Protein 3SDO (pdb70)

Structure (mmCIF, N/CA/C/O backbone):
data_3SDO
#
_entry.id   3SDO
#
_cell.length_a   57.187
_cell.length_b   92.783
_cell.length_c   162.700
_cell.angle_alpha   90.000
_cell.angle_beta   90.000
_cell.angle_gamma   90.000
#
_symmetry.space_group_name_H-M   'P 21 21 21'
#
loop_
_entity.id
_entity.type
_entity.pdbx_description
1 polymer 'Nitrilotriacetate monooxygenase'
2 non-polymer 1,2-ETHANEDIOL
3 water water
#
loop_
_atom_site.group_PDB
_atom_site.id
_atom_site.type_symbol
_atom_site.label_atom_id
_atom_site.label_alt_id
_atom_site.label_comp_id
_atom_site.label_asym_id
_atom_site.label_entity_id
_atom_site.label_seq_id
_atom_site.pdbx_PDB_ins_code
_atom_site.Cartn_x
_atom_site.Cartn_y
_atom_site.Cartn_z
_atom_site.occupancy
_atom_site.B_iso_or_equiv
_atom_site.auth_seq_id
_atom_site.auth_comp_id
_atom_site.auth_asym_id
_atom_site.auth_atom_id
_atom_site.pdbx_PDB_model_num
ATOM 1 N N . GLY A 1 3 ? 32.930 97.621 -3.673 1.00 38.27 -1 GLY A N 1
ATOM 2 C CA . GLY A 1 3 ? 31.674 97.080 -4.242 1.00 37.16 -1 GLY A CA 1
ATOM 3 C C . GLY A 1 3 ? 31.913 95.731 -4.875 1.00 36.78 -1 GLY A C 1
ATOM 4 O O . GLY A 1 3 ? 31.172 95.322 -5.790 1.00 36.98 -1 GLY A O 1
ATOM 5 N N . SER A 1 4 ? 32.945 95.023 -4.400 1.00 35.62 0 SER A N 1
ATOM 6 C CA . SER A 1 4 ? 33.247 93.677 -4.907 1.00 34.21 0 SER A CA 1
ATOM 7 C C . SER A 1 4 ? 32.077 92.750 -4.665 1.00 32.92 0 SER A C 1
ATOM 8 O O . SER A 1 4 ? 31.410 92.865 -3.634 1.00 33.92 0 SER A O 1
ATOM 11 N N . MET A 1 5 ? 31.822 91.840 -5.600 1.00 45.18 1 MET A N 1
ATOM 12 C CA . MET A 1 5 ? 30.732 90.866 -5.448 1.00 43.51 1 MET A CA 1
ATOM 13 C C . MET A 1 5 ? 31.019 89.825 -4.343 1.00 41.21 1 MET A C 1
ATOM 14 O O . MET A 1 5 ? 30.115 89.104 -3.913 1.00 40.70 1 MET A O 1
ATOM 16 N N . THR A 1 6 ? 32.267 89.751 -3.884 1.00 38.08 2 THR A N 1
ATOM 17 C CA . THR A 1 6 ? 32.653 88.791 -2.846 1.00 36.26 2 THR A CA 1
ATOM 18 C C . THR A 1 6 ? 33.052 89.474 -1.498 1.00 33.47 2 THR A C 1
ATOM 19 O O . THR A 1 6 ? 33.717 88.866 -0.670 1.00 32.04 2 THR A O 1
ATOM 23 N N . ARG A 1 7 ? 32.633 90.726 -1.288 1.00 31.21 3 ARG A N 1
ATOM 24 C CA . ARG A 1 7 ? 32.944 91.473 -0.068 1.00 29.06 3 ARG A CA 1
ATOM 25 C C . ARG A 1 7 ? 32.485 90.710 1.159 1.00 27.18 3 ARG A C 1
ATOM 26 O O . ARG A 1 7 ? 31.352 90.232 1.206 1.00 26.05 3 ARG A O 1
ATOM 34 N N . LYS A 1 8 ? 33.365 90.611 2.151 1.00 24.92 4 LYS A N 1
ATOM 35 C CA . LYS A 1 8 ? 32.976 90.142 3.454 1.00 23.92 4 LYS A CA 1
ATOM 36 C C . LYS A 1 8 ? 33.968 90.560 4.534 1.00 22.61 4 LYS A C 1
ATOM 37 O O . LYS A 1 8 ? 35.151 90.768 4.262 1.00 22.19 4 LYS A O 1
ATOM 43 N N . HIS A 1 9 ? 33.471 90.634 5.761 1.00 20.67 5 HIS A N 1
ATOM 44 C CA . HIS A 1 9 ? 34.310 90.883 6.917 1.00 20.26 5 HIS A CA 1
ATOM 45 C C . HIS A 1 9 ? 35.499 89.903 7.029 1.00 19.37 5 HIS A C 1
ATOM 46 O O . HIS A 1 9 ? 35.330 88.676 7.022 1.00 19.78 5 HIS A O 1
ATOM 53 N N . ILE A 1 10 ? 36.691 90.469 7.136 1.00 18.86 6 ILE A N 1
ATOM 54 C CA . ILE A 1 10 ? 37.907 89.706 7.370 1.00 18.08 6 ILE A CA 1
ATOM 55 C C . ILE A 1 10 ? 38.211 89.726 8.863 1.00 17.98 6 ILE A C 1
ATOM 56 O O . ILE A 1 10 ? 38.360 90.800 9.457 1.00 18.04 6 ILE A O 1
ATOM 61 N N . HIS A 1 11 ? 38.235 88.545 9.494 1.00 17.12 7 HIS A N 1
ATOM 62 C CA . HIS A 1 11 ? 38.555 88.461 10.921 1.00 16.60 7 HIS A CA 1
ATOM 63 C C . HIS A 1 11 ? 40.054 88.704 11.147 1.00 17.25 7 HIS A C 1
ATOM 64 O O . HIS A 1 11 ? 40.881 88.278 10.347 1.00 17.36 7 HIS A O 1
ATOM 71 N N . PHE A 1 12 ? 40.406 89.338 12.261 1.00 18.17 8 PHE A N 1
ATOM 72 C CA . PHE A 1 12 ? 41.809 89.488 12.651 1.00 17.70 8 PHE A CA 1
ATOM 73 C C . PHE A 1 12 ? 42.052 89.090 14.076 1.00 17.76 8 PHE A C 1
ATOM 74 O O . PHE A 1 12 ? 41.240 89.364 14.976 1.00 17.96 8 PHE A O 1
ATOM 82 N N . GLY A 1 13 ? 43.212 88.487 14.282 1.00 18.14 9 GLY A N 1
ATOM 83 C CA . GLY A 1 13 ? 43.785 88.309 15.611 1.00 17.70 9 GLY A CA 1
ATOM 84 C C . GLY A 1 13 ? 45.128 89.009 15.640 1.00 17.76 9 GLY A C 1
ATOM 85 O O . GLY A 1 13 ? 45.729 89.230 14.594 1.00 18.04 9 GLY A O 1
ATOM 86 N N . VAL A 1 14 ? 45.627 89.329 16.828 1.00 17.58 10 VAL A N 1
ATOM 87 C CA . VAL A 1 14 ? 46.977 89.891 16.949 1.00 17.93 10 VAL A CA 1
ATOM 88 C C . VAL A 1 14 ? 47.822 89.070 17.915 1.00 18.37 10 VAL A C 1
ATOM 89 O O . VAL A 1 14 ? 47.444 88.840 19.082 1.00 17.73 10 VAL A O 1
ATOM 93 N N . LEU A 1 15 ? 48.933 88.576 17.377 1.00 20.17 11 LEU A N 1
ATOM 94 C CA . LEU A 1 15 ? 49.982 87.945 18.156 1.00 21.32 11 LEU A CA 1
ATOM 95 C C . LEU A 1 15 ? 50.714 89.042 18.897 1.00 21.82 11 LEU A C 1
ATOM 96 O O . LEU A 1 15 ? 51.368 89.887 18.273 1.00 23.16 11 LEU A O 1
ATOM 101 N N . ILE A 1 16 ? 50.636 89.056 20.222 1.00 21.82 12 ILE A N 1
ATOM 102 C CA . ILE A 1 16 ? 51.409 90.044 20.966 1.00 21.83 12 ILE A CA 1
ATOM 103 C C . ILE A 1 16 ? 52.643 89.356 21.523 1.00 22.27 12 ILE A C 1
ATOM 104 O O . ILE A 1 16 ? 52.624 88.806 22.623 1.00 23.33 12 ILE A O 1
ATOM 109 N N . GLN A 1 17 ? 53.708 89.354 20.722 1.00 22.12 13 GLN A N 1
ATOM 110 C CA . GLN A 1 17 ? 54.957 88.717 21.069 1.00 21.51 13 GLN A CA 1
ATOM 111 C C . GLN A 1 17 ? 55.883 89.758 21.706 1.00 21.44 13 GLN A C 1
ATOM 112 O O . GLN A 1 17 ? 56.958 90.035 21.199 1.00 21.25 13 GLN A O 1
ATOM 118 N N . GLY A 1 18 ? 55.448 90.311 22.836 1.00 19.92 14 GLY A N 1
ATOM 119 C CA . GLY A 1 18 ? 56.195 91.343 23.522 1.00 19.62 14 GLY A CA 1
ATOM 120 C C . GLY A 1 18 ? 56.560 92.446 22.562 1.00 18.62 14 GLY A C 1
ATOM 121 O O . GLY A 1 18 ? 55.701 92.963 21.841 1.00 18.22 14 GLY A O 1
ATOM 122 N N . ALA A 1 19 ? 57.847 92.731 22.489 1.00 18.49 15 ALA A N 1
ATOM 123 C CA . ALA A 1 19 ? 58.383 93.778 21.616 1.00 18.73 15 ALA A CA 1
ATOM 124 C C . ALA A 1 19 ? 58.036 93.620 20.154 1.00 18.81 15 ALA A C 1
ATOM 125 O O . ALA A 1 19 ? 57.910 94.621 19.443 1.00 19.79 15 ALA A O 1
ATOM 127 N N . GLY A 1 20 ? 57.922 92.384 19.677 1.00 19.34 16 GLY A N 1
ATOM 128 C CA . GLY A 1 20 ? 57.590 92.152 18.283 1.00 19.33 16 GLY A CA 1
ATOM 129 C C . GLY A 1 20 ? 57.926 90.759 17.804 1.00 19.88 16 GLY A C 1
ATOM 130 O O . GLY A 1 20 ? 58.641 90.017 18.471 1.00 19.50 16 GLY A O 1
ATOM 131 N N . ALA A 1 21 ? 57.406 90.419 16.637 1.00 19.92 17 ALA A N 1
ATOM 132 C CA . ALA A 1 21 ? 57.691 89.133 16.002 1.00 20.91 17 ALA A CA 1
ATOM 133 C C . ALA A 1 21 ? 59.148 89.060 15.562 1.00 21.72 17 ALA A C 1
ATOM 134 O O . ALA A 1 21 ? 59.723 87.963 15.485 1.00 21.67 17 ALA A O 1
ATOM 136 N N . ASN A 1 22 ? 59.753 90.216 15.271 1.00 21.83 18 ASN A N 1
ATOM 137 C CA . ASN A 1 22 ? 61.186 90.250 14.973 1.00 22.86 18 ASN A CA 1
ATOM 138 C C . ASN A 1 22 ? 61.971 90.028 16.276 1.00 23.64 18 ASN A C 1
ATOM 139 O O . ASN A 1 22 ? 61.721 90.695 17.292 1.00 23.02 18 ASN A O 1
ATOM 144 N N . MET A 1 23 ? 62.920 89.102 16.238 1.00 24.57 19 MET A N 1
ATOM 145 C CA . MET A 1 23 ? 63.639 88.703 17.440 1.00 25.97 19 MET A CA 1
ATOM 146 C C . MET A 1 23 ? 64.341 89.885 18.123 1.00 25.10 19 MET A C 1
ATOM 147 O O . MET A 1 23 ? 64.525 89.868 19.339 1.00 24.76 19 MET A O 1
ATOM 152 N N . ASN A 1 24 ? 64.729 90.888 17.329 1.00 24.31 20 ASN A N 1
ATOM 153 C CA . ASN A 1 24 ? 65.443 92.064 17.829 1.00 24.33 20 ASN A CA 1
ATOM 154 C C . ASN A 1 24 ? 64.577 93.325 17.980 1.00 22.60 20 ASN A C 1
ATOM 155 O O . ASN A 1 24 ? 65.091 94.435 18.075 1.00 21.26 20 ASN A O 1
ATOM 160 N N . ALA A 1 25 ? 63.267 93.126 18.079 1.00 21.02 21 ALA A N 1
ATOM 161 C CA . ALA A 1 25 ? 62.323 94.235 18.175 1.00 20.56 21 ALA A CA 1
ATOM 162 C C . ALA A 1 25 ? 62.528 95.077 19.445 1.00 20.01 21 ALA A C 1
ATOM 163 O O . ALA A 1 25 ? 62.144 96.258 19.476 1.00 20.43 21 ALA A O 1
ATOM 165 N N . TRP A 1 26 ? 63.130 94.489 20.481 1.00 20.49 22 TRP A N 1
ATOM 166 C CA . TRP A 1 26 ? 63.409 95.228 21.735 1.00 20.76 22 TRP A CA 1
ATOM 167 C C . TRP A 1 26 ? 64.294 96.460 21.505 1.00 21.41 22 TRP A C 1
ATOM 168 O O . TRP A 1 26 ? 64.363 97.348 22.372 1.00 21.25 22 TRP A O 1
ATOM 179 N N . LYS A 1 27 ? 65.023 96.467 20.388 1.00 21.27 23 LYS A N 1
ATOM 180 C CA . LYS A 1 27 ? 65.889 97.591 20.025 1.00 22.46 23 LYS A CA 1
ATOM 181 C C . LYS A 1 27 ? 65.120 98.762 19.401 1.00 22.35 23 LYS A C 1
ATOM 182 O O . LYS A 1 27 ? 65.663 99.865 19.302 1.00 22.90 23 LYS A O 1
ATOM 188 N N . HIS A 1 28 ? 63.901 98.526 18.915 1.00 22.16 24 HIS A N 1
ATOM 189 C CA . HIS A 1 28 ? 63.174 99.585 18.198 1.00 22.28 24 HIS A CA 1
ATOM 190 C C . HIS A 1 28 ? 62.607 100.629 19.158 1.00 22.71 24 HIS A C 1
ATOM 191 O O . HIS A 1 28 ? 61.979 100.253 20.154 1.00 21.54 24 HIS A O 1
ATOM 198 N N . PRO A 1 29 ? 62.806 101.939 18.854 1.00 23.90 25 PRO A N 1
ATOM 199 C CA . PRO A 1 29 ? 62.345 103.000 19.763 1.00 24.18 25 PRO A CA 1
ATOM 200 C C . PRO A 1 29 ? 60.839 103.117 19.964 1.00 23.73 25 PRO A C 1
ATOM 201 O O . PRO A 1 29 ? 60.427 103.776 20.890 1.00 23.03 25 PRO A O 1
ATOM 205 N N . SER A 1 30 ? 60.021 102.499 19.116 1.00 23.02 26 SER A N 1
ATOM 206 C CA . SER A 1 30 ? 58.569 102.566 19.296 1.00 21.79 26 SER A CA 1
ATOM 207 C C . SER A 1 30 ? 58.029 101.638 20.408 1.00 21.22 26 SER A C 1
ATOM 208 O O . SER A 1 30 ? 56.822 101.647 20.684 1.00 20.63 26 SER A O 1
ATOM 211 N N . VAL A 1 31 ? 58.894 100.818 21.006 1.00 20.53 27 VAL A N 1
ATOM 212 C CA . VAL A 1 31 ? 58.514 99.980 22.144 1.00 20.43 27 VAL A CA 1
ATOM 213 C C . VAL A 1 31 ? 59.471 100.195 23.310 1.00 20.97 27 VAL A C 1
ATOM 214 O O . VAL A 1 31 ? 60.604 100.609 23.100 1.00 21.17 27 VAL A O 1
ATOM 218 N N . PRO A 1 32 ? 59.016 99.934 24.555 1.00 21.89 28 PRO A N 1
ATOM 219 C CA . PRO A 1 32 ? 59.989 99.927 25.660 1.00 22.18 28 PRO A CA 1
ATOM 220 C C . PRO A 1 32 ? 60.953 98.740 25.527 1.00 22.15 28 PRO A C 1
ATOM 221 O O . PRO A 1 32 ? 60.549 97.666 25.064 1.00 21.94 28 PRO A O 1
ATOM 225 N N . PRO A 1 33 ? 62.203 98.915 25.945 1.00 22.64 29 PRO A N 1
ATOM 226 C CA . PRO A 1 33 ? 63.194 97.848 25.816 1.00 23.02 29 PRO A CA 1
ATOM 227 C C . PRO A 1 33 ? 62.780 96.549 26.521 1.00 23.07 29 PRO A C 1
ATOM 228 O O . PRO A 1 33 ? 63.071 95.457 26.023 1.00 22.54 29 PRO A O 1
ATOM 232 N N . ASP A 1 34 ? 62.100 96.670 27.663 1.00 22.87 30 ASP A N 1
ATOM 233 C CA . ASP A 1 34 ? 61.622 95.477 28.415 1.00 22.52 30 ASP A CA 1
ATOM 234 C C . ASP A 1 34 ? 60.191 95.069 28.032 1.00 21.66 30 ASP A C 1
ATOM 235 O O . ASP A 1 34 ? 59.493 94.399 28.801 1.00 20.11 30 ASP A O 1
ATOM 240 N N . ALA A 1 35 ? 59.747 95.496 26.848 1.00 21.75 31 ALA A N 1
ATOM 241 C CA . ALA A 1 35 ? 58.393 95.222 26.386 1.00 21.12 31 ALA A CA 1
ATOM 242 C C . ALA A 1 35 ? 57.931 93.783 26.672 1.00 20.78 31 ALA A C 1
ATOM 243 O O . ALA A 1 35 ? 56.813 93.580 27.137 1.00 20.47 31 ALA A O 1
ATOM 245 N N . SER A 1 36 ? 58.786 92.787 26.425 1.00 20.39 32 SER A N 1
ATOM 246 C CA . SER A 1 36 ? 58.357 91.386 26.595 1.00 19.77 32 SER A CA 1
ATOM 247 C C . SER A 1 36 ? 57.871 90.996 27.989 1.00 18.73 32 SER A C 1
ATOM 248 O O . SER A 1 36 ? 57.060 90.102 28.114 1.00 19.56 32 SER A O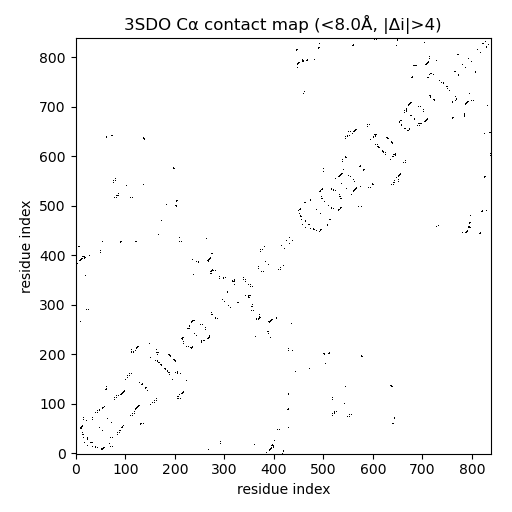 1
ATOM 251 N N . VAL A 1 37 ? 58.362 91.669 29.023 1.00 18.40 33 VAL A N 1
ATOM 252 C CA . VAL A 1 37 ? 57.903 91.465 30.388 1.00 18.40 33 VAL A CA 1
ATOM 253 C C . VAL A 1 37 ? 57.519 92.812 31.033 1.00 18.78 33 VAL A C 1
ATOM 254 O O . VAL A 1 37 ? 57.826 93.093 32.198 1.00 18.59 33 VAL A O 1
ATOM 258 N N . ASN A 1 38 ? 56.834 93.637 30.244 1.00 18.24 34 ASN A N 1
ATOM 259 C CA . ASN A 1 38 ? 56.303 94.920 30.699 1.00 18.25 34 ASN A CA 1
ATOM 260 C C . ASN A 1 38 ? 54.778 94.822 30.596 1.00 18.00 34 ASN A C 1
ATOM 261 O O . ASN A 1 38 ? 54.220 94.942 29.481 1.00 16.98 34 ASN A O 1
ATOM 266 N N . PHE A 1 39 ? 54.102 94.619 31.741 1.00 17.53 35 PHE A N 1
ATOM 267 C CA . PHE A 1 39 ? 52.655 94.370 31.724 1.00 17.41 35 PHE A CA 1
ATOM 268 C C . PHE A 1 39 ? 51.847 95.505 31.103 1.00 17.03 35 PHE A C 1
ATOM 269 O O . PHE A 1 39 ? 50.980 95.269 30.276 1.00 15.98 35 PHE A O 1
ATOM 277 N N . ASP A 1 40 ? 52.137 96.733 31.492 1.00 17.86 36 ASP A N 1
ATOM 278 C CA . ASP A 1 40 ? 51.409 97.866 30.946 1.00 19.04 36 ASP A CA 1
ATOM 279 C C . ASP A 1 40 ? 51.525 97.980 29.416 1.00 19.03 36 ASP A C 1
ATOM 280 O O . ASP A 1 40 ? 50.598 98.434 28.759 1.00 18.81 36 ASP A O 1
ATOM 285 N N . PHE A 1 41 ? 52.664 97.595 28.862 1.00 19.26 37 PHE A N 1
ATOM 286 C CA . PHE A 1 41 ? 52.798 97.514 27.399 1.00 18.58 37 PHE A CA 1
ATOM 287 C C . PHE A 1 41 ? 51.801 96.557 26.771 1.00 17.89 37 PHE A C 1
ATOM 288 O O . PHE A 1 41 ? 51.139 96.925 25.773 1.00 18.15 37 PHE A O 1
ATOM 296 N N . TYR A 1 42 ? 51.664 95.342 27.322 1.00 17.55 38 TYR A N 1
ATOM 297 C CA . TYR A 1 42 ? 50.642 94.418 26.831 1.00 16.91 38 TYR A CA 1
ATOM 298 C C . TYR A 1 42 ? 49.208 94.997 26.934 1.00 16.85 38 TYR A C 1
ATOM 299 O O . TYR A 1 42 ? 48.416 94.807 26.019 1.00 16.64 38 TYR A O 1
ATOM 308 N N . VAL A 1 43 ? 48.905 95.723 28.014 1.00 16.34 39 VAL A N 1
ATOM 309 C CA . VAL A 1 43 ? 47.600 96.356 28.170 1.00 15.97 39 VAL A CA 1
ATOM 310 C C . VAL A 1 43 ? 47.357 97.408 27.072 1.00 16.04 39 VAL A C 1
ATOM 311 O O . VAL A 1 43 ? 46.300 97.454 26.458 1.00 15.33 39 VAL A O 1
ATOM 315 N N . ASP A 1 44 ? 48.346 98.245 26.840 1.00 15.75 40 ASP A N 1
ATOM 316 C CA . ASP A 1 44 ? 48.259 99.261 25.799 1.00 17.04 40 ASP A CA 1
ATOM 317 C C . ASP A 1 44 ? 48.014 98.656 24.409 1.00 17.17 40 ASP A C 1
ATOM 318 O O . ASP A 1 44 ? 47.090 99.078 23.695 1.00 16.92 40 ASP A O 1
ATOM 323 N N . ARG A 1 45 ? 48.789 97.628 24.064 1.00 17.00 41 ARG A N 1
ATOM 324 C CA . ARG A 1 45 ? 48.631 96.944 22.790 1.00 17.16 41 ARG A CA 1
ATOM 325 C C . ARG A 1 45 ? 47.305 96.181 22.685 1.00 17.48 41 ARG A C 1
ATOM 326 O O . ARG A 1 45 ? 46.650 96.235 21.650 1.00 17.66 41 ARG A O 1
ATOM 334 N N . ALA A 1 46 ? 46.892 95.486 23.743 1.00 17.90 42 ALA A N 1
ATOM 335 C CA . ALA A 1 46 ? 45.597 94.798 23.722 1.00 18.01 42 ALA A CA 1
ATOM 336 C C . ALA A 1 46 ? 44.454 95.793 23.526 1.00 18.08 42 ALA A C 1
ATOM 337 O O . ALA A 1 46 ? 43.538 95.532 22.742 1.00 17.84 42 ALA A O 1
ATOM 339 N N . ARG A 1 47 ? 44.529 96.941 24.206 1.00 18.41 43 ARG A N 1
ATOM 340 C CA . ARG A 1 47 ? 43.487 97.981 24.083 1.00 18.56 43 ARG A CA 1
ATOM 341 C C . ARG A 1 47 ? 43.472 98.639 22.714 1.00 18.66 43 ARG A C 1
ATOM 342 O O . ARG A 1 47 ? 42.421 98.886 22.153 1.00 18.50 43 ARG A O 1
ATOM 350 N N . ARG A 1 48 ? 44.656 98.873 22.172 1.00 19.04 44 ARG A N 1
ATOM 351 C CA . ARG A 1 48 ? 44.813 99.408 20.821 1.00 18.80 44 ARG A CA 1
ATOM 352 C C . ARG A 1 48 ? 44.130 98.493 19.813 1.00 18.18 44 ARG A C 1
ATOM 353 O O . ARG A 1 48 ? 43.369 98.953 18.954 1.00 18.73 44 ARG A O 1
ATOM 361 N N . ALA A 1 49 ? 44.398 97.195 19.914 1.00 17.35 45 ALA A N 1
ATOM 362 C CA . ALA A 1 49 ? 43.767 96.221 19.031 1.00 16.86 45 ALA A CA 1
ATOM 363 C C . ALA A 1 49 ? 42.244 96.154 19.242 1.00 16.04 45 ALA A C 1
ATOM 364 O O . ALA A 1 49 ? 41.478 96.168 18.278 1.00 14.79 45 ALA A O 1
ATOM 366 N N . GLU A 1 50 ? 41.825 96.106 20.501 1.00 16.11 46 GLU A N 1
ATOM 367 C CA . GLU A 1 50 ? 40.416 96.004 20.844 1.00 16.85 46 GLU A CA 1
ATOM 368 C C . GLU A 1 50 ? 39.638 97.209 20.307 1.00 17.92 46 GLU A C 1
ATOM 369 O O . GLU A 1 50 ? 38.537 97.071 19.769 1.00 16.39 46 GLU A O 1
ATOM 375 N N . ASN A 1 51 ? 40.200 98.396 20.471 1.00 17.78 47 ASN A N 1
ATOM 376 C CA . ASN A 1 51 ? 39.496 99.593 20.031 1.00 19.45 47 ASN A CA 1
ATOM 377 C C . ASN A 1 51 ? 39.329 99.661 18.493 1.00 19.56 47 ASN A C 1
ATOM 378 O O . ASN A 1 51 ? 38.448 100.359 18.000 1.00 20.58 47 ASN A O 1
ATOM 383 N N . ALA A 1 52 ? 40.170 98.927 17.760 1.00 19.29 48 ALA A N 1
ATOM 384 C CA . ALA A 1 52 ? 40.130 98.863 16.291 1.00 18.96 48 ALA A CA 1
ATOM 385 C C . ALA A 1 52 ? 39.202 97.753 15.767 1.00 18.92 48 ALA A C 1
ATOM 386 O O . ALA A 1 52 ? 38.994 97.609 14.552 1.00 19.29 48 ALA A O 1
ATOM 388 N N . GLY A 1 53 ? 38.666 96.948 16.672 1.00 18.67 49 GLY A N 1
ATOM 389 C CA . GLY A 1 53 ? 37.810 95.836 16.281 1.00 19.00 49 GLY A CA 1
ATOM 390 C C . GLY A 1 53 ? 38.516 94.531 15.947 1.00 18.41 49 GLY A C 1
ATOM 391 O O . GLY A 1 53 ? 37.914 93.628 15.363 1.00 18.70 49 GLY A O 1
ATOM 392 N N . ILE A 1 54 ? 39.775 94.405 16.341 1.00 17.68 50 ILE A N 1
ATOM 393 C CA . ILE A 1 54 ? 40.482 93.138 16.216 1.00 17.31 50 ILE A CA 1
ATOM 394 C C . ILE A 1 54 ? 39.837 92.120 17.173 1.00 16.71 50 ILE A C 1
ATOM 395 O O . ILE A 1 54 ? 39.537 92.417 18.315 1.00 15.67 50 ILE A O 1
ATOM 400 N N . ALA A 1 55 ? 39.593 90.923 16.674 1.00 17.25 51 ALA A N 1
ATOM 401 C CA . ALA A 1 55 ? 38.739 89.938 17.390 1.00 16.81 51 ALA A CA 1
ATOM 402 C C . ALA A 1 55 ? 39.408 89.296 18.609 1.00 16.61 51 ALA A C 1
ATOM 403 O O . ALA A 1 55 ? 38.734 88.959 19.585 1.00 16.46 51 ALA A O 1
ATOM 405 N N . PHE A 1 56 ? 40.711 89.040 18.534 1.00 16.30 52 PHE A N 1
ATOM 406 C CA . PHE A 1 56 ? 41.394 88.378 19.662 1.00 16.31 52 PHE A CA 1
ATOM 407 C C . PHE A 1 56 ? 42.864 88.778 19.750 1.00 16.48 52 PHE A C 1
ATOM 408 O O . PHE A 1 56 ? 43.469 89.159 18.748 1.00 16.60 52 PHE A O 1
ATOM 416 N N . ALA A 1 57 ? 43.388 88.746 20.974 1.00 15.84 53 ALA A N 1
ATOM 417 C CA . ALA A 1 57 ? 44.819 88.810 21.248 1.00 16.04 53 ALA A CA 1
ATOM 418 C C . ALA A 1 57 ? 45.291 87.376 21.481 1.00 16.72 53 ALA A C 1
ATOM 419 O O . ALA A 1 57 ? 44.604 86.608 22.166 1.00 16.91 53 ALA A O 1
ATOM 421 N N . PHE A 1 58 ? 46.443 87.030 20.900 1.00 17.41 54 PHE A N 1
ATOM 422 C CA . PHE A 1 58 ? 47.036 85.705 20.983 1.00 17.84 54 PHE A CA 1
ATOM 423 C C . PHE A 1 58 ? 48.416 85.802 21.662 1.00 18.01 54 PHE A C 1
ATOM 424 O O . PHE A 1 58 ? 49.276 86.596 21.260 1.00 18.49 54 PHE A O 1
ATOM 432 N N . ILE A 1 59 ? 48.568 85.026 22.728 1.00 17.33 55 ILE A N 1
ATOM 433 C CA . ILE A 1 59 ? 49.789 84.914 23.508 1.00 17.61 55 ILE A CA 1
ATOM 434 C C . ILE A 1 59 ? 50.354 83.537 23.233 1.00 17.78 55 ILE A C 1
ATOM 435 O O . ILE A 1 59 ? 49.819 82.528 23.712 1.00 18.13 55 ILE A O 1
ATOM 440 N N . ALA A 1 60 ? 51.389 83.515 22.394 1.00 17.80 56 ALA A N 1
ATOM 441 C CA . ALA A 1 60 ? 52.169 82.329 22.097 1.00 18.64 56 ALA A CA 1
ATOM 442 C C . ALA A 1 60 ? 53.025 82.002 23.317 1.00 18.48 56 ALA A C 1
ATOM 443 O O . ALA A 1 60 ? 53.128 82.800 24.237 1.00 17.92 56 ALA A O 1
ATOM 445 N N . ASP A 1 61 ? 53.635 80.831 23.327 1.00 19.25 57 ASP A N 1
ATOM 446 C CA . ASP A 1 61 ? 54.377 80.431 24.510 1.00 20.58 57 ASP A CA 1
ATOM 447 C C . ASP A 1 61 ? 55.553 79.506 24.234 1.00 21.58 57 ASP A C 1
ATOM 448 O O . ASP A 1 61 ? 55.623 78.873 23.167 1.00 23.83 57 ASP A O 1
ATOM 453 N N . SER A 1 62 ? 56.465 79.462 25.200 1.00 21.41 58 SER A N 1
ATOM 454 C CA . SER A 1 62 ? 57.566 78.511 25.235 1.00 22.76 58 SER A CA 1
ATOM 455 C C . SER A 1 62 ? 57.874 78.150 26.679 1.00 22.62 58 SER A C 1
ATOM 456 O O . SER A 1 62 ? 57.500 78.875 27.603 1.00 20.91 58 SER A O 1
ATOM 459 N N . ALA A 1 63 ? 58.560 77.024 26.873 1.00 22.83 59 ALA A N 1
ATOM 460 C CA . ALA A 1 63 ? 58.936 76.589 28.216 1.00 23.14 59 ALA A CA 1
ATOM 461 C C . ALA A 1 63 ? 60.337 75.983 28.231 1.00 23.79 59 ALA A C 1
ATOM 462 O O . ALA A 1 63 ? 60.578 75.001 28.918 1.00 24.40 59 ALA A O 1
ATOM 464 N N . TYR A 1 64 ? 61.248 76.602 27.490 1.00 24.78 60 TYR A N 1
ATOM 465 C CA . TYR A 1 64 ? 62.626 76.118 27.349 1.00 26.14 60 TYR A CA 1
ATOM 466 C C . TYR A 1 64 ? 63.517 77.273 26.953 1.00 26.26 60 TYR A C 1
ATOM 467 O O . TYR A 1 64 ? 63.165 78.062 26.069 1.00 26.60 60 TYR A O 1
ATOM 476 N N . VAL A 1 65 ? 64.664 77.358 27.618 1.00 26.84 61 VAL A N 1
ATOM 477 C CA . VAL A 1 65 ? 65.620 78.445 27.442 1.00 27.64 61 VAL A CA 1
ATOM 478 C C . VAL A 1 65 ? 67.006 77.885 27.347 1.00 28.60 61 VAL A C 1
ATOM 479 O O . VAL A 1 65 ? 67.327 76.923 28.056 1.00 28.58 61 VAL A O 1
ATOM 483 N N . THR A 1 66 ? 67.811 78.474 26.458 1.00 29.14 62 THR A N 1
ATOM 484 C CA . THR A 1 66 ? 69.271 78.299 26.462 1.00 30.16 62 THR A CA 1
ATOM 485 C C . THR A 1 66 ? 69.914 79.677 26.317 1.00 29.73 62 THR A C 1
ATOM 486 O O . THR A 1 66 ? 69.247 80.636 25.942 1.00 29.13 62 THR A O 1
ATOM 490 N N . PRO A 1 67 ? 71.225 79.787 26.591 1.00 30.58 63 PRO A N 1
ATOM 491 C CA . PRO A 1 67 ? 71.860 81.108 26.409 1.00 30.40 63 PRO A CA 1
ATOM 492 C C . PRO A 1 67 ? 71.831 81.628 24.949 1.00 29.82 63 PRO A C 1
ATOM 493 O O . PRO A 1 67 ? 72.155 82.775 24.727 1.00 30.15 63 PRO A O 1
ATOM 497 N N . LYS A 1 68 ? 71.437 80.797 23.987 1.00 29.23 64 LYS A N 1
ATOM 498 C CA . LYS A 1 68 ? 71.248 81.226 22.593 1.00 29.21 64 LYS A CA 1
ATOM 499 C C . LYS A 1 68 ? 69.807 81.602 22.232 1.00 28.00 64 LYS A C 1
ATOM 500 O O . LYS A 1 68 ? 69.545 81.945 21.091 1.00 28.14 64 LYS A O 1
ATOM 502 N N . SER A 1 69 ? 68.869 81.514 23.176 1.00 26.58 65 SER A N 1
ATOM 503 C CA . SER A 1 69 ? 67.464 81.809 22.874 1.00 25.53 65 SER A CA 1
ATOM 504 C C . SER A 1 69 ? 67.296 83.280 22.505 1.00 25.18 65 SER A C 1
ATOM 505 O O . SER A 1 69 ? 68.036 84.142 23.007 1.00 25.24 65 SER A O 1
ATOM 508 N N . ALA A 1 70 ? 66.309 83.570 21.654 1.00 24.19 66 ALA A N 1
ATOM 509 C CA . ALA A 1 70 ? 66.015 84.939 21.253 1.00 23.64 66 ALA A CA 1
ATOM 510 C C . ALA A 1 70 ? 65.455 85.716 22.465 1.00 22.90 66 ALA A C 1
ATOM 511 O O . ALA A 1 70 ? 64.909 85.111 23.405 1.00 21.72 66 ALA A O 1
ATOM 513 N N . PRO A 1 71 ? 65.619 87.056 22.476 1.00 22.13 67 PRO A N 1
ATOM 514 C CA . PRO A 1 71 ? 65.166 87.864 23.601 1.00 21.58 67 PRO A CA 1
ATOM 515 C C . PRO A 1 71 ? 63.790 87.506 24.161 1.00 20.77 67 PRO A C 1
ATOM 516 O O . PRO A 1 71 ? 63.649 87.358 25.374 1.00 21.14 67 PRO A O 1
ATOM 520 N N . HIS A 1 72 ? 62.786 87.348 23.312 1.00 19.97 68 HIS A N 1
ATOM 521 C CA . HIS A 1 72 ? 61.424 87.097 23.825 1.00 20.14 68 HIS A CA 1
ATOM 522 C C . HIS A 1 72 ? 61.302 85.722 24.523 1.00 20.27 68 HIS A C 1
ATOM 523 O O . HIS A 1 72 ? 60.548 85.559 25.507 1.00 20.04 68 HIS A O 1
ATOM 530 N N . PHE A 1 73 ? 62.067 84.757 24.035 1.00 20.54 69 PHE A N 1
ATOM 531 C CA . PHE A 1 73 ? 62.114 83.430 24.633 1.00 21.40 69 PHE A CA 1
ATOM 532 C C . PHE A 1 73 ? 62.917 83.397 25.948 1.00 21.70 69 PHE A C 1
ATOM 533 O O . PHE A 1 73 ? 62.711 82.504 26.776 1.00 22.64 69 PHE A O 1
ATOM 541 N N . LEU A 1 74 ? 63.823 84.358 26.146 1.00 21.43 70 LEU A N 1
ATOM 542 C CA . LEU A 1 74 ? 64.609 84.437 27.388 1.00 21.49 70 LEU A CA 1
ATOM 543 C C . LEU A 1 74 ? 63.757 84.902 28.580 1.00 20.31 70 LEU A C 1
ATOM 544 O O . LEU A 1 74 ? 64.005 84.515 29.714 1.00 20.90 70 LEU A O 1
ATOM 549 N N . ASN A 1 75 ? 62.741 85.713 28.317 1.00 19.68 71 ASN A N 1
ATOM 550 C CA . ASN A 1 75 ? 61.917 86.288 29.384 1.00 18.66 71 ASN A CA 1
ATOM 551 C C . ASN A 1 75 ? 60.595 86.757 28.812 1.00 18.43 71 ASN A C 1
ATOM 552 O O . ASN A 1 75 ? 60.545 87.652 27.959 1.00 18.30 71 ASN A O 1
ATOM 557 N N . ARG A 1 76 ? 59.529 86.128 29.284 1.00 18.59 72 ARG A N 1
ATOM 558 C CA . ARG A 1 76 ? 58.180 86.393 28.831 1.00 18.45 72 ARG A CA 1
ATOM 559 C C . ARG A 1 76 ? 57.230 86.083 29.966 1.00 18.35 72 ARG A C 1
ATOM 560 O O . ARG A 1 76 ? 57.610 85.384 30.919 1.00 18.34 72 ARG A O 1
ATOM 568 N N . PHE A 1 77 ? 55.991 86.580 29.843 1.00 17.79 73 PHE A N 1
ATOM 569 C CA . PHE A 1 77 ? 54.940 86.264 30.792 1.00 17.87 73 PHE A CA 1
ATOM 570 C C . PHE A 1 77 ? 54.443 84.851 30.535 1.00 17.76 73 PHE A C 1
ATOM 571 O O . PHE A 1 77 ? 54.666 84.274 29.457 1.00 18.68 73 PHE A O 1
ATOM 579 N N . GLU A 1 78 ? 53.789 84.279 31.537 1.00 17.69 74 GLU A N 1
ATOM 580 C CA . GLU A 1 78 ? 53.103 83.005 31.374 1.00 17.29 74 GLU A CA 1
ATOM 581 C C . GLU A 1 78 ? 51.639 83.303 30.946 1.00 17.37 74 GLU A C 1
ATOM 582 O O . GLU A 1 78 ? 51.045 84.283 31.424 1.00 17.14 74 GLU A O 1
ATOM 588 N N . PRO A 1 79 ? 51.059 82.494 30.015 1.00 17.27 75 PRO A N 1
ATOM 589 C CA . PRO A 1 79 ? 49.787 82.926 29.395 1.00 16.73 75 PRO A CA 1
ATOM 590 C C . PRO A 1 79 ? 48.528 82.994 30.263 1.00 16.68 75 PRO A C 1
ATOM 591 O O . PRO A 1 79 ? 47.759 83.925 30.090 1.00 16.09 75 PRO A O 1
ATOM 595 N N . ILE A 1 80 ? 48.286 82.040 31.164 1.00 17.24 76 ILE A N 1
ATOM 596 C CA . ILE A 1 80 ? 47.049 82.085 31.967 1.00 16.77 76 ILE A CA 1
ATOM 597 C C . ILE A 1 80 ? 47.051 83.338 32.843 1.00 17.07 76 ILE A C 1
ATOM 598 O O . ILE A 1 80 ? 46.045 84.058 32.890 1.00 16.17 76 ILE A O 1
ATOM 603 N N . SER A 1 81 ? 48.162 83.577 33.549 1.00 17.08 77 SER A N 1
ATOM 604 C CA . SER A 1 81 ? 48.305 84.777 34.357 1.00 17.25 77 SER A CA 1
ATOM 605 C C . SER A 1 81 ? 48.162 86.051 33.508 1.00 16.51 77 SER A C 1
ATOM 606 O O . SER A 1 81 ? 47.406 86.955 33.861 1.00 15.54 77 SER A O 1
ATOM 609 N N . LEU A 1 82 ? 48.889 86.130 32.398 1.00 15.88 78 LEU A N 1
ATOM 610 C CA . LEU A 1 82 ? 48.845 87.345 31.572 1.00 16.10 78 LEU A CA 1
ATOM 611 C C . LEU A 1 82 ? 47.432 87.600 31.034 1.00 15.82 78 LEU A C 1
ATOM 612 O O . LEU A 1 82 ? 46.917 88.722 31.109 1.00 16.61 78 LEU A O 1
ATOM 617 N N . LEU A 1 83 ? 46.797 86.559 30.508 1.00 16.07 79 LEU A N 1
ATOM 618 C CA . LEU A 1 83 ? 45.495 86.719 29.879 1.00 16.30 79 LEU A CA 1
ATOM 619 C C . LEU A 1 83 ? 44.401 87.065 30.900 1.00 16.17 79 LEU A C 1
ATOM 620 O O . LEU A 1 83 ? 43.476 87.833 30.599 1.00 15.39 79 LEU A O 1
ATOM 625 N N . SER A 1 84 ? 44.549 86.549 32.117 1.00 15.63 80 SER A N 1
ATOM 626 C CA . SER A 1 84 ? 43.573 86.774 33.172 1.00 15.53 80 SER A CA 1
ATOM 627 C C . SER A 1 84 ? 43.639 88.239 33.641 1.00 15.69 80 SER A C 1
ATOM 628 O O . SER A 1 84 ? 42.619 88.885 33.842 1.00 15.27 80 SER A O 1
ATOM 631 N N . ALA A 1 85 ? 44.861 88.758 33.786 1.00 15.69 81 ALA A N 1
ATOM 632 C CA . ALA A 1 85 ? 45.082 90.175 34.088 1.00 15.63 81 ALA A CA 1
ATOM 633 C C . ALA A 1 85 ? 44.555 91.087 32.937 1.00 15.52 81 ALA A C 1
ATOM 634 O O . ALA A 1 85 ? 43.900 92.082 33.193 1.00 15.47 81 ALA A O 1
ATOM 636 N N . LEU A 1 86 ? 44.828 90.725 31.683 1.00 15.62 82 LEU A N 1
ATOM 637 C CA . LEU A 1 86 ? 44.361 91.494 30.530 1.00 15.78 82 LEU A CA 1
ATOM 638 C C . LEU A 1 86 ? 42.820 91.509 30.419 1.00 16.09 82 LEU A C 1
ATOM 639 O O . LEU A 1 86 ? 42.233 92.535 30.036 1.00 16.92 82 LEU A O 1
ATOM 644 N N . ALA A 1 87 ? 42.186 90.393 30.779 1.00 15.75 83 ALA A N 1
ATOM 645 C CA . ALA A 1 87 ? 40.723 90.228 30.680 1.00 16.83 83 ALA A CA 1
ATOM 646 C C . ALA A 1 87 ? 39.993 91.363 31.383 1.00 18.08 83 ALA A C 1
ATOM 647 O O . ALA A 1 87 ? 39.015 91.919 30.892 1.00 18.69 83 ALA A O 1
ATOM 649 N N . VAL A 1 88 ? 40.530 91.720 32.542 1.00 18.55 84 VAL A N 1
ATOM 650 C CA . VAL A 1 88 ? 39.888 92.612 33.469 1.00 20.14 84 VAL A CA 1
ATOM 651 C C . VAL A 1 88 ? 40.134 94.105 33.089 1.00 19.26 84 VAL A C 1
ATOM 652 O O . VAL A 1 88 ? 39.445 95.025 33.561 1.00 19.23 84 VAL A O 1
ATOM 656 N N . LEU A 1 89 ? 41.090 94.336 32.199 1.00 17.84 85 LEU A N 1
ATOM 657 C CA . LEU A 1 89 ? 41.385 95.666 31.709 1.00 18.05 85 LEU A CA 1
ATOM 658 C C . LEU A 1 89 ? 40.890 95.848 30.278 1.00 17.79 85 LEU A C 1
ATOM 659 O O . LEU A 1 89 ? 41.187 96.846 29.653 1.00 17.55 85 LEU A O 1
ATOM 664 N N . THR A 1 90 ? 40.134 94.879 29.772 1.00 17.45 86 THR A N 1
ATOM 665 C CA . THR A 1 90 ? 39.546 94.959 28.455 1.00 18.13 86 THR A CA 1
ATOM 666 C C . THR A 1 90 ? 38.085 94.561 28.620 1.00 19.70 86 THR A C 1
ATOM 667 O O . THR A 1 90 ? 37.633 94.308 29.732 1.00 20.17 86 THR A O 1
ATOM 671 N N . SER A 1 91 ? 37.343 94.492 27.527 1.00 20.97 87 SER A N 1
ATOM 672 C CA . SER A 1 91 ? 35.939 94.094 27.608 1.00 22.27 87 SER A CA 1
ATOM 673 C C . SER A 1 91 ? 35.437 93.166 26.485 1.00 22.15 87 SER A C 1
ATOM 674 O O . SER A 1 91 ? 34.527 92.371 26.724 1.00 22.51 87 SER A O 1
ATOM 677 N N . LYS A 1 92 ? 35.995 93.260 25.280 1.00 21.55 88 LYS A N 1
ATOM 678 C CA . LYS A 1 92 ? 35.458 92.511 24.124 1.00 21.32 88 LYS A CA 1
ATOM 679 C C . LYS A 1 92 ? 36.469 91.573 23.511 1.00 19.82 88 LYS A C 1
ATOM 680 O O . LYS A 1 92 ? 36.101 90.513 22.989 1.00 19.36 88 LYS A O 1
ATOM 686 N N . ILE A 1 93 ? 37.731 91.992 23.481 1.00 18.24 89 ILE A N 1
ATOM 687 C CA . ILE A 1 93 ? 38.735 91.266 22.723 1.00 17.08 89 ILE A CA 1
ATOM 688 C C . ILE A 1 93 ? 38.941 89.842 23.270 1.00 16.49 89 ILE A C 1
ATOM 689 O O . ILE A 1 93 ? 38.972 89.613 24.484 1.00 17.39 89 ILE A O 1
ATOM 694 N N . GLY A 1 94 ? 39.060 88.880 22.371 1.00 15.21 90 GLY A N 1
ATOM 695 C CA . GLY A 1 94 ? 39.339 87.503 22.773 1.00 14.98 90 GLY A CA 1
ATOM 696 C C . GLY A 1 94 ? 40.727 87.342 23.362 1.00 14.92 90 GLY A C 1
ATOM 697 O O . GLY A 1 94 ? 41.618 88.168 23.157 1.00 14.31 90 GLY A O 1
ATOM 698 N N . LEU A 1 95 ? 40.897 86.276 24.129 1.00 15.27 91 LEU A N 1
ATOM 699 C CA . LEU A 1 95 ? 42.096 86.074 24.947 1.00 15.14 91 LEU A CA 1
ATOM 700 C C . LEU A 1 95 ? 42.561 84.657 24.724 1.00 15.37 91 LEU A C 1
ATOM 701 O O . LEU A 1 95 ? 42.072 83.729 25.383 1.00 15.19 91 LEU A O 1
ATOM 706 N N . VAL A 1 96 ? 43.501 84.496 23.796 1.00 15.46 92 VAL A N 1
ATOM 707 C CA . VAL A 1 96 ? 43.909 83.190 23.336 1.00 16.00 92 VAL A CA 1
ATOM 708 C C . VAL A 1 96 ? 45.327 82.903 23.817 1.00 17.24 92 VAL A C 1
ATOM 709 O O . VAL A 1 96 ? 46.254 83.691 23.576 1.00 16.92 92 VAL A O 1
ATOM 713 N N . GLY A 1 97 ? 45.480 81.760 24.474 1.00 17.43 93 GLY A N 1
ATOM 714 C CA . GLY A 1 97 ? 46.738 81.369 25.060 1.00 18.47 93 GLY A CA 1
ATOM 715 C C . GLY A 1 97 ? 47.249 80.005 24.686 1.00 18.44 93 GLY A C 1
ATOM 716 O O . GLY A 1 97 ? 46.510 79.020 24.642 1.00 18.00 93 GLY A O 1
ATOM 717 N N . THR A 1 98 ? 48.543 79.934 24.421 1.00 19.47 94 THR A N 1
ATOM 718 C CA . THR A 1 98 ? 49.184 78.646 24.172 1.00 19.50 94 THR A CA 1
ATOM 719 C C . THR A 1 98 ? 49.371 77.822 25.453 1.00 19.49 94 THR A C 1
ATOM 720 O O . THR A 1 98 ? 49.777 78.337 26.484 1.00 18.38 94 THR A O 1
ATOM 724 N N . MET A 1 99 ? 49.090 76.525 25.373 1.00 20.22 95 MET A N 1
ATOM 725 C CA . MET A 1 99 ? 49.484 75.599 26.418 1.00 20.82 95 MET A CA 1
ATOM 726 C C . MET A 1 99 ? 49.683 74.211 25.817 1.00 22.13 95 MET A C 1
ATOM 727 O O . MET A 1 99 ? 48.915 73.777 24.971 1.00 21.38 95 MET A O 1
ATOM 732 N N . SER A 1 100 ? 50.747 73.550 26.256 1.00 23.20 96 SER A N 1
ATOM 733 C CA . SER A 1 100 ? 51.173 72.276 25.704 1.00 25.68 96 SER A CA 1
ATOM 734 C C . SER A 1 100 ? 50.358 71.102 26.252 1.00 25.36 96 SER A C 1
ATOM 735 O O . SER A 1 100 ? 50.068 71.029 27.441 1.00 26.12 96 SER A O 1
ATOM 738 N N . SER A 1 101 ? 50.023 70.171 25.370 1.00 25.84 97 SER A N 1
ATOM 739 C CA . SER A 1 101 ? 49.347 68.945 25.752 1.00 26.46 97 SER A CA 1
ATOM 740 C C . SER A 1 101 ? 50.274 67.992 26.485 1.00 26.91 97 SER A C 1
ATOM 741 O O . SER A 1 101 ? 49.805 67.212 27.278 1.00 27.04 97 SER A O 1
ATOM 744 N N . SER A 1 102 ? 51.573 68.026 26.189 1.00 27.27 98 SER A N 1
ATOM 745 C CA . SER A 1 102 ? 52.504 67.022 26.759 1.00 28.52 98 SER A CA 1
ATOM 746 C C . SER A 1 102 ? 52.950 67.368 28.167 1.00 27.63 98 SER A C 1
ATOM 747 O O . SER A 1 102 ? 53.297 66.478 28.940 1.00 28.25 98 SER A O 1
ATOM 750 N N . TYR A 1 103 ? 52.899 68.649 28.522 1.00 26.63 99 TYR A N 1
ATOM 751 C CA . TYR A 1 103 ? 53.493 69.101 29.776 1.00 26.46 99 TYR A CA 1
ATOM 752 C C . TYR A 1 103 ? 52.500 69.817 30.690 1.00 26.38 99 TYR A C 1
ATOM 753 O O . TYR A 1 103 ? 52.874 70.689 31.450 1.00 24.98 99 TYR A O 1
ATOM 762 N N . SER A 1 104 ? 51.240 69.398 30.612 1.00 27.19 100 SER A N 1
ATOM 763 C CA . SER A 1 104 ? 50.161 69.946 31.429 1.00 27.66 100 SER A CA 1
ATOM 764 C C . SER A 1 104 ? 49.211 68.820 31.771 1.00 27.65 100 SER A C 1
ATOM 765 O O . SER A 1 104 ? 48.985 67.904 30.959 1.00 28.45 100 SER A O 1
ATOM 768 N N . GLU A 1 105 ? 48.664 68.861 32.972 1.00 26.40 101 GLU A N 1
ATOM 769 C CA . GLU A 1 105 ? 47.626 67.895 33.348 1.00 26.04 101 GLU A CA 1
ATOM 770 C C . GLU A 1 105 ? 46.289 68.379 32.787 1.00 23.99 101 GLU A C 1
ATOM 771 O O . GLU A 1 105 ? 45.913 69.529 33.017 1.00 22.00 101 GLU A O 1
ATOM 777 N N . PRO A 1 106 ? 45.552 67.504 32.077 1.00 22.82 102 PRO A N 1
ATOM 778 C CA . PRO A 1 106 ? 44.279 67.964 31.507 1.00 22.15 102 PRO A CA 1
ATOM 779 C C . PRO A 1 106 ? 43.312 68.583 32.533 1.00 20.89 102 PRO A C 1
ATOM 780 O O . PRO A 1 106 ? 42.623 69.541 32.206 1.00 19.12 102 PRO A O 1
ATOM 784 N N . TYR A 1 107 ? 43.274 68.059 33.755 1.00 19.44 103 TYR A N 1
ATOM 785 C CA . TYR A 1 107 ? 42.389 68.651 34.768 1.00 19.23 103 TYR A CA 1
ATOM 786 C C . TYR A 1 107 ? 42.783 70.098 35.072 1.00 18.38 103 TYR A C 1
ATOM 787 O O . TYR A 1 107 ? 41.911 70.970 35.208 1.00 17.81 103 TYR A O 1
ATOM 796 N N . ASN A 1 108 ? 44.083 70.366 35.150 1.00 17.78 104 ASN A N 1
ATOM 797 C CA . ASN A 1 108 ? 44.568 71.725 35.400 1.00 17.66 104 ASN A CA 1
ATOM 798 C C . ASN A 1 108 ? 44.315 72.653 34.206 1.00 17.55 104 ASN A C 1
ATOM 799 O O . ASN A 1 108 ? 43.956 73.809 34.386 1.00 17.53 104 ASN A O 1
ATOM 804 N N . VAL A 1 109 ? 44.560 72.159 32.994 1.00 17.17 105 VAL A N 1
ATOM 805 C CA . VAL A 1 109 ? 44.277 72.929 31.789 1.00 16.69 105 VAL A CA 1
ATOM 806 C C . VAL A 1 109 ? 42.810 73.308 31.730 1.00 16.87 105 VAL A C 1
ATOM 807 O O . VAL A 1 109 ? 42.455 74.472 31.506 1.00 16.81 105 VAL A O 1
ATOM 811 N N . ALA A 1 110 ? 41.952 72.330 31.946 1.00 17.07 106 ALA A N 1
ATOM 812 C CA . ALA A 1 110 ? 40.524 72.575 31.923 1.00 17.40 106 ALA A CA 1
ATOM 813 C C . ALA A 1 110 ? 40.113 73.672 32.926 1.00 17.58 106 ALA A C 1
ATOM 814 O O . ALA A 1 110 ? 39.363 74.604 32.563 1.00 18.14 106 ALA A O 1
ATOM 816 N N . ARG A 1 111 ? 40.620 73.588 34.154 1.00 17.50 107 ARG A N 1
ATOM 817 C CA . ARG A 1 111 ? 40.279 74.559 35.200 1.00 17.61 107 ARG A CA 1
ATOM 818 C C . ARG A 1 111 ? 40.812 75.939 34.895 1.00 16.88 107 ARG A C 1
ATOM 819 O O . ARG A 1 111 ? 40.100 76.921 35.066 1.00 16.48 107 ARG A O 1
ATOM 827 N N . GLN A 1 112 ? 42.058 76.024 34.443 1.00 17.26 108 GLN A N 1
ATOM 828 C CA . GLN A 1 112 ? 42.683 77.320 34.266 1.00 17.22 108 GLN A CA 1
ATOM 829 C C . GLN A 1 112 ? 42.062 78.046 33.100 1.00 17.02 108 GLN A C 1
ATOM 830 O O . GLN A 1 112 ? 41.702 79.214 33.241 1.00 17.33 108 GLN A O 1
ATOM 836 N N . PHE A 1 113 ? 41.868 77.360 31.973 1.00 17.44 109 PHE A N 1
ATOM 837 C CA . PHE A 1 113 ? 41.134 77.956 30.848 1.00 16.80 109 PHE A CA 1
ATOM 838 C C . PHE A 1 113 ? 39.637 78.231 31.129 1.00 16.68 109 PHE A C 1
ATOM 839 O O . PHE A 1 113 ? 39.124 79.266 30.690 1.00 17.06 109 PHE A O 1
ATOM 847 N N . ALA A 1 114 ? 38.951 77.341 31.854 1.00 16.33 110 ALA A N 1
ATOM 848 C CA . ALA A 1 114 ? 37.529 77.587 32.238 1.00 16.51 110 ALA A CA 1
ATOM 849 C C . ALA A 1 114 ? 37.374 78.818 33.149 1.00 15.80 110 ALA A C 1
ATOM 850 O O . ALA A 1 114 ? 36.399 79.564 33.039 1.00 15.51 110 ALA A O 1
ATOM 852 N N . SER A 1 115 ? 38.366 79.040 34.003 1.00 15.62 111 SER A N 1
ATOM 853 C CA . SER A 1 115 ? 38.348 80.150 34.946 1.00 16.09 111 SER A CA 1
ATOM 854 C C . SER A 1 115 ? 38.612 81.456 34.197 1.00 15.59 111 SER A C 1
ATOM 855 O O . SER A 1 115 ? 37.912 82.449 34.406 1.00 15.48 111 SER A O 1
ATOM 858 N N . LEU A 1 116 ? 39.608 81.460 33.314 1.00 15.84 112 LEU A N 1
ATOM 859 C CA . LEU A 1 116 ? 39.811 82.607 32.420 1.00 15.41 112 LEU A CA 1
ATOM 860 C C . LEU A 1 116 ? 38.534 82.912 31.625 1.00 15.28 112 LEU A C 1
ATOM 861 O O . LEU A 1 116 ? 38.113 84.077 31.523 1.00 15.71 112 LEU A O 1
ATOM 866 N N . ASP A 1 117 ? 37.895 81.873 31.106 1.00 14.93 113 ASP A N 1
ATOM 867 C CA . ASP A 1 117 ? 36.675 82.025 30.307 1.00 15.59 113 ASP A CA 1
ATOM 868 C C . ASP A 1 117 ? 35.548 82.621 31.124 1.00 15.91 113 ASP A C 1
ATOM 869 O O . ASP A 1 117 ? 34.816 83.481 30.613 1.00 15.85 113 ASP A O 1
ATOM 874 N N . LEU A 1 118 ? 35.387 82.178 32.384 1.00 15.48 114 LEU A N 1
ATOM 875 C CA . LEU A 1 118 ? 34.304 82.686 33.223 1.00 16.07 114 LEU A CA 1
ATOM 876 C C . LEU A 1 118 ? 34.577 84.144 33.664 1.00 15.79 114 LEU A C 1
ATOM 877 O O . LEU A 1 118 ? 33.699 84.997 33.622 1.00 15.89 114 LEU A O 1
ATOM 882 N N . ILE A 1 119 ? 35.815 84.424 34.063 1.00 15.49 115 ILE A N 1
ATOM 883 C CA . ILE A 1 119 ? 36.191 85.768 34.497 1.00 15.75 115 ILE A CA 1
ATOM 884 C C . ILE A 1 119 ? 36.000 86.777 33.366 1.00 15.64 115 ILE A C 1
ATOM 885 O O . ILE A 1 119 ? 35.544 87.909 33.602 1.00 15.48 115 ILE A O 1
ATOM 890 N N . SER A 1 120 ? 36.334 86.344 32.146 1.00 15.42 116 SER A N 1
ATOM 891 C CA . SER A 1 120 ? 36.315 87.185 30.969 1.00 15.91 116 SER A CA 1
ATOM 892 C C . SER A 1 120 ? 34.945 87.265 30.289 1.00 16.49 116 SER A C 1
ATOM 893 O O . SER A 1 120 ? 34.799 87.970 29.316 1.00 16.53 116 SER A O 1
ATOM 896 N N . GLY A 1 121 ? 33.953 86.525 30.765 1.00 16.32 117 GLY A N 1
ATOM 897 C CA . GLY A 1 121 ? 32.627 86.571 30.138 1.00 16.10 117 GLY A CA 1
ATOM 898 C C . GLY A 1 121 ? 32.567 85.856 28.789 1.00 16.44 117 GLY A C 1
ATOM 899 O O . GLY A 1 121 ? 31.784 86.234 27.904 1.00 17.10 117 GLY A O 1
ATOM 900 N N . GLY A 1 122 ? 33.370 84.817 28.631 1.00 15.66 118 GLY A N 1
ATOM 901 C CA . GLY A 1 122 ? 33.323 83.978 27.441 1.00 15.28 118 GLY A CA 1
ATOM 902 C C . GLY A 1 122 ? 34.240 84.407 26.323 1.00 15.93 118 GLY A C 1
ATOM 903 O O . GLY A 1 122 ? 33.852 84.368 25.148 1.00 15.39 118 GLY A O 1
ATOM 904 N N . ARG A 1 123 ? 35.476 84.789 26.659 1.00 15.62 119 ARG A N 1
ATOM 905 C CA . ARG A 1 123 ? 36.416 85.262 25.668 1.00 15.77 119 ARG A CA 1
ATOM 906 C C . ARG A 1 123 ? 37.707 84.440 25.578 1.00 16.19 119 ARG A C 1
ATOM 907 O O . ARG A 1 123 ? 38.638 84.838 24.881 1.00 16.20 119 ARG A O 1
ATOM 915 N N . ALA A 1 124 ? 37.771 83.304 26.271 1.00 16.37 120 ALA A N 1
ATOM 916 C CA . ALA A 1 124 ? 38.993 82.492 26.269 1.00 16.32 120 ALA A CA 1
ATOM 917 C C . ALA A 1 124 ? 39.171 81.663 24.995 1.00 16.29 120 ALA A C 1
ATOM 918 O O . ALA A 1 124 ? 38.190 81.202 24.377 1.00 16.84 120 ALA A O 1
ATOM 920 N N . GLY A 1 125 ? 40.429 81.436 24.639 1.00 16.16 121 GLY A N 1
ATOM 921 C CA . GLY A 1 125 ? 40.805 80.488 23.582 1.00 16.33 121 GLY A CA 1
ATOM 922 C C . GLY A 1 125 ? 42.044 79.725 24.012 1.00 16.88 121 GLY A C 1
ATOM 923 O O . GLY A 1 125 ? 42.886 80.262 24.734 1.00 16.39 121 GLY A O 1
ATOM 924 N N . TRP A 1 126 ? 42.144 78.453 23.624 1.00 16.77 122 TRP A N 1
ATOM 925 C CA . TRP A 1 126 ? 43.326 77.655 23.940 1.00 16.81 122 TRP A CA 1
ATOM 926 C C . TRP A 1 126 ? 43.966 77.234 22.641 1.00 17.40 122 TRP A C 1
ATOM 927 O O . TRP A 1 126 ? 43.310 76.576 21.820 1.00 17.23 122 TRP A O 1
ATOM 938 N N . ASN A 1 127 ? 45.229 77.639 22.451 1.00 17.74 123 ASN A N 1
ATOM 939 C CA . ASN A 1 127 ? 46.045 77.177 21.344 1.00 18.83 123 ASN A CA 1
ATOM 940 C C . ASN A 1 127 ? 46.729 75.904 21.782 1.00 19.49 123 ASN A C 1
ATOM 941 O O . ASN A 1 127 ? 47.652 75.943 22.606 1.00 18.66 123 ASN A O 1
ATOM 946 N N . VAL A 1 128 ? 46.242 74.787 21.254 1.00 20.57 124 VAL A N 1
ATOM 947 C CA . VAL A 1 128 ? 46.733 73.451 21.592 1.00 22.60 124 VAL A CA 1
ATOM 948 C C . VAL A 1 128 ? 48.033 73.197 20.834 1.00 25.14 124 VAL A C 1
ATOM 949 O O . VAL A 1 128 ? 48.049 73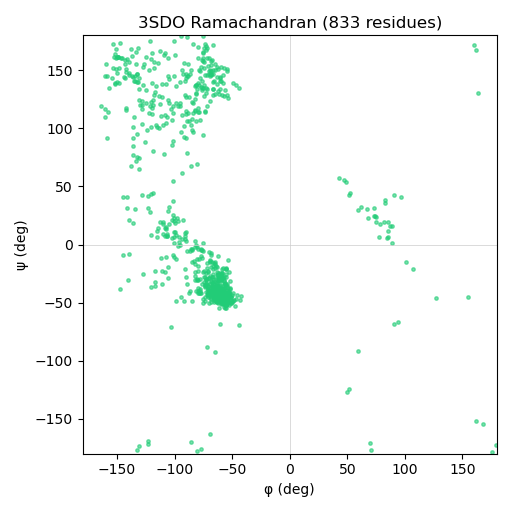.155 19.607 1.00 24.22 124 VAL A O 1
ATOM 953 N N . VAL A 1 129 ? 49.125 73.079 21.584 1.00 28.07 125 VAL A N 1
ATOM 954 C CA . VAL A 1 129 ? 50.427 72.840 21.005 1.00 31.38 125 VAL A CA 1
ATOM 955 C C . VAL A 1 129 ? 50.802 71.363 21.144 1.00 34.11 125 VAL A C 1
ATOM 956 O O . VAL A 1 129 ? 50.872 70.834 22.246 1.00 34.18 125 VAL A O 1
ATOM 960 N N . THR A 1 130 ? 50.995 70.720 19.989 1.00 37.15 126 THR A N 1
ATOM 961 C CA . THR A 1 130 ? 51.313 69.285 19.881 1.00 39.80 126 THR A CA 1
ATOM 962 C C . THR A 1 130 ? 52.820 69.025 19.972 1.00 41.06 126 THR A C 1
ATOM 963 O O . THR A 1 130 ? 53.249 68.077 20.618 1.00 41.97 126 THR A O 1
ATOM 967 N N . SER A 1 131 ? 53.608 69.870 19.309 1.00 42.19 127 SER A N 1
ATOM 968 C CA . SER A 1 131 ? 55.068 69.846 19.391 1.00 43.16 127 SER A CA 1
ATOM 969 C C . SER A 1 131 ? 55.549 71.041 20.201 1.00 43.06 127 SER A C 1
ATOM 970 O O . SER A 1 131 ? 55.027 72.141 20.041 1.00 43.42 127 SER A O 1
ATOM 972 N N . SER A 1 132 ? 56.526 70.822 21.077 1.00 43.05 128 SER A N 1
ATOM 973 C CA . SER A 1 132 ? 57.204 71.902 21.778 1.00 42.42 128 SER A CA 1
ATOM 974 C C . SER A 1 132 ? 58.647 72.043 21.244 1.00 42.37 128 SER A C 1
ATOM 975 O O . SER A 1 132 ? 59.158 71.124 20.607 1.00 42.68 128 SER A O 1
ATOM 978 N N . ILE A 1 133 ? 59.293 73.184 21.509 1.00 41.23 129 ILE A N 1
ATOM 979 C CA . ILE A 1 133 ? 60.716 73.380 21.191 1.00 41.22 129 ILE A CA 1
ATOM 980 C C . ILE A 1 133 ? 61.504 72.166 21.649 1.00 40.86 129 ILE A C 1
ATOM 981 O O . ILE A 1 133 ? 61.278 71.665 22.761 1.00 40.44 129 ILE A O 1
ATOM 986 N N . GLU A 1 134 ? 62.443 71.714 20.822 1.00 40.15 130 GLU A N 1
ATOM 987 C CA . GLU A 1 134 ? 63.301 70.600 21.195 1.00 40.08 130 GLU A CA 1
ATOM 988 C C . GLU A 1 134 ? 64.051 70.955 22.478 1.00 38.18 130 GLU A C 1
ATOM 989 O O . GLU A 1 134 ? 64.660 72.027 22.557 1.00 38.02 130 GLU A O 1
ATOM 995 N N . GLY A 1 135 ? 63.987 70.063 23.470 1.00 35.78 131 GLY A N 1
ATOM 996 C CA . GLY A 1 135 ? 64.594 70.294 24.785 1.00 33.99 131 GLY A CA 1
ATOM 997 C C . GLY A 1 135 ? 63.605 70.593 25.913 1.00 31.87 131 GLY A C 1
ATOM 998 O O . GLY A 1 135 ? 63.937 70.437 27.087 1.00 31.13 131 GLY A O 1
ATOM 999 N N . THR A 1 136 ? 62.394 71.040 25.572 1.00 29.57 132 THR A N 1
ATOM 1000 C CA . THR A 1 136 ? 61.374 71.372 26.565 1.00 26.93 132 THR A CA 1
ATOM 1001 C C . THR A 1 136 ? 61.165 70.280 27.599 1.00 26.69 132 THR A C 1
ATOM 1002 O O . THR A 1 136 ? 61.025 70.567 28.776 1.00 25.55 132 THR A O 1
ATOM 1006 N N . GLY A 1 137 ? 61.149 69.030 27.144 1.00 26.60 133 GLY A N 1
ATOM 1007 C CA . GLY A 1 137 ? 60.969 67.868 28.007 1.00 26.98 133 GLY A CA 1
ATOM 1008 C C . GLY A 1 137 ? 61.959 67.777 29.154 1.00 26.96 133 GLY A C 1
ATOM 1009 O O . GLY A 1 137 ? 61.655 67.201 30.188 1.00 26.32 133 GLY A O 1
ATOM 1010 N N . LYS A 1 138 ? 63.129 68.386 28.975 1.00 27.17 134 LYS A N 1
ATOM 1011 C CA . LYS A 1 138 ? 64.141 68.476 30.020 1.00 28.11 134 LYS A CA 1
ATOM 1012 C C . LYS A 1 138 ? 63.687 69.282 31.251 1.00 26.59 134 LYS A C 1
ATOM 1013 O O . LYS A 1 138 ? 64.287 69.149 32.323 1.00 25.79 134 LYS A O 1
ATOM 1019 N N . ASN A 1 139 ? 62.657 70.118 31.091 1.00 25.43 135 ASN A N 1
ATOM 1020 C CA . ASN A 1 139 ? 62.080 70.851 32.221 1.00 24.87 135 ASN A CA 1
ATOM 1021 C C . ASN A 1 139 ? 60.931 70.131 32.917 1.00 25.38 135 ASN A C 1
ATOM 1022 O O . ASN A 1 139 ? 60.341 70.679 33.850 1.00 24.74 135 ASN A O 1
ATOM 1027 N N . TYR A 1 140 ? 60.652 68.895 32.484 1.00 26.25 136 TYR A N 1
ATOM 1028 C CA . TYR A 1 140 ? 59.503 68.133 32.952 1.00 26.92 136 TYR A CA 1
ATOM 1029 C C . TYR A 1 140 ? 59.820 66.643 33.175 1.00 29.52 136 TYR A C 1
ATOM 1030 O O . TYR A 1 140 ? 58.913 65.811 33.202 1.00 29.74 136 TYR A O 1
ATOM 1039 N N . GLY A 1 141 ? 61.100 66.312 33.355 1.00 31.85 137 GLY A N 1
ATOM 1040 C CA . GLY A 1 141 ? 61.515 64.948 33.609 1.00 34.35 137 GLY A CA 1
ATOM 1041 C C . GLY A 1 141 ? 61.340 63.987 32.452 1.00 36.44 137 GLY A C 1
ATOM 1042 O O . GLY A 1 141 ? 61.271 62.771 32.662 1.00 37.22 137 GLY A O 1
ATOM 1043 N N . ARG A 1 142 ? 61.296 64.523 31.232 1.00 37.82 138 ARG A N 1
ATOM 1044 C CA . ARG A 1 142 ? 61.121 63.717 30.027 1.00 39.75 138 ARG A CA 1
ATOM 1045 C C . ARG A 1 142 ? 62.067 64.239 28.949 1.00 40.37 138 ARG A C 1
ATOM 1046 O O . ARG A 1 142 ? 61.624 64.773 27.942 1.00 40.18 138 ARG A O 1
ATOM 1054 N N . PRO A 1 143 ? 63.389 64.067 29.158 1.00 41.98 139 PRO A N 1
ATOM 1055 C CA . PRO A 1 143 ? 64.393 64.648 28.265 1.00 42.96 139 PRO A CA 1
ATOM 1056 C C . PRO A 1 143 ? 64.388 64.102 26.815 1.00 44.15 139 PRO A C 1
ATOM 1057 O O . PRO A 1 143 ? 64.979 64.732 25.937 1.00 44.30 139 PRO A O 1
ATOM 1061 N N . HIS A 1 144 ? 63.741 62.952 26.578 1.00 44.89 140 HIS A N 1
ATOM 1062 C CA . HIS A 1 144 ? 63.626 62.377 25.230 1.00 45.82 140 HIS A CA 1
ATOM 1063 C C . HIS A 1 144 ? 62.177 61.944 24.900 1.00 45.92 140 HIS A C 1
ATOM 1064 O O . HIS A 1 144 ? 61.863 60.745 24.899 1.00 46.37 140 HIS A O 1
ATOM 1071 N N . PRO A 1 145 ? 61.293 62.915 24.606 1.00 45.10 141 PRO A N 1
ATOM 1072 C CA . PRO A 1 145 ? 59.900 62.597 24.244 1.00 45.09 141 PRO A CA 1
ATOM 1073 C C . PRO A 1 145 ? 59.769 61.681 23.017 1.00 45.80 141 PRO A C 1
ATOM 1074 O O . PRO A 1 145 ? 60.577 61.768 22.088 1.00 45.35 141 PRO A O 1
ATOM 1078 N N . ASP A 1 146 ? 58.754 60.816 23.024 1.00 46.54 142 ASP A N 1
ATOM 1079 C CA . ASP A 1 146 ? 58.452 59.974 21.860 1.00 47.77 142 ASP A CA 1
ATOM 1080 C C . ASP A 1 146 ? 57.603 60.795 20.913 1.00 47.19 142 ASP A C 1
ATOM 1081 O O . ASP A 1 146 ? 56.387 60.885 21.076 1.00 46.61 142 ASP A O 1
ATOM 1086 N N . HIS A 1 147 ? 58.259 61.397 19.927 1.00 47.67 143 HIS A N 1
ATOM 1087 C CA . HIS A 1 147 ? 57.586 62.274 18.969 1.00 47.52 143 HIS A CA 1
ATOM 1088 C C . HIS A 1 147 ? 56.441 61.572 18.248 1.00 46.97 143 HIS A C 1
ATOM 1089 O O . HIS A 1 147 ? 55.441 62.208 17.924 1.00 47.30 143 HIS A O 1
ATOM 1096 N N . ALA A 1 148 ? 56.571 60.265 18.037 1.00 46.65 144 ALA A N 1
ATOM 1097 C CA . ALA A 1 148 ? 55.576 59.501 17.283 1.00 45.97 144 ALA A CA 1
ATOM 1098 C C . ALA A 1 148 ? 54.202 59.509 17.949 1.00 44.44 144 ALA A C 1
ATOM 1099 O O . ALA A 1 148 ? 53.192 59.307 17.272 1.00 44.35 144 ALA A O 1
ATOM 1101 N N . GLN A 1 149 ? 54.167 59.727 19.266 1.00 42.57 145 GLN A N 1
ATOM 1102 C CA . GLN A 1 149 ? 52.915 59.709 20.016 1.00 41.22 145 GLN A CA 1
ATOM 1103 C C . GLN A 1 149 ? 52.369 61.093 20.308 1.00 38.94 145 GLN A C 1
ATOM 1104 O O . GLN A 1 149 ? 51.324 61.202 20.943 1.00 37.39 145 GLN A O 1
ATOM 1110 N N . ARG A 1 150 ? 53.048 62.144 19.850 1.00 37.47 146 ARG A N 1
ATOM 1111 C CA . ARG A 1 150 ? 52.666 63.502 20.257 1.00 36.51 146 ARG A CA 1
ATOM 1112 C C . ARG A 1 150 ? 51.250 63.884 19.800 1.00 34.96 146 ARG A C 1
ATOM 1113 O O . ARG A 1 150 ? 50.562 64.609 20.515 1.00 33.73 146 ARG A O 1
ATOM 1121 N N . TYR A 1 151 ? 50.796 63.362 18.659 1.00 34.13 147 TYR A N 1
ATOM 1122 C CA . TYR A 1 151 ? 49.431 63.635 18.194 1.00 33.99 147 TYR A CA 1
ATOM 1123 C C . TYR A 1 151 ? 48.365 62.826 18.928 1.00 33.19 147 TYR A C 1
ATOM 1124 O O . TYR A 1 151 ? 47.308 63.354 19.266 1.00 32.21 147 TYR A O 1
ATOM 1133 N N . ALA A 1 152 ? 48.643 61.553 19.171 1.00 29.95 148 ALA A N 1
ATOM 1134 C CA . ALA A 1 152 ? 47.735 60.699 19.944 1.00 29.91 148 ALA A CA 1
ATOM 1135 C C . ALA A 1 152 ? 47.550 61.287 21.356 1.00 28.60 148 ALA A C 1
ATOM 1136 O O . ALA A 1 152 ? 46.420 61.381 21.851 1.00 28.36 148 ALA A O 1
ATOM 1138 N N . ILE A 1 153 ? 48.652 61.699 21.977 1.00 26.99 149 ILE A N 1
ATOM 1139 C CA . ILE A 1 153 ? 48.617 62.328 23.302 1.00 26.30 149 ILE A CA 1
ATOM 1140 C C . ILE A 1 153 ? 47.747 63.582 23.288 1.00 25.25 149 ILE A C 1
ATOM 1141 O O . ILE A 1 153 ? 46.898 63.759 24.154 1.00 25.07 149 ILE A O 1
ATOM 1146 N N . ALA A 1 154 ? 47.974 64.439 22.297 1.00 23.98 150 ALA A N 1
ATOM 1147 C CA . ALA A 1 154 ? 47.257 65.698 22.158 1.00 23.27 150 ALA A CA 1
ATOM 1148 C C . ALA A 1 154 ? 45.755 65.488 21.908 1.00 22.49 150 ALA A C 1
ATOM 1149 O O . ALA A 1 154 ? 44.917 66.211 22.441 1.00 21.36 150 ALA A O 1
ATOM 1151 N N . ALA A 1 155 ? 45.415 64.494 21.106 1.00 23.26 151 ALA A N 1
ATOM 1152 C CA . ALA A 1 155 ? 44.009 64.216 20.816 1.00 22.94 151 ALA A CA 1
ATOM 1153 C C . ALA A 1 155 ? 43.282 63.761 22.074 1.00 22.91 151 ALA A C 1
ATOM 1154 O O . ALA A 1 155 ? 42.185 64.241 22.351 1.00 21.78 151 ALA A O 1
ATOM 1156 N N . GLU A 1 156 ? 43.871 62.812 22.813 1.00 23.36 152 GLU A N 1
ATOM 1157 C CA . GLU A 1 156 ? 43.251 62.313 24.042 1.00 24.10 152 GLU A CA 1
ATOM 1158 C C . GLU A 1 156 ? 43.160 63.410 25.120 1.00 23.50 152 GLU A C 1
ATOM 1159 O O . GLU A 1 156 ? 42.150 63.535 25.803 1.00 24.13 152 GLU A O 1
ATOM 1165 N N . HIS A 1 157 ? 44.230 64.170 25.265 1.00 22.29 153 HIS A N 1
ATOM 1166 C CA . HIS A 1 157 ? 44.307 65.289 26.214 1.00 22.30 153 HIS A CA 1
ATOM 1167 C C . HIS A 1 157 ? 43.169 66.293 25.961 1.00 21.62 153 HIS A C 1
ATOM 1168 O O . HIS A 1 157 ? 42.470 66.722 26.891 1.00 21.14 153 HIS A O 1
ATOM 1175 N N . LEU A 1 158 ? 43.003 66.672 24.697 1.00 21.10 154 LEU A N 1
ATOM 1176 C CA . LEU A 1 158 ? 41.943 67.585 24.308 1.00 21.28 154 LEU A CA 1
ATOM 1177 C C . LEU A 1 158 ? 40.563 67.008 24.608 1.00 21.41 154 LEU A C 1
ATOM 1178 O O . LEU A 1 158 ? 39.683 67.718 25.105 1.00 20.08 154 LEU A O 1
ATOM 1183 N N . ASP A 1 159 ? 40.389 65.718 24.313 1.00 22.48 155 ASP A N 1
ATOM 1184 C CA . ASP A 1 159 ? 39.114 65.028 24.551 1.00 23.66 155 ASP A CA 1
ATOM 1185 C C . ASP A 1 159 ? 38.778 65.065 26.040 1.00 22.78 155 ASP A C 1
ATOM 1186 O O . ASP A 1 159 ? 37.620 65.255 26.404 1.00 22.21 155 ASP A O 1
ATOM 1191 N N . VAL A 1 160 ? 39.794 64.892 26.886 1.00 21.32 156 VAL A N 1
ATOM 1192 C CA . VAL A 1 160 ? 39.602 64.975 28.334 1.00 20.24 156 VAL A CA 1
ATOM 1193 C C . VAL A 1 160 ? 39.210 66.400 28.761 1.00 19.57 156 VAL A C 1
ATOM 1194 O O . VAL A 1 160 ? 38.234 66.588 29.490 1.00 19.19 156 VAL A O 1
ATOM 1198 N N . VAL A 1 161 ? 39.954 67.397 28.292 1.00 18.93 157 VAL A N 1
ATOM 1199 C CA . VAL A 1 161 ? 39.640 68.782 28.639 1.00 18.26 157 VAL A CA 1
ATOM 1200 C C . VAL A 1 161 ? 38.196 69.132 28.261 1.00 19.09 157 VAL A C 1
ATOM 1201 O O . VAL A 1 161 ? 37.426 69.594 29.112 1.00 19.09 157 VAL A O 1
ATOM 1205 N N . GLN A 1 162 ? 37.820 68.863 27.014 1.00 18.81 158 GLN A N 1
ATOM 1206 C CA . GLN A 1 162 ? 36.487 69.169 26.547 1.00 19.54 158 GLN A CA 1
ATOM 1207 C C . GLN A 1 162 ? 35.396 68.383 27.294 1.00 20.12 158 GLN A C 1
ATOM 1208 O O . GLN A 1 162 ? 34.344 68.932 27.592 1.00 20.49 158 GLN A O 1
ATOM 1214 N N . GLY A 1 163 ? 35.642 67.103 27.588 1.00 21.03 159 GLY A N 1
ATOM 1215 C CA . GLY A 1 163 ? 34.770 66.338 28.459 1.00 20.84 159 GLY A CA 1
ATOM 1216 C C . GLY A 1 163 ? 34.579 66.979 29.826 1.00 20.80 159 GLY A C 1
ATOM 1217 O O . GLY A 1 163 ? 33.452 67.092 30.332 1.00 20.60 159 GLY A O 1
ATOM 1218 N N . LEU A 1 164 ? 35.675 67.411 30.436 1.00 20.82 160 LEU A N 1
ATOM 1219 C CA . LEU A 1 164 ? 35.595 68.103 31.746 1.00 20.63 160 LEU A CA 1
ATOM 1220 C C . LEU A 1 164 ? 34.803 69.394 31.669 1.00 20.54 160 LEU A C 1
ATOM 1221 O O . LEU A 1 164 ? 34.059 69.743 32.604 1.00 20.97 160 LEU A O 1
ATOM 1226 N N . TRP A 1 165 ? 34.945 70.098 30.554 1.00 20.59 161 TRP A N 1
ATOM 1227 C CA . TRP A 1 165 ? 34.206 71.348 30.347 1.00 20.45 161 TRP A CA 1
ATOM 1228 C C . TRP A 1 165 ? 32.698 71.134 30.235 1.00 21.06 161 TRP A C 1
ATOM 1229 O O . TRP A 1 165 ? 31.949 72.090 30.328 1.00 21.91 161 TRP A O 1
ATOM 1240 N N . ASP A 1 166 ? 32.247 69.904 30.010 1.00 20.99 162 ASP A N 1
ATOM 1241 C CA . ASP A 1 166 ? 30.811 69.636 30.006 1.00 20.78 162 ASP A CA 1
ATOM 1242 C C . ASP A 1 166 ? 30.311 69.035 31.327 1.00 21.37 162 ASP A C 1
ATOM 1243 O O . ASP A 1 166 ? 29.207 68.500 31.377 1.00 22.30 162 ASP A O 1
ATOM 1248 N N . SER A 1 167 ? 31.094 69.184 32.402 1.00 20.53 163 SER A N 1
ATOM 1249 C CA . SER A 1 167 ? 30.725 68.642 33.718 1.00 20.75 163 SER A CA 1
ATOM 1250 C C . SER A 1 167 ? 29.397 69.199 34.206 1.00 21.03 163 SER A C 1
ATOM 1251 O O . SER A 1 167 ? 28.542 68.445 34.699 1.00 20.43 163 SER A O 1
ATOM 1254 N N . TRP A 1 168 ? 29.243 70.508 34.041 1.00 20.46 164 TRP A N 1
ATOM 1255 C CA . TRP A 1 168 ? 28.121 71.271 34.609 1.00 21.18 164 TRP A CA 1
ATOM 1256 C C . TRP A 1 168 ? 27.170 71.782 33.539 1.00 21.62 164 TRP A C 1
ATOM 1257 O O . TRP A 1 168 ? 27.527 72.682 32.789 1.00 21.54 164 TRP A O 1
ATOM 1268 N N . ASP A 1 169 ? 25.953 71.242 33.461 1.00 22.19 165 ASP A N 1
ATOM 1269 C CA . ASP A 1 169 ? 24.991 71.799 32.515 1.00 22.60 165 ASP A CA 1
ATOM 1270 C C . ASP A 1 169 ? 24.848 73.299 32.773 1.00 22.40 165 ASP A C 1
ATOM 1271 O O . ASP A 1 169 ? 24.962 73.759 33.907 1.00 21.99 165 ASP A O 1
ATOM 1276 N N . ASP A 1 170 ? 24.557 74.044 31.717 1.00 23.14 166 ASP A N 1
ATOM 1277 C CA . ASP A 1 170 ? 24.438 75.508 31.806 1.00 23.72 166 ASP A CA 1
ATOM 1278 C C . ASP A 1 170 ? 23.421 75.951 32.882 1.00 24.35 166 ASP A C 1
ATOM 1279 O O . ASP A 1 170 ? 23.568 77.012 33.483 1.00 24.96 166 ASP A O 1
ATOM 1284 N N . ASP A 1 171 ? 22.431 75.105 33.152 1.00 25.44 167 ASP A N 1
ATOM 1285 C CA . ASP A 1 171 ? 21.347 75.430 34.098 1.00 26.16 167 ASP A CA 1
ATOM 1286 C C . ASP A 1 171 ? 21.405 74.613 35.413 1.00 25.85 167 ASP A C 1
ATOM 1287 O O . ASP A 1 171 ? 20.433 74.583 36.168 1.00 25.82 167 ASP A O 1
ATOM 1292 N N . ALA A 1 172 ? 22.561 74.010 35.713 1.00 24.22 168 ALA A N 1
ATOM 1293 C CA . ALA A 1 172 ? 22.680 73.072 36.825 1.00 23.91 168 ALA A CA 1
ATOM 1294 C C . ALA A 1 172 ? 22.644 73.766 38.171 1.00 23.82 168 ALA A C 1
ATOM 1295 O O . ALA A 1 172 ? 22.182 73.181 39.155 1.00 24.00 168 ALA A O 1
ATOM 1297 N N . LEU A 1 173 ? 23.136 75.003 38.227 1.00 23.85 169 LEU A N 1
ATOM 1298 C CA . LEU A 1 173 ? 23.321 75.695 39.508 1.00 23.97 169 LEU A CA 1
ATOM 1299 C C . LEU A 1 173 ? 22.061 76.484 39.865 1.00 25.14 169 LEU A C 1
ATOM 1300 O O . LEU A 1 173 ? 21.907 77.661 39.501 1.00 26.36 169 LEU A O 1
ATOM 1305 N N . VAL A 1 174 ? 21.170 75.826 40.601 1.00 24.62 170 VAL A N 1
ATOM 1306 C CA . VAL A 1 174 ? 19.825 76.350 40.834 1.00 24.49 170 VAL A CA 1
ATOM 1307 C C . VAL A 1 174 ? 19.828 77.428 41.932 1.00 23.35 170 VAL A C 1
ATOM 1308 O O . VAL A 1 174 ? 19.139 78.444 41.811 1.00 22.11 170 VAL A O 1
ATOM 1312 N N . ARG A 1 175 ? 20.616 77.200 42.984 1.00 22.27 171 ARG A N 1
ATOM 1313 C CA . ARG A 1 175 ? 20.728 78.153 44.102 1.00 22.77 171 ARG A CA 1
ATOM 1314 C C . ARG A 1 175 ? 19.371 78.654 44.613 1.00 22.63 171 ARG A C 1
ATOM 1315 O O . ARG A 1 175 ? 19.107 79.860 44.662 1.00 22.34 171 ARG A O 1
ATOM 1323 N N . ASP A 1 176 ? 18.520 77.701 44.987 1.00 23.49 172 ASP A N 1
ATOM 1324 C CA . ASP A 1 176 ? 17.186 77.964 45.509 1.00 24.93 172 ASP A CA 1
ATOM 1325 C C . ASP A 1 176 ? 17.248 78.217 47.028 1.00 26.28 172 ASP A C 1
ATOM 1326 O O . ASP A 1 176 ? 17.355 77.284 47.825 1.00 26.23 172 ASP A O 1
ATOM 1331 N N . ARG A 1 177 ? 17.152 79.489 47.405 1.00 27.21 173 ARG A N 1
ATOM 1332 C CA . ARG A 1 177 ? 17.177 79.900 48.807 1.00 28.80 173 ARG A CA 1
ATOM 1333 C C . ARG A 1 177 ? 15.926 79.553 49.597 1.00 30.01 173 ARG A C 1
ATOM 1334 O O . ARG A 1 177 ? 15.971 79.576 50.831 1.00 31.62 173 ARG A O 1
ATOM 1342 N N . ALA A 1 178 ? 14.818 79.224 48.926 1.00 30.57 174 ALA A N 1
ATOM 1343 C CA . ALA A 1 178 ? 13.595 78.788 49.640 1.00 31.33 174 ALA A CA 1
ATOM 1344 C C . ALA A 1 178 ? 13.745 77.359 50.157 1.00 31.53 174 ALA A C 1
ATOM 1345 O O . ALA A 1 178 ? 13.442 77.088 51.326 1.00 32.53 174 ALA A O 1
ATOM 1347 N N . THR A 1 179 ? 14.162 76.454 49.267 1.00 30.86 175 THR A N 1
ATOM 1348 C CA . THR A 1 179 ? 14.321 75.024 49.585 1.00 30.84 175 THR A CA 1
ATOM 1349 C C . THR A 1 179 ? 15.717 74.635 50.074 1.00 30.22 175 THR A C 1
ATOM 1350 O O . THR A 1 179 ? 15.883 73.589 50.693 1.00 29.79 175 THR A O 1
ATOM 1354 N N . GLY A 1 180 ? 16.720 75.451 49.759 1.00 29.64 176 GLY A N 1
ATOM 1355 C CA . GLY A 1 180 ? 18.109 75.136 50.078 1.00 29.32 176 GLY A CA 1
ATOM 1356 C C . GLY A 1 180 ? 18.809 74.256 49.064 1.00 29.93 176 GLY A C 1
ATOM 1357 O O . GLY A 1 180 ? 19.944 73.852 49.287 1.00 30.64 176 GLY A O 1
ATOM 1358 N N . ARG A 1 181 ? 18.157 73.957 47.940 1.00 30.31 177 ARG A N 1
ATOM 1359 C CA . ARG A 1 181 ? 18.764 73.131 46.895 1.00 30.15 177 ARG A CA 1
ATOM 1360 C C . ARG A 1 181 ? 19.731 73.999 46.061 1.00 28.70 177 ARG A C 1
ATOM 1361 O O . ARG A 1 181 ? 19.321 74.934 45.373 1.00 27.27 177 ARG A O 1
ATOM 1369 N N . PHE A 1 182 ? 21.019 73.680 46.147 1.00 27.40 178 PHE A N 1
ATOM 1370 C CA . PHE A 1 182 ? 22.051 74.482 45.514 1.00 25.96 178 PHE A CA 1
ATOM 1371 C C . PHE A 1 182 ? 22.199 74.148 44.028 1.00 25.44 178 PHE A C 1
ATOM 1372 O O . PHE A 1 182 ? 22.407 75.043 43.201 1.00 24.74 178 PHE A O 1
ATOM 1380 N N . PHE A 1 183 ? 22.109 72.867 43.682 1.00 25.35 179 PHE A N 1
ATOM 1381 C CA . PHE A 1 183 ? 22.215 72.432 42.287 1.00 25.08 179 PHE A CA 1
ATOM 1382 C C . PHE A 1 183 ? 21.383 71.177 42.024 1.00 26.51 179 PHE A C 1
ATOM 1383 O O . PHE A 1 183 ? 21.018 70.472 42.970 1.00 27.40 179 PHE A O 1
ATOM 1391 N N . ASP A 1 184 ? 21.098 70.914 40.749 1.00 26.92 180 ASP A N 1
ATOM 1392 C CA . ASP A 1 184 ? 20.378 69.708 40.321 1.00 28.26 180 ASP A CA 1
ATOM 1393 C C . ASP A 1 184 ? 21.431 68.626 40.051 1.00 28.49 180 ASP A C 1
ATOM 1394 O O . ASP A 1 184 ? 22.261 68.786 39.157 1.00 27.94 180 ASP A O 1
ATOM 1399 N N . PRO A 1 185 ? 21.420 67.541 40.847 1.00 29.01 181 PRO A N 1
ATOM 1400 C CA . PRO A 1 185 ? 22.469 66.508 40.743 1.00 29.06 181 PRO A CA 1
ATOM 1401 C C . PRO A 1 185 ? 22.512 65.805 39.393 1.00 28.69 181 PRO A C 1
ATOM 1402 O O . PRO A 1 185 ? 23.571 65.326 38.975 1.00 27.15 181 PRO A O 1
ATOM 1406 N N . ASP A 1 186 ? 21.362 65.727 38.735 1.00 28.90 182 ASP A N 1
ATOM 1407 C CA . ASP A 1 186 ? 21.280 65.113 37.423 1.00 29.67 182 ASP A CA 1
ATOM 1408 C C . ASP A 1 186 ? 21.810 66.002 36.321 1.00 28.81 182 ASP A C 1
ATOM 1409 O O . ASP A 1 186 ? 21.881 65.555 35.171 1.00 29.07 182 ASP A O 1
ATOM 1414 N N . LYS A 1 187 ? 22.205 67.235 36.658 1.00 27.47 183 LYS A N 1
ATOM 1415 C CA . LYS A 1 187 ? 22.825 68.147 35.681 1.00 26.81 183 LYS A CA 1
ATOM 1416 C C . LYS A 1 187 ? 24.342 68.350 35.901 1.00 26.07 183 LYS A C 1
ATOM 1417 O O . LYS A 1 187 ? 24.935 69.288 35.340 1.00 24.71 183 LYS A O 1
ATOM 1423 N N . LEU A 1 188 ? 24.925 67.487 36.744 1.00 26.06 184 LEU A N 1
ATOM 1424 C CA . LEU A 1 188 ? 26.377 67.387 36.984 1.00 25.14 184 LEU A CA 1
ATOM 1425 C C . LEU A 1 188 ? 26.813 66.021 36.531 1.00 26.19 184 LEU A C 1
ATOM 1426 O O . LEU A 1 188 ? 26.184 65.024 36.906 1.00 26.65 184 LEU A O 1
ATOM 1431 N N . HIS A 1 189 ? 27.881 65.960 35.743 1.00 26.00 185 HIS A N 1
ATOM 1432 C CA . HIS A 1 189 ? 28.270 64.722 35.065 1.00 27.21 185 HIS A CA 1
ATOM 1433 C C . HIS A 1 189 ? 29.699 64.359 35.410 1.00 27.07 185 HIS A C 1
ATOM 1434 O O . HIS A 1 189 ? 30.589 65.205 35.349 1.00 25.55 185 HIS A O 1
ATOM 1441 N N . ARG A 1 190 ? 29.910 63.093 35.761 1.00 27.87 186 ARG A N 1
ATOM 1442 C CA . ARG A 1 190 ? 31.252 62.531 35.860 1.00 28.75 186 ARG A CA 1
ATOM 1443 C C . ARG A 1 190 ? 31.787 62.239 34.453 1.00 28.51 186 ARG A C 1
ATOM 1444 O O . ARG A 1 190 ? 31.012 62.027 33.532 1.00 29.11 186 ARG A O 1
ATOM 1452 N N . LEU A 1 191 ? 33.105 62.252 34.280 1.00 27.13 187 LEU A N 1
ATOM 1453 C CA . LEU A 1 191 ? 33.694 61.928 32.992 1.00 26.85 187 LEU A CA 1
ATOM 1454 C C . LEU A 1 191 ? 34.080 60.441 32.906 1.00 27.13 187 LEU A C 1
ATOM 1455 O O . LEU A 1 191 ? 33.827 59.786 31.909 1.00 27.39 187 LEU A O 1
ATOM 1460 N N . ASP A 1 192 ? 34.709 59.920 33.941 1.00 27.85 188 ASP A N 1
ATOM 1461 C CA . ASP A 1 192 ? 35.174 58.520 33.943 1.00 29.04 188 ASP A CA 1
ATOM 1462 C C . ASP A 1 192 ? 36.009 58.202 32.701 1.00 29.26 188 ASP A C 1
ATOM 1463 O O . ASP A 1 192 ? 35.845 57.153 32.078 1.00 30.05 188 ASP A O 1
ATOM 1468 N N . HIS A 1 193 ? 36.900 59.113 32.327 1.00 28.82 189 HIS A N 1
ATOM 1469 C CA . HIS A 1 193 ? 37.795 58.854 31.214 1.00 28.97 189 HIS A CA 1
ATOM 1470 C C . HIS A 1 193 ? 38.890 57.871 31.631 1.00 29.88 189 HIS A C 1
ATOM 1471 O O . HIS A 1 193 ? 39.581 58.095 32.632 1.00 29.60 189 HIS A O 1
ATOM 1478 N N . ARG A 1 194 ? 39.043 56.803 30.845 1.00 30.46 190 ARG A N 1
ATOM 1479 C CA . ARG A 1 194 ? 40.125 55.838 31.005 1.00 31.24 190 ARG A CA 1
ATOM 1480 C C . ARG A 1 194 ? 40.685 55.526 29.612 1.00 31.65 190 ARG A C 1
ATOM 1481 O O . ARG A 1 194 ? 40.107 54.758 28.843 1.00 31.74 190 ARG A O 1
ATOM 1483 N N . GLY A 1 195 ? 41.809 56.146 29.288 1.00 31.35 191 GLY A N 1
ATOM 1484 C CA . GLY A 1 195 ? 42.387 56.043 27.956 1.00 31.56 191 GLY A CA 1
ATOM 1485 C C . GLY A 1 195 ? 43.804 55.515 28.014 1.00 31.56 191 GLY A C 1
ATOM 1486 O O . GLY A 1 195 ? 44.279 55.123 29.066 1.00 30.56 191 GLY A O 1
ATOM 1487 N N . ARG A 1 196 ? 44.493 55.534 26.879 1.00 31.92 192 ARG A N 1
ATOM 1488 C CA . ARG A 1 196 ? 45.865 55.005 26.825 1.00 32.24 192 ARG A CA 1
ATOM 1489 C C . ARG A 1 196 ? 46.834 55.894 27.608 1.00 31.64 192 ARG A C 1
ATOM 1490 O O . ARG A 1 196 ? 47.732 55.392 28.257 1.00 31.67 192 ARG A O 1
ATOM 1492 N N . PHE A 1 197 ? 46.642 57.213 27.551 1.00 31.25 193 PHE A N 1
ATOM 1493 C CA . PHE A 1 197 ? 47.561 58.158 28.193 1.00 30.50 193 PHE A CA 1
ATOM 1494 C C . PHE A 1 197 ? 47.004 58.845 29.430 1.00 29.60 193 PHE A C 1
ATOM 1495 O O . PHE A 1 197 ? 47.788 59.305 30.251 1.00 29.56 193 PHE A O 1
ATOM 1503 N N . PHE A 1 198 ? 45.683 58.944 29.580 1.00 28.49 194 PHE A N 1
ATOM 1504 C CA . PHE A 1 198 ? 45.132 59.630 30.759 1.00 27.86 194 PHE A CA 1
ATOM 1505 C C . PHE A 1 198 ? 44.017 58.840 31.428 1.00 27.65 194 PHE A C 1
ATOM 1506 O O . PHE A 1 198 ? 43.268 58.139 30.762 1.00 27.87 194 PHE A O 1
ATOM 1514 N N . SER A 1 199 ? 43.948 58.977 32.753 1.00 27.29 195 SER A N 1
ATOM 1515 C CA A SER A 1 199 ? 42.822 58.493 33.555 0.50 27.19 195 SER A CA 1
ATOM 1516 C CA B SER A 1 199 ? 42.823 58.497 33.548 0.50 27.41 195 SER A CA 1
ATOM 1517 C C . SER A 1 199 ? 42.330 59.630 34.446 1.00 26.64 195 SER A C 1
ATOM 1518 O O . SER A 1 199 ? 43.039 60.055 35.361 1.00 25.58 195 SER A O 1
ATOM 1523 N N . VAL A 1 200 ? 41.116 60.124 34.158 1.00 25.72 196 VAL A N 1
ATOM 1524 C CA . VAL A 1 200 ? 40.551 61.309 34.822 1.00 24.84 196 VAL A CA 1
ATOM 1525 C C . VAL A 1 200 ? 39.040 61.121 35.065 1.00 25.03 196 VAL A C 1
ATOM 1526 O O . VAL A 1 200 ? 38.251 61.022 34.123 1.00 24.61 196 VAL A O 1
ATOM 1530 N N . GLU A 1 201 ? 38.650 61.076 36.328 1.00 24.72 197 GLU A N 1
ATOM 1531 C CA . GLU A 1 201 ? 37.275 60.785 36.689 1.00 25.82 197 GLU A CA 1
ATOM 1532 C C . GLU A 1 201 ? 36.354 61.988 36.509 1.00 25.11 197 GLU A C 1
ATOM 1533 O O . GLU A 1 201 ? 35.222 61.836 36.027 1.00 25.02 197 GLU A O 1
ATOM 1539 N N . GLY A 1 202 ? 36.832 63.172 36.898 1.00 23.90 198 GLY A N 1
ATOM 1540 C CA . GLY A 1 202 ? 35.965 64.354 36.965 1.00 23.97 198 GLY A CA 1
ATOM 1541 C C . GLY A 1 202 ? 34.986 64.180 38.114 1.00 24.06 198 GLY A C 1
ATOM 1542 O O . GLY A 1 202 ? 35.150 63.280 38.931 1.00 23.90 198 GLY A O 1
ATOM 1543 N N . PRO A 1 203 ? 33.984 65.068 38.224 1.00 24.07 199 PRO A N 1
ATOM 1544 C CA . PRO A 1 203 ? 33.723 66.202 37.380 1.00 23.35 199 PRO A CA 1
ATOM 1545 C C . PRO A 1 203 ? 34.691 67.350 37.638 1.00 22.40 199 PRO A C 1
ATOM 1546 O O . PRO A 1 203 ? 35.442 67.341 38.620 1.00 22.36 199 PRO A O 1
ATOM 1550 N N . LEU A 1 204 ? 34.653 68.329 36.746 1.00 21.30 200 LEU A N 1
ATOM 1551 C CA . LEU A 1 204 ? 35.328 69.600 36.961 1.00 20.07 200 LEU A CA 1
ATOM 1552 C C . LEU A 1 204 ? 34.613 70.406 38.044 1.00 20.21 200 LEU A C 1
ATOM 1553 O O . LEU A 1 204 ? 33.388 70.250 38.230 1.00 21.09 200 LEU A O 1
ATOM 1558 N N . ASN A 1 205 ? 35.367 71.283 38.726 1.00 19.51 201 ASN A N 1
ATOM 1559 C CA . ASN A 1 205 ? 34.829 72.120 39.804 1.00 19.66 201 ASN A CA 1
ATOM 1560 C C . ASN A 1 205 ? 34.634 73.586 39.397 1.00 19.01 201 ASN A C 1
ATOM 1561 O O . ASN A 1 205 ? 34.728 74.499 40.216 1.00 19.22 201 ASN A O 1
ATOM 1566 N N . ILE A 1 206 ? 34.317 73.795 38.124 1.00 18.55 202 ILE A N 1
ATOM 1567 C CA . ILE A 1 206 ? 33.920 75.115 37.640 1.00 17.97 202 ILE A CA 1
ATOM 1568 C C . ILE A 1 206 ? 32.961 74.937 36.464 1.00 18.33 202 ILE A C 1
ATOM 1569 O O . ILE A 1 206 ? 33.046 73.955 35.698 1.00 19.07 202 ILE A O 1
ATOM 1574 N N . ARG A 1 207 ? 32.036 75.881 36.352 1.00 18.29 203 ARG A N 1
ATOM 1575 C CA . ARG A 1 207 ? 30.953 75.817 35.366 1.00 18.43 203 ARG A CA 1
ATOM 1576 C C . ARG A 1 207 ? 31.408 76.261 33.970 1.00 17.43 203 ARG A C 1
ATOM 1577 O O . ARG A 1 207 ? 32.573 76.658 33.770 1.00 17.18 203 ARG A O 1
ATOM 1585 N N . ARG A 1 208 ? 30.451 76.263 33.041 1.00 17.72 204 ARG A N 1
ATOM 1586 C CA . ARG A 1 208 ? 30.673 76.654 31.646 1.00 17.73 204 ARG A CA 1
ATOM 1587 C C . ARG A 1 208 ? 30.477 78.170 31.500 1.00 17.36 204 ARG A C 1
ATOM 1588 O O . ARG A 1 208 ? 29.786 78.762 32.294 1.00 18.56 204 ARG A O 1
ATOM 1596 N N . SER A 1 209 ? 31.102 78.774 30.489 1.00 16.54 205 SER A N 1
ATOM 1597 C CA . SER A 1 209 ? 31.085 80.223 30.255 1.00 16.73 205 SER A CA 1
ATOM 1598 C C . SER A 1 209 ? 29.925 80.672 29.375 1.00 17.00 205 SER A C 1
ATOM 1599 O O . SER A 1 209 ? 29.144 79.850 28.893 1.00 17.27 205 SER A O 1
ATOM 1602 N N . PRO A 1 210 ? 29.817 81.984 29.135 1.00 17.60 206 PRO A N 1
ATOM 1603 C CA . PRO A 1 210 ? 28.793 82.410 28.205 1.00 18.16 206 PRO A CA 1
ATOM 1604 C C . PRO A 1 210 ? 29.041 82.008 26.742 1.00 18.36 206 PRO A C 1
ATOM 1605 O O . PRO A 1 210 ? 28.147 82.185 25.929 1.00 18.97 206 PRO A O 1
ATOM 1609 N N . GLN A 1 211 ? 30.207 81.445 26.399 1.00 17.50 207 GLN A N 1
ATOM 1610 C CA . GLN A 1 211 ? 30.380 80.880 25.040 1.00 17.34 207 GLN A CA 1
ATOM 1611 C C . GLN A 1 211 ? 30.413 79.345 25.043 1.00 17.69 207 GLN A C 1
ATOM 1612 O O . GLN A 1 211 ? 30.669 78.710 24.012 1.00 18.56 207 GLN A O 1
ATOM 1618 N N . GLY A 1 212 ? 30.130 78.757 26.199 1.00 17.92 208 GLY A N 1
ATOM 1619 C CA . GLY A 1 212 ? 30.012 77.293 26.351 1.00 18.19 208 GLY A CA 1
ATOM 1620 C C . GLY A 1 212 ? 31.319 76.670 26.789 1.00 18.14 208 GLY A C 1
ATOM 1621 O O . GLY A 1 212 ? 31.435 76.138 27.904 1.00 18.97 208 GLY A O 1
ATOM 1622 N N . GLN A 1 213 ? 32.294 76.739 25.891 1.00 17.65 209 GLN A N 1
ATOM 1623 C CA . GLN A 1 213 ? 33.652 76.322 26.142 1.00 17.26 209 GLN A CA 1
ATOM 1624 C C . GLN A 1 213 ? 34.606 77.270 25.425 1.00 17.19 209 GLN A C 1
ATOM 1625 O O . GLN A 1 213 ? 34.231 77.919 24.427 1.00 16.76 209 GLN A O 1
ATOM 1631 N N . PRO A 1 214 ? 35.866 77.307 25.881 1.00 16.23 210 PRO A N 1
ATOM 1632 C CA . PRO A 1 214 ? 36.844 78.103 25.179 1.00 16.38 210 PRO A CA 1
ATOM 1633 C C . PRO A 1 214 ? 37.064 77.610 23.745 1.00 16.48 210 PRO A C 1
ATOM 1634 O O . PRO A 1 214 ? 36.870 76.423 23.459 1.00 16.41 210 PRO A O 1
ATOM 1638 N N . VAL A 1 215 ? 37.425 78.534 22.863 1.00 16.03 211 VAL A N 1
ATOM 1639 C CA . VAL A 1 215 ? 37.676 78.236 21.448 1.00 16.26 211 VAL A CA 1
ATOM 1640 C C . VAL A 1 215 ? 39.040 77.519 21.264 1.00 17.27 211 VAL A C 1
ATOM 1641 O O . VAL A 1 215 ? 40.071 77.901 21.884 1.00 17.07 211 VAL A O 1
ATOM 1645 N N . ILE A 1 216 ? 39.046 76.467 20.450 1.00 16.78 212 ILE A N 1
ATOM 1646 C CA . ILE A 1 216 ? 40.273 75.713 20.218 1.00 17.00 212 ILE A CA 1
ATOM 1647 C C . ILE A 1 216 ? 40.974 76.215 18.960 1.00 17.49 212 ILE A C 1
ATOM 1648 O O . ILE A 1 216 ? 40.399 76.199 17.852 1.00 17.56 212 ILE A O 1
ATOM 1653 N N . PHE A 1 217 ? 42.215 76.657 19.160 1.00 17.44 213 PHE A N 1
ATOM 1654 C CA . PHE A 1 217 ? 43.135 77.039 18.105 1.00 17.24 213 PHE A CA 1
ATOM 1655 C C . PHE A 1 217 ? 44.182 75.943 17.959 1.00 18.77 213 PHE A C 1
ATOM 1656 O O . PHE A 1 217 ? 44.580 75.306 18.947 1.00 17.72 213 PHE A O 1
ATOM 1664 N N . GLN A 1 218 ? 44.619 75.710 16.729 1.00 18.66 214 GLN A N 1
ATOM 1665 C CA . GLN A 1 218 ? 45.730 74.788 16.489 1.00 20.46 214 GLN A CA 1
ATOM 1666 C C . GLN A 1 218 ? 46.556 75.267 15.310 1.00 20.57 214 GLN A C 1
ATOM 1667 O O . GLN A 1 218 ? 46.092 76.061 14.518 1.00 21.06 214 GLN A O 1
ATOM 1673 N N . ALA A 1 219 ? 47.788 74.802 15.205 1.00 22.62 215 ALA A N 1
ATOM 1674 C CA . ALA A 1 219 ? 48.645 75.180 14.068 1.00 24.72 215 ALA A CA 1
ATOM 1675 C C . ALA A 1 219 ? 49.386 74.013 13.441 1.00 26.60 215 ALA A C 1
ATOM 1676 O O . ALA A 1 219 ? 50.456 74.193 12.877 1.00 28.06 215 ALA A O 1
ATOM 1678 N N . GLY A 1 220 ? 48.804 72.820 13.479 1.00 28.26 216 GLY A N 1
ATOM 1679 C CA . GLY A 1 220 ? 49.451 71.662 12.857 1.00 29.43 216 GLY A CA 1
ATOM 1680 C C . GLY A 1 220 ? 49.672 71.899 11.361 1.00 30.26 216 GLY A C 1
ATOM 1681 O O . GLY A 1 220 ? 48.826 72.476 10.687 1.00 30.29 216 GLY A O 1
ATOM 1682 N N . SER A 1 221 ? 50.821 71.454 10.867 1.00 30.56 217 SER A N 1
ATOM 1683 C CA . SER A 1 221 ? 51.236 71.672 9.494 1.00 31.09 217 SER A CA 1
ATOM 1684 C C . SER A 1 221 ? 51.628 70.371 8.797 1.00 31.08 217 SER A C 1
ATOM 1685 O O . SER A 1 221 ? 51.586 70.274 7.572 1.00 32.42 217 SER A O 1
ATOM 1688 N N . SER A 1 222 ? 52.046 69.388 9.585 1.00 30.46 218 SER A N 1
ATOM 1689 C CA . SER A 1 222 ? 52.244 68.023 9.104 1.00 29.40 218 SER A CA 1
ATOM 1690 C C . SER A 1 222 ? 50.918 67.388 8.714 1.00 29.05 218 SER A C 1
ATOM 1691 O O . SER A 1 222 ? 49.836 67.941 8.976 1.00 27.21 218 SER A O 1
ATOM 1694 N N . ASP A 1 223 ? 51.014 66.208 8.111 1.00 28.68 219 ASP A N 1
ATOM 1695 C CA . ASP A 1 223 ? 49.840 65.454 7.722 1.00 29.11 219 ASP A CA 1
ATOM 1696 C C . ASP A 1 223 ? 48.989 65.194 8.966 1.00 28.74 219 ASP A C 1
ATOM 1697 O O . ASP A 1 223 ? 47.790 65.476 8.953 1.00 28.99 219 ASP A O 1
ATOM 1702 N N . ASP A 1 224 ? 49.602 64.683 10.037 1.00 28.02 220 ASP A N 1
ATOM 1703 C CA . ASP A 1 224 ? 48.864 64.408 11.275 1.00 28.28 220 ASP A CA 1
ATOM 1704 C C . ASP A 1 224 ? 48.324 65.709 11.899 1.00 26.65 220 ASP A C 1
ATOM 1705 O O . ASP A 1 224 ? 47.221 65.731 12.449 1.00 26.03 220 ASP A O 1
ATOM 1710 N N . GLY A 1 225 ? 49.131 66.769 11.847 1.00 25.43 221 GLY A N 1
ATOM 1711 C CA . GLY A 1 225 ? 48.718 68.080 12.362 1.00 24.91 221 GLY A CA 1
ATOM 1712 C C . GLY A 1 225 ? 47.438 68.585 11.707 1.00 24.23 221 GLY A C 1
ATOM 1713 O O . GLY A 1 225 ? 46.511 69.027 12.382 1.00 24.12 221 GLY A O 1
ATOM 1714 N N . ILE A 1 226 ? 47.379 68.503 10.388 1.00 23.91 222 ILE A N 1
ATOM 1715 C CA . ILE A 1 226 ? 46.210 68.963 9.631 1.00 23.87 222 ILE A CA 1
ATOM 1716 C C . ILE A 1 226 ? 44.983 68.128 9.978 1.00 24.13 222 ILE A C 1
ATOM 1717 O O . ILE A 1 226 ? 43.885 68.645 10.157 1.00 21.88 222 ILE A O 1
ATOM 1722 N N . ASP A 1 227 ? 45.183 66.824 10.097 1.00 25.51 223 ASP A N 1
ATOM 1723 C CA . ASP A 1 227 ? 44.100 65.941 10.445 1.00 26.48 223 ASP A CA 1
ATOM 1724 C C . ASP A 1 227 ? 43.552 66.213 11.857 1.00 26.08 223 ASP A C 1
ATOM 1725 O O . ASP A 1 227 ? 42.337 66.217 12.081 1.00 24.87 223 ASP A O 1
ATOM 1730 N N . LEU A 1 228 ? 44.441 66.418 12.818 1.00 25.34 224 LEU A N 1
ATOM 1731 C CA . LEU A 1 228 ? 43.982 66.780 14.150 1.00 25.14 224 LEU A CA 1
ATOM 1732 C C . LEU A 1 228 ? 43.191 68.081 14.077 1.00 23.89 224 LEU A C 1
ATOM 1733 O O . LEU A 1 228 ? 42.145 68.184 14.698 1.00 23.29 224 LEU A O 1
ATOM 1738 N N . ALA A 1 229 ? 43.672 69.058 13.311 1.00 24.02 225 ALA A N 1
ATOM 1739 C CA . ALA A 1 229 ? 42.968 70.357 13.201 1.00 23.92 225 ALA A CA 1
ATOM 1740 C C . ALA A 1 229 ? 41.556 70.179 12.648 1.00 24.42 225 ALA A C 1
ATOM 1741 O O . ALA A 1 229 ? 40.593 70.744 13.170 1.00 23.61 225 ALA A O 1
ATOM 1743 N N . GLY A 1 230 ? 41.443 69.394 11.578 1.00 25.34 226 GLY A N 1
ATOM 1744 C CA . GLY A 1 230 ? 40.144 69.073 10.965 1.00 26.18 226 GLY A CA 1
ATOM 1745 C C . GLY A 1 230 ? 39.172 68.378 11.907 1.00 26.30 226 GLY A C 1
ATOM 1746 O O . GLY A 1 230 ? 37.968 68.667 11.884 1.00 26.13 226 GLY A O 1
ATOM 1747 N N . ARG A 1 231 ? 39.691 67.491 12.757 1.00 26.50 227 ARG A N 1
ATOM 1748 C CA . ARG A 1 231 ? 38.860 66.758 13.707 1.00 27.22 227 ARG A CA 1
ATOM 1749 C C . ARG A 1 231 ? 38.496 67.553 14.951 1.00 26.11 227 ARG A C 1
ATOM 1750 O O . ARG A 1 231 ? 37.510 67.217 15.612 1.00 25.05 227 ARG A O 1
ATOM 1758 N N . SER A 1 232 ? 39.292 68.575 15.298 1.00 23.82 228 SER A N 1
ATOM 1759 C CA . SER A 1 232 ? 39.143 69.193 16.641 1.00 23.22 228 SER A CA 1
ATOM 1760 C C . SER A 1 232 ? 39.375 70.707 16.772 1.00 22.01 228 SER A C 1
ATOM 1761 O O . SER A 1 232 ? 39.076 71.265 17.819 1.00 22.16 228 SER A O 1
ATOM 1764 N N . ALA A 1 233 ? 39.863 71.389 15.743 1.00 20.74 229 ALA A N 1
ATOM 1765 C CA . ALA A 1 233 ? 40.095 72.841 15.877 1.00 20.30 229 ALA A CA 1
ATOM 1766 C C . ALA A 1 233 ? 38.879 73.674 15.466 1.00 19.56 229 ALA A C 1
ATOM 1767 O O . ALA A 1 233 ? 38.154 73.301 14.542 1.00 20.16 229 ALA A O 1
ATOM 1769 N N . ASP A 1 234 ? 38.686 74.807 16.138 1.00 19.10 230 ASP A N 1
ATOM 1770 C CA . ASP A 1 234 ? 37.734 75.852 15.716 1.00 19.77 230 ASP A CA 1
ATOM 1771 C C . ASP A 1 234 ? 38.409 76.862 14.805 1.00 19.65 230 ASP A C 1
ATOM 1772 O O . ASP A 1 234 ? 37.751 77.500 13.980 1.00 20.63 230 ASP A O 1
ATOM 1777 N N . ALA A 1 235 ? 39.719 77.030 14.982 1.00 18.86 231 ALA A N 1
ATOM 1778 C CA . ALA A 1 235 ? 40.492 78.006 14.230 1.00 18.37 231 ALA A CA 1
ATOM 1779 C C . ALA A 1 235 ? 41.911 77.470 14.094 1.00 19.09 231 ALA A C 1
ATOM 1780 O O . ALA A 1 235 ? 42.437 76.867 15.020 1.00 18.45 231 ALA A O 1
ATOM 1782 N N . VAL A 1 236 ? 42.499 77.658 12.921 1.00 20.01 232 VAL A N 1
ATOM 1783 C CA . VAL A 1 236 ? 43.773 77.101 12.596 1.00 21.20 232 VAL A CA 1
ATOM 1784 C C . VAL A 1 236 ? 44.623 78.198 12.029 1.00 22.48 232 VAL A C 1
ATOM 1785 O O . VAL A 1 236 ? 44.175 78.964 11.194 1.00 23.13 232 VAL A O 1
ATOM 1789 N N . PHE A 1 237 ? 45.854 78.293 12.492 1.00 24.54 233 PHE A N 1
ATOM 1790 C CA . PHE A 1 237 ? 46.753 79.249 11.922 1.00 26.22 233 PHE A CA 1
ATOM 1791 C C . PHE A 1 237 ? 48.018 78.630 11.342 1.00 27.41 233 PHE A C 1
ATOM 1792 O O . PHE A 1 237 ? 48.225 77.414 11.390 1.00 25.58 233 PHE A O 1
ATOM 1800 N N . SER A 1 238 ? 48.818 79.490 10.720 1.00 29.41 234 SER A N 1
ATOM 1801 C CA . SER A 1 238 ? 50.118 79.121 10.181 1.00 31.37 234 SER A CA 1
ATOM 1802 C C . SER A 1 238 ? 51.082 80.294 10.275 1.00 32.97 234 SER A C 1
ATOM 1803 O O . SER A 1 238 ? 50.685 81.425 10.614 1.00 33.78 234 SER A O 1
ATOM 1806 N N . ASN A 1 239 ? 52.344 80.039 9.931 1.00 34.28 235 ASN A N 1
ATOM 1807 C CA . ASN A 1 239 ? 53.309 81.123 9.708 1.00 34.92 235 ASN A CA 1
ATOM 1808 C C . ASN A 1 239 ? 54.267 80.782 8.553 1.00 36.29 235 ASN A C 1
ATOM 1809 O O . ASN A 1 239 ? 54.622 79.616 8.346 1.00 36.66 235 ASN A O 1
ATOM 1811 N N . GLY A 1 240 ? 54.626 81.794 7.761 1.00 36.79 236 GLY A N 1
ATOM 1812 C CA . GLY A 1 240 ? 55.650 81.647 6.725 1.00 36.98 236 GLY A CA 1
ATOM 1813 C C . GLY A 1 240 ? 55.178 81.192 5.355 1.00 37.07 236 GLY A C 1
ATOM 1814 O O . GLY A 1 240 ? 55.996 81.046 4.422 1.00 37.24 236 GLY A O 1
ATOM 1815 N N . SER A 1 241 ? 53.872 80.993 5.189 1.00 35.45 237 SER A N 1
ATOM 1816 C CA . SER A 1 241 ? 53.394 80.440 3.924 1.00 35.17 237 SER A CA 1
ATOM 1817 C C . SER A 1 241 ? 53.358 81.507 2.838 1.00 33.64 237 SER A C 1
ATOM 1818 O O . SER A 1 241 ? 53.062 82.678 3.112 1.00 33.70 237 SER A O 1
ATOM 1821 N N . THR A 1 242 ? 53.695 81.096 1.620 1.00 31.88 238 THR A N 1
ATOM 1822 C CA . THR A 1 242 ? 53.380 81.870 0.423 1.00 30.02 238 THR A CA 1
ATOM 1823 C C . THR A 1 242 ? 51.874 81.742 0.199 1.00 27.90 238 THR A C 1
ATOM 1824 O O . THR A 1 242 ? 51.216 80.934 0.853 1.00 26.63 238 THR A O 1
ATOM 1828 N N . PHE A 1 243 ? 51.336 82.525 -0.726 1.00 25.78 239 PHE A N 1
ATOM 1829 C CA . PHE A 1 243 ? 49.923 82.424 -1.105 1.00 24.79 239 PHE A CA 1
ATOM 1830 C C . PHE A 1 243 ? 49.548 80.994 -1.556 1.00 24.69 239 PHE A C 1
ATOM 1831 O O . PHE A 1 243 ? 48.581 80.420 -1.078 1.00 22.84 239 PHE A O 1
ATOM 1839 N N . ASP A 1 244 ? 50.330 80.420 -2.463 1.00 25.02 240 ASP A N 1
ATOM 1840 C CA . ASP A 1 244 ? 50.025 79.085 -3.005 1.00 26.14 240 ASP A CA 1
ATOM 1841 C C . ASP A 1 244 ? 50.012 78.022 -1.903 1.00 25.85 240 ASP A C 1
ATOM 1842 O O . ASP A 1 244 ? 49.143 77.148 -1.865 1.00 25.97 240 ASP A O 1
ATOM 1847 N N . GLU A 1 245 ? 50.987 78.110 -1.010 1.00 25.97 241 GLU A N 1
ATOM 1848 C CA . GLU A 1 245 ? 51.048 77.239 0.163 1.00 26.87 241 GLU A CA 1
ATOM 1849 C C . GLU A 1 245 ? 49.838 77.390 1.074 1.00 25.91 241 GLU A C 1
ATOM 1850 O O . GLU A 1 245 ? 49.246 76.397 1.506 1.00 26.02 241 GLU A O 1
ATOM 1856 N N . ALA A 1 246 ? 49.460 78.637 1.331 1.00 24.92 242 ALA A N 1
ATOM 1857 C CA . ALA A 1 246 ? 48.312 78.938 2.201 1.00 23.94 242 ALA A CA 1
ATOM 1858 C C . ALA A 1 246 ? 47.022 78.411 1.602 1.00 24.07 242 ALA A C 1
ATOM 1859 O O . ALA A 1 246 ? 46.156 77.902 2.304 1.00 24.21 242 ALA A O 1
ATOM 1861 N N . ARG A 1 247 ? 46.901 78.515 0.289 1.00 24.22 243 ARG A N 1
ATOM 1862 C CA . ARG A 1 247 ? 45.720 78.038 -0.383 1.00 24.59 243 ARG A CA 1
ATOM 1863 C C . ARG A 1 247 ? 45.609 76.511 -0.285 1.00 24.18 243 ARG A C 1
ATOM 1864 O O . ARG A 1 247 ? 44.526 75.968 -0.083 1.00 22.43 243 ARG A O 1
ATOM 1872 N N . VAL A 1 248 ? 46.731 75.815 -0.426 1.00 23.92 244 VAL A N 1
ATOM 1873 C CA . VAL A 1 248 ? 46.728 74.351 -0.262 1.00 24.15 244 VAL A CA 1
ATOM 1874 C C . VAL A 1 248 ? 46.376 74.000 1.176 1.00 23.30 244 VAL A C 1
ATOM 1875 O O . VAL A 1 248 ? 45.540 73.145 1.408 1.00 22.98 244 VAL A O 1
ATOM 1879 N N . PHE A 1 249 ? 46.981 74.700 2.133 1.00 23.13 245 PHE A N 1
ATOM 1880 C CA . PHE A 1 249 ? 46.709 74.471 3.533 1.00 22.68 245 PHE A CA 1
ATOM 1881 C C . PHE A 1 249 ? 45.234 74.681 3.840 1.00 22.46 245 PHE A C 1
ATOM 1882 O O . PHE A 1 249 ? 44.609 73.835 4.481 1.00 21.28 245 PHE A O 1
ATOM 1890 N N . TYR A 1 250 ? 44.680 75.791 3.343 1.00 22.01 246 TYR A N 1
ATOM 1891 C CA . TYR A 1 250 ? 43.271 76.110 3.551 1.00 21.59 246 TYR A CA 1
ATOM 1892 C C . TYR A 1 250 ? 42.390 74.952 3.073 1.00 22.05 246 TYR A C 1
ATOM 1893 O O . TYR A 1 250 ? 41.513 74.508 3.804 1.00 21.46 246 TYR A O 1
ATOM 1902 N N . ARG A 1 251 ? 42.643 74.463 1.856 1.00 22.93 247 ARG A N 1
ATOM 1903 C CA . ARG A 1 251 ? 41.859 73.378 1.245 1.00 23.66 247 ARG A CA 1
ATOM 1904 C C . ARG A 1 251 ? 41.962 72.073 2.016 1.00 22.99 247 ARG A C 1
ATOM 1905 O O . ARG A 1 251 ? 40.964 71.385 2.192 1.00 22.48 247 ARG A O 1
ATOM 1913 N N . ARG A 1 252 ? 43.160 71.749 2.496 1.00 22.55 248 ARG A N 1
ATOM 1914 C CA . ARG A 1 252 ? 43.370 70.516 3.266 1.00 22.98 248 ARG A CA 1
ATOM 1915 C C . ARG A 1 252 ? 42.671 70.543 4.623 1.00 22.36 248 ARG A C 1
ATOM 1916 O O . ARG A 1 252 ? 42.072 69.539 5.033 1.00 22.68 248 ARG A O 1
ATOM 1924 N N . VAL A 1 253 ? 42.735 71.688 5.313 1.00 21.47 249 VAL A N 1
ATOM 1925 C CA . VAL A 1 253 ? 42.111 71.823 6.635 1.00 20.42 249 VAL A CA 1
ATOM 1926 C C . VAL A 1 253 ? 40.584 71.710 6.498 1.00 21.13 249 VAL A C 1
ATOM 1927 O O . VAL A 1 253 ? 39.913 70.992 7.259 1.00 21.30 249 VAL A O 1
ATOM 1931 N N . LYS A 1 254 ? 40.032 72.391 5.507 1.00 21.14 250 LYS A N 1
ATOM 1932 C CA . LYS A 1 254 ? 38.593 72.324 5.276 1.00 21.53 250 LYS A CA 1
ATOM 1933 C C . LYS A 1 254 ? 38.144 70.913 4.905 1.00 22.29 250 LYS A C 1
ATOM 1934 O O . LYS A 1 254 ? 37.131 70.432 5.432 1.00 22.70 250 LYS A O 1
ATOM 1940 N N . ALA A 1 255 ? 38.875 70.230 4.022 1.00 22.23 251 ALA A N 1
ATOM 1941 C CA . ALA A 1 255 ? 38.515 68.834 3.667 1.00 23.11 251 ALA A CA 1
ATOM 1942 C C . ALA A 1 255 ? 38.667 67.912 4.881 1.00 22.82 251 ALA A C 1
ATOM 1943 O O . ALA A 1 255 ? 37.860 67.007 5.100 1.00 23.35 251 ALA A O 1
ATOM 1945 N N . ALA A 1 256 ? 39.705 68.125 5.673 1.00 22.98 252 ALA A N 1
ATOM 1946 C CA . ALA A 1 256 ? 39.895 67.317 6.882 1.00 23.22 252 ALA A CA 1
ATOM 1947 C C . ALA A 1 256 ? 38.695 67.504 7.819 1.00 22.95 252 ALA A C 1
ATOM 1948 O O . ALA A 1 256 ? 38.238 66.539 8.415 1.00 24.38 252 ALA A O 1
ATOM 1950 N N . ALA A 1 257 ? 38.180 68.728 7.931 1.00 22.53 253 ALA A N 1
ATOM 1951 C CA . ALA A 1 257 ? 36.966 69.003 8.723 1.00 22.36 253 ALA A CA 1
ATOM 1952 C C . ALA A 1 257 ? 35.734 68.253 8.177 1.00 22.58 253 ALA A C 1
ATOM 1953 O O . ALA A 1 257 ? 34.967 67.620 8.925 1.00 21.80 253 ALA A O 1
ATOM 1955 N N . ALA A 1 258 ? 35.557 68.333 6.865 1.00 23.54 254 ALA A N 1
ATOM 1956 C CA . ALA A 1 258 ? 34.460 67.664 6.180 1.00 24.88 254 ALA A CA 1
ATOM 1957 C C . ALA A 1 258 ? 34.561 66.131 6.352 1.00 25.85 254 ALA A C 1
ATOM 1958 O O . ALA A 1 258 ? 33.560 65.473 6.651 1.00 26.87 254 ALA A O 1
ATOM 1960 N N . ALA A 1 259 ? 35.763 65.570 6.205 1.00 26.94 255 ALA A N 1
ATOM 1961 C CA . ALA A 1 259 ? 36.001 64.110 6.441 1.00 28.37 255 ALA A CA 1
ATOM 1962 C C . ALA A 1 259 ? 35.708 63.652 7.887 1.00 28.79 255 ALA A C 1
ATOM 1963 O O . ALA A 1 259 ? 35.362 62.485 8.114 1.00 29.57 255 ALA A O 1
ATOM 1965 N N . ALA A 1 260 ? 35.892 64.545 8.858 1.00 28.55 256 ALA A N 1
ATOM 1966 C CA . ALA A 1 260 ? 35.555 64.235 10.254 1.00 28.75 256 ALA A CA 1
ATOM 1967 C C . ALA A 1 260 ? 34.067 64.426 10.577 1.00 29.20 256 ALA A C 1
ATOM 1968 O O . ALA A 1 260 ? 33.672 64.264 11.737 1.00 29.28 256 ALA A O 1
ATOM 1970 N N . GLY A 1 261 ? 33.251 64.776 9.577 1.00 29.65 257 GLY A N 1
ATOM 1971 C CA . GLY A 1 261 ? 31.820 64.999 9.783 1.00 30.04 257 GLY A CA 1
ATOM 1972 C C . GLY A 1 261 ? 31.509 66.355 10.401 1.00 30.08 257 GLY A C 1
ATOM 1973 O O . GLY A 1 261 ? 30.410 66.571 10.913 1.00 30.32 257 GLY A O 1
ATOM 1974 N N . ARG A 1 262 ? 32.459 67.284 10.334 1.00 29.11 258 ARG A N 1
ATOM 1975 C CA . ARG A 1 262 ? 32.238 68.622 10.864 1.00 29.03 258 ARG A CA 1
ATOM 1976 C C . ARG A 1 262 ? 31.894 69.589 9.739 1.00 28.82 258 ARG A C 1
ATOM 1977 O O . ARG A 1 262 ? 32.131 69.318 8.573 1.00 30.34 258 ARG A O 1
ATOM 1985 N N . ASN A 1 263 ? 31.337 70.731 10.101 1.00 28.26 259 ASN A N 1
ATOM 1986 C CA . ASN A 1 263 ? 30.994 71.758 9.124 1.00 27.36 259 ASN A CA 1
ATOM 1987 C C . ASN A 1 263 ? 32.224 72.655 8.945 1.00 25.76 259 ASN A C 1
ATOM 1988 O O . ASN A 1 263 ? 32.624 73.330 9.897 1.00 23.58 259 ASN A O 1
ATOM 1993 N N . PRO A 1 264 ? 32.852 72.633 7.742 1.00 25.26 260 PRO A N 1
ATOM 1994 C CA . PRO A 1 264 ? 34.105 73.375 7.537 1.00 24.42 260 PRO A CA 1
ATOM 1995 C C . PRO A 1 264 ? 33.939 74.889 7.604 1.00 23.70 260 PRO A C 1
ATOM 1996 O O . PRO A 1 264 ? 34.923 75.610 7.794 1.00 22.10 260 PRO A O 1
ATOM 2000 N N . ASP A 1 265 ? 32.700 75.358 7.446 1.00 24.15 261 ASP A N 1
ATOM 2001 C CA . ASP A 1 265 ? 32.340 76.770 7.596 1.00 24.85 261 ASP A CA 1
ATOM 2002 C C . ASP A 1 265 ? 32.731 77.281 8.999 1.00 23.60 261 ASP A C 1
ATOM 2003 O O . ASP A 1 265 ? 32.998 78.458 9.182 1.00 22.92 261 ASP A O 1
ATOM 2008 N N . HIS A 1 266 ? 32.768 76.389 9.987 1.00 22.76 262 HIS A N 1
ATOM 2009 C CA . HIS A 1 266 ? 33.068 76.781 11.368 1.00 22.35 262 HIS A CA 1
ATOM 2010 C C . HIS A 1 266 ? 34.478 76.381 11.789 1.00 22.07 262 HIS A C 1
ATOM 2011 O O . HIS A 1 266 ? 34.784 76.332 12.979 1.00 21.78 262 HIS A O 1
ATOM 2018 N N . VAL A 1 267 ? 35.333 76.092 10.819 1.00 21.79 263 VAL A N 1
ATOM 2019 C CA . VAL A 1 267 ? 36.756 75.908 11.105 1.00 21.50 263 VAL A CA 1
ATOM 2020 C C . VAL A 1 267 ? 37.470 77.013 10.394 1.00 21.38 263 VAL A C 1
ATOM 2021 O O . VAL A 1 267 ? 37.665 76.950 9.175 1.00 21.12 263 VAL A O 1
ATOM 2025 N N . LYS A 1 268 ? 37.841 78.038 11.152 1.00 20.88 264 LYS A N 1
ATOM 2026 C CA . LYS A 1 268 ? 38.408 79.246 10.580 1.00 21.60 264 LYS A CA 1
ATOM 2027 C C . LYS A 1 268 ? 39.905 79.072 10.286 1.00 21.88 264 LYS A C 1
ATOM 2028 O O . LYS A 1 268 ? 40.658 78.543 11.118 1.00 24.06 264 LYS A O 1
ATOM 2034 N N . VAL A 1 269 ? 40.353 79.540 9.134 1.00 21.41 265 VAL A N 1
ATOM 2035 C CA . VAL A 1 269 ? 41.775 79.463 8.778 1.00 20.91 265 VAL A CA 1
ATOM 2036 C C . VAL A 1 269 ? 42.374 80.865 8.728 1.00 21.17 265 VAL A C 1
ATOM 2037 O O . VAL A 1 269 ? 41.922 81.710 7.947 1.00 21.67 265 VAL A O 1
ATOM 2041 N N . PHE A 1 270 ? 43.399 81.086 9.555 1.00 20.96 266 PHE A N 1
ATOM 2042 C CA . PHE A 1 270 ? 44.020 82.396 9.773 1.00 20.99 266 PHE A CA 1
ATOM 2043 C C . PHE A 1 270 ? 45.539 82.352 9.533 1.00 20.89 266 PHE A C 1
ATOM 2044 O O . PHE A 1 270 ? 46.319 82.107 10.456 1.00 22.06 266 PHE A O 1
ATOM 2052 N N . PRO A 1 271 ? 45.980 82.567 8.292 1.00 20.27 267 PRO A N 1
ATOM 2053 C CA . PRO A 1 271 ? 47.427 82.574 8.115 1.00 20.58 267 PRO A CA 1
ATOM 2054 C C . PRO A 1 271 ? 48.047 83.785 8.775 1.00 19.81 267 PRO A C 1
ATOM 2055 O O . PRO A 1 271 ? 47.396 84.817 8.890 1.00 19.52 267 PRO A O 1
ATOM 2059 N N . GLY A 1 272 ? 49.283 83.619 9.222 1.00 19.71 268 GLY A N 1
ATOM 2060 C CA . GLY A 1 272 ? 50.078 84.669 9.815 1.00 19.72 268 GLY A CA 1
ATOM 2061 C C . GLY A 1 272 ? 50.719 85.553 8.783 1.00 20.70 268 GLY A C 1
ATOM 2062 O O . GLY A 1 272 ? 51.245 85.058 7.782 1.00 20.99 268 GLY A O 1
ATOM 2063 N N . ILE A 1 273 ? 50.632 86.863 9.001 1.00 20.01 269 ILE A N 1
ATOM 2064 C CA . ILE A 1 273 ? 51.221 87.834 8.112 1.00 21.25 269 ILE A CA 1
ATOM 2065 C C . ILE A 1 273 ? 51.757 88.956 8.964 1.00 21.85 269 ILE A C 1
ATOM 2066 O O . ILE A 1 273 ? 51.291 89.152 10.108 1.00 21.47 269 ILE A O 1
ATOM 2071 N N . GLY A 1 274 ? 52.744 89.656 8.408 1.00 22.22 270 GLY A N 1
ATOM 2072 C CA . GLY A 1 274 ? 53.426 90.767 9.063 1.00 22.92 270 GLY A CA 1
ATOM 2073 C C . GLY A 1 274 ? 53.575 91.966 8.147 1.00 22.84 270 GLY A C 1
ATOM 2074 O O . GLY A 1 274 ? 54.675 92.278 7.703 1.00 22.67 270 GLY A O 1
ATOM 2075 N N . PRO A 1 275 ? 52.470 92.654 7.863 1.00 22.88 271 PRO A N 1
ATOM 2076 C CA . PRO A 1 275 ? 52.499 93.762 6.908 1.00 23.19 271 PRO A CA 1
ATOM 2077 C C . PRO A 1 275 ? 53.249 95.003 7.393 1.00 23.33 271 PRO A C 1
ATOM 2078 O O . PRO A 1 275 ? 53.206 95.330 8.569 1.00 22.26 271 PRO A O 1
ATOM 2082 N N . ILE A 1 276 ? 53.880 95.705 6.459 1.00 23.21 272 ILE A N 1
ATOM 2083 C CA . ILE A 1 276 ? 54.561 96.955 6.728 1.00 23.75 272 ILE A CA 1
ATOM 2084 C C . ILE A 1 276 ? 54.057 97.991 5.737 1.00 24.83 272 ILE A C 1
ATOM 2085 O O . ILE A 1 276 ? 54.195 97.812 4.517 1.00 24.82 272 ILE A O 1
ATOM 2090 N N . VAL A 1 277 ? 53.474 99.071 6.244 1.00 25.84 273 VAL A N 1
ATOM 2091 C CA . VAL A 1 277 ? 52.779 100.024 5.383 1.00 26.98 273 VAL A CA 1
ATOM 2092 C C . VAL A 1 277 ? 53.375 101.417 5.530 1.00 28.11 273 VAL A C 1
ATOM 2093 O O . VAL A 1 277 ? 53.916 101.764 6.587 1.00 28.87 273 VAL A O 1
ATOM 2097 N N . GLY A 1 278 ? 53.294 102.174 4.445 1.00 28.36 274 GLY A N 1
ATOM 2098 C CA . GLY A 1 278 ? 53.678 103.566 4.395 1.00 29.25 274 GLY A CA 1
ATOM 2099 C C . GLY A 1 278 ? 52.814 104.236 3.338 1.00 29.87 274 GLY A C 1
ATOM 2100 O O . GLY A 1 278 ? 52.143 103.555 2.569 1.00 29.35 274 GLY A O 1
ATOM 2101 N N . ALA A 1 279 ? 52.827 105.562 3.291 1.00 30.54 275 ALA A N 1
ATOM 2102 C CA . ALA A 1 279 ? 51.937 106.312 2.395 1.00 31.40 275 ALA A CA 1
ATOM 2103 C C . ALA A 1 279 ? 52.357 106.136 0.950 1.00 32.27 275 ALA A C 1
ATOM 2104 O O . ALA A 1 279 ? 51.547 106.242 0.038 1.00 32.78 275 ALA A O 1
ATOM 2106 N N . THR A 1 280 ? 53.649 105.909 0.760 1.00 32.52 276 THR A N 1
ATOM 2107 C CA . THR A 1 280 ? 54.221 105.620 -0.530 1.00 33.12 276 THR A CA 1
ATOM 2108 C C . THR A 1 280 ? 54.969 104.309 -0.376 1.00 32.39 276 THR A C 1
ATOM 2109 O O . THR A 1 280 ? 55.280 103.901 0.745 1.00 31.89 276 THR A O 1
ATOM 2113 N N . GLN A 1 281 ? 55.259 103.651 -1.487 1.00 32.61 277 GLN A N 1
ATOM 2114 C CA . GLN A 1 281 ? 56.149 102.509 -1.475 1.00 33.18 277 GLN A CA 1
ATOM 2115 C C . GLN A 1 281 ? 57.510 102.873 -0.830 1.00 34.28 277 GLN A C 1
ATOM 2116 O O . GLN A 1 281 ? 58.078 102.070 -0.078 1.00 33.49 277 GLN A O 1
ATOM 2122 N N . GLN A 1 282 ? 58.016 104.080 -1.105 1.00 35.50 278 GLN A N 1
ATOM 2123 C CA . GLN A 1 282 ? 59.324 104.508 -0.585 1.00 36.11 278 GLN A CA 1
ATOM 2124 C C . GLN A 1 282 ? 59.345 104.480 0.949 1.00 35.67 278 GLN A C 1
ATOM 2125 O O . GLN A 1 282 ? 60.318 104.011 1.555 1.00 35.99 278 GLN A O 1
ATOM 2127 N N . GLU A 1 283 ? 58.251 104.960 1.546 1.00 34.69 279 GLU A N 1
ATOM 2128 C CA . GLU A 1 283 ? 58.079 105.066 2.991 1.00 34.20 279 GLU A CA 1
ATOM 2129 C C . GLU A 1 283 ? 57.940 103.676 3.638 1.00 32.47 279 GLU A C 1
ATOM 2130 O O . GLU A 1 283 ? 58.552 103.404 4.685 1.00 31.44 279 GLU A O 1
ATOM 2136 N N . ALA A 1 284 ? 57.126 102.815 3.013 1.00 30.28 280 ALA A N 1
ATOM 2137 C CA . ALA A 1 284 ? 57.040 101.407 3.386 1.00 28.65 280 ALA A CA 1
ATOM 2138 C C . ALA A 1 284 ? 58.409 100.728 3.360 1.00 28.16 280 ALA A C 1
ATOM 2139 O O . ALA A 1 284 ? 58.777 99.997 4.302 1.00 25.86 280 ALA A O 1
ATOM 2141 N N . ASP A 1 285 ? 59.134 100.953 2.269 1.00 28.33 281 ASP A N 1
ATOM 2142 C CA . ASP A 1 285 ? 60.455 100.362 2.067 1.00 29.28 281 ASP A CA 1
ATOM 2143 C C . ASP A 1 285 ? 61.465 100.863 3.128 1.00 29.30 281 ASP A C 1
ATOM 2144 O O . ASP A 1 285 ? 62.333 100.124 3.562 1.00 27.99 281 ASP A O 1
ATOM 2149 N N . ASP A 1 286 ? 61.340 102.126 3.528 1.00 30.77 282 ASP A N 1
ATOM 2150 C CA . ASP A 1 286 ? 62.217 102.713 4.542 1.00 31.43 282 ASP A CA 1
ATOM 2151 C C . ASP A 1 286 ? 61.953 102.024 5.877 1.00 30.15 282 ASP A C 1
ATOM 2152 O O . ASP A 1 286 ? 62.893 101.720 6.617 1.00 29.53 282 ASP A O 1
ATOM 2157 N N . LYS A 1 287 ? 60.677 101.764 6.173 1.00 29.40 283 LYS A N 1
ATOM 2158 C CA . LYS A 1 287 ? 60.308 101.099 7.420 1.00 28.34 283 LYS A CA 1
ATOM 2159 C C . LYS A 1 287 ? 60.818 99.669 7.414 1.00 27.25 283 LYS A C 1
ATOM 2160 O O . LYS A 1 287 ? 61.276 99.153 8.426 1.00 25.82 283 LYS A O 1
ATOM 2166 N N . TYR A 1 288 ? 60.716 99.027 6.264 1.00 26.86 284 TYR A N 1
ATOM 2167 C CA . TYR A 1 288 ? 61.217 97.681 6.113 1.00 27.41 284 TYR A CA 1
ATOM 2168 C C . TYR A 1 288 ? 62.743 97.638 6.331 1.00 27.57 284 TYR A C 1
ATOM 2169 O O . TYR A 1 288 ? 63.267 96.748 6.993 1.00 27.11 284 TYR A O 1
ATOM 2178 N N . ARG A 1 289 ? 63.454 98.617 5.804 1.00 28.32 285 ARG A N 1
ATOM 2179 C CA . ARG A 1 289 ? 64.897 98.704 6.051 1.00 29.93 285 ARG A CA 1
ATOM 2180 C C . ARG A 1 289 ? 65.207 98.875 7.555 1.00 29.58 285 ARG A C 1
ATOM 2181 O O . ARG A 1 289 ? 66.181 98.298 8.066 1.00 28.69 285 ARG A O 1
ATOM 2189 N N . GLN A 1 290 ? 64.375 99.643 8.258 1.00 29.83 286 GLN A N 1
ATOM 2190 C CA . GLN A 1 290 ? 64.531 99.814 9.712 1.00 30.24 286 GLN A CA 1
ATOM 2191 C C . GLN A 1 290 ? 64.419 98.454 10.381 1.00 29.13 286 GLN A C 1
ATOM 2192 O O . GLN A 1 290 ? 65.265 98.065 11.188 1.00 30.07 286 GLN A O 1
ATOM 2198 N N . VAL A 1 291 ? 63.359 97.737 10.046 1.00 27.33 287 VAL A N 1
ATOM 2199 C CA . VAL A 1 291 ? 63.142 96.412 10.595 1.00 26.57 287 VAL A CA 1
ATOM 2200 C C . VAL A 1 291 ? 64.344 95.511 10.312 1.00 26.44 287 VAL A C 1
ATOM 2201 O O . VAL A 1 291 ? 64.867 94.896 11.225 1.00 25.48 287 VAL A O 1
ATOM 2205 N N . ARG A 1 292 ? 64.795 95.489 9.055 1.00 26.01 288 ARG A N 1
ATOM 2206 C CA . ARG A 1 292 ? 65.992 94.764 8.653 1.00 27.12 288 ARG A CA 1
ATOM 2207 C C . ARG A 1 292 ? 67.172 95.096 9.572 1.00 26.90 288 ARG A C 1
ATOM 2208 O O . ARG A 1 292 ? 67.834 94.191 10.082 1.00 27.03 288 ARG A O 1
ATOM 2216 N N . ASP A 1 293 ? 67.410 96.387 9.809 1.00 26.47 289 ASP A N 1
ATOM 2217 C CA . ASP A 1 293 ? 68.606 96.816 10.541 1.00 27.11 289 ASP A CA 1
ATOM 2218 C C . ASP A 1 293 ? 68.551 96.582 12.058 1.00 26.43 289 ASP A C 1
ATOM 2219 O O . ASP A 1 293 ? 69.492 96.929 12.765 1.00 26.64 289 ASP A O 1
ATOM 2224 N N . LEU A 1 294 ? 67.465 96.002 12.541 1.00 25.64 290 LEU A N 1
ATOM 2225 C CA . LEU A 1 294 ? 67.382 95.512 13.917 1.00 25.69 290 LEU A CA 1
ATOM 2226 C C . LEU A 1 294 ? 68.387 94.377 14.161 1.00 25.79 290 LEU A C 1
ATOM 2227 O O . LEU A 1 294 ? 68.869 94.197 15.278 1.00 24.77 290 LEU A O 1
ATOM 2232 N N . LEU A 1 295 ? 68.691 93.623 13.109 1.00 25.67 291 LEU A N 1
ATOM 2233 C CA . LEU A 1 295 ? 69.838 92.710 13.116 1.00 26.31 291 LEU A CA 1
ATOM 2234 C C . LEU A 1 295 ? 71.086 93.512 12.741 1.00 26.42 291 LEU A C 1
ATOM 2235 O O . LEU A 1 295 ? 71.133 94.103 11.652 1.00 24.99 291 LEU A O 1
ATOM 2240 N N . SER A 1 296 ? 72.100 93.526 13.607 1.00 25.98 292 SER A N 1
ATOM 2241 C CA . SER A 1 296 ? 73.377 94.177 13.269 1.00 27.37 292 SER A CA 1
ATOM 2242 C C . SER A 1 296 ? 74.114 93.356 12.184 1.00 28.25 292 SER A C 1
ATOM 2243 O O . SER A 1 296 ? 73.817 92.182 11.991 1.00 27.50 292 SER A O 1
ATOM 2246 N N . PRO A 1 297 ? 75.071 93.972 11.482 1.00 29.90 293 PRO A N 1
ATOM 2247 C CA . PRO A 1 297 ? 75.873 93.209 10.516 1.00 31.08 293 PRO A CA 1
ATOM 2248 C C . PRO A 1 297 ? 76.528 91.955 11.114 1.00 31.84 293 PRO A C 1
ATOM 2249 O O . PRO A 1 297 ? 76.445 90.876 10.524 1.00 31.09 293 PRO A O 1
ATOM 2253 N N . ARG A 1 298 ? 77.112 92.086 12.293 1.00 32.68 294 ARG A N 1
ATOM 2254 C CA . ARG A 1 298 ? 77.711 90.940 12.957 1.00 34.47 294 ARG A CA 1
ATOM 2255 C C . ARG A 1 298 ? 76.728 89.779 13.158 1.00 34.02 294 ARG A C 1
ATOM 2256 O O . ARG A 1 298 ? 77.105 88.610 13.010 1.00 33.14 294 ARG A O 1
ATOM 2264 N N . GLU A 1 299 ? 75.493 90.103 13.552 1.00 33.28 295 GLU A N 1
ATOM 2265 C CA . GLU A 1 299 ? 74.497 89.070 13.820 1.00 33.38 295 GLU A CA 1
ATOM 2266 C C . GLU A 1 299 ? 74.070 88.401 12.526 1.00 33.31 295 GLU A C 1
ATOM 2267 O O . GLU A 1 299 ? 73.913 87.173 12.478 1.00 34.14 295 GLU A O 1
ATOM 2273 N N . ALA A 1 300 ? 73.883 89.200 11.485 1.00 33.34 296 ALA A N 1
ATOM 2274 C CA . ALA A 1 300 ? 73.665 88.663 10.148 1.00 33.93 296 ALA A CA 1
ATOM 2275 C C . ALA A 1 300 ? 74.776 87.689 9.742 1.00 34.82 296 ALA A C 1
ATOM 2276 O O . ALA A 1 300 ? 74.491 86.589 9.293 1.00 34.43 296 ALA A O 1
ATOM 2278 N N . LEU A 1 301 ? 76.035 88.081 9.922 1.00 36.21 297 LEU A N 1
ATOM 2279 C CA . LEU A 1 301 ? 77.181 87.202 9.583 1.00 37.42 297 LEU A CA 1
ATOM 2280 C C . LEU A 1 301 ? 77.320 85.929 10.467 1.00 38.74 297 LEU A C 1
ATOM 2281 O O . LEU A 1 301 ? 77.687 84.860 9.972 1.00 39.08 297 LEU A O 1
ATOM 2286 N N . ALA A 1 302 ? 77.064 86.051 11.769 1.00 39.79 298 ALA A N 1
ATOM 2287 C CA . ALA A 1 302 ? 77.196 84.914 12.690 1.00 40.83 298 ALA A CA 1
ATOM 2288 C C . ALA A 1 302 ? 76.240 83.804 12.277 1.00 41.45 298 ALA A C 1
ATOM 2289 O O . ALA A 1 302 ? 76.557 82.616 12.382 1.00 41.54 298 ALA A O 1
ATOM 2291 N N . TYR A 1 303 ? 75.075 84.204 11.788 1.00 38.33 299 TYR A N 1
ATOM 2292 C CA . TYR A 1 303 ? 74.088 83.262 11.323 1.00 39.75 299 TYR A CA 1
ATOM 2293 C C . TYR A 1 303 ? 74.430 82.668 9.946 1.00 38.47 299 TYR A C 1
ATOM 2294 O O . TYR A 1 303 ? 74.140 81.498 9.682 1.00 39.19 299 TYR A O 1
ATOM 2303 N N . LEU A 1 304 ? 75.057 83.442 9.060 1.00 36.59 300 LEU A N 1
ATOM 2304 C CA . LEU A 1 304 ? 75.637 82.873 7.838 1.00 34.46 300 LEU A CA 1
ATOM 2305 C C . LEU A 1 304 ? 76.732 81.838 8.155 1.00 32.84 300 LEU A C 1
ATOM 2306 O O . LEU A 1 304 ? 76.858 80.806 7.483 1.00 32.39 300 LEU A O 1
ATOM 2311 N N . SER A 1 305 ? 77.563 82.168 9.140 1.00 31.27 301 SER A N 1
ATOM 2312 C CA . SER A 1 305 ? 78.662 81.302 9.602 1.00 30.43 301 SER A CA 1
ATOM 2313 C C . SER A 1 305 ? 78.143 79.893 9.956 1.00 30.44 301 SER A C 1
ATOM 2314 O O . SER A 1 305 ? 78.803 78.894 9.685 1.00 30.09 301 SER A O 1
ATOM 2317 N N . HIS A 1 306 ? 76.951 79.837 10.537 1.00 29.93 302 HIS A N 1
ATOM 2318 C CA . HIS A 1 306 ? 76.262 78.591 10.898 1.00 31.71 302 HIS A CA 1
ATOM 2319 C C . HIS A 1 306 ? 76.162 77.580 9.733 1.00 30.47 302 HIS A C 1
ATOM 2320 O O . HIS A 1 306 ? 76.286 76.361 9.922 1.00 31.20 302 HIS A O 1
ATOM 2327 N N . PHE A 1 307 ? 75.931 78.087 8.532 1.00 28.36 303 PHE A N 1
ATOM 2328 C CA . PHE A 1 307 ? 75.719 77.227 7.386 1.00 28.69 303 PHE A CA 1
ATOM 2329 C C . PHE A 1 307 ? 77.014 76.782 6.728 1.00 27.63 303 PHE A C 1
ATOM 2330 O O . PHE A 1 307 ? 77.001 75.853 5.928 1.00 28.83 303 PHE A O 1
ATOM 2338 N N . PHE A 1 308 ? 78.122 77.440 7.057 1.00 25.95 304 PHE A N 1
ATOM 2339 C CA . PHE A 1 308 ? 79.408 77.159 6.428 1.00 25.69 304 PHE A CA 1
ATOM 2340 C C . PHE A 1 308 ? 80.465 76.686 7.435 1.00 26.08 304 PHE A C 1
ATOM 2341 O O . PHE A 1 308 ? 81.618 77.119 7.389 1.00 25.82 304 PHE A O 1
ATOM 2349 N N . GLN A 1 309 ? 80.075 75.789 8.334 1.00 27.32 305 GLN A N 1
ATOM 2350 C CA . GLN A 1 309 ? 80.991 75.195 9.308 1.00 28.32 305 GLN A CA 1
ATOM 2351 C C . GLN A 1 309 ? 81.782 76.253 10.105 1.00 27.69 305 GLN A C 1
ATOM 2352 O O . GLN A 1 309 ? 82.992 76.114 10.320 1.00 26.96 305 GLN A O 1
ATOM 2358 N N . GLN A 1 310 ? 81.070 77.290 10.548 1.00 26.80 306 GLN A N 1
ATOM 2359 C CA . GLN A 1 310 ? 81.624 78.390 11.352 1.00 27.46 306 GLN A CA 1
ATOM 2360 C C . GLN A 1 310 ? 82.720 79.207 10.678 1.00 25.82 306 GLN A C 1
ATOM 2361 O O . GLN A 1 310 ? 83.591 79.767 11.342 1.00 25.73 306 GLN A O 1
ATOM 2367 N N . HIS A 1 311 ? 82.619 79.336 9.369 1.00 24.46 307 HIS A N 1
ATOM 2368 C CA . HIS A 1 311 ? 83.500 80.221 8.632 1.00 24.12 307 HIS A CA 1
ATOM 2369 C C . HIS A 1 311 ? 83.378 81.650 9.168 1.00 23.11 307 HIS A C 1
ATOM 2370 O O . HIS A 1 311 ? 82.282 82.110 9.475 1.00 21.84 307 HIS A O 1
ATOM 2377 N N . ASP A 1 312 ? 84.517 82.331 9.276 1.00 23.00 308 ASP A N 1
ATOM 2378 C CA . ASP A 1 312 ? 84.571 83.679 9.824 1.00 23.19 308 ASP A CA 1
ATOM 2379 C C . ASP A 1 312 ? 84.430 84.694 8.695 1.00 22.11 308 ASP A C 1
ATOM 2380 O O . ASP A 1 312 ? 85.411 85.094 8.053 1.00 22.26 308 ASP A O 1
ATOM 2385 N N . PHE A 1 313 ? 83.185 85.098 8.461 1.00 21.34 309 PHE A N 1
ATOM 2386 C CA . PHE A 1 313 ? 82.862 86.017 7.391 1.00 21.32 309 PHE A CA 1
ATOM 2387 C C . PHE A 1 313 ? 83.216 87.465 7.751 1.00 20.98 309 PHE A C 1
ATOM 2388 O O . PHE A 1 313 ? 83.153 88.350 6.889 1.00 21.05 309 PHE A O 1
ATOM 2396 N N . SER A 1 314 ? 83.570 87.709 9.016 1.00 20.90 310 SER A N 1
ATOM 2397 C CA . SER A 1 314 ? 83.936 89.061 9.480 1.00 20.61 310 SER A CA 1
ATOM 2398 C C . SER A 1 314 ? 85.210 89.585 8.805 1.00 20.98 310 SER A C 1
ATOM 2399 O O . SER A 1 314 ? 85.447 90.798 8.787 1.00 22.36 310 SER A O 1
ATOM 2402 N N . VAL A 1 315 ? 86.035 88.697 8.252 1.00 20.51 311 VAL A N 1
ATOM 2403 C CA . VAL A 1 315 ? 87.242 89.142 7.521 1.00 20.74 311 VAL A CA 1
ATOM 2404 C C . VAL A 1 315 ? 86.978 89.875 6.192 1.00 21.21 311 VAL A C 1
ATOM 2405 O O . VAL A 1 315 ? 87.844 90.584 5.717 1.00 21.37 311 VAL A O 1
ATOM 2409 N N . TYR A 1 316 ? 85.791 89.719 5.608 1.00 21.73 312 TYR A N 1
ATOM 2410 C CA . TYR A 1 316 ? 85.517 90.253 4.274 1.00 22.16 312 TYR A CA 1
ATOM 2411 C C . TYR A 1 316 ? 84.898 91.630 4.328 1.00 23.07 312 TYR A C 1
ATOM 2412 O O . TYR A 1 316 ? 84.178 91.956 5.269 1.00 21.76 312 TYR A O 1
ATOM 2421 N N . PRO A 1 317 ? 85.153 92.457 3.297 1.00 25.07 313 PRO A N 1
ATOM 2422 C CA . PRO A 1 317 ? 84.425 93.736 3.252 1.00 26.15 313 PRO A CA 1
ATOM 2423 C C . PRO A 1 317 ? 82.918 93.514 3.069 1.00 26.29 313 PRO A C 1
ATOM 2424 O O . PRO A 1 317 ? 82.513 92.776 2.182 1.00 25.34 313 PRO A O 1
ATOM 2428 N N . LEU A 1 318 ? 82.111 94.153 3.913 1.00 27.05 314 LEU A N 1
ATOM 2429 C CA . LEU A 1 318 ? 80.654 93.974 3.887 1.00 28.63 314 LEU A CA 1
ATOM 2430 C C . LEU A 1 318 ? 80.043 94.335 2.550 1.00 29.97 314 LEU A C 1
ATOM 2431 O O . LEU A 1 318 ? 79.158 93.643 2.056 1.00 30.86 314 LEU A O 1
ATOM 2436 N N . ASP A 1 319 ? 80.544 95.410 1.951 1.00 31.65 315 ASP A N 1
ATOM 2437 C CA . ASP A 1 319 ? 79.962 95.943 0.732 1.00 33.40 315 ASP A CA 1
ATOM 2438 C C . ASP A 1 319 ? 80.767 95.522 -0.491 1.00 33.99 315 ASP A C 1
ATOM 2439 O O . ASP A 1 319 ? 80.526 96.013 -1.585 1.00 35.89 315 ASP A O 1
ATOM 2444 N N . GLY A 1 320 ? 81.702 94.587 -0.313 1.00 33.04 316 GLY A N 1
ATOM 2445 C CA . GLY A 1 320 ? 82.330 93.927 -1.446 1.00 33.80 316 GLY A CA 1
ATOM 2446 C C . GLY A 1 320 ? 81.467 92.766 -1.920 1.00 33.96 316 GLY A C 1
ATOM 2447 O O . GLY A 1 320 ? 80.490 92.422 -1.268 1.00 32.52 316 GLY A O 1
ATOM 2448 N N . PRO A 1 321 ? 81.833 92.147 -3.059 1.00 35.49 317 PRO A N 1
ATOM 2449 C CA . PRO A 1 321 ? 81.099 90.982 -3.553 1.00 35.80 317 PRO A CA 1
ATOM 2450 C C . PRO A 1 321 ? 81.054 89.863 -2.523 1.00 34.17 317 PRO A C 1
ATOM 2451 O O . PRO A 1 321 ? 81.942 89.765 -1.687 1.00 33.19 317 PRO A O 1
ATOM 2455 N N . PHE A 1 322 ? 80.011 89.042 -2.562 1.00 34.13 318 PHE A N 1
ATOM 2456 C CA . PHE A 1 322 ? 79.967 87.861 -1.707 1.00 33.00 318 PHE A CA 1
ATOM 2457 C C . PHE A 1 322 ? 81.141 87.010 -2.130 1.00 33.73 318 PHE A C 1
ATOM 2458 O O . PHE A 1 322 ? 81.328 86.797 -3.339 1.00 35.00 318 PHE A O 1
ATOM 2466 N N . PRO A 1 323 ? 81.943 86.518 -1.165 1.00 33.86 319 PRO A N 1
ATOM 2467 C CA . PRO A 1 323 ? 83.189 85.834 -1.567 1.00 34.83 319 PRO A CA 1
ATOM 2468 C C . PRO A 1 323 ? 83.001 84.430 -2.161 1.00 36.67 319 PRO A C 1
ATOM 2469 O O . PRO A 1 323 ? 82.002 83.760 -1.894 1.00 35.81 319 PRO A O 1
ATOM 2473 N N . ASP A 1 324 ? 83.984 83.993 -2.945 1.00 39.09 320 ASP A N 1
ATOM 2474 C CA . ASP A 1 324 ? 83.981 82.649 -3.517 1.00 41.55 320 ASP A CA 1
ATOM 2475 C C . ASP A 1 324 ? 84.355 81.693 -2.388 1.00 41.80 320 ASP A C 1
ATOM 2476 O O . ASP A 1 324 ? 85.536 81.492 -2.086 1.00 42.74 320 ASP A O 1
ATOM 2481 N N . ILE A 1 325 ? 83.333 81.149 -1.738 1.00 41.48 321 ILE A N 1
ATOM 2482 C CA . ILE A 1 325 ? 83.520 80.230 -0.625 1.00 41.99 321 ILE A CA 1
ATOM 2483 C C . ILE A 1 325 ? 83.104 78.821 -1.043 1.00 42.98 321 ILE A C 1
ATOM 2484 O O . ILE A 1 325 ? 82.849 77.971 -0.188 1.00 43.34 321 ILE A O 1
ATOM 2486 N N . GLY A 1 326 ? 83.046 78.584 -2.354 1.00 44.49 322 GLY A N 1
ATOM 2487 C CA . GLY A 1 326 ? 82.623 77.295 -2.932 1.00 45.68 322 GLY A CA 1
ATOM 2488 C C . GLY A 1 326 ? 83.330 76.053 -2.407 1.00 46.75 322 GLY A C 1
ATOM 2489 O O . GLY A 1 326 ? 82.731 74.971 -2.363 1.00 47.33 322 GLY A O 1
ATOM 2490 N N . THR A 1 327 ? 84.598 76.202 -2.017 1.00 46.89 323 THR A N 1
ATOM 2491 C CA . THR A 1 327 ? 85.376 75.099 -1.421 1.00 48.17 323 THR A CA 1
ATOM 2492 C C . THR A 1 327 ? 84.877 74.706 -0.020 1.00 46.84 323 THR A C 1
ATOM 2493 O O . THR A 1 327 ? 85.033 73.556 0.405 1.00 48.12 323 THR A O 1
ATOM 2497 N N . LEU A 1 328 ? 84.278 75.650 0.700 1.00 44.77 324 LEU A N 1
ATOM 2498 C CA . LEU A 1 328 ? 83.831 75.377 2.071 1.00 43.75 324 LEU A CA 1
ATOM 2499 C C . LEU A 1 328 ? 82.701 74.345 2.111 1.00 43.92 324 LEU A C 1
ATOM 2500 O O . LEU A 1 328 ? 81.807 74.362 1.272 1.00 43.76 324 LEU A O 1
ATOM 2505 N N . GLY A 1 329 ? 82.748 73.466 3.103 1.00 44.45 325 GLY A N 1
ATOM 2506 C CA . GLY A 1 329 ? 81.671 72.512 3.349 1.00 45.28 325 GLY A CA 1
ATOM 2507 C C . GLY A 1 329 ? 80.560 73.092 4.222 1.00 43.80 325 GLY A C 1
ATOM 2508 O O . GLY A 1 329 ? 80.533 74.291 4.496 1.00 42.16 325 GLY A O 1
ATOM 2509 N N . SER A 1 330 ? 79.650 72.216 4.657 1.00 44.34 326 SER A N 1
ATOM 2510 C CA . SER A 1 330 ? 78.525 72.573 5.518 1.00 43.48 326 SER A CA 1
ATOM 2511 C C . SER A 1 330 ? 78.185 71.378 6.437 1.00 45.10 326 SER A C 1
ATOM 2512 O O . SER A 1 330 ? 78.442 70.211 6.090 1.00 46.20 326 SER A O 1
ATOM 2515 N N . ASP A 1 331 ? 77.632 71.673 7.610 1.00 44.64 327 ASP A N 1
ATOM 2516 C CA . ASP A 1 331 ? 77.220 70.639 8.558 1.00 46.31 327 ASP A CA 1
ATOM 2517 C C . ASP A 1 331 ? 75.797 70.154 8.235 1.00 46.64 327 ASP A C 1
ATOM 2518 O O . ASP A 1 331 ? 74.862 70.387 9.005 1.00 47.37 327 ASP A O 1
ATOM 2523 N N . GLY A 1 332 ? 75.636 69.485 7.093 1.00 45.93 328 GLY A N 1
ATOM 2524 C CA . GLY A 1 332 ? 74.329 68.970 6.670 1.00 45.95 328 GLY A CA 1
ATOM 2525 C C . GLY A 1 332 ? 73.372 70.003 6.087 1.00 43.92 328 GLY A C 1
ATOM 2526 O O . GLY A 1 332 ? 72.214 69.688 5.811 1.00 44.61 328 GLY A O 1
ATOM 2527 N N . PHE A 1 333 ? 73.838 71.239 5.897 1.00 41.08 329 PHE A N 1
ATOM 2528 C CA . PHE A 1 333 ? 73.006 72.274 5.296 1.00 39.64 329 PHE A CA 1
ATOM 2529 C C . PHE A 1 333 ? 73.434 72.568 3.858 1.00 37.69 329 PHE A C 1
ATOM 2530 O O . PHE A 1 333 ? 73.238 73.675 3.377 1.00 35.93 329 PHE A O 1
ATOM 2538 N N . GLN A 1 334 ? 74.001 71.583 3.168 1.00 37.73 330 GLN A N 1
ATOM 2539 C CA . GLN A 1 334 ? 74.535 71.817 1.820 1.00 37.26 330 GLN A CA 1
ATOM 2540 C C . GLN A 1 334 ? 73.505 72.377 0.844 1.00 37.41 330 GLN A C 1
ATOM 2541 O O . GLN A 1 334 ? 73.866 73.168 -0.025 1.00 37.02 330 GLN A O 1
ATOM 2547 N N . SER A 1 335 ? 72.238 71.983 0.986 1.00 38.03 331 SER A N 1
ATOM 2548 C CA . SER A 1 335 ? 71.187 72.508 0.115 1.00 38.60 331 SER A CA 1
ATOM 2549 C C . SER A 1 335 ? 70.948 74.000 0.373 1.00 37.19 331 SER A C 1
ATOM 2550 O O . SER A 1 335 ? 70.640 74.770 -0.552 1.00 36.43 331 SER A O 1
ATOM 2553 N N . THR A 1 336 ? 71.068 74.407 1.636 1.00 36.30 332 THR A N 1
ATOM 2554 C CA . THR A 1 336 ? 70.932 75.819 1.986 1.00 35.10 332 THR A CA 1
ATOM 2555 C C . THR A 1 336 ? 72.142 76.604 1.485 1.00 33.50 332 THR A C 1
ATOM 2556 O O . THR A 1 336 ? 71.991 77.716 0.968 1.00 33.62 332 THR A O 1
ATOM 2560 N N . THR A 1 337 ? 73.341 76.042 1.616 1.00 32.46 333 THR A N 1
ATOM 2561 C CA . THR A 1 337 ? 74.514 76.746 1.127 1.00 31.26 333 THR A CA 1
ATOM 2562 C C . THR A 1 337 ? 74.441 76.877 -0.395 1.00 31.63 333 THR A C 1
ATOM 2563 O O . THR A 1 337 ? 74.825 77.911 -0.947 1.00 30.94 333 THR A O 1
ATOM 2567 N N . ASP A 1 338 ? 73.912 75.854 -1.065 1.00 32.31 334 ASP A N 1
ATOM 2568 C CA . ASP A 1 338 ? 73.652 75.942 -2.509 1.00 33.02 334 ASP A CA 1
ATOM 2569 C C . ASP A 1 338 ? 72.666 77.082 -2.824 1.00 33.24 334 ASP A C 1
ATOM 2570 O O . ASP A 1 338 ? 72.880 77.844 -3.767 1.00 32.81 334 ASP A O 1
ATOM 2575 N N . ASN A 1 339 ? 71.599 77.202 -2.045 1.00 33.91 335 ASN A N 1
ATOM 2576 C CA . ASN A 1 339 ? 70.629 78.284 -2.276 1.00 35.51 335 ASN A CA 1
ATOM 2577 C C . ASN A 1 339 ? 71.305 79.644 -2.137 1.00 34.69 335 ASN A C 1
ATOM 2578 O O . ASN A 1 339 ? 71.073 80.556 -2.932 1.00 35.07 335 ASN A O 1
ATOM 2583 N N . ILE A 1 340 ? 72.147 79.766 -1.115 1.00 33.65 336 ILE A N 1
ATOM 2584 C CA . ILE A 1 340 ? 72.843 81.011 -0.835 1.00 33.21 336 ILE A CA 1
ATOM 2585 C C . ILE A 1 340 ? 73.785 81.380 -2.000 1.00 34.01 336 ILE A C 1
ATOM 2586 O O . ILE A 1 340 ? 73.749 82.505 -2.526 1.00 34.33 336 ILE A O 1
ATOM 2591 N N . LYS A 1 341 ? 74.601 80.426 -2.424 1.00 34.35 337 LYS A N 1
ATOM 2592 C CA . LYS A 1 341 ? 75.541 80.668 -3.525 1.00 35.44 337 LYS A CA 1
ATOM 2593 C C . LYS A 1 341 ? 74.831 80.961 -4.860 1.00 37.72 337 LYS A C 1
ATOM 2594 O O . LYS A 1 341 ? 75.284 81.805 -5.638 1.00 38.55 337 LYS A O 1
ATOM 2600 N N . ARG A 1 342 ? 73.719 80.285 -5.121 1.00 39.67 338 ARG A N 1
ATOM 2601 C CA . ARG A 1 342 ? 72.954 80.526 -6.346 1.00 42.00 338 ARG A CA 1
ATOM 2602 C C . ARG A 1 342 ? 72.442 81.968 -6.356 1.00 42.40 338 ARG A C 1
ATOM 2603 O O . ARG A 1 342 ? 72.570 82.679 -7.351 1.00 43.28 338 ARG A O 1
ATOM 2611 N N . LEU A 1 343 ? 71.861 82.386 -5.238 1.00 42.35 339 LEU A N 1
ATOM 2612 C CA . LEU A 1 343 ? 71.364 83.752 -5.071 1.00 43.31 339 LEU A CA 1
ATOM 2613 C C . LEU A 1 343 ? 72.466 84.776 -5.337 1.00 42.93 339 LEU A C 1
ATOM 2614 O O . LEU A 1 343 ? 72.293 85.700 -6.138 1.00 43.64 339 LEU A O 1
ATOM 2619 N N . ALA A 1 344 ? 73.599 84.593 -4.662 1.00 42.05 340 ALA A N 1
ATOM 2620 C CA . ALA A 1 344 ? 74.761 85.480 -4.799 1.00 42.24 340 ALA A CA 1
ATOM 2621 C C . ALA A 1 344 ? 75.263 85.579 -6.245 1.00 44.35 340 ALA A C 1
ATOM 2622 O O . ALA A 1 344 ? 75.686 86.649 -6.678 1.00 44.65 340 ALA A O 1
ATOM 2624 N N . ARG A 1 345 ? 75.212 84.465 -6.971 1.00 45.90 341 ARG A N 1
ATOM 2625 C CA . ARG A 1 345 ? 75.706 84.395 -8.350 1.00 48.19 341 ARG A CA 1
ATOM 2626 C C . ARG A 1 345 ? 74.698 84.971 -9.353 1.00 50.50 341 ARG A C 1
ATOM 2627 O O . ARG A 1 345 ? 75.087 85.608 -10.329 1.00 52.14 341 ARG A O 1
ATOM 2629 N N . GLU A 1 346 ? 73.410 84.747 -9.113 1.00 51.26 342 GLU A N 1
ATOM 2630 C CA . GLU A 1 346 ? 72.373 85.163 -10.069 1.00 53.80 342 GLU A CA 1
ATOM 2631 C C . GLU A 1 346 ? 72.019 86.630 -9.906 1.00 54.13 342 GLU A C 1
ATOM 2632 O O . GLU A 1 346 ? 71.646 87.298 -10.868 1.00 55.89 342 GLU A O 1
ATOM 2638 N N . ARG A 1 347 ? 72.136 87.117 -8.677 1.00 51.95 343 ARG A N 1
ATOM 2639 C CA . ARG A 1 347 ? 71.993 88.528 -8.380 1.00 52.41 343 ARG A CA 1
ATOM 2640 C C . ARG A 1 347 ? 73.386 88.989 -7.980 1.00 50.10 343 ARG A C 1
ATOM 2641 O O . ARG A 1 347 ? 74.089 88.268 -7.295 1.00 48.71 343 ARG A O 1
ATOM 2649 N N . LYS A 1 348 ? 73.828 90.156 -8.424 1.00 50.10 344 LYS A N 1
ATOM 2650 C CA . LYS A 1 348 ? 75.213 90.535 -8.144 1.00 48.09 344 LYS A CA 1
ATOM 2651 C C . LYS A 1 348 ? 75.306 91.089 -6.714 1.00 45.04 344 LYS A C 1
ATOM 2652 O O . LYS A 1 348 ? 75.516 92.279 -6.525 1.00 45.92 344 LYS A O 1
ATOM 2654 N N . LEU A 1 349 ? 75.135 90.214 -5.719 1.00 41.60 345 LEU A N 1
ATOM 2655 C CA . LEU A 1 349 ? 74.961 90.647 -4.329 1.00 39.24 345 LEU A CA 1
ATOM 2656 C C . LEU A 1 349 ? 76.277 90.819 -3.578 1.00 36.55 345 LEU A C 1
ATOM 2657 O O . LEU A 1 349 ? 77.233 90.071 -3.776 1.00 35.42 345 LEU A O 1
ATOM 2662 N N . THR A 1 350 ? 76.298 91.815 -2.699 1.00 35.04 346 THR A N 1
ATOM 2663 C CA . THR A 1 350 ? 77.409 92.018 -1.788 1.00 32.43 346 THR A CA 1
ATOM 2664 C C . THR A 1 350 ? 77.251 91.044 -0.617 1.00 30.40 346 THR A C 1
ATOM 2665 O O . THR A 1 350 ? 76.199 90.416 -0.462 1.00 30.20 346 THR A O 1
ATOM 2669 N N . LEU A 1 351 ? 78.287 90.936 0.215 1.00 28.37 347 LEU A N 1
ATOM 2670 C CA . LEU A 1 351 ? 78.237 90.101 1.405 1.00 26.52 347 LEU A CA 1
ATOM 2671 C C . LEU A 1 351 ? 77.134 90.578 2.348 1.00 26.61 347 LEU A C 1
ATOM 2672 O O . LEU A 1 351 ? 76.436 89.759 2.933 1.00 26.30 347 LEU A O 1
ATOM 2677 N N . ARG A 1 352 ? 77.003 91.894 2.502 1.00 27.43 348 ARG A N 1
ATOM 2678 C CA . ARG A 1 352 ? 75.964 92.473 3.360 1.00 28.78 348 ARG A CA 1
ATOM 2679 C C . ARG A 1 352 ? 74.587 92.066 2.845 1.00 29.72 348 ARG A C 1
ATOM 2680 O O . ARG A 1 352 ? 73.761 91.612 3.612 1.00 29.92 348 ARG A O 1
ATOM 2688 N N . GLU A 1 353 ? 74.365 92.190 1.538 1.00 31.11 349 GLU A N 1
ATOM 2689 C CA . GLU A 1 353 ? 73.051 91.873 0.941 1.00 32.96 349 GLU A CA 1
ATOM 2690 C C . GLU A 1 353 ? 72.754 90.383 1.087 1.00 31.98 349 GLU A C 1
ATOM 2691 O O . GLU A 1 353 ? 71.641 90.010 1.404 1.00 32.03 349 GLU A O 1
ATOM 2697 N N . VAL A 1 354 ? 73.763 89.533 0.886 1.00 30.80 350 VAL A N 1
ATOM 2698 C CA . VAL A 1 354 ? 73.560 88.097 1.108 1.00 30.38 350 VAL A CA 1
ATOM 2699 C C . VAL A 1 354 ? 73.224 87.811 2.562 1.00 29.80 350 VAL A C 1
ATOM 2700 O O . VAL A 1 354 ? 72.271 87.080 2.827 1.00 30.66 350 VAL A O 1
ATOM 2704 N N . ALA A 1 355 ? 73.977 88.391 3.497 1.00 28.88 351 ALA A N 1
ATOM 2705 C CA . ALA A 1 355 ? 73.807 88.084 4.929 1.00 28.92 351 ALA A CA 1
ATOM 2706 C C . ALA A 1 355 ? 72.403 88.449 5.395 1.00 31.17 351 ALA A C 1
ATOM 2707 O O . ALA A 1 355 ? 71.797 87.716 6.192 1.00 31.34 351 ALA A O 1
ATOM 2709 N N . TYR A 1 356 ? 71.922 89.600 4.927 1.00 32.35 352 TYR A N 1
ATOM 2710 C CA . TYR A 1 356 ? 70.613 90.113 5.340 1.00 35.23 352 TYR A CA 1
ATOM 2711 C C . TYR A 1 356 ? 69.477 89.391 4.609 1.00 37.64 352 TYR A C 1
ATOM 2712 O O . TYR A 1 356 ? 68.457 89.108 5.218 1.00 39.35 352 TYR A O 1
ATOM 2721 N N . GLU A 1 357 ? 69.667 89.073 3.325 1.00 38.74 353 GLU A N 1
ATOM 2722 C CA . GLU A 1 357 ? 68.731 88.200 2.582 1.00 41.11 353 GLU A CA 1
ATOM 2723 C C . GLU A 1 357 ? 68.395 86.945 3.363 1.00 41.42 353 GLU A C 1
ATOM 2724 O O . GLU A 1 357 ? 67.218 86.583 3.531 1.00 43.49 353 GLU A O 1
ATOM 2730 N N . VAL A 1 358 ? 69.450 86.258 3.780 1.00 39.94 354 VAL A N 1
ATOM 2731 C CA . VAL A 1 358 ? 69.338 85.069 4.606 1.00 40.40 354 VAL A CA 1
ATOM 2732 C C . VAL A 1 358 ? 68.649 85.489 5.910 1.00 42.01 354 VAL A C 1
ATOM 2733 O O . VAL A 1 358 ? 67.467 85.164 6.121 1.00 43.42 354 VAL A O 1
ATOM 2737 N N . SER A 1 359 ? 69.348 86.286 6.720 1.00 40.96 355 SER A N 1
ATOM 2738 C CA . SER A 1 359 ? 68.818 86.810 7.992 1.00 42.99 355 SER A CA 1
ATOM 2739 C C . SER A 1 359 ? 67.364 87.344 7.925 1.00 45.89 355 SER A C 1
ATOM 2740 O O . SER A 1 359 ? 66.460 86.715 8.485 1.00 47.90 355 SER A O 1
ATOM 2742 N N . THR A 1 360 ? 67.157 88.479 7.234 1.00 46.41 356 THR A N 1
ATOM 2743 C CA . THR A 1 360 ? 65.849 89.178 7.171 1.00 48.91 356 THR A CA 1
ATOM 2744 C C . THR A 1 360 ? 64.668 88.312 6.759 1.00 50.87 356 THR A C 1
ATOM 2745 O O . THR A 1 360 ? 63.576 88.461 7.310 1.00 52.64 356 THR A O 1
ATOM 2749 N N . ARG A 1 361 ? 64.881 87.452 5.769 1.00 50.47 357 ARG A N 1
ATOM 2750 C CA . ARG A 1 361 ? 63.884 86.471 5.384 1.00 52.71 357 ARG A CA 1
ATOM 2751 C C . ARG A 1 361 ? 63.519 85.615 6.594 1.00 54.19 357 ARG A C 1
ATOM 2752 O O . ARG A 1 361 ? 62.344 85.497 6.965 1.00 56.75 357 ARG A O 1
ATOM 2754 N N . ARG A 1 362 ? 64.541 85.030 7.211 1.00 53.22 358 ARG A N 1
ATOM 2755 C CA . ARG A 1 362 ? 64.339 84.056 8.280 1.00 54.88 358 ARG A CA 1
ATOM 2756 C C . ARG A 1 362 ? 63.884 84.692 9.587 1.00 56.72 358 ARG A C 1
ATOM 2757 O O . ARG A 1 362 ? 63.189 84.047 10.376 1.00 58.71 358 ARG A O 1
ATOM 2765 N N . SER A 1 363 ? 64.262 85.954 9.796 1.00 46.44 359 SER A N 1
ATOM 2766 C CA . SER A 1 363 ? 63.894 86.702 11.006 1.00 46.29 359 SER A CA 1
ATOM 2767 C C . SER A 1 363 ? 62.466 87.314 10.938 1.00 45.56 359 SER A C 1
ATOM 2768 O O . SER A 1 363 ? 61.889 87.697 11.972 1.00 45.21 359 SER A O 1
ATOM 2770 N N . ASN A 1 364 ? 61.898 87.399 9.732 1.00 45.31 360 ASN A N 1
ATOM 2771 C CA . ASN A 1 364 ? 60.518 87.869 9.543 1.00 44.51 360 ASN A CA 1
ATOM 2772 C C . ASN A 1 364 ? 59.787 86.957 8.524 1.00 45.04 360 ASN A C 1
ATOM 2773 O O . ASN A 1 364 ? 59.605 87.347 7.358 1.00 44.92 360 ASN A O 1
ATOM 2778 N N . ILE A 1 365 ? 59.364 85.759 8.949 1.00 45.48 361 ILE A N 1
ATOM 2779 C CA . ILE A 1 365 ? 58.880 84.746 7.981 1.00 45.86 361 ILE A CA 1
ATOM 2780 C C . ILE A 1 365 ? 57.507 85.066 7.386 1.00 44.84 361 ILE A C 1
ATOM 2781 O O . ILE A 1 365 ? 57.211 84.599 6.290 1.00 45.75 361 ILE A O 1
ATOM 2786 N N . GLY A 1 366 ? 56.685 85.846 8.091 1.00 43.67 362 GLY A N 1
ATOM 2787 C CA . GLY A 1 366 ? 55.366 86.258 7.570 1.00 42.36 362 GLY A CA 1
ATOM 2788 C C . GLY A 1 366 ? 55.376 87.576 6.791 1.00 41.88 362 GLY A C 1
ATOM 2789 O O . GLY A 1 366 ? 54.304 88.108 6.412 1.00 40.77 362 GLY A O 1
ATOM 2790 N N . THR A 1 367 ? 56.578 88.112 6.553 1.00 41.40 363 THR A N 1
ATOM 2791 C CA . THR A 1 367 ? 56.740 89.371 5.800 1.00 41.06 363 THR A CA 1
ATOM 2792 C C . THR A 1 367 ? 57.284 89.024 4.411 1.00 40.64 363 THR A C 1
ATOM 2793 O O . THR A 1 367 ? 58.405 88.538 4.285 1.00 41.24 363 THR A O 1
ATOM 2797 N N . SER A 1 368 ? 56.433 89.194 3.399 1.00 38.92 364 SER A N 1
ATOM 2798 C CA . SER A 1 368 ? 56.806 89.072 1.985 1.00 38.21 364 SER A CA 1
ATOM 2799 C C . SER A 1 368 ? 56.507 90.423 1.356 1.00 35.93 364 SER A C 1
ATOM 2800 O O . SER A 1 368 ? 55.789 91.227 1.940 1.00 34.87 364 SER A O 1
ATOM 2803 N N . GLU A 1 369 ? 57.035 90.664 0.166 1.00 34.69 365 GLU A N 1
ATOM 2804 C CA . GLU A 1 369 ? 56.999 92.006 -0.401 1.00 33.68 365 GLU A CA 1
ATOM 2805 C C . GLU A 1 369 ? 55.594 92.420 -0.822 1.00 31.36 365 GLU A C 1
ATOM 2806 O O . GLU A 1 369 ? 55.297 93.613 -0.844 1.00 30.54 365 GLU A O 1
ATOM 2812 N N . ALA A 1 370 ? 54.727 91.438 -1.087 1.00 29.29 366 ALA A N 1
ATOM 2813 C CA . ALA A 1 370 ? 53.304 91.715 -1.387 1.00 28.00 366 ALA A CA 1
ATOM 2814 C C . ALA A 1 370 ? 52.581 92.374 -0.201 1.00 26.17 366 ALA A C 1
ATOM 2815 O O . ALA A 1 370 ? 51.614 93.105 -0.422 1.00 26.16 366 ALA A O 1
ATOM 2817 N N . PHE A 1 371 ? 53.061 92.142 1.031 1.00 24.46 367 PHE A N 1
ATOM 2818 C CA . PHE A 1 371 ? 52.490 92.800 2.217 1.00 23.17 367 PHE A CA 1
ATOM 2819 C C . PHE A 1 371 ? 53.330 94.009 2.710 1.00 23.00 367 PHE A C 1
ATOM 2820 O O . PHE A 1 371 ? 53.185 94.441 3.857 1.00 21.66 367 PHE A O 1
ATOM 2828 N N . ILE A 1 372 ? 54.175 94.552 1.828 1.00 22.59 368 ILE A N 1
ATOM 2829 C CA . ILE A 1 372 ? 54.956 95.760 2.103 1.00 23.21 368 ILE A CA 1
ATOM 2830 C C . ILE A 1 372 ? 54.636 96.819 1.044 1.00 23.67 368 ILE A C 1
ATOM 2831 O O . ILE A 1 372 ? 54.940 96.645 -0.146 1.00 23.32 368 ILE A O 1
ATOM 2836 N N . GLY A 1 373 ? 54.003 97.910 1.464 1.00 23.35 369 GLY A N 1
ATOM 2837 C CA . GLY A 1 373 ? 53.617 98.973 0.515 1.00 23.42 369 GLY A CA 1
ATOM 2838 C C . GLY A 1 373 ? 52.557 99.891 1.088 1.00 22.98 369 GLY A C 1
ATOM 2839 O O . GLY A 1 373 ? 52.469 100.055 2.299 1.00 22.09 369 GLY A O 1
ATOM 2840 N N . THR A 1 374 ? 51.744 100.479 0.219 1.00 22.49 370 THR A N 1
ATOM 2841 C CA . THR A 1 374 ? 50.724 101.421 0.651 1.00 22.45 370 THR A CA 1
ATOM 2842 C C . THR A 1 374 ? 49.538 100.714 1.287 1.00 22.41 370 THR A C 1
ATOM 2843 O O . THR A 1 374 ? 49.289 99.519 1.010 1.00 22.87 370 THR A O 1
ATOM 2847 N N . PRO A 1 375 ? 48.777 101.441 2.118 1.00 22.11 371 PRO A N 1
ATOM 2848 C CA . PRO A 1 375 ? 47.568 100.835 2.681 1.00 21.93 371 PRO A CA 1
ATOM 2849 C C . PRO A 1 375 ? 46.646 100.179 1.645 1.00 21.15 371 PRO A C 1
ATOM 2850 O O . PRO A 1 375 ? 46.178 99.070 1.870 1.00 20.99 371 PRO A O 1
ATOM 2854 N N . GLU A 1 376 ? 46.408 100.829 0.514 1.00 21.46 372 GLU A N 1
ATOM 2855 C CA . GLU A 1 376 ? 45.524 100.254 -0.506 1.00 20.95 372 GLU A CA 1
ATOM 2856 C C . GLU A 1 376 ? 46.125 98.976 -1.072 1.00 19.84 372 GLU A C 1
ATOM 2857 O O . GLU A 1 376 ? 45.421 97.975 -1.209 1.00 19.36 372 GLU A O 1
ATOM 2863 N N . ALA A 1 377 ? 47.421 98.997 -1.402 1.00 19.51 373 ALA A N 1
ATOM 2864 C CA . ALA A 1 377 ? 48.057 97.807 -1.998 1.00 19.63 373 ALA A CA 1
ATOM 2865 C C . ALA A 1 377 ? 48.057 96.642 -1.031 1.00 19.74 373 ALA A C 1
ATOM 2866 O O . ALA A 1 377 ? 47.771 95.513 -1.420 1.00 20.29 373 ALA A O 1
ATOM 2868 N N . VAL A 1 378 ? 48.375 96.913 0.236 1.00 19.46 374 VAL A N 1
ATOM 2869 C CA . VAL A 1 378 ? 48.414 95.867 1.251 1.00 19.45 374 VAL A CA 1
ATOM 2870 C C . VAL A 1 378 ? 47.007 95.306 1.518 1.00 18.55 374 VAL A C 1
ATOM 2871 O O . VAL A 1 378 ? 46.826 94.094 1.679 1.00 18.13 374 VAL A O 1
ATOM 2875 N N . ALA A 1 379 ? 46.008 96.189 1.562 1.00 18.55 375 ALA A N 1
ATOM 2876 C CA . ALA A 1 379 ? 44.606 95.755 1.691 1.00 18.07 375 ALA A CA 1
ATOM 2877 C C . ALA A 1 379 ? 44.173 94.883 0.503 1.00 17.84 375 ALA A C 1
ATOM 2878 O O . ALA A 1 379 ? 43.501 93.864 0.698 1.00 17.70 375 ALA A O 1
ATOM 2880 N N . SER A 1 380 ? 44.568 95.285 -0.709 1.00 17.91 376 SER A N 1
ATOM 2881 C CA . SER A 1 380 ? 44.259 94.536 -1.912 1.00 17.76 376 SER A CA 1
ATOM 2882 C C . SER A 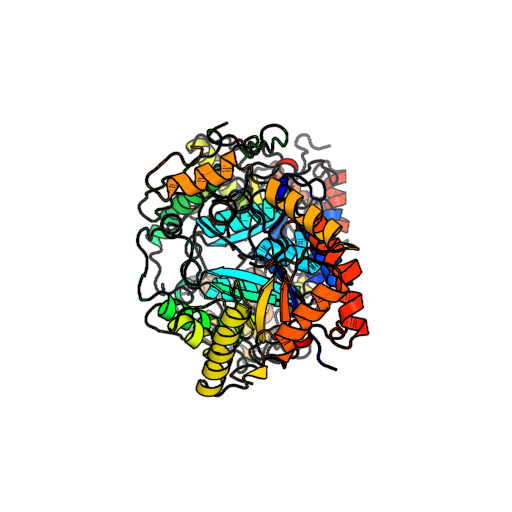1 380 ? 44.801 93.092 -1.843 1.00 17.58 376 SER A C 1
ATOM 2883 O O . SER A 1 380 ? 44.130 92.171 -2.281 1.00 16.57 376 SER A O 1
ATOM 2886 N N . GLU A 1 381 ? 46.000 92.917 -1.289 1.00 17.78 377 GLU A N 1
ATOM 2887 C CA . GLU A 1 381 ? 46.610 91.583 -1.170 1.00 18.29 377 GLU A CA 1
ATOM 2888 C C . GLU A 1 381 ? 45.871 90.740 -0.124 1.00 18.34 377 GLU A C 1
ATOM 2889 O O . GLU A 1 381 ? 45.618 89.556 -0.344 1.00 18.94 377 GLU A O 1
ATOM 2895 N N . MET A 1 382 ? 45.504 91.344 0.996 1.00 18.84 378 MET A N 1
ATOM 2896 C CA . MET A 1 382 ? 44.677 90.648 1.995 1.00 18.99 378 MET A CA 1
ATOM 2897 C C . MET A 1 382 ? 43.355 90.219 1.395 1.00 18.70 378 MET A C 1
ATOM 2898 O O . MET A 1 382 ? 42.898 89.093 1.633 1.00 18.62 378 MET A O 1
ATOM 2903 N N . ILE A 1 383 ? 42.730 91.123 0.640 1.00 18.62 379 ILE A N 1
ATOM 2904 C CA . ILE A 1 383 ? 41.468 90.820 -0.039 1.00 18.03 379 ILE A CA 1
ATOM 2905 C C . ILE A 1 383 ? 41.670 89.676 -1.011 1.00 18.82 379 ILE A C 1
ATOM 2906 O O . ILE A 1 383 ? 40.848 88.774 -1.094 1.00 18.55 379 ILE A O 1
ATOM 2911 N N . ARG A 1 384 ? 42.788 89.691 -1.724 1.00 19.42 380 ARG A N 1
ATOM 2912 C CA . ARG A 1 384 ? 43.099 88.616 -2.660 1.00 19.41 380 ARG A CA 1
ATOM 2913 C C . ARG A 1 384 ? 43.171 87.258 -1.949 1.00 19.48 380 ARG A C 1
ATOM 2914 O O . ARG A 1 384 ? 42.581 86.269 -2.425 1.00 19.18 380 ARG A O 1
ATOM 2922 N N . TRP A 1 385 ? 43.881 87.207 -0.817 1.00 19.18 381 TRP A N 1
ATOM 2923 C CA . TRP A 1 385 ? 44.012 85.947 -0.063 1.00 19.65 381 TRP A CA 1
ATOM 2924 C C . TRP A 1 385 ? 42.647 85.411 0.374 1.00 19.90 381 TRP A C 1
ATOM 2925 O O . TRP A 1 385 ? 42.401 84.211 0.325 1.00 20.31 381 TRP A O 1
ATOM 2936 N N . VAL A 1 386 ? 41.763 86.306 0.772 1.00 20.12 382 VAL A N 1
ATOM 2937 C CA . VAL A 1 386 ? 40.410 85.923 1.225 1.00 20.83 382 VAL A CA 1
ATOM 2938 C C . VAL A 1 386 ? 39.507 85.552 0.032 1.00 21.33 382 VAL A C 1
ATOM 2939 O O . VAL A 1 386 ? 38.876 84.495 0.046 1.00 21.43 382 VAL A O 1
ATOM 2943 N N . ASP A 1 387 ? 39.501 86.373 -1.015 1.00 21.81 383 ASP A N 1
ATOM 2944 C CA . ASP A 1 387 ? 38.722 86.071 -2.229 1.00 22.84 383 ASP A CA 1
ATOM 2945 C C . ASP A 1 387 ? 39.075 84.713 -2.819 1.00 23.02 383 ASP A C 1
ATOM 2946 O O . ASP A 1 387 ? 38.197 84.000 -3.301 1.00 22.11 383 ASP A O 1
ATOM 2951 N N . GLU A 1 388 ? 40.367 84.372 -2.797 1.00 22.42 384 GLU A N 1
ATOM 2952 C CA . GLU A 1 388 ? 40.850 83.226 -3.551 1.00 23.46 384 GLU A CA 1
ATOM 2953 C C . GLU A 1 388 ? 41.013 81.984 -2.701 1.00 23.28 384 GLU A C 1
ATOM 2954 O O . GLU A 1 388 ? 41.546 80.980 -3.171 1.00 24.27 384 GLU A O 1
ATOM 2960 N N . GLY A 1 389 ? 40.561 82.031 -1.455 1.00 22.82 385 GLY A N 1
ATOM 2961 C CA . GLY A 1 389 ? 40.523 80.825 -0.612 1.00 22.37 385 GLY A CA 1
ATOM 2962 C C . GLY A 1 389 ? 41.815 80.456 0.092 1.00 21.72 385 GLY A C 1
ATOM 2963 O O . GLY A 1 389 ? 42.119 79.276 0.243 1.00 21.55 385 GLY A O 1
ATOM 2964 N N . ALA A 1 390 ? 42.588 81.445 0.527 1.00 20.81 386 ALA A N 1
ATOM 2965 C CA . ALA A 1 390 ? 43.778 81.173 1.340 1.00 20.73 386 ALA A CA 1
ATOM 2966 C C . ALA A 1 390 ? 43.574 81.572 2.796 1.00 19.66 386 ALA A C 1
ATOM 2967 O O . ALA A 1 390 ? 44.402 81.233 3.646 1.00 19.37 386 ALA A O 1
ATOM 2969 N N . ALA A 1 391 ? 42.487 82.280 3.089 1.00 18.88 387 ALA A N 1
ATOM 2970 C CA . ALA A 1 391 ? 42.290 82.836 4.436 1.00 18.45 387 ALA A CA 1
ATOM 2971 C C . ALA A 1 391 ? 40.818 83.169 4.692 1.00 18.25 387 ALA A C 1
ATOM 2972 O O . ALA A 1 391 ? 40.108 83.536 3.777 1.00 17.83 387 ALA A O 1
ATOM 2974 N N . ASP A 1 392 ? 40.371 82.978 5.930 1.00 18.48 388 ASP A N 1
ATOM 2975 C CA . ASP A 1 392 ? 39.090 83.493 6.435 1.00 18.70 388 ASP A CA 1
ATOM 2976 C C . ASP A 1 392 ? 39.330 84.749 7.279 1.00 18.12 388 ASP A C 1
ATOM 2977 O O . ASP A 1 392 ? 38.396 85.428 7.721 1.00 18.33 388 ASP A O 1
ATOM 2982 N N . GLY A 1 393 ? 40.600 85.001 7.547 1.00 18.17 389 GLY A N 1
ATOM 2983 C CA . GLY A 1 393 ? 41.051 86.054 8.431 1.00 17.22 389 GLY A CA 1
ATOM 2984 C C . GLY A 1 393 ? 42.551 85.932 8.539 1.00 17.41 389 GLY A C 1
ATOM 2985 O O . GLY A 1 393 ? 43.142 85.070 7.875 1.00 17.46 389 GLY A O 1
ATOM 2986 N N . PHE A 1 394 ? 43.175 86.794 9.343 1.00 17.49 390 PHE A N 1
ATOM 2987 C CA . PHE A 1 394 ? 44.621 86.780 9.484 1.00 18.24 390 PHE A CA 1
ATOM 2988 C C . PHE A 1 394 ? 45.079 86.880 10.932 1.00 18.21 390 PHE A C 1
ATOM 2989 O O . PHE A 1 394 ? 44.468 87.567 11.735 1.00 18.58 390 PHE A O 1
ATOM 2997 N N . MET A 1 395 ? 46.169 86.197 11.236 1.00 18.91 391 MET A N 1
ATOM 2998 C CA . MET A 1 395 ? 46.888 86.373 12.497 1.00 20.40 391 MET A CA 1
ATOM 2999 C C . MET A 1 395 ? 48.002 87.394 12.268 1.00 20.72 391 MET A C 1
ATOM 3000 O O . MET A 1 395 ? 48.973 87.102 11.566 1.00 21.59 391 MET A O 1
ATOM 3005 N N . LEU A 1 396 ? 47.880 88.572 12.865 1.00 21.37 392 LEU A N 1
ATOM 3006 C CA . LEU A 1 396 ? 48.873 89.631 12.690 1.00 21.82 392 LEU A CA 1
ATOM 3007 C C . LEU A 1 396 ? 50.062 89.364 13.589 1.00 22.49 392 LEU A C 1
ATOM 3008 O O . LEU A 1 396 ? 49.920 89.323 14.809 1.00 21.88 392 LEU A O 1
ATOM 3013 N N . GLY A 1 397 ? 51.220 89.153 12.962 1.00 22.20 393 GLY A N 1
ATOM 3014 C CA . GLY A 1 397 ? 52.487 88.965 13.657 1.00 22.24 393 GLY A CA 1
ATOM 3015 C C . GLY A 1 397 ? 53.410 90.079 13.236 1.00 22.46 393 GLY A C 1
ATOM 3016 O O . GLY A 1 397 ? 54.248 89.887 12.356 1.00 22.40 393 GLY A O 1
ATOM 3017 N N . LEU A 1 398 ? 53.250 91.253 13.847 1.00 21.63 394 LEU A N 1
ATOM 3018 C CA . LEU A 1 398 ? 53.937 92.441 13.353 1.00 21.69 394 LEU A CA 1
ATOM 3019 C C . LEU A 1 398 ? 55.396 92.437 13.808 1.00 20.83 394 LEU A C 1
ATOM 3020 O O . LEU A 1 398 ? 55.692 92.107 14.953 1.00 20.72 394 LEU A O 1
ATOM 3025 N N . PRO A 1 399 ? 56.321 92.793 12.897 1.00 19.86 395 PRO A N 1
ATOM 3026 C CA . PRO A 1 399 ? 57.733 92.743 13.242 1.00 19.98 395 PRO A CA 1
ATOM 3027 C C . PRO A 1 399 ? 58.063 93.517 14.544 1.00 19.79 395 PRO A C 1
ATOM 3028 O O . PRO A 1 399 ? 58.835 93.042 15.373 1.00 19.29 395 PRO A O 1
ATOM 3032 N N . VAL A 1 400 ? 57.447 94.687 14.713 1.00 19.29 396 VAL A N 1
ATOM 3033 C CA . VAL A 1 400 ? 57.585 95.499 15.919 1.00 19.62 396 VAL A CA 1
ATOM 3034 C C . VAL A 1 400 ? 56.161 95.861 16.365 1.00 19.63 396 VAL A C 1
ATOM 3035 O O . VAL A 1 400 ? 55.414 96.468 15.603 1.00 19.90 396 VAL A O 1
ATOM 3039 N N . THR A 1 401 ? 55.792 95.460 17.579 1.00 19.84 397 THR A N 1
ATOM 3040 C CA . THR A 1 401 ? 54.419 95.574 18.078 1.00 20.43 397 THR A CA 1
ATOM 3041 C C . THR A 1 401 ? 53.960 97.042 18.261 1.00 20.61 397 THR A C 1
ATOM 3042 O O . THR A 1 401 ? 52.759 97.333 18.231 1.00 20.98 397 THR A O 1
ATOM 3046 N N . GLY A 1 402 ? 54.918 97.941 18.466 1.00 21.00 398 GLY A N 1
ATOM 3047 C CA . GLY A 1 402 ? 54.660 99.386 18.553 1.00 21.09 398 GLY A CA 1
ATOM 3048 C C . GLY A 1 402 ? 54.154 99.969 17.245 1.00 20.98 398 GLY A C 1
ATOM 3049 O O . GLY A 1 402 ? 52.953 99.978 16.982 1.00 20.42 398 GLY A O 1
ATOM 3050 N N . PHE A 1 403 ? 55.054 100.464 16.407 1.00 21.58 399 PHE A N 1
ATOM 3051 C CA . PHE A 1 403 ? 54.620 101.128 15.169 1.00 21.17 399 PHE A CA 1
ATOM 3052 C C . PHE A 1 403 ? 53.893 100.183 14.238 1.00 20.06 399 PHE A C 1
ATOM 3053 O O . PHE A 1 403 ? 53.008 100.609 13.515 1.00 21.08 399 PHE A O 1
ATOM 3061 N N . GLY A 1 404 ? 54.240 98.898 14.264 1.00 20.09 400 GLY A N 1
ATOM 3062 C CA . GLY A 1 404 ? 53.556 97.920 13.418 1.00 19.02 400 GLY A CA 1
ATOM 3063 C C . GLY A 1 404 ? 52.048 97.888 13.608 1.00 18.64 400 GLY A C 1
ATOM 3064 O O . GLY A 1 404 ? 51.276 97.949 12.632 1.00 17.57 400 GLY A O 1
ATOM 3065 N N . LEU A 1 405 ? 51.607 97.752 14.858 1.00 18.12 401 LEU A N 1
ATOM 3066 C CA . LEU A 1 405 ? 50.180 97.719 15.121 1.00 18.49 401 LEU A CA 1
ATOM 3067 C C . LEU A 1 405 ? 49.527 99.083 14.890 1.00 18.81 401 LEU A C 1
ATOM 3068 O O . LEU A 1 405 ? 48.424 99.153 14.345 1.00 19.69 401 LEU A O 1
ATOM 3073 N N . ASP A 1 406 ? 50.179 100.162 15.329 1.00 19.19 402 ASP A N 1
ATOM 3074 C CA . ASP A 1 406 ? 49.647 101.505 15.115 1.00 19.94 402 ASP A CA 1
ATOM 3075 C C . ASP A 1 406 ? 49.364 101.732 13.625 1.00 20.47 402 ASP A C 1
ATOM 3076 O O . ASP A 1 406 ? 48.273 102.172 13.258 1.00 20.59 402 ASP A O 1
ATOM 3081 N N . ASP A 1 407 ? 50.354 101.448 12.776 1.00 20.99 403 ASP A N 1
ATOM 3082 C CA . ASP A 1 407 ? 50.187 101.621 11.321 1.00 21.19 403 ASP A CA 1
ATOM 3083 C C . ASP A 1 407 ? 49.036 100.797 10.799 1.00 21.39 403 ASP A C 1
ATOM 3084 O O . ASP A 1 407 ? 48.235 101.263 9.961 1.00 21.09 403 ASP A O 1
ATOM 3089 N N . PHE A 1 408 ? 48.973 99.539 11.230 1.00 21.63 404 PHE A N 1
ATOM 3090 C CA . PHE A 1 408 ? 47.972 98.643 10.701 1.00 21.92 404 PHE A CA 1
ATOM 3091 C C . PHE A 1 408 ? 46.567 99.123 11.072 1.00 22.26 404 PHE A C 1
ATOM 3092 O O . PHE A 1 408 ? 45.684 99.217 10.211 1.00 21.77 404 PHE A O 1
ATOM 3100 N N . VAL A 1 409 ? 46.353 99.444 12.344 1.00 22.63 405 VAL A N 1
ATOM 3101 C CA . VAL A 1 409 ? 45.009 99.835 12.785 1.00 22.78 405 VAL A CA 1
ATOM 3102 C C . VAL A 1 409 ? 44.607 101.214 12.273 1.00 23.22 405 VAL A C 1
ATOM 3103 O O . VAL A 1 409 ? 43.444 101.434 11.961 1.00 23.96 405 VAL A O 1
ATOM 3107 N N . ASP A 1 410 ? 45.554 102.137 12.173 1.00 23.82 406 ASP A N 1
ATOM 3108 C CA . ASP A 1 410 ? 45.230 103.489 11.737 1.00 24.41 406 ASP A CA 1
ATOM 3109 C C . ASP A 1 410 ? 45.094 103.606 10.214 1.00 24.34 406 ASP A C 1
ATOM 3110 O O . ASP A 1 410 ? 44.318 104.425 9.724 1.00 23.67 406 ASP A O 1
ATOM 3115 N N . HIS A 1 411 ? 45.818 102.777 9.467 1.00 24.31 407 HIS A N 1
ATOM 3116 C CA . HIS A 1 411 ? 45.897 102.949 8.022 1.00 24.76 407 HIS A CA 1
ATOM 3117 C C . HIS A 1 411 ? 45.346 101.806 7.190 1.00 23.19 407 HIS A C 1
ATOM 3118 O O . HIS A 1 411 ? 44.765 102.054 6.161 1.00 24.14 407 HIS A O 1
ATOM 3125 N N . VAL A 1 412 ? 45.497 100.563 7.623 1.00 21.56 408 VAL A N 1
ATOM 3126 C CA . VAL A 1 412 ? 44.985 99.455 6.837 1.00 19.87 408 VAL A CA 1
ATOM 3127 C C . VAL A 1 412 ? 43.508 99.152 7.102 1.00 19.56 408 VAL A C 1
ATOM 3128 O O . VAL A 1 412 ? 42.712 99.040 6.147 1.00 17.95 408 VAL A O 1
ATOM 3132 N N . LEU A 1 413 ? 43.119 99.046 8.375 1.00 18.89 409 LEU A N 1
ATOM 3133 C CA . LEU A 1 413 ? 41.741 98.666 8.678 1.00 18.55 409 LEU A CA 1
ATOM 3134 C C . LEU A 1 413 ? 40.695 99.607 8.069 1.00 18.99 409 LEU A C 1
ATOM 3135 O O . LEU A 1 413 ? 39.690 99.136 7.569 1.00 19.30 409 LEU A O 1
ATOM 3140 N N . PRO A 1 414 ? 40.913 100.942 8.108 1.00 19.94 410 PRO A N 1
ATOM 3141 C CA . PRO A 1 414 ? 39.939 101.855 7.503 1.00 20.12 410 PRO A CA 1
ATOM 3142 C C . PRO A 1 414 ? 39.782 101.695 5.988 1.00 20.33 410 PRO A C 1
ATOM 3143 O O . PRO A 1 414 ? 38.697 101.890 5.474 1.00 20.87 410 PRO A O 1
ATOM 3147 N N . VAL A 1 415 ? 40.855 101.351 5.283 1.00 20.42 411 VAL A N 1
ATOM 3148 C CA . VAL A 1 415 ? 40.781 101.011 3.861 1.00 19.86 411 VAL A CA 1
ATOM 3149 C C . VAL A 1 415 ? 39.971 99.734 3.657 1.00 19.42 411 VAL A C 1
ATOM 3150 O O . VAL A 1 415 ? 39.085 99.683 2.811 1.00 19.42 411 VAL A O 1
ATOM 3154 N N . LEU A 1 416 ? 40.231 98.710 4.456 1.00 19.57 412 LEU A N 1
ATOM 3155 C CA . LEU A 1 416 ? 39.424 97.485 4.350 1.00 19.42 412 LEU A CA 1
ATOM 3156 C C . LEU A 1 416 ? 37.943 97.744 4.620 1.00 19.32 412 LEU A C 1
ATOM 3157 O O . LEU A 1 416 ? 37.074 97.231 3.889 1.00 19.54 412 LEU A O 1
ATOM 3162 N N . SER A 1 417 ? 37.650 98.544 5.649 1.00 20.17 413 SER A N 1
ATOM 3163 C CA . SER A 1 417 ? 36.276 98.910 5.980 1.00 20.60 413 SER A CA 1
ATOM 3164 C C . SER A 1 417 ? 35.603 99.645 4.806 1.00 20.86 413 SER A C 1
ATOM 3165 O O . SER A 1 417 ? 34.475 99.323 4.430 1.00 20.73 413 SER A O 1
ATOM 3168 N N . ALA A 1 418 ? 36.307 100.602 4.221 1.00 21.02 414 ALA A N 1
ATOM 3169 C CA . ALA A 1 418 ? 35.773 101.346 3.081 1.00 22.43 414 ALA A CA 1
ATOM 3170 C C . ALA A 1 418 ? 35.434 100.451 1.882 1.00 22.62 414 ALA A C 1
ATOM 3171 O O . ALA A 1 418 ? 34.506 100.768 1.121 1.00 23.16 414 ALA A O 1
ATOM 3173 N N . ARG A 1 419 ? 36.159 99.337 1.732 1.00 21.68 415 ARG A N 1
ATOM 3174 C CA . ARG A 1 419 ? 35.943 98.397 0.636 1.00 21.39 415 ARG A CA 1
ATOM 3175 C C . ARG A 1 419 ? 35.002 97.236 0.981 1.00 21.21 415 ARG A C 1
ATOM 3176 O O . ARG A 1 419 ? 34.790 96.346 0.140 1.00 20.71 415 ARG A O 1
ATOM 3184 N N . GLY A 1 420 ? 34.416 97.254 2.183 1.00 20.68 416 GLY A N 1
ATOM 3185 C CA . GLY A 1 420 ? 33.433 96.218 2.581 1.00 20.61 416 GLY A CA 1
ATOM 3186 C C . GLY A 1 420 ? 34.023 94.919 3.073 1.00 20.33 416 GLY A C 1
ATOM 3187 O O . GLY A 1 420 ? 33.342 93.870 3.124 1.00 19.29 416 GLY A O 1
ATOM 3188 N N . TYR A 1 421 ? 35.295 94.981 3.469 1.00 20.46 417 TYR A N 1
ATOM 3189 C CA . TYR A 1 421 ? 36.015 93.812 3.929 1.00 19.97 417 TYR A CA 1
ATOM 3190 C C . TYR A 1 421 ? 36.430 93.860 5.422 1.00 20.41 417 TYR A C 1
ATOM 3191 O O . TYR A 1 421 ? 37.254 93.059 5.853 1.00 20.50 417 TYR A O 1
ATOM 3200 N N . PHE A 1 422 ? 35.864 94.785 6.198 1.00 20.53 418 PHE A N 1
ATOM 3201 C CA . PHE A 1 422 ? 36.092 94.834 7.650 1.00 20.15 418 PHE A CA 1
ATOM 3202 C C . PHE A 1 422 ? 35.076 95.704 8.367 1.00 21.05 418 PHE A C 1
ATOM 3203 O O . PHE A 1 422 ? 34.977 96.918 8.119 1.00 20.00 418 PHE A O 1
ATOM 3211 N N . ASP A 1 423 ? 34.345 95.070 9.273 1.00 21.60 419 ASP A N 1
ATOM 3212 C CA . ASP A 1 423 ? 33.383 95.732 10.158 1.00 22.19 419 ASP A CA 1
ATOM 3213 C C . ASP A 1 423 ? 34.031 95.880 11.544 1.00 22.75 419 ASP A C 1
ATOM 3214 O O . ASP A 1 423 ? 34.207 94.898 12.255 1.00 22.55 419 ASP A O 1
ATOM 3219 N N . PRO A 1 424 ? 34.424 97.104 11.926 1.00 24.52 420 PRO A N 1
ATOM 3220 C CA . PRO A 1 424 ? 35.122 97.317 13.198 1.00 25.60 420 PRO A CA 1
ATOM 3221 C C . PRO A 1 424 ? 34.236 97.275 14.460 1.00 26.67 420 PRO A C 1
ATOM 3222 O O . PRO A 1 424 ? 34.766 97.227 15.593 1.00 26.32 420 PRO A O 1
ATOM 3226 N N . VAL A 1 425 ? 32.916 97.288 14.265 1.00 27.68 421 VAL A N 1
ATOM 3227 C CA . VAL A 1 425 ? 31.955 97.284 15.363 1.00 29.36 421 VAL A CA 1
ATOM 3228 C C . VAL A 1 425 ? 31.034 96.080 15.292 1.00 30.49 421 VAL A C 1
ATOM 3229 O O . VAL A 1 425 ? 29.839 96.203 15.476 1.00 32.02 421 VAL A O 1
ATOM 3233 N N . ARG A 1 426 ? 31.589 94.910 15.011 1.00 31.24 422 ARG A N 1
ATOM 3234 C CA . ARG A 1 426 ? 30.837 93.674 15.124 1.00 31.55 422 ARG A CA 1
ATOM 3235 C C . ARG A 1 426 ? 30.402 93.494 16.554 1.00 32.81 422 ARG A C 1
ATOM 3236 O O . ARG A 1 426 ? 31.200 93.605 17.486 1.00 32.84 422 ARG A O 1
ATOM 3244 N N . ARG A 1 427 ? 29.119 93.226 16.717 1.00 34.68 423 ARG A N 1
ATOM 3245 C CA . ARG A 1 427 ? 28.552 93.101 18.027 1.00 36.42 423 ARG A CA 1
ATOM 3246 C C . ARG A 1 427 ? 28.680 91.651 18.417 1.00 37.15 423 ARG A C 1
ATOM 3247 O O . ARG A 1 427 ? 28.584 90.749 17.576 1.00 38.03 423 ARG A O 1
ATOM 3249 N N . GLY A 1 428 ? 28.955 91.425 19.688 1.00 37.15 424 GLY A N 1
ATOM 3250 C CA . GLY A 1 428 ? 29.085 90.067 20.187 1.00 36.68 424 GLY A CA 1
ATOM 3251 C C . GLY A 1 428 ? 29.781 90.098 21.513 1.00 35.22 424 GLY A C 1
ATOM 3252 O O . GLY A 1 428 ? 30.814 90.740 21.654 1.00 36.97 424 GLY A O 1
ATOM 3253 N N . ALA A 1 429 ? 29.198 89.421 22.490 1.00 34.07 425 ALA A N 1
ATOM 3254 C CA . ALA A 1 429 ? 29.758 89.381 23.818 1.00 32.52 425 ALA A CA 1
ATOM 3255 C C . ALA A 1 429 ? 30.989 88.488 23.851 1.00 29.75 425 ALA A C 1
ATOM 3256 O O . ALA A 1 429 ? 31.963 88.822 24.529 1.00 32.11 425 ALA A O 1
ATOM 3258 N N . THR A 1 430 ? 30.999 87.407 23.062 1.00 25.40 426 THR A N 1
ATOM 3259 C CA . THR A 1 430 ? 31.973 86.322 23.251 1.00 21.46 426 THR A CA 1
ATOM 3260 C C . THR A 1 430 ? 32.971 86.227 22.098 1.00 20.39 426 THR A C 1
ATOM 3261 O O . THR A 1 430 ? 32.751 86.794 21.030 1.00 18.78 426 THR A O 1
ATOM 3265 N N . LEU A 1 431 ? 34.041 85.464 22.306 1.00 18.80 427 LEU A N 1
ATOM 3266 C CA . LEU A 1 431 ? 34.957 85.141 21.230 1.00 18.32 427 LEU A CA 1
ATOM 3267 C C . LEU A 1 431 ? 34.260 84.377 20.085 1.00 17.59 427 LEU A C 1
ATOM 3268 O O . LEU A 1 431 ? 34.407 84.745 18.929 1.00 17.17 427 LEU A O 1
ATOM 3273 N N . ARG A 1 432 ? 33.478 83.352 20.407 1.00 18.06 428 ARG A N 1
ATOM 3274 C CA . ARG A 1 432 ? 32.631 82.686 19.389 1.00 18.78 428 ARG A CA 1
ATOM 3275 C C . ARG A 1 432 ? 31.791 83.707 18.581 1.00 19.47 428 ARG A C 1
ATOM 3276 O O . ARG A 1 432 ? 31.800 83.686 17.345 1.00 19.81 428 ARG A O 1
ATOM 3284 N N . ASP A 1 433 ? 31.099 84.609 19.272 1.00 20.37 429 ASP A N 1
ATOM 3285 C CA . ASP A 1 433 ? 30.318 85.664 18.603 1.00 21.08 429 ASP A CA 1
ATOM 3286 C C . ASP A 1 433 ? 31.142 86.479 17.594 1.00 20.30 429 ASP A C 1
ATOM 3287 O O . ASP A 1 433 ? 30.686 86.741 16.460 1.00 19.04 429 ASP A O 1
ATOM 3292 N N . HIS A 1 434 ? 32.334 86.909 18.006 1.00 19.93 430 HIS A N 1
ATOM 3293 C CA . HIS A 1 434 ? 33.206 87.702 17.134 1.00 20.63 430 HIS A CA 1
ATOM 3294 C C . HIS A 1 434 ? 33.556 86.921 15.881 1.00 20.01 430 HIS A C 1
ATOM 3295 O O . HIS A 1 434 ? 33.613 87.485 14.788 1.00 19.03 430 HIS A O 1
ATOM 3302 N N . LEU A 1 435 ? 33.867 85.638 16.062 1.00 19.47 431 LEU A N 1
ATOM 3303 C CA . LEU A 1 435 ? 34.336 84.797 14.966 1.00 19.24 431 LEU A CA 1
ATOM 3304 C C . LEU A 1 435 ? 33.191 84.193 14.163 1.00 19.23 431 LEU A C 1
ATOM 3305 O O . LEU A 1 435 ? 33.439 83.516 13.173 1.00 19.52 431 LEU A O 1
ATOM 3310 N N . GLY A 1 436 ? 31.956 84.431 14.585 1.00 19.17 432 GLY A N 1
ATOM 3311 C CA . GLY A 1 436 ? 30.797 83.918 13.895 1.00 19.92 432 GLY A CA 1
ATOM 3312 C C . GLY A 1 436 ? 30.634 82.430 14.118 1.00 20.45 432 GLY A C 1
ATOM 3313 O O . GLY A 1 436 ? 30.043 81.739 13.285 1.00 19.68 432 GLY A O 1
ATOM 3314 N N . LEU A 1 437 ? 31.189 81.929 15.226 1.00 20.61 433 LEU A N 1
ATOM 3315 C CA . LEU A 1 437 ? 31.008 80.526 15.606 1.00 21.11 433 LEU A CA 1
ATOM 3316 C C . LEU A 1 437 ? 29.757 80.383 16.488 1.00 21.26 433 LEU A C 1
ATOM 3317 O O . LEU A 1 437 ? 29.463 81.263 17.290 1.00 21.50 433 LEU A O 1
ATOM 3322 N N . PRO A 1 438 ? 29.033 79.264 16.358 1.00 22.61 434 PRO A N 1
ATOM 3323 C CA . PRO A 1 438 ? 27.876 79.032 17.215 1.00 23.26 434 PRO A CA 1
ATOM 3324 C C . PRO A 1 438 ? 28.272 78.715 18.657 1.00 22.82 434 PRO A C 1
ATOM 3325 O O . PRO A 1 438 ? 29.308 78.093 18.902 1.00 22.70 434 PRO A O 1
ATOM 3329 N N . TYR A 1 439 ? 27.442 79.168 19.589 1.00 23.50 435 TYR A N 1
ATOM 3330 C CA . TYR A 1 439 ? 27.545 78.811 21.000 1.00 23.31 435 TYR A CA 1
ATOM 3331 C C . TYR A 1 439 ? 27.808 77.310 21.131 1.00 23.42 435 TYR A C 1
ATOM 3332 O O . TYR A 1 439 ? 27.182 76.503 20.459 1.00 23.89 435 TYR A O 1
ATOM 3341 N N . LYS A 1 440 ? 28.756 76.937 21.979 1.00 23.25 436 LYS A N 1
ATOM 3342 C CA . LYS A 1 440 ? 29.120 75.535 22.143 1.00 23.73 436 LYS A CA 1
ATOM 3343 C C . LYS A 1 440 ? 28.198 74.845 23.152 1.00 23.37 436 LYS A C 1
ATOM 3344 O O . LYS A 1 440 ? 28.401 74.969 24.357 1.00 22.25 436 LYS A O 1
ATOM 3350 N N . GLU A 1 441 ? 27.187 74.121 22.662 1.00 23.73 437 GLU A N 1
ATOM 3351 C CA . GLU A 1 441 ? 26.295 73.363 23.545 1.00 24.94 437 GLU A CA 1
ATOM 3352 C C . GLU A 1 441 ? 27.036 72.200 24.205 1.00 24.63 437 GLU A C 1
ATOM 3353 O O . GLU A 1 441 ? 27.920 71.585 23.588 1.00 24.65 437 GLU A O 1
ATOM 3359 N N . SER A 1 442 ? 26.653 71.893 25.443 1.00 24.01 438 SER A N 1
ATOM 3360 C CA . SER A 1 442 ? 27.159 70.728 26.116 1.00 24.35 438 SER A CA 1
ATOM 3361 C C . SER A 1 442 ? 26.782 69.483 25.321 1.00 26.08 438 SER A C 1
ATOM 3362 O O . SER A 1 442 ? 25.686 69.413 24.739 1.00 25.84 438 SER A O 1
ATOM 3365 N N . ARG A 1 443 ? 27.678 68.501 25.318 1.00 27.36 439 ARG A N 1
ATOM 3366 C CA . ARG A 1 443 ? 27.348 67.170 24.800 1.00 29.55 439 ARG A CA 1
ATOM 3367 C C . ARG A 1 443 ? 26.113 66.550 25.485 1.00 31.18 439 ARG A C 1
ATOM 3368 O O . ARG A 1 443 ? 25.494 65.650 24.934 1.00 31.91 439 ARG A O 1
ATOM 3376 N N . TYR A 1 444 ? 25.755 67.023 26.675 1.00 32.67 440 TYR A N 1
ATOM 3377 C CA . TYR A 1 444 ? 24.592 66.486 27.386 1.00 34.94 440 TYR A CA 1
ATOM 3378 C C . TYR A 1 444 ? 23.324 67.358 27.262 1.00 36.14 440 TYR A C 1
ATOM 3379 O O . TYR A 1 444 ? 22.328 67.066 27.912 1.00 37.15 440 TYR A O 1
ATOM 3388 N N . ALA A 1 445 ? 23.350 68.410 26.440 1.00 36.63 441 ALA A N 1
ATOM 3389 C CA . ALA A 1 445 ? 22.210 69.350 26.334 1.00 37.35 441 ALA A CA 1
ATOM 3390 C C . ALA A 1 445 ? 20.894 68.653 25.969 1.00 38.96 441 ALA A C 1
ATOM 3391 O O . ALA A 1 445 ? 20.883 67.742 25.136 1.00 40.30 441 ALA A O 1
ATOM 3393 N N . ARG B 1 7 ? 52.934 99.766 68.496 1.00 41.33 3 ARG B N 1
ATOM 3394 C CA . ARG B 1 7 ? 53.793 99.044 69.510 1.00 42.50 3 ARG B CA 1
ATOM 3395 C C . ARG B 1 7 ? 54.093 97.573 69.132 1.00 41.60 3 ARG B C 1
ATOM 3396 O O . ARG B 1 7 ? 55.201 97.093 69.354 1.00 42.93 3 ARG B O 1
ATOM 3398 N N . LYS B 1 8 ? 53.105 96.874 68.565 1.00 39.63 4 LYS B N 1
ATOM 3399 C CA . LYS B 1 8 ? 53.265 95.477 68.130 1.00 38.16 4 LYS B CA 1
ATOM 3400 C C . LYS B 1 8 ? 52.195 95.152 67.078 1.00 35.63 4 LYS B C 1
ATOM 3401 O O . LYS B 1 8 ? 51.070 94.762 67.407 1.00 34.49 4 LYS B O 1
ATOM 3403 N N . HIS B 1 9 ? 52.562 95.352 65.823 1.00 33.30 5 HIS B N 1
ATOM 3404 C CA . HIS B 1 9 ? 51.645 95.257 64.706 1.00 31.36 5 HIS B CA 1
ATOM 3405 C C . HIS B 1 9 ? 51.214 93.813 64.473 1.00 29.49 5 HIS B C 1
ATOM 3406 O O . HIS B 1 9 ? 52.048 92.937 64.296 1.00 29.73 5 HIS B O 1
ATOM 3413 N N . ILE B 1 10 ? 49.910 93.582 64.493 1.00 27.54 6 ILE B N 1
ATOM 3414 C CA . ILE B 1 10 ? 49.325 92.272 64.184 1.00 26.34 6 ILE B CA 1
ATOM 3415 C C . ILE B 1 10 ? 49.040 92.211 62.695 1.00 25.16 6 ILE B C 1
ATOM 3416 O O . ILE B 1 10 ? 48.388 93.111 62.181 1.00 24.96 6 ILE B O 1
ATOM 3421 N N . HIS B 1 11 ? 49.524 91.174 62.000 1.00 23.81 7 HIS B N 1
ATOM 3422 C CA . HIS B 1 11 ? 49.262 91.018 60.559 1.00 22.57 7 HIS B CA 1
ATOM 3423 C C . HIS B 1 11 ? 47.934 90.300 60.325 1.00 21.64 7 HIS B C 1
ATOM 3424 O O . HIS B 1 11 ? 47.538 89.463 61.131 1.00 21.25 7 HIS B O 1
ATOM 3431 N N . PHE B 1 12 ? 47.276 90.618 59.208 1.00 20.74 8 PHE B N 1
ATOM 3432 C CA . PHE B 1 12 ? 46.056 89.935 58.788 1.00 20.08 8 PHE B CA 1
ATOM 3433 C C . PHE B 1 12 ? 46.103 89.531 57.310 1.00 20.18 8 PHE B C 1
ATOM 3434 O O . PHE B 1 12 ? 46.586 90.274 56.432 1.00 19.15 8 PHE B O 1
ATOM 3442 N N . GLY B 1 13 ? 45.583 88.340 57.065 1.00 20.12 9 GLY B N 1
ATOM 3443 C CA . GLY B 1 13 ? 45.182 87.911 55.749 1.00 19.95 9 GLY B CA 1
ATOM 3444 C C . GLY B 1 13 ? 43.692 87.637 55.776 1.00 19.85 9 GLY B C 1
ATOM 3445 O O . GLY B 1 13 ? 43.117 87.373 56.857 1.00 19.60 9 GLY B O 1
ATOM 3446 N N . VAL B 1 14 ? 43.058 87.694 54.594 1.00 19.34 10 VAL B N 1
ATOM 3447 C CA . VAL B 1 14 ? 41.652 87.323 54.480 1.00 19.01 10 VAL B CA 1
ATOM 3448 C C . VAL B 1 14 ? 41.500 86.169 53.479 1.00 19.69 10 VAL B C 1
ATOM 3449 O O . VAL B 1 14 ? 41.900 86.275 52.323 1.00 18.94 10 VAL B O 1
ATOM 3453 N N . LEU B 1 15 ? 40.988 85.048 53.962 1.00 20.62 11 LEU B N 1
ATOM 3454 C CA . LEU B 1 15 ? 40.576 83.955 53.106 1.00 21.32 11 LEU B CA 1
ATOM 3455 C C . LEU B 1 15 ? 39.321 84.370 52.405 1.00 21.63 11 LEU B C 1
ATOM 3456 O O . LEU B 1 15 ? 38.335 84.649 53.063 1.00 22.24 11 LEU B O 1
ATOM 3461 N N . ILE B 1 16 ? 39.337 84.433 51.075 1.00 21.40 12 ILE B N 1
ATOM 3462 C CA . ILE B 1 16 ? 38.101 84.750 50.340 1.00 21.39 12 ILE B CA 1
ATOM 3463 C C . ILE B 1 16 ? 37.546 83.467 49.760 1.00 22.16 12 ILE B C 1
ATOM 3464 O O . ILE B 1 16 ? 37.851 83.113 48.618 1.00 21.87 12 ILE B O 1
ATOM 3469 N N . GLN B 1 17 ? 36.759 82.771 50.598 1.00 23.03 13 GLN B N 1
ATOM 3470 C CA A GLN B 1 17 ? 36.130 81.494 50.245 0.50 23.54 13 GLN B CA 1
ATOM 3471 C CA B GLN B 1 17 ? 36.139 81.499 50.250 0.50 23.17 13 GLN B CA 1
ATOM 3472 C C . GLN B 1 17 ? 34.753 81.771 49.660 1.00 23.30 13 GLN B C 1
ATOM 3473 O O . GLN B 1 17 ? 33.727 81.350 50.214 1.00 23.24 13 GLN B O 1
ATOM 3484 N N . GLY B 1 18 ? 34.734 82.484 48.542 1.00 22.46 14 GLY B N 1
ATOM 3485 C CA . GLY B 1 18 ? 33.476 82.850 47.900 1.00 22.82 14 GLY B CA 1
ATOM 3486 C C . GLY B 1 18 ? 32.539 83.458 48.926 1.00 21.92 14 GLY B C 1
ATOM 3487 O O . GLY B 1 18 ? 32.926 84.362 49.655 1.00 22.13 14 GLY B O 1
ATOM 3488 N N . ALA B 1 19 ? 31.330 82.914 49.019 1.00 21.37 15 ALA B N 1
ATOM 3489 C CA . ALA B 1 19 ? 30.309 83.380 49.961 1.00 21.24 15 ALA B CA 1
ATOM 3490 C C . ALA B 1 19 ? 30.734 83.413 51.434 1.00 21.28 15 ALA B C 1
ATOM 3491 O O . ALA B 1 19 ? 30.252 84.247 52.202 1.00 20.82 15 ALA B O 1
ATOM 3493 N N . GLY B 1 20 ? 31.569 82.463 51.850 1.00 20.95 16 GLY B N 1
ATOM 3494 C CA . GLY B 1 20 ? 32.049 82.417 53.231 1.00 20.94 16 GLY B CA 1
ATOM 3495 C C . GLY B 1 20 ? 32.578 81.049 53.626 1.00 21.85 16 GLY B C 1
ATOM 3496 O O . GLY B 1 20 ? 32.419 80.050 52.897 1.00 21.39 16 GLY B O 1
ATOM 3497 N N . ALA B 1 21 ? 33.179 81.005 54.804 1.00 22.38 17 ALA B N 1
ATOM 3498 C CA . ALA B 1 21 ? 33.679 79.763 55.389 1.00 23.47 17 ALA B CA 1
ATOM 3499 C C . ALA B 1 21 ? 32.561 78.825 55.781 1.00 24.16 17 ALA B C 1
ATOM 3500 O O . ALA B 1 21 ? 32.742 77.635 55.716 1.00 25.38 17 ALA B O 1
ATOM 3502 N N . ASN B 1 22 ? 31.405 79.350 56.173 1.00 25.15 18 ASN B N 1
ATOM 3503 C CA . ASN B 1 22 ? 30.237 78.513 56.434 1.00 25.69 18 ASN B CA 1
ATOM 3504 C C . ASN B 1 22 ? 29.766 77.893 55.120 1.00 26.21 18 ASN B C 1
ATOM 3505 O O . ASN B 1 22 ? 29.591 78.609 54.123 1.00 24.42 18 ASN B O 1
ATOM 3510 N N . MET B 1 23 ? 29.579 76.571 55.106 1.00 27.11 19 MET B N 1
ATOM 3511 C CA . MET B 1 23 ? 29.277 75.878 53.845 1.00 27.97 19 MET B CA 1
ATOM 3512 C C . MET B 1 23 ? 27.994 76.390 53.179 1.00 26.73 19 MET B C 1
ATOM 3513 O O . MET B 1 23 ? 27.903 76.349 51.945 1.00 26.18 19 MET B O 1
ATOM 3518 N N . ASN B 1 24 ? 27.029 76.870 53.980 1.00 25.72 20 ASN B N 1
ATOM 3519 C CA . ASN B 1 24 ? 25.762 77.436 53.468 1.00 25.64 20 ASN B CA 1
ATOM 3520 C C . ASN B 1 24 ? 25.727 78.985 53.452 1.00 24.25 20 ASN B C 1
ATOM 3521 O O . ASN B 1 24 ? 24.655 79.601 53.460 1.00 24.79 20 ASN B O 1
ATOM 3526 N N . ALA B 1 25 ? 26.901 79.609 53.381 1.00 23.09 21 ALA B N 1
ATOM 3527 C CA . ALA B 1 25 ? 27.014 81.079 53.288 1.00 21.42 21 ALA B CA 1
ATOM 3528 C C . ALA B 1 25 ? 26.262 81.677 52.087 1.00 21.08 21 ALA B C 1
ATOM 3529 O O . ALA B 1 25 ? 25.787 82.817 52.158 1.00 19.86 21 ALA B O 1
ATOM 3531 N N . TRP B 1 26 ? 26.163 80.914 50.992 1.00 20.55 22 TRP B N 1
ATOM 3532 C CA . TRP B 1 26 ? 25.449 81.358 49.802 1.00 21.09 22 TRP B CA 1
ATOM 3533 C C . TRP B 1 26 ? 23.992 81.766 50.063 1.00 22.10 22 TRP B C 1
ATOM 3534 O O . TRP B 1 26 ? 23.408 82.516 49.271 1.00 22.89 22 TRP B O 1
ATOM 3545 N N . LYS B 1 27 ? 23.423 81.284 51.161 1.00 22.51 23 LYS B N 1
ATOM 3546 C CA . LYS B 1 27 ? 22.067 81.612 51.515 1.00 23.43 23 LYS B CA 1
ATOM 3547 C C . LYS B 1 27 ? 21.969 82.982 52.188 1.00 23.45 23 LYS B C 1
ATOM 3548 O O . LYS B 1 27 ? 20.878 83.485 52.358 1.00 23.31 23 LYS B O 1
ATOM 3554 N N . HIS B 1 28 ? 23.086 83.580 52.596 1.00 22.99 24 HIS B N 1
ATOM 3555 C CA . HIS B 1 28 ? 23.004 84.799 53.413 1.00 23.94 24 HIS B CA 1
ATOM 3556 C C . HIS B 1 28 ? 22.795 86.058 52.551 1.00 24.11 24 HIS B C 1
ATOM 3557 O O . HIS B 1 28 ? 23.447 86.210 51.532 1.00 24.20 24 HIS B O 1
ATOM 3564 N N . PRO B 1 29 ? 21.888 86.965 52.964 1.00 25.58 25 PRO B N 1
ATOM 3565 C CA . PRO B 1 29 ? 21.543 88.095 52.070 1.00 26.02 25 PRO B CA 1
ATOM 3566 C C . PRO B 1 29 ? 22.659 89.133 51.858 1.00 25.71 25 PRO B C 1
ATOM 3567 O O . PRO B 1 29 ? 22.579 89.907 50.912 1.00 26.30 25 PRO B O 1
ATOM 3571 N N . SER B 1 30 ? 23.701 89.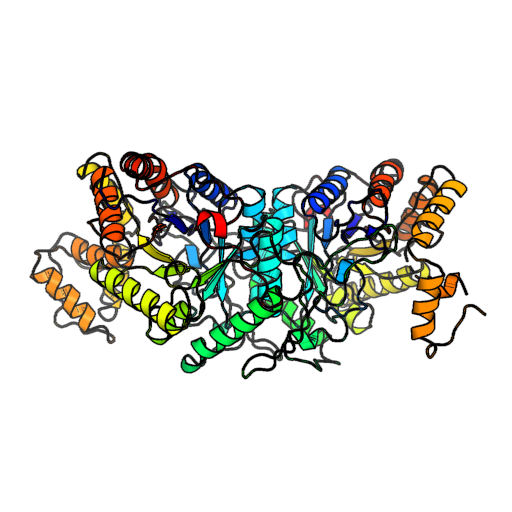134 52.699 1.00 25.18 26 SER B N 1
ATOM 3572 C CA . SER B 1 30 ? 24.819 90.063 52.522 1.00 24.46 26 SER B CA 1
ATOM 3573 C C . SER B 1 30 ? 25.783 89.684 51.394 1.00 23.64 26 SER B C 1
ATOM 3574 O O . SER B 1 30 ? 26.694 90.451 51.128 1.00 23.57 26 SER B O 1
ATOM 3577 N N . VAL B 1 31 ? 25.589 88.522 50.749 1.00 22.57 27 VAL B N 1
ATOM 3578 C CA . VAL B 1 31 ? 26.391 88.093 49.612 1.00 22.06 27 VAL B CA 1
ATOM 3579 C C . VAL B 1 31 ? 25.475 87.708 48.431 1.00 22.16 27 VAL B C 1
ATOM 3580 O O . VAL B 1 31 ? 24.334 87.296 48.637 1.00 22.46 27 VAL B O 1
ATOM 3584 N N . PRO B 1 32 ? 25.970 87.831 47.196 1.00 21.70 28 PRO B N 1
ATOM 3585 C CA . PRO B 1 32 ? 25.184 87.284 46.090 1.00 22.00 28 PRO B CA 1
ATOM 3586 C C . PRO B 1 32 ? 25.141 85.754 46.134 1.00 21.90 28 PRO B C 1
ATOM 3587 O O . PRO B 1 32 ? 26.110 85.110 46.557 1.00 21.43 28 PRO B O 1
ATOM 3591 N N . PRO B 1 33 ? 24.016 85.159 45.707 1.00 22.67 29 PRO B N 1
ATOM 3592 C CA . PRO B 1 33 ? 23.901 83.693 45.736 1.00 22.38 29 PRO B CA 1
ATOM 3593 C C . PRO B 1 33 ? 25.028 82.981 44.999 1.00 21.90 29 PRO B C 1
ATOM 3594 O O . PRO B 1 33 ? 25.455 81.896 45.393 1.00 21.71 29 PRO B O 1
ATOM 3598 N N . ASP B 1 34 ? 25.512 83.597 43.932 1.00 21.08 30 ASP B N 1
ATOM 3599 C CA . ASP B 1 34 ? 26.559 82.994 43.118 1.00 21.01 30 ASP B CA 1
ATOM 3600 C C . ASP B 1 34 ? 27.955 83.513 43.467 1.00 20.40 30 ASP B C 1
ATOM 3601 O O . ASP B 1 34 ? 28.869 83.434 42.642 1.00 19.93 30 ASP B O 1
ATOM 3606 N N . ALA B 1 35 ? 28.124 84.023 44.686 1.00 19.82 31 ALA B N 1
ATOM 3607 C CA . ALA B 1 35 ? 29.379 84.624 45.118 1.00 19.91 31 ALA B CA 1
ATOM 3608 C C . ALA B 1 35 ? 30.650 83.816 44.758 1.00 19.56 31 ALA B C 1
ATOM 3609 O O . ALA B 1 35 ? 31.656 84.368 44.324 1.00 19.06 31 ALA B O 1
ATOM 3611 N N . SER B 1 36 ? 30.598 82.512 44.948 1.00 20.49 32 SER B N 1
ATOM 3612 C CA . SER B 1 36 ? 31.776 81.671 44.768 1.00 20.16 32 SER B CA 1
ATOM 3613 C C . SER B 1 36 ? 32.313 81.722 43.336 1.00 19.86 32 SER B C 1
ATOM 3614 O O . SER B 1 36 ? 33.519 81.554 43.133 1.00 19.76 32 SER B O 1
ATOM 3617 N N . VAL B 1 37 ? 31.428 81.967 42.354 1.00 18.77 33 VAL B N 1
ATOM 3618 C CA . VAL B 1 37 ? 31.857 82.168 40.973 1.00 18.08 33 VAL B CA 1
ATOM 3619 C C . VAL B 1 37 ? 31.386 83.520 40.394 1.00 18.18 33 VAL B C 1
ATOM 3620 O O . VAL B 1 37 ? 30.998 83.628 39.227 1.00 17.52 33 VAL B O 1
ATOM 3624 N N . ASN B 1 38 ? 31.492 84.558 41.219 1.00 17.11 34 ASN B N 1
ATOM 3625 C CA . ASN B 1 38 ? 31.088 85.915 40.835 1.00 17.50 34 ASN B CA 1
ATOM 3626 C C . ASN B 1 38 ? 32.329 86.778 40.961 1.00 16.12 34 ASN B C 1
ATOM 3627 O O . ASN B 1 38 ? 32.701 87.162 42.069 1.00 14.88 34 ASN B O 1
ATOM 3632 N N . PHE B 1 39 ? 32.985 87.067 39.832 1.00 16.17 35 PHE B N 1
ATOM 3633 C CA . PHE B 1 39 ? 34.266 87.743 39.883 1.00 16.17 35 PHE B CA 1
ATOM 3634 C C . PHE B 1 39 ? 34.149 89.118 40.571 1.00 16.46 35 PHE B C 1
ATOM 3635 O O . PHE B 1 39 ? 34.995 89.484 41.398 1.00 15.47 35 PHE B O 1
ATOM 3643 N N . ASP B 1 40 ? 33.109 89.875 40.247 1.00 17.24 36 ASP B N 1
ATOM 3644 C CA . ASP B 1 40 ? 32.993 91.233 40.797 1.00 18.26 36 ASP B CA 1
ATOM 3645 C C . ASP B 1 40 ? 32.898 91.205 42.329 1.00 18.04 36 ASP B C 1
ATOM 3646 O O . ASP B 1 40 ? 33.302 92.147 42.985 1.00 17.10 36 ASP B O 1
ATOM 3651 N N . PHE B 1 41 ? 32.351 90.119 42.859 1.00 17.33 37 PHE B N 1
ATOM 3652 C CA . PHE B 1 41 ? 32.234 89.943 44.293 1.00 17.66 37 PHE B CA 1
ATOM 3653 C C . PHE B 1 41 ? 33.607 89.738 44.927 1.00 17.34 37 PHE B C 1
ATOM 3654 O O . PHE B 1 41 ? 33.901 90.335 45.973 1.00 17.08 37 PHE B O 1
ATOM 3662 N N . TYR B 1 42 ? 34.468 88.930 44.290 1.00 16.73 38 TYR B N 1
ATOM 3663 C CA . TYR B 1 42 ? 35.864 88.801 44.754 1.00 16.26 38 TYR B CA 1
ATOM 3664 C C . TYR B 1 42 ? 36.610 90.146 44.722 1.00 16.28 38 TYR B C 1
ATOM 3665 O O . TYR B 1 42 ? 37.348 90.444 45.664 1.00 16.51 38 TYR B O 1
ATOM 3674 N N . VAL B 1 43 ? 36.431 90.936 43.657 1.00 16.38 39 VAL B N 1
ATOM 3675 C CA . VAL B 1 43 ? 37.044 92.285 43.566 1.00 16.55 39 VAL B CA 1
ATOM 3676 C C . VAL B 1 43 ? 36.568 93.183 44.719 1.00 17.09 39 VAL B C 1
ATOM 3677 O O . VAL B 1 43 ? 37.374 93.813 45.403 1.00 17.10 39 VAL B O 1
ATOM 3681 N N . ASP B 1 44 ? 35.252 93.243 44.917 1.00 16.86 40 ASP B N 1
ATOM 3682 C CA . ASP B 1 44 ? 34.662 94.012 46.008 1.00 17.69 40 ASP B CA 1
ATOM 3683 C C . ASP B 1 44 ? 35.247 93.623 47.361 1.00 17.35 40 ASP B C 1
ATOM 3684 O O . ASP B 1 44 ? 35.623 94.500 48.148 1.00 17.54 40 ASP B O 1
ATOM 3689 N N . ARG B 1 45 ? 35.372 92.328 47.626 1.00 16.70 41 ARG B N 1
ATOM 3690 C CA . ARG B 1 45 ? 35.907 91.877 48.920 1.00 17.53 41 ARG B CA 1
ATOM 3691 C C . ARG B 1 45 ? 37.419 92.154 49.038 1.00 17.15 41 ARG B C 1
ATOM 3692 O O . ARG B 1 45 ? 37.907 92.543 50.092 1.00 17.77 41 ARG B O 1
ATOM 3700 N N . ALA B 1 46 ? 38.148 91.980 47.946 1.00 16.82 42 ALA B N 1
ATOM 3701 C CA . ALA B 1 46 ? 39.582 92.191 47.960 1.00 17.50 42 ALA B CA 1
ATOM 3702 C C . ALA B 1 46 ? 39.874 93.656 48.266 1.00 17.65 42 ALA B C 1
ATOM 3703 O O . ALA B 1 46 ? 40.696 93.953 49.099 1.00 18.14 42 ALA B O 1
ATOM 3705 N N . ARG B 1 47 ? 39.149 94.549 47.608 1.00 18.59 43 ARG B N 1
ATOM 3706 C CA . ARG B 1 47 ? 39.301 95.986 47.810 1.00 19.43 43 ARG B CA 1
ATOM 3707 C C . ARG B 1 47 ? 38.871 96.437 49.219 1.00 19.64 43 ARG B C 1
ATOM 3708 O O . ARG B 1 47 ? 39.534 97.248 49.829 1.00 20.23 43 ARG B O 1
ATOM 3716 N N . ARG B 1 48 ? 37.756 95.907 49.707 1.00 19.75 44 ARG B N 1
ATOM 3717 C CA . ARG B 1 48 ? 37.326 96.128 51.089 1.00 19.92 44 ARG B CA 1
ATOM 3718 C C . ARG B 1 48 ? 38.450 95.817 52.081 1.00 19.33 44 ARG B C 1
ATOM 3719 O O . ARG B 1 48 ? 38.792 96.646 52.912 1.00 20.70 44 ARG B O 1
ATOM 3727 N N . ALA B 1 49 ? 39.070 94.657 51.951 1.00 19.10 45 ALA B N 1
ATOM 3728 C CA . ALA B 1 49 ? 40.223 94.273 52.765 1.00 18.25 45 ALA B CA 1
ATOM 3729 C C . ALA B 1 49 ? 41.416 95.203 52.575 1.00 18.76 45 ALA B C 1
ATOM 3730 O O . ALA B 1 49 ? 42.066 95.594 53.542 1.00 18.47 45 ALA B O 1
ATOM 3732 N N . GLU B 1 50 ? 41.727 95.500 51.319 1.00 18.84 46 GLU B N 1
ATOM 3733 C CA . GLU B 1 50 ? 42.885 96.322 50.987 1.00 19.41 46 GLU B CA 1
ATOM 3734 C C . GLU B 1 50 ? 42.784 97.707 51.572 1.00 19.42 46 GLU B C 1
ATOM 3735 O O . GLU B 1 50 ? 43.767 98.232 52.092 1.00 19.72 46 GLU B O 1
ATOM 3741 N N . ASN B 1 51 ? 41.605 98.310 51.455 1.00 19.58 47 ASN B N 1
ATOM 3742 C CA . ASN B 1 51 ? 41.392 99.663 51.956 1.00 20.75 47 ASN B CA 1
ATOM 3743 C C . ASN B 1 51 ? 41.569 99.718 53.478 1.00 20.98 47 ASN B C 1
ATOM 3744 O O . ASN B 1 51 ? 41.945 100.757 54.028 1.00 20.41 47 ASN B O 1
ATOM 3749 N N . ALA B 1 52 ? 41.341 98.585 54.130 1.00 19.46 48 ALA B N 1
ATOM 3750 C CA . ALA B 1 52 ? 41.499 98.485 55.569 1.00 20.28 48 ALA B CA 1
ATOM 3751 C C . ALA B 1 52 ? 42.936 98.194 56.051 1.00 20.11 48 ALA B C 1
ATOM 3752 O O . ALA B 1 52 ? 43.150 98.151 57.255 1.00 20.35 48 ALA B O 1
ATOM 3754 N N . GLY B 1 53 ? 43.886 97.964 55.142 1.00 19.98 49 GLY B N 1
ATOM 3755 C CA . GLY B 1 53 ? 45.264 97.584 55.515 1.00 19.94 49 GLY B CA 1
ATOM 3756 C C . GLY B 1 53 ? 45.535 96.088 55.767 1.00 19.24 49 GLY B C 1
ATOM 3757 O O . GLY B 1 53 ? 46.559 95.708 56.309 1.00 19.39 49 GLY B O 1
ATOM 3758 N N . ILE B 1 54 ? 44.605 95.233 55.403 1.00 19.02 50 ILE B N 1
ATOM 3759 C CA . ILE B 1 54 ? 44.842 93.803 55.463 1.00 18.23 50 ILE B CA 1
ATOM 3760 C C . ILE B 1 54 ? 45.918 93.466 54.433 1.00 18.38 50 ILE B C 1
ATOM 3761 O O . ILE B 1 54 ? 45.859 93.932 53.294 1.00 19.11 50 ILE B O 1
ATOM 3766 N N . ALA B 1 55 ? 46.896 92.665 54.843 1.00 18.42 51 ALA B N 1
ATOM 3767 C CA . ALA B 1 55 ? 48.112 92.499 54.093 1.00 18.40 51 ALA B CA 1
ATOM 3768 C C . ALA B 1 55 ? 47.975 91.580 52.899 1.00 17.72 51 ALA B C 1
ATOM 3769 O O . ALA B 1 55 ? 48.722 91.738 51.940 1.00 17.90 51 ALA B O 1
ATOM 3771 N N . PHE B 1 56 ? 47.082 90.595 52.951 1.00 17.63 52 PHE B N 1
ATOM 3772 C CA . PHE B 1 56 ? 46.896 89.702 51.797 1.00 17.28 52 PHE B CA 1
ATOM 3773 C C . PHE B 1 56 ? 45.512 89.078 51.724 1.00 17.15 52 PHE B C 1
ATOM 3774 O O . PHE B 1 56 ? 44.836 88.909 52.749 1.00 16.69 52 PHE B O 1
ATOM 3782 N N . ALA B 1 57 ? 45.112 88.777 50.486 1.00 17.07 53 ALA B N 1
ATOM 3783 C CA . ALA B 1 57 ? 43.966 87.933 50.188 1.00 17.26 53 ALA B CA 1
ATOM 3784 C C . ALA B 1 57 ? 44.493 86.533 49.964 1.00 17.81 53 ALA B C 1
ATOM 3785 O O . ALA B 1 57 ? 45.551 86.362 49.346 1.00 18.97 53 ALA B O 1
ATOM 3787 N N . PHE B 1 58 ? 43.772 85.540 50.474 1.00 18.45 54 PHE B N 1
ATOM 3788 C CA . PHE B 1 58 ? 44.149 84.140 50.374 1.00 19.16 54 PHE B CA 1
ATOM 3789 C C . PHE B 1 58 ? 43.043 83.365 49.641 1.00 19.40 54 PHE B C 1
ATOM 3790 O O . PHE B 1 58 ? 41.864 83.390 50.048 1.00 18.61 54 PHE B O 1
ATOM 3798 N N . ILE B 1 59 ? 43.432 82.718 48.546 1.00 19.60 55 ILE B N 1
ATOM 3799 C CA . ILE B 1 59 ? 42.544 81.838 47.786 1.00 19.56 55 ILE B CA 1
ATOM 3800 C C . ILE B 1 59 ? 42.979 80.385 48.026 1.00 19.95 55 ILE B C 1
ATOM 3801 O O . ILE B 1 59 ? 44.002 79.920 47.501 1.00 20.84 55 ILE B O 1
ATOM 3806 N N . ALA B 1 60 ? 42.208 79.677 48.845 1.00 19.91 56 ALA B N 1
ATOM 3807 C CA . ALA B 1 60 ? 42.396 78.248 49.050 1.00 19.91 56 ALA B CA 1
ATOM 3808 C C . ALA B 1 60 ? 41.907 77.496 47.812 1.00 19.59 56 ALA B C 1
ATOM 3809 O O . ALA B 1 60 ? 41.328 78.076 46.905 1.00 17.36 56 ALA B O 1
ATOM 3811 N N . ASP B 1 61 ? 42.146 76.193 47.755 1.00 20.10 57 ASP B N 1
ATOM 3812 C CA . ASP B 1 61 ? 41.805 75.485 46.534 1.00 20.49 57 ASP B CA 1
ATOM 3813 C C . ASP B 1 61 ? 41.493 74.026 46.778 1.00 21.88 57 ASP B C 1
ATOM 3814 O O . ASP B 1 61 ? 41.846 73.472 47.828 1.00 22.96 57 ASP B O 1
ATOM 3819 N N . SER B 1 62 ? 40.821 73.432 45.800 1.00 21.93 58 SER B N 1
ATOM 3820 C CA . SER B 1 62 ? 40.546 71.997 45.752 1.00 22.73 58 SER B CA 1
ATOM 3821 C C . SER B 1 62 ? 40.478 71.588 44.290 1.00 21.76 58 SER B C 1
ATOM 3822 O O . SER B 1 62 ? 40.304 72.433 43.409 1.00 20.28 58 SER B O 1
ATOM 3825 N N . ALA B 1 63 ? 40.619 70.290 44.036 1.00 22.27 59 ALA B N 1
ATOM 3826 C CA . ALA B 1 63 ? 40.555 69.751 42.691 1.00 22.77 59 ALA B CA 1
ATOM 3827 C C . ALA B 1 63 ? 39.902 68.351 42.676 1.00 24.39 59 ALA B C 1
ATOM 3828 O O . ALA B 1 63 ? 40.329 67.453 41.965 1.00 24.04 59 ALA B O 1
ATOM 3830 N N . TYR B 1 64 ? 38.847 68.192 43.470 1.00 26.02 60 TYR B N 1
ATOM 3831 C CA . TYR B 1 64 ? 38.041 66.975 43.472 1.00 27.61 60 TYR B CA 1
ATOM 3832 C C . TYR B 1 64 ? 36.622 67.358 43.892 1.00 28.18 60 TYR B C 1
ATOM 3833 O O . TYR B 1 64 ? 36.442 68.152 44.809 1.00 28.61 60 TYR B O 1
ATOM 3842 N N . VAL B 1 65 ? 35.633 66.774 43.225 1.00 29.37 61 VAL B N 1
ATOM 3843 C CA . VAL B 1 65 ? 34.214 67.048 43.448 1.00 29.39 61 VAL B CA 1
ATOM 3844 C C . VAL B 1 65 ? 33.452 65.742 43.509 1.00 30.25 61 VAL B C 1
ATOM 3845 O O . VAL B 1 65 ? 33.735 64.819 42.733 1.00 29.35 61 VAL B O 1
ATOM 3849 N N . THR B 1 66 ? 32.484 65.671 44.426 1.00 30.71 62 THR B N 1
ATOM 3850 C CA . THR B 1 66 ? 31.437 64.656 44.374 1.00 31.87 62 THR B CA 1
ATOM 3851 C C . THR B 1 66 ? 30.066 65.337 44.565 1.00 32.02 62 THR B C 1
ATOM 3852 O O . THR B 1 66 ? 29.999 66.504 44.916 1.00 30.83 62 THR B O 1
ATOM 3856 N N . PRO B 1 67 ? 28.971 64.598 44.327 1.00 33.31 63 PRO B N 1
ATOM 3857 C CA . PRO B 1 67 ? 27.625 65.135 44.559 1.00 33.26 63 PRO B CA 1
ATOM 3858 C C . PRO B 1 67 ? 27.359 65.662 45.978 1.00 32.63 63 PRO B C 1
ATOM 3859 O O . PRO B 1 67 ? 26.419 66.438 46.167 1.00 33.10 63 PRO B O 1
ATOM 3863 N N . LYS B 1 68 ? 28.162 65.236 46.955 1.00 31.69 64 LYS B N 1
ATOM 3864 C CA . LYS B 1 68 ? 27.997 65.642 48.340 1.00 30.62 64 LYS B CA 1
ATOM 3865 C C . LYS B 1 68 ? 28.910 66.791 48.728 1.00 29.07 64 LYS B C 1
ATOM 3866 O O . LYS B 1 68 ? 28.880 67.213 49.873 1.00 27.91 64 LYS B O 1
ATOM 3868 N N . SER B 1 69 ? 29.750 67.276 47.806 1.00 27.29 65 SER B N 1
ATOM 3869 C CA . SER B 1 69 ? 30.696 68.353 48.148 1.00 26.62 65 SER B CA 1
ATOM 3870 C C . SER B 1 69 ? 29.947 69.634 48.544 1.00 26.00 65 SER B C 1
ATOM 3871 O O . SER B 1 69 ? 28.827 69.863 48.085 1.00 25.88 65 SER B O 1
ATOM 3874 N N . ALA B 1 70 ? 30.577 70.459 49.384 1.00 25.43 66 ALA B N 1
ATOM 3875 C CA . ALA B 1 70 ? 30.004 71.740 49.798 1.00 25.01 66 ALA B CA 1
ATOM 3876 C C . ALA B 1 70 ? 29.870 72.714 48.604 1.00 24.28 66 ALA B C 1
ATOM 3877 O O . ALA B 1 70 ? 30.599 72.590 47.628 1.00 23.48 66 ALA B O 1
ATOM 3879 N N . PRO B 1 71 ? 28.933 73.681 48.685 1.00 23.41 67 PRO B N 1
ATOM 3880 C CA . PRO B 1 71 ? 28.691 74.593 47.574 1.00 23.50 67 PRO B CA 1
ATOM 3881 C C . PRO B 1 71 ? 29.946 75.232 46.970 1.00 22.61 67 PRO B C 1
ATOM 3882 O O . PRO B 1 71 ? 30.111 75.230 45.747 1.00 23.24 67 PRO B O 1
ATOM 3886 N N . HIS B 1 72 ? 30.836 75.755 47.794 1.00 22.45 68 HIS B N 1
ATOM 3887 C CA . HIS B 1 72 ? 32.059 76.375 47.256 1.00 21.75 68 HIS B CA 1
ATOM 3888 C C . HIS B 1 72 ? 32.965 75.351 46.579 1.00 21.39 68 HIS B C 1
ATOM 3889 O O . HIS B 1 72 ? 33.687 75.683 45.647 1.00 20.19 68 HIS B O 1
ATOM 3896 N N . PHE B 1 73 ? 32.962 74.116 47.071 1.00 21.59 69 PHE B N 1
ATOM 3897 C CA . PHE B 1 73 ? 33.829 73.096 46.470 1.00 22.22 69 PHE B CA 1
ATOM 3898 C C . PHE B 1 73 ? 33.270 72.623 45.122 1.00 22.25 69 PHE B C 1
ATOM 3899 O O . PHE B 1 73 ? 34.026 72.216 44.238 1.00 22.85 69 PHE B O 1
ATOM 3907 N N . LEU B 1 74 ? 31.951 72.706 44.962 1.00 21.80 70 LEU B N 1
ATOM 3908 C CA . LEU B 1 74 ? 31.282 72.360 43.698 1.00 21.27 70 LEU B CA 1
ATOM 3909 C C . LEU B 1 74 ? 31.624 73.298 42.543 1.00 20.55 70 LEU B C 1
ATOM 3910 O O . LEU B 1 74 ? 31.640 72.899 41.400 1.00 20.20 70 LEU B O 1
ATOM 3915 N N . ASN B 1 75 ? 31.858 74.565 42.844 1.00 20.74 71 ASN B N 1
ATOM 3916 C CA . ASN B 1 75 ? 32.108 75.542 41.803 1.00 19.96 71 ASN B CA 1
ATOM 3917 C C . ASN B 1 75 ? 32.865 76.733 42.371 1.00 19.56 71 ASN B C 1
ATOM 3918 O O . ASN B 1 75 ? 32.338 77.467 43.170 1.00 19.19 71 ASN B O 1
ATOM 3923 N N . ARG B 1 76 ? 34.102 76.902 41.910 1.00 19.92 72 ARG B N 1
ATOM 3924 C CA . ARG B 1 76 ? 35.020 77.935 42.377 1.00 18.84 72 ARG B CA 1
ATOM 3925 C C . ARG B 1 76 ? 35.940 78.338 41.205 1.00 18.99 72 ARG B C 1
ATOM 3926 O O . ARG B 1 76 ? 36.058 77.609 40.209 1.00 18.08 72 ARG B O 1
ATOM 3934 N N . PHE B 1 77 ? 36.568 79.507 41.322 1.00 18.78 73 PHE B N 1
ATOM 3935 C CA . PHE B 1 77 ? 37.539 79.947 40.343 1.00 18.40 73 PHE B CA 1
ATOM 3936 C C . PHE B 1 77 ? 38.818 79.148 40.588 1.00 18.41 73 PHE B C 1
ATOM 3937 O O . PHE B 1 77 ? 38.997 78.533 41.652 1.00 19.71 73 PHE B O 1
ATOM 3945 N N . GLU B 1 78 ? 39.717 79.173 39.619 1.00 17.47 74 GLU B N 1
ATOM 3946 C CA . GLU B 1 78 ? 41.052 78.603 39.788 1.00 17.07 74 GLU B CA 1
ATOM 3947 C C . GLU B 1 78 ? 41.992 79.725 40.270 1.00 16.80 74 GLU B C 1
ATOM 3948 O O . GLU B 1 78 ? 41.810 80.871 39.872 1.00 17.23 74 GLU B O 1
ATOM 3954 N N . PRO B 1 79 ? 43.008 79.412 41.111 1.00 16.68 75 PRO B N 1
ATOM 3955 C CA . PRO B 1 79 ? 43.711 80.511 41.783 1.00 16.99 75 PRO B CA 1
ATOM 3956 C C . PRO B 1 79 ? 44.649 81.390 40.969 1.00 16.86 75 PRO B C 1
ATOM 3957 O O . PRO B 1 79 ? 44.633 82.600 41.204 1.00 17.05 75 PRO B O 1
ATOM 3961 N N . ILE B 1 80 ? 45.457 80.826 40.062 1.00 17.02 76 ILE B N 1
ATOM 3962 C CA . ILE B 1 80 ? 46.353 81.652 39.232 1.00 17.17 76 ILE B CA 1
ATOM 3963 C C . ILE B 1 80 ? 45.538 82.661 38.433 1.00 16.21 76 ILE B C 1
ATOM 3964 O O . ILE B 1 80 ? 45.834 83.848 38.447 1.00 17.04 76 ILE B O 1
ATOM 3969 N N . SER B 1 81 ? 44.476 82.213 37.773 1.00 16.28 77 SER B N 1
ATOM 3970 C CA . SER B 1 81 ? 43.668 83.118 36.951 1.00 15.79 77 SER B CA 1
ATOM 3971 C C . SER B 1 81 ? 42.961 84.158 37.795 1.00 15.51 77 SER B C 1
ATOM 3972 O O . SER B 1 81 ? 43.009 85.347 37.505 1.00 14.59 77 SER B O 1
ATOM 3975 N N . LEU B 1 82 ? 42.352 83.729 38.898 1.00 16.09 78 LEU B N 1
ATOM 3976 C CA . LEU B 1 82 ? 41.656 84.670 39.768 1.00 15.44 78 LEU B CA 1
ATOM 3977 C C . LEU B 1 82 ? 42.615 85.704 40.351 1.00 15.92 78 LEU B C 1
ATOM 3978 O O . LEU B 1 82 ? 42.325 86.909 40.350 1.00 15.08 78 LEU B O 1
ATOM 3983 N N . LEU B 1 83 ? 43.753 85.241 40.879 1.00 15.84 79 LEU B N 1
ATOM 3984 C CA . LEU B 1 83 ? 44.688 86.158 41.528 1.00 15.85 79 LEU B CA 1
ATOM 3985 C C . LEU B 1 83 ? 45.297 87.154 40.552 1.00 15.52 79 LEU B C 1
ATOM 3986 O O . LEU B 1 83 ? 45.555 88.326 40.887 1.00 15.56 79 LEU B O 1
ATOM 3991 N N . SER B 1 84 ? 45.512 86.708 39.332 1.00 15.91 80 SER B N 1
ATOM 3992 C CA . SER B 1 84 ? 46.114 87.567 38.311 1.00 15.77 80 SER B CA 1
ATOM 3993 C C . SER B 1 84 ? 45.134 88.679 37.887 1.00 15.90 80 SER B C 1
ATOM 3994 O O . SER B 1 84 ? 45.536 89.819 37.685 1.00 15.48 80 SER B O 1
ATOM 3997 N N . ALA B 1 85 ? 43.853 88.328 37.752 1.00 15.25 81 ALA B N 1
ATOM 3998 C CA . ALA B 1 85 ? 42.789 89.334 37.532 1.00 14.80 81 ALA B CA 1
ATOM 3999 C C . ALA B 1 85 ? 42.634 90.322 38.703 1.00 14.39 81 ALA B C 1
ATOM 4000 O O . ALA B 1 85 ? 42.501 91.547 38.511 1.00 14.16 81 ALA B O 1
ATOM 4002 N N . LEU B 1 86 ? 42.686 89.802 39.930 1.00 14.25 82 LEU B N 1
ATOM 4003 C CA . LEU B 1 86 ? 42.590 90.662 41.111 1.00 14.70 82 LEU B CA 1
ATOM 4004 C C . LEU B 1 86 ? 43.803 91.622 41.213 1.00 15.55 82 LEU B C 1
ATOM 4005 O O . LEU B 1 86 ? 43.659 92.772 41.598 1.00 15.93 82 LEU B O 1
ATOM 4010 N N . ALA B 1 87 ? 44.986 91.126 40.861 1.00 15.74 83 ALA B N 1
ATOM 4011 C CA . ALA B 1 87 ? 46.209 91.934 40.877 1.00 16.98 83 ALA B CA 1
ATOM 4012 C C . ALA B 1 87 ? 46.031 93.315 40.224 1.00 17.24 83 ALA B C 1
ATOM 4013 O O . ALA B 1 87 ? 46.432 94.336 40.766 1.00 18.15 83 ALA B O 1
ATOM 4015 N N . VAL B 1 88 ? 45.426 93.339 39.056 1.00 17.33 84 VAL B N 1
ATOM 4016 C CA . VAL B 1 88 ? 45.374 94.555 38.268 1.00 17.98 84 VAL B CA 1
ATOM 4017 C C . VAL B 1 88 ? 44.195 95.453 38.641 1.00 18.07 84 VAL B C 1
ATOM 4018 O O . VAL B 1 88 ? 44.092 96.566 38.140 1.00 18.62 84 VAL B O 1
ATOM 4022 N N . LEU B 1 89 ? 43.328 94.977 39.532 1.00 17.65 85 LEU B N 1
ATOM 4023 C CA . LEU B 1 89 ? 42.271 95.804 40.078 1.00 18.61 85 LEU B CA 1
ATOM 4024 C C . LEU B 1 89 ? 42.533 96.225 41.549 1.00 19.13 85 LEU B C 1
ATOM 4025 O O . LEU B 1 89 ? 41.664 96.804 42.195 1.00 18.45 85 LEU B O 1
ATOM 4030 N N . THR B 1 90 ? 43.737 95.915 42.054 1.00 19.24 86 THR B N 1
ATOM 4031 C CA . THR B 1 90 ? 44.164 96.245 43.414 1.00 18.64 86 THR B CA 1
ATOM 4032 C C . THR B 1 90 ? 45.535 96.884 43.223 1.00 20.09 86 THR B C 1
ATOM 4033 O O . THR B 1 90 ? 45.928 97.129 42.095 1.00 19.88 86 THR B O 1
ATOM 4037 N N . SER B 1 91 ? 46.254 97.171 44.296 1.00 20.88 87 SER B N 1
ATOM 4038 C CA . SER B 1 91 ? 47.562 97.830 44.178 1.00 21.56 87 SER B CA 1
ATOM 4039 C C . SER B 1 91 ? 48.567 97.403 45.259 1.00 21.48 87 SER B C 1
ATOM 4040 O O . SER B 1 91 ? 49.745 97.237 44.966 1.00 21.39 87 SER B O 1
ATOM 4043 N N . LYS B 1 92 ? 48.101 97.213 46.488 1.00 20.72 88 LYS B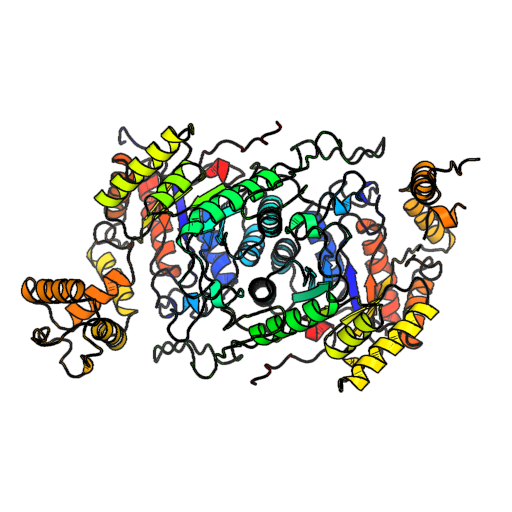 N 1
ATOM 4044 C CA . LYS B 1 92 ? 48.962 96.843 47.621 1.00 21.80 88 LYS B CA 1
ATOM 4045 C C . LYS B 1 92 ? 48.741 95.414 48.131 1.00 20.78 88 LYS B C 1
ATOM 4046 O O . LYS B 1 92 ? 49.665 94.773 48.616 1.00 21.10 88 LYS B O 1
ATOM 4052 N N . ILE B 1 93 ? 47.513 94.927 48.070 1.00 19.68 89 ILE B N 1
ATOM 4053 C CA . ILE B 1 93 ? 47.208 93.690 48.794 1.00 19.20 89 ILE B CA 1
ATOM 4054 C C . ILE B 1 93 ? 47.934 92.474 48.231 1.00 18.72 89 ILE B C 1
ATOM 4055 O O . ILE B 1 93 ? 48.076 92.303 47.008 1.00 18.48 89 ILE B O 1
ATOM 4060 N N . GLY B 1 94 ? 48.406 91.636 49.146 1.00 18.59 90 GLY B N 1
ATOM 4061 C CA . GLY B 1 94 ? 49.063 90.393 48.771 1.00 18.45 90 GLY B CA 1
ATOM 4062 C C . GLY B 1 94 ? 48.099 89.415 48.149 1.00 17.81 90 GLY B C 1
ATOM 4063 O O . GLY B 1 94 ? 46.881 89.505 48.362 1.00 16.48 90 GLY B O 1
ATOM 4064 N N . LEU B 1 95 ? 48.658 88.481 47.381 1.00 17.38 91 LEU B N 1
ATOM 4065 C CA . LEU B 1 95 ? 47.901 87.638 46.476 1.00 17.26 91 LEU B CA 1
ATOM 4066 C C . LEU B 1 95 ? 48.401 86.204 46.607 1.00 17.50 91 LEU B C 1
ATOM 4067 O O . LEU B 1 95 ? 49.352 85.796 45.922 1.00 17.60 91 LEU B O 1
ATOM 4072 N N . VAL B 1 96 ? 47.766 85.449 47.499 1.00 17.11 92 VAL B N 1
ATOM 4073 C CA . VAL B 1 96 ? 48.271 84.163 47.931 1.00 17.19 92 VAL B CA 1
ATOM 4074 C C . VAL B 1 96 ? 47.339 83.080 47.452 1.00 17.94 92 VAL B C 1
ATOM 4075 O O . VAL B 1 96 ? 46.145 83.154 47.698 1.00 17.88 92 VAL B O 1
ATOM 4079 N N . GLY B 1 97 ? 47.889 82.065 46.774 1.00 18.13 93 GLY B N 1
ATOM 4080 C CA . GLY B 1 97 ? 47.083 81.018 46.169 1.00 17.65 93 GLY B CA 1
ATOM 4081 C C . GLY B 1 97 ? 47.594 79.644 46.485 1.00 17.92 93 GLY B C 1
ATOM 4082 O O . GLY B 1 97 ? 48.800 79.401 46.540 1.00 18.17 93 GLY B O 1
ATOM 4083 N N . THR B 1 98 ? 46.669 78.739 46.738 1.00 18.95 94 THR B N 1
ATOM 4084 C CA . THR B 1 98 ? 46.991 77.343 46.965 1.00 19.15 94 THR B CA 1
ATOM 4085 C C . THR B 1 98 ? 47.293 76.655 45.625 1.00 19.88 94 THR B C 1
ATOM 4086 O O . THR B 1 98 ? 46.574 76.835 44.620 1.00 19.52 94 THR B O 1
ATOM 4090 N N . MET B 1 99 ? 48.350 75.861 45.626 1.00 21.27 95 MET B N 1
ATOM 4091 C CA . MET B 1 99 ? 48.607 74.912 44.565 1.00 22.27 95 MET B CA 1
ATOM 4092 C C . MET B 1 99 ? 49.326 73.685 45.139 1.00 23.88 95 MET B C 1
ATOM 4093 O O . MET B 1 99 ? 50.234 73.783 45.997 1.00 23.31 95 MET B O 1
ATOM 4098 N N . SER B 1 100 ? 48.904 72.526 44.652 1.00 24.22 96 SER B N 1
ATOM 4099 C CA . SER B 1 100 ? 49.345 71.258 45.189 1.00 26.19 96 SER B CA 1
ATOM 4100 C C . SER B 1 100 ? 50.734 70.852 44.626 1.00 27.00 96 SER B C 1
ATOM 4101 O O . SER B 1 100 ? 50.991 71.015 43.439 1.00 27.67 96 SER B O 1
ATOM 4104 N N . SER B 1 101 ? 51.610 70.340 45.482 1.00 27.77 97 SER B N 1
ATOM 4105 C CA . SER B 1 101 ? 52.916 69.807 45.077 1.00 28.99 97 SER B CA 1
ATOM 4106 C C . SER B 1 101 ? 52.808 68.508 44.292 1.00 29.39 97 SER B C 1
ATOM 4107 O O . SER B 1 101 ? 53.689 68.200 43.486 1.00 30.11 97 SER B O 1
ATOM 4110 N N . SER B 1 102 ? 51.757 67.737 44.571 1.00 29.52 98 SER B N 1
ATOM 4111 C CA . SER B 1 102 ? 51.586 66.394 44.011 1.00 30.48 98 SER B CA 1
ATOM 4112 C C . SER B 1 102 ? 50.994 66.386 42.601 1.00 29.64 98 SER B C 1
ATOM 4113 O O . SER B 1 102 ? 51.228 65.456 41.828 1.00 29.58 98 SER B O 1
ATOM 4116 N N . TYR B 1 103 ? 50.215 67.417 42.273 1.00 28.33 99 TYR B N 1
ATOM 4117 C CA . TYR B 1 103 ? 49.455 67.437 41.024 1.00 28.20 99 TYR B CA 1
ATOM 4118 C C . TYR B 1 103 ? 49.796 68.632 40.106 1.00 27.95 99 TYR B C 1
ATOM 4119 O O . TYR B 1 103 ? 48.991 69.069 39.295 1.00 26.91 99 TYR B O 1
ATOM 4128 N N . SER B 1 104 ? 51.026 69.112 40.217 1.00 28.25 100 SER B N 1
ATOM 4129 C CA . SER B 1 104 ? 51.492 70.221 39.405 1.00 28.17 100 SER B CA 1
ATOM 4130 C C . SER B 1 104 ? 52.943 69.959 39.026 1.00 28.02 100 SER B C 1
ATOM 4131 O O . SER B 1 104 ? 53.664 69.270 39.754 1.00 30.09 100 SER B O 1
ATOM 4134 N N . GLU B 1 105 ? 53.368 70.481 37.881 1.00 26.44 101 GLU B N 1
ATOM 4135 C CA . GLU B 1 105 ? 54.738 70.332 37.425 1.00 26.01 101 GLU B CA 1
ATOM 4136 C C . GLU B 1 105 ? 55.471 71.550 37.987 1.00 24.46 101 GLU B C 1
ATOM 4137 O O . GLU B 1 105 ? 54.999 72.659 37.820 1.00 23.25 101 GLU B O 1
ATOM 4143 N N . PRO B 1 106 ? 56.603 71.355 38.679 1.00 24.19 102 PRO B N 1
ATOM 4144 C CA . PRO B 1 106 ? 57.329 72.493 39.279 1.00 23.03 102 PRO B CA 1
ATOM 4145 C C . PRO B 1 106 ? 57.733 73.617 38.314 1.00 21.75 102 PRO B C 1
ATOM 4146 O O . PRO B 1 106 ? 57.677 74.785 38.696 1.00 20.17 102 PRO B O 1
ATOM 4150 N N . TYR B 1 107 ? 58.083 73.288 37.071 1.00 21.53 103 TYR B N 1
ATOM 4151 C CA . TYR B 1 107 ? 58.394 74.336 36.078 1.00 20.24 103 TYR B CA 1
ATOM 4152 C C . TYR B 1 107 ? 57.166 75.200 35.794 1.00 19.27 103 TYR B C 1
ATOM 4153 O O . TYR B 1 107 ? 57.279 76.431 35.684 1.00 19.40 103 TYR B O 1
ATOM 4162 N N . ASN B 1 108 ? 55.988 74.588 35.740 1.00 19.52 104 ASN B N 1
ATOM 4163 C CA . ASN B 1 108 ? 54.763 75.337 35.529 1.00 19.22 104 ASN B CA 1
ATOM 4164 C C . ASN B 1 108 ? 54.396 76.178 36.751 1.00 18.76 104 ASN B C 1
ATOM 4165 O O . ASN B 1 108 ? 53.962 77.337 36.624 1.00 19.09 104 ASN B O 1
ATOM 4170 N N . VAL B 1 109 ? 54.547 75.593 37.936 1.00 19.17 105 VAL B N 1
ATOM 4171 C CA . VAL B 1 109 ? 54.276 76.316 39.175 1.00 18.79 105 VAL B CA 1
ATOM 4172 C C . VAL B 1 109 ? 55.178 77.543 39.289 1.00 18.47 105 VAL B C 1
ATOM 4173 O O . VAL B 1 109 ? 54.721 78.636 39.593 1.00 18.04 105 VAL B O 1
ATOM 4177 N N . ALA B 1 110 ? 56.469 77.346 39.031 1.00 19.03 106 ALA B N 1
ATOM 4178 C CA . ALA B 1 110 ? 57.437 78.429 39.060 1.00 18.60 106 ALA B CA 1
ATOM 4179 C C . ALA B 1 110 ? 57.024 79.553 38.093 1.00 18.13 106 ALA B C 1
ATOM 4180 O O . ALA B 1 110 ? 57.021 80.730 38.452 1.00 18.39 106 ALA B O 1
ATOM 4182 N N . ARG B 1 111 ? 56.671 79.192 36.869 1.00 17.93 107 ARG B N 1
ATOM 4183 C CA . ARG B 1 111 ? 56.320 80.208 35.867 1.00 19.07 107 ARG B CA 1
ATOM 4184 C C . ARG B 1 111 ? 55.042 80.954 36.237 1.00 18.36 107 ARG B C 1
ATOM 4185 O O . ARG B 1 111 ? 54.984 82.176 36.186 1.00 18.43 107 ARG B O 1
ATOM 4193 N N . GLN B 1 112 ? 54.016 80.209 36.623 1.00 18.44 108 GLN B N 1
ATOM 4194 C CA . GLN B 1 112 ? 52.724 80.825 36.943 1.00 17.24 108 GLN B CA 1
ATOM 4195 C C . GLN B 1 112 ? 52.783 81.783 38.139 1.00 17.58 108 GLN B C 1
ATOM 4196 O O . GLN B 1 112 ? 52.291 82.925 38.061 1.00 16.95 108 GLN B O 1
ATOM 4202 N N . PHE B 1 113 ? 53.448 81.380 39.214 1.00 16.91 109 PHE B N 1
ATOM 4203 C CA . PHE B 1 113 ? 53.578 82.278 40.346 1.00 17.13 109 PHE B CA 1
ATOM 4204 C C . PHE B 1 113 ? 54.538 83.432 40.095 1.00 17.19 109 PHE B C 1
ATOM 4205 O O . PHE B 1 113 ? 54.297 84.541 40.589 1.00 17.01 109 PHE B O 1
ATOM 4213 N N . ALA B 1 114 ? 55.588 83.196 39.309 1.00 17.63 110 ALA B N 1
ATOM 4214 C CA . ALA B 1 114 ? 56.568 84.260 38.972 1.00 17.98 110 ALA B CA 1
ATOM 4215 C C . ALA B 1 114 ? 55.942 85.312 38.062 1.00 17.93 110 ALA B C 1
ATOM 4216 O O . ALA B 1 114 ? 56.228 86.494 38.184 1.00 17.78 110 ALA B O 1
ATOM 4218 N N . SER B 1 115 ? 55.044 84.867 37.185 1.00 18.12 111 SER B N 1
ATOM 4219 C CA . SER B 1 115 ? 54.281 85.762 36.331 1.00 17.78 111 SER B CA 1
ATOM 4220 C C . SER B 1 115 ? 53.279 86.622 37.111 1.00 17.21 111 SER B C 1
ATOM 4221 O O . SER B 1 115 ? 53.236 87.861 36.956 1.00 16.69 111 SER B O 1
ATOM 4224 N N . LEU B 1 116 ? 52.485 85.986 37.961 1.00 16.78 112 LEU B N 1
ATOM 4225 C CA . LEU B 1 116 ? 51.670 86.706 38.933 1.00 16.89 112 LEU B CA 1
ATOM 4226 C C . LEU B 1 116 ? 52.511 87.707 39.723 1.00 16.73 112 LEU B C 1
ATOM 4227 O O . LEU B 1 116 ? 52.103 88.865 39.901 1.00 15.85 112 LEU B O 1
ATOM 4232 N N . ASP B 1 117 ? 53.680 87.265 40.181 1.00 16.65 113 ASP B N 1
ATOM 4233 C CA . ASP B 1 117 ? 54.551 88.100 41.024 1.00 17.38 113 ASP B CA 1
ATOM 4234 C C . ASP B 1 117 ? 54.984 89.328 40.226 1.00 17.14 113 ASP B C 1
ATOM 4235 O O . ASP B 1 117 ? 54.956 90.444 40.725 1.00 17.21 113 ASP B O 1
ATOM 4240 N N . LEU B 1 118 ? 55.374 89.112 38.972 1.00 16.81 114 LEU B N 1
ATOM 4241 C CA . LEU B 1 118 ? 55.872 90.194 38.145 1.00 16.86 114 LEU B CA 1
ATOM 4242 C C . LEU B 1 118 ? 54.756 91.184 37.779 1.00 16.28 114 LEU B C 1
ATOM 4243 O O . LEU B 1 118 ? 54.948 92.412 37.888 1.00 15.50 114 LEU B O 1
ATOM 4248 N N . ILE B 1 119 ? 53.601 90.648 37.365 1.00 15.15 115 ILE B N 1
ATOM 4249 C CA . ILE B 1 119 ? 52.440 91.479 36.999 1.00 16.22 115 ILE B CA 1
ATOM 4250 C C . ILE B 1 119 ? 51.986 92.314 38.194 1.00 16.93 115 ILE B C 1
ATOM 4251 O O . ILE B 1 119 ? 51.663 93.500 38.034 1.00 17.36 115 ILE B O 1
ATOM 4256 N N . SER B 1 120 ? 51.981 91.703 39.380 1.00 17.46 116 SER B N 1
ATOM 4257 C CA . SER B 1 120 ? 51.531 92.374 40.619 1.00 17.31 116 SER B CA 1
ATOM 4258 C C . SER B 1 120 ? 52.564 93.270 41.327 1.00 17.23 116 SER B C 1
ATOM 4259 O O . SER B 1 120 ? 52.262 93.853 42.362 1.00 17.35 116 SER B O 1
ATOM 4262 N N . GLY B 1 121 ? 53.785 93.353 40.809 1.00 17.77 117 GLY B N 1
ATOM 4263 C CA . GLY B 1 121 ? 54.832 94.193 41.429 1.00 17.72 117 GLY B CA 1
ATOM 4264 C C . GLY B 1 121 ? 55.398 93.607 42.717 1.00 18.09 117 GLY B C 1
ATOM 4265 O O . GLY B 1 121 ? 55.860 94.348 43.593 1.00 18.23 117 GLY B O 1
ATOM 4266 N N . GLY B 1 122 ? 55.302 92.278 42.871 1.00 17.17 118 GLY B N 1
ATOM 4267 C CA . GLY B 1 122 ? 55.895 91.598 44.004 1.00 17.14 118 GLY B CA 1
ATOM 4268 C C . GLY B 1 122 ? 54.924 91.342 45.139 1.00 17.18 118 GLY B C 1
ATOM 4269 O O . GLY B 1 122 ? 55.267 91.508 46.307 1.00 16.63 118 GLY B O 1
ATOM 4270 N N . ARG B 1 123 ? 53.707 90.943 44.809 1.00 16.92 119 ARG B N 1
ATOM 4271 C CA . ARG B 1 123 ? 52.705 90.695 45.816 1.00 17.03 119 ARG B CA 1
ATOM 4272 C C . ARG B 1 123 ? 52.256 89.239 45.895 1.00 17.13 119 ARG B C 1
ATOM 4273 O O . ARG B 1 123 ? 51.302 88.941 46.626 1.00 17.56 119 ARG B O 1
ATOM 4281 N N . ALA B 1 124 ? 52.905 88.335 45.158 1.00 16.30 120 ALA B N 1
ATOM 4282 C CA . ALA B 1 124 ? 52.464 86.936 45.147 1.00 16.73 120 ALA B CA 1
ATOM 4283 C C . ALA B 1 124 ? 52.892 86.104 46.350 1.00 16.50 120 ALA B C 1
ATOM 4284 O O . ALA B 1 124 ? 53.966 86.289 46.915 1.00 17.64 120 ALA B O 1
ATOM 4286 N N . GLY B 1 125 ? 52.052 85.119 46.681 1.00 17.18 121 GLY B N 1
ATOM 4287 C CA . GLY B 1 125 ? 52.363 84.093 47.660 1.00 17.43 121 GLY B CA 1
ATOM 4288 C C . GLY B 1 125 ? 51.854 82.745 47.177 1.00 17.01 121 GLY B C 1
ATOM 4289 O O . GLY B 1 125 ? 50.854 82.667 46.489 1.00 17.12 121 GLY B O 1
ATOM 4290 N N . TRP B 1 126 ? 52.556 81.686 47.522 1.00 17.12 122 TRP B N 1
ATOM 4291 C CA . TRP B 1 126 ? 52.127 80.328 47.166 1.00 17.18 122 TRP B CA 1
ATOM 4292 C C . TRP B 1 126 ? 51.911 79.532 48.434 1.00 17.99 122 TRP B C 1
ATOM 4293 O O . TRP B 1 126 ? 52.857 79.329 49.224 1.00 17.19 122 TRP B O 1
ATOM 4304 N N . ASN B 1 127 ? 50.667 79.095 48.640 1.00 18.66 123 ASN B N 1
ATOM 4305 C CA . ASN B 1 127 ? 50.360 78.152 49.708 1.00 20.18 123 ASN B CA 1
ATOM 4306 C C . ASN B 1 127 ? 50.606 76.732 49.202 1.00 21.20 123 ASN B C 1
ATOM 4307 O O . ASN B 1 127 ? 49.852 76.210 48.370 1.00 20.29 123 ASN B O 1
ATOM 4312 N N . VAL B 1 128 ? 51.673 76.125 49.699 1.00 22.87 124 VAL B N 1
ATOM 4313 C CA . VAL B 1 128 ? 52.076 74.794 49.289 1.00 24.56 124 VAL B CA 1
ATOM 4314 C C . VAL B 1 128 ? 51.273 73.759 50.067 1.00 27.15 124 VAL B C 1
ATOM 4315 O O . VAL B 1 128 ? 51.369 73.678 51.289 1.00 27.33 124 VAL B O 1
ATOM 4319 N N . VAL B 1 129 ? 50.449 73.001 49.359 1.00 29.64 125 VAL B N 1
ATOM 4320 C CA . VAL B 1 129 ? 49.640 71.960 49.998 1.00 31.83 125 VAL B CA 1
ATOM 4321 C C . VAL B 1 129 ? 50.264 70.602 49.678 1.00 34.52 125 VAL B C 1
ATOM 4322 O O . VAL B 1 129 ? 50.431 70.259 48.512 1.00 34.25 125 VAL B O 1
ATOM 4326 N N . THR B 1 130 ? 50.627 69.875 50.736 1.00 37.67 126 THR B N 1
ATOM 4327 C CA . THR B 1 130 ? 51.367 68.608 50.674 1.00 40.94 126 THR B CA 1
ATOM 4328 C C . THR B 1 130 ? 50.449 67.398 50.489 1.00 42.52 126 THR B C 1
ATOM 4329 O O . THR B 1 130 ? 50.792 66.469 49.753 1.00 43.24 126 THR B O 1
ATOM 4333 N N . SER B 1 131 ? 49.302 67.411 51.176 1.00 43.54 127 SER B N 1
ATOM 4334 C CA . SER B 1 131 ? 48.242 66.420 50.980 1.00 44.74 127 SER B CA 1
ATOM 4335 C C . SER B 1 131 ? 46.972 67.088 50.456 1.00 43.82 127 SER B C 1
ATOM 4336 O O . SER B 1 131 ? 46.572 68.147 50.952 1.00 43.80 127 SER B O 1
ATOM 4339 N N . SER B 1 132 ? 46.332 66.467 49.465 1.00 43.15 128 SER B N 1
ATOM 4340 C CA . SER B 1 132 ? 45.079 66.984 48.924 1.00 41.88 128 SER B CA 1
ATOM 4341 C C . SER B 1 132 ? 43.895 66.194 49.504 1.00 41.45 128 SER B C 1
ATOM 4342 O O . SER B 1 132 ? 44.092 65.224 50.209 1.00 42.08 128 SER B O 1
ATOM 4345 N N . ILE B 1 133 ? 42.670 66.609 49.195 1.00 39.74 129 ILE B N 1
ATOM 4346 C CA . ILE B 1 133 ? 41.461 65.871 49.587 1.00 39.32 129 ILE B CA 1
ATOM 4347 C C . ILE B 1 133 ? 41.443 64.440 48.989 1.00 38.72 129 ILE B C 1
ATOM 4348 O O . ILE B 1 133 ? 41.842 64.227 47.840 1.00 37.62 129 ILE B O 1
ATOM 4353 N N . GLU B 1 134 ? 40.979 63.472 49.773 1.00 37.53 130 GLU B N 1
ATOM 4354 C CA . GLU B 1 134 ? 40.976 62.066 49.363 1.00 37.86 130 GLU B CA 1
ATOM 4355 C C . GLU B 1 134 ? 40.189 61.880 48.057 1.00 36.65 130 GLU B C 1
ATOM 4356 O O . GLU B 1 134 ? 39.047 62.336 47.931 1.00 36.53 130 GLU B O 1
ATOM 4358 N N . GLY B 1 135 ? 40.818 61.228 47.080 1.00 35.31 131 GLY B N 1
ATOM 4359 C CA . GLY B 1 135 ? 40.217 61.071 45.761 1.00 33.97 131 GLY B CA 1
ATOM 4360 C C . GLY B 1 135 ? 40.749 62.026 44.699 1.00 31.55 131 GLY B C 1
ATOM 4361 O O . GLY B 1 135 ? 40.531 61.804 43.511 1.00 31.15 131 GLY B O 1
ATOM 4362 N N . THR B 1 136 ? 41.454 63.073 45.107 1.00 29.10 132 THR B N 1
ATOM 4363 C CA . THR B 1 136 ? 42.011 64.029 44.143 1.00 27.91 132 THR B CA 1
ATOM 4364 C C . THR B 1 136 ? 42.816 63.343 43.047 1.00 27.69 132 THR B C 1
ATOM 4365 O O . THR B 1 136 ? 42.714 63.734 41.875 1.00 26.50 132 THR B O 1
ATOM 4369 N N . GLY B 1 137 ? 43.555 62.289 43.419 1.00 28.20 133 GLY B N 1
ATOM 4370 C CA . GLY B 1 137 ? 44.409 61.554 42.495 1.00 28.39 133 GLY B CA 1
ATOM 4371 C C . GLY B 1 137 ? 43.712 60.943 41.288 1.00 28.65 133 GLY B C 1
ATOM 4372 O O . GLY B 1 137 ? 44.350 60.701 40.252 1.00 29.19 133 GLY B O 1
ATOM 4373 N N . LYS B 1 138 ? 42.413 60.691 41.423 1.00 28.20 134 LYS B N 1
ATOM 4374 C CA . LYS B 1 138 ? 41.586 60.161 40.333 1.00 29.04 134 LYS B CA 1
ATOM 4375 C C . LYS B 1 138 ? 41.403 61.153 39.161 1.00 27.53 134 LYS B C 1
ATOM 4376 O O . LYS B 1 138 ? 40.970 60.758 38.065 1.00 26.68 134 LYS B O 1
ATOM 4382 N N . ASN B 1 139 ? 41.734 62.423 39.391 1.00 25.82 135 ASN B N 1
ATOM 4383 C CA . ASN B 1 139 ? 41.683 63.427 38.333 1.00 25.98 135 ASN B CA 1
ATOM 4384 C C . ASN B 1 139 ? 43.046 63.652 37.665 1.00 26.63 135 ASN B C 1
ATOM 4385 O O . ASN B 1 139 ? 43.194 64.521 36.807 1.00 25.95 135 ASN B O 1
ATOM 4390 N N . TYR B 1 140 ? 44.046 62.892 38.097 1.00 28.24 136 TYR B N 1
ATOM 4391 C CA . TYR B 1 140 ? 45.405 63.012 37.574 1.00 29.47 136 TYR B CA 1
ATOM 4392 C C . TYR B 1 140 ? 46.050 61.631 37.298 1.00 33.22 136 TYR B C 1
ATOM 4393 O O . TYR B 1 140 ? 47.256 61.527 37.148 1.00 34.24 136 TYR B O 1
ATOM 4402 N N . GLY B 1 141 ? 45.240 60.588 37.197 1.00 37.56 137 GLY B N 1
ATOM 4403 C CA . GLY B 1 141 ? 45.721 59.256 36.806 1.00 41.60 137 GLY B CA 1
ATOM 4404 C C . GLY B 1 141 ? 46.494 58.502 37.877 1.00 45.31 137 GLY B C 1
ATOM 4405 O O . GLY B 1 141 ? 47.208 57.560 37.573 1.00 46.38 137 GLY B O 1
ATOM 4406 N N . ARG B 1 142 ? 46.332 58.912 39.134 1.00 48.39 138 ARG B N 1
ATOM 4407 C CA . ARG B 1 142 ? 47.036 58.315 40.263 1.00 51.95 138 ARG B CA 1
ATOM 4408 C C . ARG B 1 142 ? 46.003 58.010 41.359 1.00 54.14 138 ARG B C 1
ATOM 4409 O O . ARG B 1 142 ? 46.057 58.592 42.452 1.00 54.13 138 ARG B O 1
ATOM 4417 N N . PRO B 1 143 ? 45.054 57.084 41.069 1.00 57.14 139 PRO B N 1
ATOM 4418 C CA . PRO B 1 143 ? 43.914 56.829 41.967 1.00 58.75 139 PRO B CA 1
ATOM 4419 C C . PRO B 1 143 ? 44.311 56.419 43.391 1.00 60.62 139 PRO B C 1
ATOM 4420 O O . PRO B 1 143 ? 43.490 56.544 44.309 1.00 61.26 139 PRO B O 1
ATOM 4424 N N . HIS B 1 144 ? 45.545 55.931 43.567 1.00 62.12 140 HIS B N 1
ATOM 4425 C CA . HIS B 1 144 ? 46.088 55.633 44.893 1.00 63.32 140 HIS B CA 1
ATOM 4426 C C . HIS B 1 144 ? 47.535 56.153 44.992 1.00 63.17 140 HIS B C 1
ATOM 4427 O O . HIS B 1 144 ? 48.493 55.401 44.792 1.00 63.93 140 HIS B O 1
ATOM 4434 N N . PRO B 1 145 ? 47.689 57.449 45.332 1.00 62.15 141 PRO B N 1
ATOM 4435 C CA . PRO B 1 145 ? 48.932 58.212 45.173 1.00 61.71 141 PRO B CA 1
ATOM 4436 C C . PRO B 1 145 ? 50.082 57.790 46.108 1.00 62.53 141 PRO B C 1
ATOM 4437 O O . PRO B 1 145 ? 50.083 56.685 46.660 1.00 63.49 141 PRO B O 1
ATOM 4441 N N . ASP B 1 146 ? 51.070 58.673 46.236 1.00 61.73 142 ASP B N 1
ATOM 4442 C CA . ASP B 1 146 ? 52.037 58.608 47.320 1.00 62.02 142 ASP B CA 1
ATOM 4443 C C . ASP B 1 146 ? 51.285 58.740 48.645 1.00 61.53 142 ASP B C 1
ATOM 4444 O O . ASP B 1 146 ? 50.404 59.593 48.784 1.00 61.13 142 ASP B O 1
ATOM 4446 N N . HIS B 1 147 ? 51.607 57.888 49.608 1.00 61.62 143 HIS B N 1
ATOM 4447 C CA . HIS B 1 147 ? 51.022 58.001 50.945 1.00 61.04 143 HIS B CA 1
ATOM 4448 C C . HIS B 1 147 ? 52.071 58.621 51.864 1.00 59.95 143 HIS B C 1
ATOM 4449 O O . HIS B 1 147 ? 51.972 59.791 52.257 1.00 58.99 143 HIS B O 1
ATOM 4451 N N . ALA B 1 148 ? 53.096 57.824 52.164 1.00 59.90 144 ALA B N 1
ATOM 4452 C CA . ALA B 1 148 ? 54.208 58.245 53.021 1.00 58.81 144 ALA B CA 1
ATOM 4453 C C . ALA B 1 148 ? 55.018 59.420 52.441 1.00 56.22 144 ALA B C 1
ATOM 4454 O O . ALA B 1 148 ? 55.430 60.319 53.180 1.00 56.16 144 ALA B O 1
ATOM 4456 N N . GLN B 1 149 ? 55.211 59.410 51.119 1.00 53.64 145 GLN B N 1
ATOM 4457 C CA . GLN B 1 149 ? 56.165 60.292 50.438 1.00 51.05 145 GLN B CA 1
ATOM 4458 C C . GLN B 1 149 ? 55.602 61.642 49.971 1.00 47.88 145 GLN B C 1
ATOM 4459 O O . GLN B 1 149 ? 56.247 62.346 49.215 1.00 46.45 145 GLN B O 1
ATOM 4461 N N . ARG B 1 150 ? 54.400 61.993 50.408 1.00 45.66 146 ARG B N 1
ATOM 4462 C CA . ARG B 1 150 ? 53.836 63.301 50.112 1.00 43.43 146 ARG B CA 1
ATOM 4463 C C . ARG B 1 150 ? 54.750 64.441 50.574 1.00 41.25 146 ARG B C 1
ATOM 4464 O O . ARG B 1 150 ? 54.898 65.443 49.871 1.00 39.42 146 ARG B O 1
ATOM 4472 N N . TYR B 1 151 ? 55.346 64.283 51.754 1.00 35.43 147 TYR B N 1
ATOM 4473 C CA . TYR B 1 151 ? 56.216 65.312 52.314 1.00 34.03 147 TYR B CA 1
ATOM 4474 C C . TYR B 1 151 ? 57.578 65.377 51.603 1.00 32.83 147 TYR B C 1
ATOM 4475 O O . TYR B 1 151 ? 58.128 66.475 51.415 1.00 31.12 147 TYR B O 1
ATOM 4484 N N . ALA B 1 152 ? 58.109 64.229 51.175 1.00 31.73 148 ALA B N 1
ATOM 4485 C CA . ALA B 1 152 ? 59.354 64.215 50.412 1.00 31.11 148 ALA B CA 1
ATOM 4486 C C . ALA B 1 152 ? 59.158 64.803 49.008 1.00 29.75 148 ALA B C 1
ATOM 4487 O O . ALA B 1 152 ? 60.037 65.520 48.515 1.00 28.79 148 ALA B O 1
ATOM 4489 N N . ILE B 1 153 ? 58.029 64.479 48.365 1.00 28.50 149 ILE B N 1
ATOM 4490 C CA . ILE B 1 153 ? 57.665 65.081 47.085 1.00 27.62 149 ILE B CA 1
ATOM 4491 C C . ILE B 1 153 ? 57.535 66.603 47.233 1.00 25.99 149 ILE B C 1
ATOM 4492 O O . ILE B 1 153 ? 58.036 67.353 46.402 1.00 25.55 149 ILE B O 1
ATOM 4497 N N . ALA B 1 154 ? 56.855 67.044 48.286 1.00 24.80 150 ALA B N 1
ATOM 4498 C CA . ALA B 1 154 ? 56.625 68.460 48.502 1.00 23.64 150 ALA B CA 1
ATOM 4499 C C . ALA B 1 154 ? 57.947 69.204 48.707 1.00 23.50 150 ALA B C 1
ATOM 4500 O O . ALA B 1 154 ? 58.140 70.270 48.139 1.00 22.21 150 ALA B O 1
ATOM 4502 N N . ALA B 1 155 ? 58.855 68.637 49.496 1.00 23.96 151 ALA B N 1
ATOM 4503 C CA . ALA B 1 155 ? 60.139 69.297 49.773 1.00 24.66 151 ALA B CA 1
ATOM 4504 C C . ALA B 1 155 ? 60.987 69.475 48.502 1.00 24.33 151 ALA B C 1
ATOM 4505 O O . ALA B 1 155 ? 61.530 70.549 48.263 1.00 23.75 151 ALA B O 1
ATOM 4507 N N . GLU B 1 156 ? 61.062 68.437 47.674 1.00 25.17 152 GLU B N 1
ATOM 4508 C CA . GLU B 1 156 ? 61.875 68.478 46.461 1.00 25.33 152 GLU B CA 1
ATOM 4509 C C . GLU B 1 156 ? 61.238 69.416 45.423 1.00 24.30 152 GLU B C 1
ATOM 4510 O O . GLU B 1 156 ? 61.938 70.190 44.768 1.00 24.39 152 GLU B O 1
ATOM 4516 N N . HIS B 1 157 ? 59.922 69.318 45.275 1.00 23.25 153 HIS B N 1
ATOM 4517 C CA . HIS B 1 157 ? 59.141 70.205 44.413 1.00 22.87 153 HIS B CA 1
ATOM 4518 C C . HIS B 1 157 ? 59.421 71.682 44.740 1.00 21.79 153 HIS B C 1
ATOM 4519 O O . HIS B 1 157 ? 59.758 72.463 43.865 1.00 20.88 153 HIS B O 1
ATOM 4526 N N . LEU B 1 158 ? 59.306 72.041 46.017 1.00 21.50 154 LEU B N 1
ATOM 4527 C CA . LEU B 1 158 ? 59.593 73.385 46.461 1.00 21.86 154 LEU B CA 1
ATOM 4528 C C . LEU B 1 158 ? 61.057 73.758 46.183 1.00 22.34 154 LEU B C 1
ATOM 4529 O O . LEU B 1 158 ? 61.337 74.858 45.702 1.00 22.51 154 LEU B O 1
ATOM 4534 N N . ASP B 1 159 ? 61.996 72.867 46.488 1.00 23.71 155 ASP B N 1
ATOM 4535 C CA . ASP B 1 159 ? 63.406 73.160 46.188 1.00 24.51 155 ASP B CA 1
ATOM 4536 C C . ASP B 1 159 ? 63.574 73.467 44.700 1.00 23.38 155 ASP B C 1
ATOM 4537 O O . ASP B 1 159 ? 64.292 74.385 44.345 1.00 23.73 155 ASP B O 1
ATOM 4542 N N . VAL B 1 160 ? 62.904 72.712 43.836 1.00 23.08 156 VAL B N 1
ATOM 4543 C CA . VAL B 1 160 ? 63.014 72.950 42.406 1.00 22.66 156 VAL B CA 1
ATOM 4544 C C . VAL B 1 160 ? 62.454 74.324 42.043 1.00 21.85 156 VAL B C 1
ATOM 4545 O O . VAL B 1 160 ? 63.059 75.057 41.282 1.00 21.40 156 VAL B O 1
ATOM 4549 N N . VAL B 1 161 ? 61.296 74.667 42.589 1.00 21.33 157 VAL B N 1
ATOM 4550 C CA . VAL B 1 161 ? 60.641 75.931 42.231 1.00 20.45 157 VAL B CA 1
ATOM 4551 C C . VAL B 1 161 ? 61.490 77.116 42.660 1.00 20.09 157 VAL B C 1
ATOM 4552 O O . VAL B 1 161 ? 61.678 78.045 41.894 1.00 19.88 157 VAL B O 1
ATOM 4556 N N . GLN B 1 162 ? 62.022 77.080 43.882 1.00 20.91 158 GLN B N 1
ATOM 4557 C CA . GLN B 1 162 ? 62.847 78.165 44.371 1.00 20.57 158 GLN B CA 1
ATOM 4558 C C . GLN B 1 162 ? 64.160 78.258 43.624 1.00 20.94 158 GLN B C 1
ATOM 4559 O O . GLN B 1 162 ? 64.654 79.348 43.415 1.00 22.20 158 GLN B O 1
ATOM 4565 N N . GLY B 1 163 ? 64.746 77.126 43.258 1.00 21.34 159 GLY B N 1
ATOM 4566 C CA . GLY B 1 163 ? 65.949 77.140 42.404 1.00 21.68 159 GLY B CA 1
ATOM 4567 C C . GLY B 1 163 ? 65.656 77.783 41.048 1.00 20.73 159 GLY B C 1
ATOM 4568 O O . GLY B 1 163 ? 66.452 78.575 40.517 1.00 20.00 159 GLY B O 1
ATOM 4569 N N . LEU B 1 164 ? 64.493 77.452 40.491 1.00 20.00 160 LEU B N 1
ATOM 4570 C CA . LEU B 1 164 ? 64.100 77.994 39.213 1.00 19.31 160 LEU B CA 1
ATOM 4571 C C . LEU B 1 164 ? 63.903 79.514 39.306 1.00 19.21 160 LEU B C 1
ATOM 4572 O O . LEU B 1 164 ? 64.309 80.266 38.422 1.00 19.15 160 LEU B O 1
ATOM 4577 N N . TRP B 1 165 ? 63.314 79.978 40.399 1.00 19.69 161 TRP B N 1
ATOM 4578 C CA . TRP B 1 165 ? 63.087 81.415 40.585 1.00 19.16 161 TRP B CA 1
ATOM 4579 C C . TRP B 1 165 ? 64.360 82.243 40.688 1.00 20.00 161 TRP B C 1
ATOM 4580 O O . TRP B 1 165 ? 64.303 83.448 40.496 1.00 20.70 161 TRP B O 1
ATOM 4591 N N . ASP B 1 166 ? 65.503 81.614 40.982 1.00 20.17 162 ASP B N 1
ATOM 4592 C CA . ASP B 1 166 ? 66.783 82.317 40.959 1.00 20.18 162 ASP B CA 1
ATOM 4593 C C . ASP B 1 166 ? 67.545 82.124 39.647 1.00 20.74 162 ASP B C 1
ATOM 4594 O O . ASP B 1 166 ? 68.754 82.370 39.588 1.00 21.45 162 ASP B O 1
ATOM 4599 N N . SER B 1 167 ? 66.837 81.741 38.587 1.00 20.76 163 SER B N 1
ATOM 4600 C CA . SER B 1 167 ? 67.472 81.598 37.268 1.00 21.02 163 SER B CA 1
ATOM 4601 C C . SER B 1 167 ? 68.124 82.895 36.813 1.00 21.64 163 SER B C 1
ATOM 4602 O O . SER B 1 167 ? 69.257 82.879 36.305 1.00 23.04 163 SER B O 1
ATOM 4605 N N . TRP B 1 168 ? 67.420 84.006 37.001 1.00 21.53 164 TRP B N 1
ATOM 4606 C CA . TRP B 1 168 ? 67.837 85.306 36.475 1.00 21.77 164 TRP B CA 1
ATOM 4607 C C . TRP B 1 168 ? 68.320 86.248 37.572 1.00 22.07 164 TRP B C 1
ATOM 4608 O O . TRP B 1 168 ? 67.520 86.721 38.367 1.00 21.60 164 TRP B O 1
ATOM 4619 N N . ASP B 1 169 ? 69.611 86.557 37.605 1.00 22.80 165 ASP B N 1
ATOM 4620 C CA . ASP B 1 169 ? 70.096 87.545 38.558 1.00 23.44 165 ASP B CA 1
ATOM 4621 C C . ASP B 1 169 ? 69.269 88.832 38.356 1.00 23.76 165 ASP B C 1
ATOM 4622 O O . ASP B 1 169 ? 68.801 89.117 37.233 1.00 22.75 165 ASP B O 1
ATOM 4627 N N . ASP B 1 170 ? 69.101 89.613 39.423 1.00 24.01 166 ASP B N 1
ATOM 4628 C CA . ASP B 1 170 ? 68.313 90.853 39.357 1.00 24.22 166 ASP B CA 1
ATOM 4629 C C . ASP B 1 170 ? 68.866 91.856 38.341 1.00 24.95 166 ASP B C 1
ATOM 4630 O O . ASP B 1 170 ? 68.111 92.686 37.829 1.00 24.94 166 ASP B O 1
ATOM 4635 N N . ASP B 1 171 ? 70.160 91.790 38.050 1.00 25.33 167 ASP B N 1
ATOM 4636 C CA . ASP B 1 171 ? 70.802 92.760 37.135 1.00 26.34 167 ASP B CA 1
ATOM 4637 C C . ASP B 1 171 ? 71.187 92.155 35.778 1.00 26.04 167 ASP B C 1
ATOM 4638 O O . ASP B 1 171 ? 71.945 92.766 35.023 1.00 26.82 167 ASP B O 1
ATOM 4643 N N . ALA B 1 172 ? 70.667 90.968 35.466 1.00 24.65 168 ALA B N 1
ATOM 4644 C CA . ALA B 1 172 ? 71.094 90.223 34.278 1.00 24.79 168 ALA B CA 1
ATOM 4645 C C . ALA B 1 172 ? 70.599 90.850 32.973 1.00 23.96 168 ALA B C 1
ATOM 4646 O O . ALA B 1 172 ? 71.300 90.785 31.961 1.00 24.29 168 ALA B O 1
ATOM 4648 N N . LEU B 1 173 ? 69.388 91.418 32.985 1.00 22.92 169 LEU B N 1
ATOM 4649 C CA . LEU B 1 173 ? 68.752 91.935 31.763 1.00 22.80 169 LEU B CA 1
ATOM 4650 C C . LEU B 1 173 ? 69.129 93.397 31.516 1.00 23.74 169 LEU B C 1
ATOM 4651 O O . LEU B 1 173 ? 68.356 94.331 31.773 1.00 23.90 169 LEU B O 1
ATOM 4656 N N . VAL B 1 174 ? 70.330 93.571 30.982 1.00 23.99 170 VAL B N 1
ATOM 4657 C CA . VAL B 1 174 ? 70.891 94.880 30.773 1.00 24.65 170 VAL B CA 1
ATOM 4658 C C . VAL B 1 174 ? 70.221 95.632 29.636 1.00 24.53 170 VAL B C 1
ATOM 4659 O O . VAL B 1 174 ? 70.115 96.854 29.690 1.00 24.37 170 VAL B O 1
ATOM 4663 N N . ARG B 1 175 ? 69.790 94.908 28.606 1.00 24.31 171 ARG B N 1
ATOM 4664 C CA . ARG B 1 175 ? 69.075 95.499 27.471 1.00 24.56 171 ARG B CA 1
ATOM 4665 C C . ARG B 1 175 ? 69.710 96.800 27.015 1.00 25.63 171 ARG B C 1
ATOM 4666 O O . ARG B 1 175 ? 69.060 97.839 26.980 1.00 26.25 171 ARG B O 1
ATOM 4674 N N . ASP B 1 176 ? 70.986 96.724 26.666 1.00 25.70 172 ASP B N 1
ATOM 4675 C CA . ASP B 1 176 ? 71.781 97.887 26.328 1.00 27.13 172 ASP B CA 1
ATOM 4676 C C . ASP B 1 176 ? 71.643 98.134 24.830 1.00 27.74 172 ASP B C 1
ATOM 4677 O O . ASP B 1 176 ? 72.213 97.394 24.021 1.00 27.58 172 ASP B O 1
ATOM 4682 N N . ARG B 1 177 ? 70.879 99.173 24.467 1.00 27.76 173 ARG B N 1
ATOM 4683 C CA . ARG B 1 177 ? 70.621 99.472 23.063 1.00 28.37 173 ARG B CA 1
ATOM 4684 C C . ARG B 1 177 ? 71.849 100.110 22.384 1.00 29.38 173 ARG B C 1
ATOM 4685 O O . ARG B 1 177 ? 71.984 100.031 21.177 1.00 28.85 173 ARG B O 1
ATOM 4693 N N . ALA B 1 178 ? 72.730 100.731 23.167 1.00 30.42 174 ALA B N 1
ATOM 4694 C CA . ALA B 1 178 ? 73.978 101.285 22.626 1.00 31.77 174 ALA B CA 1
ATOM 4695 C C . ALA B 1 178 ? 74.865 100.180 22.041 1.00 31.89 174 ALA B C 1
ATOM 4696 O O . ALA B 1 178 ? 75.443 100.361 20.988 1.00 32.09 174 ALA B O 1
ATOM 4698 N N . THR B 1 179 ? 74.933 99.022 22.702 1.00 31.65 175 THR B N 1
ATOM 4699 C CA . THR B 1 179 ? 75.811 97.924 22.247 1.00 31.51 175 THR B CA 1
ATOM 4700 C C . THR B 1 179 ? 75.074 96.755 21.594 1.00 30.68 175 THR B C 1
ATOM 4701 O O . THR B 1 179 ? 75.671 95.969 20.871 1.00 31.08 175 THR B O 1
ATOM 4705 N N . GLY B 1 180 ? 73.775 96.633 21.842 1.00 30.14 176 GLY B N 1
ATOM 4706 C CA . GLY B 1 180 ? 73.019 95.473 21.375 1.00 28.93 176 GLY B CA 1
ATOM 4707 C C . GLY B 1 180 ? 73.076 94.268 22.304 1.00 28.39 176 GLY B C 1
ATOM 4708 O O . GLY B 1 180 ? 72.579 93.205 21.951 1.00 27.68 176 GLY B O 1
ATOM 4709 N N . ARG B 1 181 ? 73.676 94.413 23.487 1.00 28.55 177 ARG B N 1
ATOM 4710 C CA . ARG B 1 181 ? 73.741 93.302 24.437 1.00 28.00 177 ARG B CA 1
ATOM 4711 C C . ARG B 1 181 ? 72.409 93.257 25.206 1.00 26.88 177 ARG B C 1
ATOM 4712 O O . ARG B 1 181 ? 72.065 94.205 25.925 1.00 26.14 177 ARG B O 1
ATOM 4720 N N . PHE B 1 182 ? 71.654 92.171 25.029 1.00 25.02 178 PHE B N 1
ATOM 4721 C CA . PHE B 1 182 ? 70.353 92.048 25.666 1.00 23.98 178 PHE B CA 1
ATOM 4722 C C . PHE B 1 182 ? 70.469 91.626 27.125 1.00 23.96 178 PHE B C 1
ATOM 4723 O O . PHE B 1 182 ? 69.733 92.118 28.000 1.00 23.15 178 PHE B O 1
ATOM 4731 N N . PHE B 1 183 ? 71.373 90.683 27.385 1.00 24.53 179 PHE B N 1
ATOM 4732 C CA . PHE B 1 183 ? 71.571 90.179 28.731 1.00 24.53 179 PHE B CA 1
ATOM 4733 C C . PHE B 1 183 ? 73.013 89.736 28.965 1.00 25.36 179 PHE B C 1
ATOM 4734 O O . PHE B 1 183 ? 73.757 89.507 28.011 1.00 24.82 179 PHE B O 1
ATOM 4742 N N . ASP B 1 184 ? 73.390 89.618 30.240 1.00 25.65 180 ASP B N 1
ATOM 4743 C CA . ASP B 1 184 ? 74.709 89.100 30.615 1.00 27.16 180 ASP B CA 1
ATOM 4744 C C . ASP B 1 184 ? 74.604 87.581 30.784 1.00 27.78 180 ASP B C 1
ATOM 4745 O O . ASP B 1 184 ? 73.958 87.104 31.741 1.00 26.76 180 ASP B O 1
ATOM 4750 N N . PRO B 1 185 ? 75.249 86.809 29.889 1.00 28.90 181 PRO B N 1
ATOM 4751 C CA . PRO B 1 185 ? 75.121 85.348 29.994 1.00 29.33 181 PRO B CA 1
ATOM 4752 C C . PRO B 1 185 ? 75.622 84.741 31.315 1.00 29.40 181 PRO B C 1
ATOM 4753 O O . PRO B 1 185 ? 75.149 83.670 31.709 1.00 29.62 181 PRO B O 1
ATOM 4757 N N . ASP B 1 186 ? 76.531 85.413 32.005 1.00 29.93 182 ASP B N 1
ATOM 4758 C CA . ASP B 1 186 ? 77.022 84.911 33.287 1.00 30.60 182 ASP B CA 1
ATOM 4759 C C . ASP B 1 186 ? 76.054 85.194 34.444 1.00 29.47 182 ASP B C 1
ATOM 4760 O O . ASP B 1 186 ? 76.291 84.772 35.582 1.00 28.21 182 ASP B O 1
ATOM 4765 N N . LYS B 1 187 ? 74.966 85.907 34.164 1.00 27.53 183 LYS B N 1
ATOM 4766 C CA . LYS B 1 187 ? 73.977 86.204 35.194 1.00 26.52 183 LYS B CA 1
ATOM 4767 C C . LYS B 1 187 ? 72.676 85.419 35.030 1.00 25.80 183 LYS B C 1
ATOM 4768 O O . LYS B 1 187 ? 71.675 85.716 35.684 1.00 25.65 183 LYS B O 1
ATOM 4774 N N . LEU B 1 188 ? 72.732 84.383 34.195 1.00 25.69 184 LEU B N 1
ATOM 4775 C CA . LEU B 1 188 ? 71.649 83.418 33.973 1.00 25.29 184 LEU B CA 1
ATOM 4776 C C . LEU B 1 188 ? 72.141 82.043 34.388 1.00 25.87 184 LEU B C 1
ATOM 4777 O O . LEU B 1 188 ? 73.195 81.621 33.920 1.00 26.33 184 LEU B O 1
ATOM 4782 N N . HIS B 1 189 ? 71.392 81.338 35.235 1.00 25.44 185 HIS B N 1
ATOM 4783 C CA . HIS B 1 189 ? 71.859 80.066 35.792 1.00 26.45 185 HIS B CA 1
ATOM 4784 C C . HIS B 1 189 ? 70.933 78.902 35.412 1.00 26.66 185 HIS B C 1
ATOM 4785 O O . HIS B 1 189 ? 69.708 79.038 35.428 1.00 25.29 185 HIS B O 1
ATOM 4792 N N . ARG B 1 190 ? 71.528 77.759 35.087 1.00 27.76 186 ARG B N 1
ATOM 4793 C CA . ARG B 1 190 ? 70.782 76.508 34.969 1.00 29.13 186 ARG B CA 1
ATOM 4794 C C . ARG B 1 190 ? 70.556 75.946 36.357 1.00 29.89 186 ARG B C 1
ATOM 4795 O O . ARG B 1 190 ? 71.260 76.312 37.306 1.00 30.21 186 ARG B O 1
ATOM 4803 N N . LEU B 1 191 ? 69.577 75.061 36.482 1.00 29.85 187 LEU B N 1
ATOM 4804 C CA . LEU B 1 191 ? 69.313 74.388 37.765 1.00 30.08 187 LEU B CA 1
ATOM 4805 C C . LEU B 1 191 ? 69.959 73.004 37.760 1.00 30.66 187 LEU B C 1
ATOM 4806 O O . LEU B 1 191 ? 70.658 72.636 38.702 1.00 30.68 187 LEU B O 1
ATOM 4811 N N . ASP B 1 192 ? 69.723 72.247 36.689 1.00 31.09 188 ASP B N 1
ATOM 4812 C CA . ASP B 1 192 ? 70.175 70.854 36.566 1.00 32.49 188 ASP B CA 1
ATOM 4813 C C . ASP B 1 192 ? 69.826 70.051 37.794 1.00 32.79 188 ASP B C 1
ATOM 4814 O O . ASP B 1 192 ? 70.706 69.463 38.421 1.00 31.99 188 ASP B O 1
ATOM 4819 N N . HIS B 1 193 ? 68.552 70.066 38.159 1.00 31.85 189 HIS B N 1
ATOM 4820 C CA . HIS B 1 193 ? 68.078 69.281 39.282 1.00 32.52 189 HIS B CA 1
ATOM 4821 C C . HIS B 1 193 ? 67.773 67.867 38.806 1.00 33.47 189 HIS B C 1
ATOM 4822 O O . HIS B 1 193 ? 66.980 67.682 37.880 1.00 33.52 189 HIS B O 1
ATOM 4829 N N . ARG B 1 194 ? 68.417 66.886 39.429 1.00 34.46 190 ARG B N 1
ATOM 4830 C CA . ARG B 1 194 ? 68.093 65.479 39.251 1.00 35.71 190 ARG B CA 1
ATOM 4831 C C . ARG B 1 194 ? 67.920 64.905 40.663 1.00 36.04 190 ARG B C 1
ATOM 4832 O O . ARG B 1 194 ? 68.900 64.723 41.379 1.00 36.60 190 ARG B O 1
ATOM 4840 N N . GLY B 1 195 ? 66.672 64.695 41.080 1.00 34.76 191 GLY B N 1
ATOM 4841 C CA . GLY B 1 195 ? 66.370 64.130 42.393 1.00 35.10 191 GLY B CA 1
ATOM 4842 C C . GLY B 1 195 ? 65.535 62.866 42.266 1.00 35.15 191 GLY B C 1
ATOM 4843 O O . GLY B 1 195 ? 65.375 62.335 41.162 1.00 34.76 191 GLY B O 1
ATOM 4844 N N . ARG B 1 196 ? 65.003 62.392 43.393 1.00 35.22 192 ARG B N 1
ATOM 4845 C CA . ARG B 1 196 ? 64.144 61.191 43.425 1.00 35.46 192 ARG B CA 1
ATOM 4846 C C . ARG B 1 196 ? 62.841 61.342 42.632 1.00 34.91 192 ARG B C 1
ATOM 4847 O O . ARG B 1 196 ? 62.416 60.414 41.950 1.00 35.52 192 ARG B O 1
ATOM 4849 N N . PHE B 1 197 ? 62.202 62.504 42.717 1.00 33.80 193 PHE B N 1
ATOM 4850 C CA . PHE B 1 197 ? 60.868 62.669 42.142 1.00 33.12 193 PHE B CA 1
ATOM 4851 C C . PHE B 1 197 ? 60.841 63.582 40.931 1.00 31.95 193 PHE B C 1
ATOM 4852 O O . PHE B 1 197 ? 59.934 63.475 40.099 1.00 32.47 193 PHE B O 1
ATOM 4860 N N . PHE B 1 198 ? 61.829 64.469 40.805 1.00 30.90 194 PHE B N 1
ATOM 4861 C CA . PHE B 1 198 ? 61.830 65.446 39.727 1.00 29.42 194 PHE B CA 1
ATOM 4862 C C . PHE B 1 198 ? 63.172 65.530 39.001 1.00 29.38 194 PHE B C 1
ATOM 4863 O O . PHE B 1 198 ? 64.242 65.353 39.596 1.00 29.13 194 PHE B O 1
ATOM 4871 N N . SER B 1 199 ? 63.086 65.813 37.710 1.00 29.04 195 SER B N 1
ATOM 4872 C CA . SER B 1 199 ? 64.255 66.137 36.901 1.00 29.94 195 SER B CA 1
ATOM 4873 C C . SER B 1 199 ? 63.975 67.340 36.009 1.00 28.25 195 SER B C 1
ATOM 4874 O O . SER B 1 199 ? 63.177 67.271 35.068 1.00 27.99 195 SER B O 1
ATOM 4877 N N . VAL B 1 200 ? 64.619 68.458 36.341 1.00 27.73 196 VAL B N 1
ATOM 4878 C CA . VAL B 1 200 ? 64.308 69.751 35.733 1.00 26.20 196 VAL B CA 1
ATOM 4879 C C . VAL B 1 200 ? 65.600 70.536 35.531 1.00 26.18 196 VAL B C 1
ATOM 4880 O O . VAL B 1 200 ? 66.307 70.881 36.495 1.00 25.72 196 VAL B O 1
ATOM 4884 N N . GLU B 1 201 ? 65.896 70.816 34.271 1.00 26.27 197 GLU B N 1
ATOM 4885 C CA . GLU B 1 201 ? 67.150 71.453 33.884 1.00 26.81 197 GLU B CA 1
ATOM 4886 C C . GLU B 1 201 ? 67.214 72.962 34.116 1.00 25.67 197 GLU B C 1
ATOM 4887 O O . GLU B 1 201 ? 68.240 73.489 34.560 1.00 25.58 197 GLU B O 1
ATOM 4893 N N . GLY B 1 202 ? 66.124 73.670 33.836 1.00 24.49 198 GLY B N 1
ATOM 4894 C CA . GLY B 1 202 ? 66.171 75.121 33.816 1.00 23.98 198 GLY B CA 1
ATOM 4895 C C . GLY B 1 202 ? 66.976 75.594 32.597 1.00 24.22 198 GLY B C 1
ATOM 4896 O O . GLY B 1 202 ? 67.413 74.797 31.786 1.00 25.39 198 GLY B O 1
ATOM 4897 N N . PRO B 1 203 ? 67.168 76.897 32.455 1.00 23.70 199 PRO B N 1
ATOM 4898 C CA . PRO B 1 203 ? 66.658 77.951 33.342 1.00 23.03 199 PRO B CA 1
ATOM 4899 C C . PRO B 1 203 ? 65.162 78.222 33.156 1.00 22.19 199 PRO B C 1
ATOM 4900 O O . PRO B 1 203 ? 64.563 77.795 32.160 1.00 22.16 199 PRO B O 1
ATOM 4904 N N . LEU B 1 204 ? 64.582 78.939 34.109 1.00 21.04 200 LEU B N 1
ATOM 4905 C CA . LEU B 1 204 ? 63.235 79.504 33.962 1.00 19.68 200 LEU B CA 1
ATOM 4906 C C . LEU B 1 204 ? 63.291 80.631 32.936 1.00 19.64 200 LEU B C 1
ATOM 4907 O O . LEU B 1 204 ? 64.321 81.298 32.796 1.00 19.02 200 LEU B O 1
ATOM 4912 N N . ASN B 1 205 ? 62.191 80.833 32.214 1.00 19.15 201 ASN B N 1
ATOM 4913 C CA . ASN B 1 205 ? 62.083 81.914 31.234 1.00 19.36 201 ASN B CA 1
ATOM 4914 C C . ASN B 1 205 ? 61.296 83.132 31.734 1.00 19.35 201 ASN B C 1
ATOM 4915 O O . ASN B 1 205 ? 60.560 83.779 30.983 1.00 19.77 201 ASN B O 1
ATOM 4920 N N . ILE B 1 206 ? 61.470 83.444 33.011 1.00 18.51 202 ILE B N 1
ATOM 4921 C CA . ILE B 1 206 ? 60.942 84.681 33.544 1.00 17.75 202 ILE B CA 1
ATOM 4922 C C . ILE B 1 206 ? 61.760 85.099 34.741 1.00 17.46 202 ILE B C 1
ATOM 4923 O O . ILE B 1 206 ? 62.249 84.261 35.498 1.00 17.00 202 ILE B O 1
ATOM 4928 N N . ARG B 1 207 ? 61.948 86.410 34.855 1.00 17.53 203 ARG B N 1
ATOM 4929 C CA . ARG B 1 207 ? 62.807 87.005 35.850 1.00 18.53 203 ARG B CA 1
ATOM 4930 C C . ARG B 1 207 ? 62.186 87.040 37.258 1.00 19.01 203 ARG B C 1
ATOM 4931 O O . ARG B 1 207 ? 61.050 86.563 37.502 1.00 18.45 203 ARG B O 1
ATOM 4939 N N . ARG B 1 208 ? 62.932 87.666 38.163 1.00 19.36 204 ARG B N 1
ATOM 4940 C CA . ARG B 1 208 ? 62.554 87.787 39.547 1.00 19.51 204 ARG B CA 1
ATOM 4941 C C . ARG B 1 208 ? 61.783 89.071 39.749 1.00 19.55 204 ARG B C 1
ATOM 4942 O O . ARG B 1 208 ? 61.967 90.026 39.006 1.00 19.74 204 ARG B O 1
ATOM 4950 N N . SER B 1 209 ? 60.965 89.107 40.803 1.00 19.79 205 SER B N 1
ATOM 4951 C CA . SER B 1 209 ? 60.036 90.208 41.047 1.00 19.28 205 SER B CA 1
ATOM 4952 C C . SER B 1 209 ? 60.636 91.251 41.983 1.00 19.40 205 SER B C 1
ATOM 4953 O O . SER B 1 209 ? 61.741 91.074 42.478 1.00 19.66 205 SER B O 1
ATOM 4956 N N . PRO B 1 210 ? 59.887 92.328 42.280 1.00 19.38 206 PRO B N 1
ATOM 4957 C CA . PRO B 1 210 ? 60.423 93.300 43.242 1.00 20.68 206 PRO B CA 1
ATOM 4958 C C . PRO B 1 210 ? 60.531 92.812 44.719 1.00 20.71 206 PRO B C 1
ATOM 4959 O O . PRO B 1 210 ? 61.121 93.504 45.524 1.00 21.31 206 PRO B O 1
ATOM 4963 N N . GLN B 1 211 ? 59.985 91.646 45.057 1.00 20.20 207 GLN B N 1
ATOM 4964 C CA . GLN B 1 211 ? 60.234 91.017 46.374 1.00 21.27 207 GLN B CA 1
ATOM 4965 C C . GLN B 1 211 ? 61.172 89.804 46.312 1.00 21.24 207 GLN B C 1
ATOM 4966 O O . GLN B 1 211 ? 61.335 89.077 47.296 1.00 21.50 207 GLN B O 1
ATOM 4972 N N . GLY B 1 212 ? 61.756 89.569 45.141 1.00 21.51 208 GLY B N 1
ATOM 4973 C CA . GLY B 1 212 ? 62.703 88.465 44.948 1.00 22.23 208 GLY B CA 1
ATOM 4974 C C . GLY B 1 212 ? 62.039 87.177 44.510 1.00 21.65 208 GLY B C 1
ATOM 4975 O O . GLY B 1 212 ? 62.239 86.712 43.398 1.00 22.41 208 GLY B O 1
ATOM 4976 N N . GLN B 1 213 ? 61.267 86.592 45.418 1.00 21.56 209 GLN B N 1
ATOM 4977 C CA . GLN B 1 213 ? 60.473 85.403 45.140 1.00 20.75 209 GLN B CA 1
ATOM 4978 C C . GLN B 1 213 ? 59.119 85.543 45.815 1.00 20.18 209 GLN B C 1
ATOM 4979 O O . GLN B 1 213 ? 58.979 86.257 46.817 1.00 19.54 209 GLN B O 1
ATOM 4985 N N . PRO B 1 214 ? 58.116 84.817 45.304 1.00 20.19 210 PRO B N 1
ATOM 4986 C CA . PRO B 1 214 ? 56.835 84.804 46.009 1.00 19.10 210 PRO B CA 1
ATOM 4987 C C . PRO B 1 214 ? 57.023 84.262 47.433 1.00 19.16 210 PRO B C 1
ATOM 4988 O O . PRO B 1 214 ? 57.958 83.490 47.704 1.00 18.27 210 PRO B O 1
ATOM 4992 N N . VAL B 1 215 ? 56.144 84.697 48.325 1.00 18.49 211 VAL B N 1
ATOM 4993 C CA . VAL B 1 215 ? 56.160 84.296 49.713 1.00 18.26 211 VAL B CA 1
ATOM 4994 C C . VAL B 1 215 ? 55.604 82.869 49.847 1.00 18.28 211 VAL B C 1
ATOM 4995 O O . VAL B 1 215 ? 54.608 82.530 49.232 1.00 19.01 211 VAL B O 1
ATOM 4999 N N . ILE B 1 216 ? 56.267 82.016 50.620 1.00 18.99 212 ILE B N 1
ATOM 5000 C CA . ILE B 1 216 ? 55.803 80.635 50.811 1.00 17.98 212 ILE B CA 1
ATOM 5001 C C . ILE B 1 216 ? 54.958 80.487 52.080 1.00 18.71 212 ILE B C 1
ATOM 5002 O O . ILE B 1 216 ? 55.435 80.736 53.210 1.00 19.02 212 ILE B O 1
ATOM 5007 N N . PHE B 1 217 ? 53.709 80.076 51.888 1.00 18.54 213 PHE B N 1
ATOM 5008 C CA . PHE B 1 217 ? 52.796 79.708 52.969 1.00 19.25 213 PHE B CA 1
ATOM 5009 C C . PHE B 1 217 ? 52.669 78.182 53.016 1.00 20.81 213 PHE B C 1
ATOM 5010 O O . PHE B 1 217 ? 52.682 77.517 51.968 1.00 19.95 213 PHE B O 1
ATOM 5018 N N . GLN B 1 218 ? 52.587 77.645 54.228 1.00 21.71 214 GLN B N 1
ATOM 5019 C CA . GLN B 1 218 ? 52.304 76.238 54.458 1.00 24.32 214 GLN B CA 1
ATOM 5020 C C . GLN B 1 218 ? 51.315 76.085 55.609 1.00 25.98 214 GLN B C 1
ATOM 5021 O O . GLN B 1 218 ? 51.051 77.033 56.342 1.00 24.59 214 GLN B O 1
ATOM 5027 N N . ALA B 1 219 ? 50.794 74.871 55.751 1.00 28.67 215 ALA B N 1
ATOM 5028 C CA . ALA B 1 219 ? 49.780 74.551 56.750 1.00 31.08 215 ALA B CA 1
ATOM 5029 C C . ALA B 1 219 ? 50.016 73.179 57.367 1.00 33.55 215 ALA B C 1
ATOM 5030 O O . ALA B 1 219 ? 49.075 72.533 57.778 1.00 35.41 215 ALA B O 1
ATOM 5032 N N . GLY B 1 220 ? 51.266 72.748 57.481 1.00 35.84 216 GLY B N 1
ATOM 5033 C CA . GLY B 1 220 ? 51.559 71.423 58.034 1.00 37.88 216 GLY B CA 1
ATOM 5034 C C . GLY B 1 220 ? 51.311 71.339 59.533 1.00 39.55 216 GLY B C 1
ATOM 5035 O O . GLY B 1 220 ? 51.718 72.234 60.281 1.00 39.99 216 GLY B O 1
ATOM 5036 N N . SER B 1 221 ? 50.639 70.274 59.974 1.00 40.84 217 SER B N 1
ATOM 5037 C CA . SER B 1 221 ? 50.348 70.075 61.400 1.00 41.75 217 SER B CA 1
ATOM 5038 C C . SER B 1 221 ? 51.006 68.815 61.988 1.00 42.51 217 SER B C 1
ATOM 5039 O O . SER B 1 221 ? 51.195 68.715 63.210 1.00 42.66 217 SER B O 1
ATOM 5042 N N . SER B 1 222 ? 51.338 67.852 61.130 1.00 42.12 218 SER B N 1
ATOM 5043 C CA . SER B 1 222 ? 52.055 66.658 61.569 1.00 42.74 218 SER B CA 1
ATOM 5044 C C . SER B 1 222 ? 53.506 67.013 61.870 1.00 42.70 218 SER B C 1
ATOM 5045 O O . SER B 1 222 ? 53.971 68.095 61.515 1.00 41.28 218 SER B O 1
ATOM 5048 N N . ASP B 1 223 ? 54.212 66.096 62.524 1.00 43.34 219 ASP B N 1
ATOM 5049 C CA . ASP B 1 223 ? 55.644 66.236 62.781 1.00 43.71 219 ASP B CA 1
ATOM 5050 C C . ASP B 1 223 ? 56.396 66.616 61.4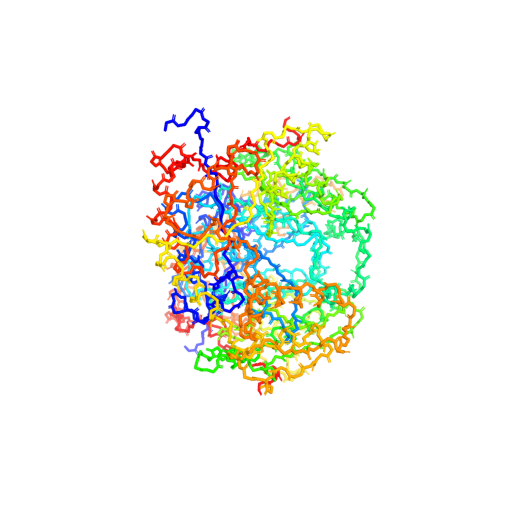95 1.00 42.97 219 ASP B C 1
ATOM 5051 O O . ASP B 1 223 ? 57.205 67.541 61.503 1.00 42.65 219 ASP B O 1
ATOM 5056 N N . ASP B 1 224 ? 56.139 65.897 60.400 1.00 42.68 220 ASP B N 1
ATOM 5057 C CA . ASP B 1 224 ? 56.774 66.224 59.120 1.00 42.17 220 ASP B CA 1
ATOM 5058 C C . ASP B 1 224 ? 56.328 67.603 58.608 1.00 40.20 220 ASP B C 1
ATOM 5059 O O . ASP B 1 224 ? 57.152 68.349 58.088 1.00 39.16 220 ASP B O 1
ATOM 5064 N N . GLY B 1 225 ? 55.041 67.932 58.775 1.00 39.00 221 GLY B N 1
ATOM 5065 C CA . GLY B 1 225 ? 54.504 69.241 58.376 1.00 37.61 221 GLY B CA 1
ATOM 5066 C C . GLY B 1 225 ? 55.213 70.404 59.065 1.00 36.96 221 GLY B C 1
ATOM 5067 O O . GLY B 1 225 ? 55.656 71.368 58.418 1.00 35.50 221 GLY B O 1
ATOM 5068 N N . ILE B 1 226 ? 55.336 70.290 60.381 1.00 36.59 222 ILE B N 1
ATOM 5069 C CA . ILE B 1 226 ? 56.035 71.268 61.189 1.00 36.71 222 ILE B CA 1
ATOM 5070 C C . ILE B 1 226 ? 57.512 71.365 60.808 1.00 36.91 222 ILE B C 1
ATOM 5071 O O . ILE B 1 226 ? 58.055 72.470 60.704 1.00 36.76 222 ILE B O 1
ATOM 5076 N N . ASP B 1 227 ? 58.169 70.227 60.576 1.00 37.23 223 ASP B N 1
ATOM 5077 C CA . ASP B 1 227 ? 59.575 70.278 60.174 1.00 37.46 223 ASP B CA 1
ATOM 5078 C C . ASP B 1 227 ? 59.740 71.016 58.866 1.00 35.74 223 ASP B C 1
ATOM 5079 O O . ASP B 1 227 ? 60.620 71.871 58.746 1.00 35.30 223 ASP B O 1
ATOM 5084 N N . LEU B 1 228 ? 58.891 70.680 57.893 1.00 34.45 224 LEU B N 1
ATOM 5085 C CA . LEU B 1 228 ? 58.941 71.304 56.566 1.00 33.31 224 LEU B CA 1
ATOM 5086 C C . LEU B 1 228 ? 58.730 72.821 56.660 1.00 31.81 224 LEU B C 1
ATOM 5087 O O . LEU B 1 228 ? 59.476 73.594 56.069 1.00 31.15 224 LEU B O 1
ATOM 5092 N N . ALA B 1 229 ? 57.743 73.235 57.438 1.00 31.47 225 ALA B N 1
ATOM 5093 C CA . ALA B 1 229 ? 57.435 74.662 57.601 1.00 30.47 225 ALA B CA 1
ATOM 5094 C C . ALA B 1 229 ? 58.591 75.405 58.258 1.00 30.91 225 ALA B C 1
ATOM 5095 O O . ALA B 1 229 ? 58.961 76.473 57.817 1.00 30.47 225 ALA B O 1
ATOM 5097 N N . GLY B 1 230 ? 59.170 74.833 59.311 1.00 32.05 226 GLY B N 1
ATOM 5098 C CA . GLY B 1 230 ? 60.309 75.450 59.980 1.00 32.58 226 GLY B CA 1
ATOM 5099 C C . GLY B 1 230 ? 61.492 75.616 59.039 1.00 33.04 226 GLY B C 1
ATOM 5100 O O . GLY B 1 230 ? 62.174 76.643 59.069 1.00 33.47 226 GLY B O 1
ATOM 5101 N N . ARG B 1 231 ? 61.722 74.619 58.185 1.00 33.13 227 ARG B N 1
ATOM 5102 C CA . ARG B 1 231 ? 62.818 74.674 57.206 1.00 33.24 227 ARG B CA 1
ATOM 5103 C C . ARG B 1 231 ? 62.557 75.599 56.019 1.00 30.96 227 ARG B C 1
ATOM 5104 O O . ARG B 1 231 ? 63.497 76.144 55.443 1.00 30.14 227 ARG B O 1
ATOM 5112 N N . SER B 1 232 ? 61.301 75.736 55.594 1.00 28.70 228 SER B N 1
ATOM 5113 C CA . SER B 1 232 ? 61.052 76.369 54.292 1.00 27.05 228 SER B CA 1
ATOM 5114 C C . SER B 1 232 ? 59.868 77.334 54.174 1.00 25.68 228 SER B C 1
ATOM 5115 O O . SER B 1 232 ? 59.722 77.967 53.127 1.00 24.70 228 SER B O 1
ATOM 5118 N N . ALA B 1 233 ? 59.014 77.453 55.193 1.00 24.15 229 ALA B N 1
ATOM 5119 C CA . ALA B 1 233 ? 57.877 78.374 55.076 1.00 23.08 229 ALA B CA 1
ATOM 5120 C C . ALA B 1 233 ? 58.281 79.786 55.509 1.00 23.05 229 ALA B C 1
ATOM 5121 O O . ALA B 1 233 ? 59.114 79.953 56.429 1.00 22.86 229 ALA B O 1
ATOM 5123 N N . ASP B 1 234 ? 57.686 80.794 54.860 1.00 21.44 230 ASP B N 1
ATOM 5124 C CA . ASP B 1 234 ? 57.771 82.178 55.340 1.00 21.24 230 ASP B CA 1
ATOM 5125 C C . ASP B 1 234 ? 56.631 82.480 56.300 1.00 21.44 230 ASP B C 1
ATOM 5126 O O . ASP B 1 234 ? 56.786 83.289 57.206 1.00 21.84 230 ASP B O 1
ATOM 5131 N N . ALA B 1 235 ? 55.481 81.875 56.046 1.00 20.99 231 ALA B N 1
ATOM 5132 C CA . ALA B 1 235 ? 54.313 82.022 56.908 1.00 21.85 231 ALA B CA 1
ATOM 5133 C C . ALA B 1 235 ? 53.585 80.689 57.000 1.00 22.03 231 ALA B C 1
ATOM 5134 O O . ALA B 1 235 ? 53.582 79.904 56.049 1.00 21.01 231 ALA B O 1
ATOM 5136 N N . VAL B 1 236 ? 52.971 80.451 58.149 1.00 22.87 232 VAL B N 1
ATOM 5137 C CA . VAL B 1 236 ? 52.315 79.198 58.438 1.00 24.37 232 VAL B CA 1
ATOM 5138 C C . VAL B 1 236 ? 50.907 79.417 58.991 1.00 25.70 232 VAL B C 1
ATOM 5139 O O . VAL B 1 236 ? 50.727 80.118 60.009 1.00 25.24 232 VAL B O 1
ATOM 5143 N N . PHE B 1 237 ? 49.928 78.803 58.321 1.00 26.69 233 PHE B N 1
ATOM 5144 C CA . PHE B 1 237 ? 48.533 78.781 58.773 1.00 28.24 233 PHE B CA 1
ATOM 5145 C C . PHE B 1 237 ? 48.295 77.708 59.822 1.00 30.44 233 PHE B C 1
ATOM 5146 O O . PHE B 1 237 ? 48.664 76.546 59.624 1.00 30.78 233 PHE B O 1
ATOM 5154 N N . SER B 1 238 ? 47.664 78.082 60.933 1.00 32.38 234 SER B N 1
ATOM 5155 C CA . SER B 1 238 ? 47.413 77.130 62.007 1.00 34.10 234 SER B CA 1
ATOM 5156 C C . SER B 1 238 ? 45.928 76.967 62.207 1.00 35.19 234 SER B C 1
ATOM 5157 O O . SER B 1 238 ? 45.137 77.879 61.956 1.00 33.99 234 SER B O 1
ATOM 5160 N N . ASN B 1 239 ? 45.578 75.781 62.683 1.00 37.44 235 ASN B N 1
ATOM 5161 C CA . ASN B 1 239 ? 44.223 75.248 62.615 1.00 38.72 235 ASN B CA 1
ATOM 5162 C C . ASN B 1 239 ? 43.572 75.049 63.988 1.00 39.65 235 ASN B C 1
ATOM 5163 O O . ASN B 1 239 ? 42.513 74.430 64.097 1.00 39.50 235 ASN B O 1
ATOM 5165 N N . GLY B 1 240 ? 44.194 75.597 65.031 1.00 40.46 236 GLY B N 1
ATOM 5166 C CA . GLY B 1 240 ? 43.685 75.446 66.402 1.00 41.00 236 GLY B CA 1
ATOM 5167 C C . GLY B 1 240 ? 42.240 75.882 66.616 1.00 40.33 236 GLY B C 1
ATOM 5168 O O . GLY B 1 240 ? 41.839 76.982 66.262 1.00 40.92 236 GLY B O 1
ATOM 5169 N N . SER B 1 241 ? 41.451 75.003 67.207 1.00 40.20 237 SER B N 1
ATOM 5170 C CA . SER B 1 241 ? 40.128 75.376 67.673 1.00 39.25 237 SER B CA 1
ATOM 5171 C C . SER B 1 241 ? 40.243 76.124 69.012 1.00 37.72 237 SER B C 1
ATOM 5172 O O . SER B 1 241 ? 39.268 76.690 69.488 1.00 38.34 237 SER B O 1
ATOM 5174 N N . THR B 1 242 ? 41.419 76.093 69.633 1.00 35.48 238 THR B N 1
ATOM 5175 C CA . THR B 1 242 ? 41.589 76.694 70.961 1.00 34.08 238 THR B CA 1
ATOM 5176 C C . THR B 1 242 ? 42.938 77.387 71.087 1.00 31.87 238 THR B C 1
ATOM 5177 O O . THR B 1 242 ? 43.879 77.084 70.354 1.00 29.93 238 THR B O 1
ATOM 5181 N N . PHE B 1 243 ? 43.004 78.293 72.057 1.00 30.67 239 PHE B N 1
ATOM 5182 C CA . PHE B 1 243 ? 44.217 79.025 72.385 1.00 29.73 239 PHE B CA 1
ATOM 5183 C C . PHE B 1 243 ? 45.361 78.091 72.755 1.00 30.29 239 PHE B C 1
ATOM 5184 O O . PHE B 1 243 ? 46.471 78.241 72.229 1.00 29.24 239 PHE B O 1
ATOM 5192 N N . ASP B 1 244 ? 45.103 77.134 73.645 1.00 31.42 240 ASP B N 1
ATOM 5193 C CA . ASP B 1 244 ? 46.152 76.181 74.069 1.00 33.01 240 ASP B CA 1
ATOM 5194 C C . ASP B 1 244 ? 46.734 75.394 72.883 1.00 32.80 240 ASP B C 1
ATOM 5195 O O . ASP B 1 244 ? 47.946 75.204 72.805 1.00 32.98 240 ASP B O 1
ATOM 5200 N N . GLU B 1 245 ? 45.866 74.931 71.982 1.00 32.59 241 GLU B N 1
ATOM 5201 C CA . GLU B 1 245 ? 46.306 74.168 70.794 1.00 32.80 241 GLU B CA 1
ATOM 5202 C C . GLU B 1 245 ? 47.181 75.042 69.897 1.00 31.13 241 GLU B C 1
ATOM 5203 O O . GLU B 1 245 ? 48.291 74.653 69.490 1.00 30.69 241 GLU B O 1
ATOM 5209 N N . ALA B 1 246 ? 46.661 76.236 69.626 1.00 29.57 242 ALA B N 1
ATOM 5210 C CA . ALA B 1 246 ? 47.370 77.268 68.883 1.00 27.93 242 ALA B CA 1
ATOM 5211 C C . ALA B 1 246 ? 48.756 77.524 69.450 1.00 27.75 242 ALA B C 1
ATOM 5212 O O . ALA B 1 246 ? 49.728 77.640 68.704 1.00 27.07 242 ALA B O 1
ATOM 5214 N N . ARG B 1 247 ? 48.858 77.627 70.772 1.00 28.13 243 ARG B N 1
ATOM 5215 C CA . ARG B 1 247 ? 50.138 77.924 71.399 1.00 28.90 243 ARG B CA 1
ATOM 5216 C C . ARG B 1 247 ? 51.135 76.752 71.319 1.00 29.62 243 ARG B C 1
ATOM 5217 O O . ARG B 1 247 ? 52.325 76.963 71.088 1.00 29.13 243 ARG B O 1
ATOM 5225 N N . VAL B 1 248 ? 50.653 75.524 71.483 1.00 30.40 244 VAL B N 1
ATOM 5226 C CA . VAL B 1 248 ? 51.538 74.357 71.335 1.00 31.15 244 VAL B CA 1
ATOM 5227 C C . VAL B 1 248 ? 52.102 74.358 69.907 1.00 30.49 244 VAL B C 1
ATOM 5228 O O . VAL B 1 248 ? 53.330 74.272 69.701 1.00 29.57 244 VAL B O 1
ATOM 5232 N N . PHE B 1 249 ? 51.213 74.555 68.936 1.00 29.96 245 PHE B N 1
ATOM 5233 C CA . PHE B 1 249 ? 51.600 74.594 67.528 1.00 29.39 245 PHE B CA 1
ATOM 5234 C C . PHE B 1 249 ? 52.622 75.689 67.216 1.00 28.69 245 PHE B C 1
ATOM 5235 O O . PHE B 1 249 ? 53.641 75.435 66.534 1.00 28.10 245 PHE B O 1
ATOM 5243 N N . TYR B 1 250 ? 52.342 76.897 67.716 1.00 27.35 246 TYR B N 1
ATOM 5244 C CA . TYR B 1 250 ? 53.188 78.071 67.492 1.00 26.39 246 TYR B CA 1
ATOM 5245 C C . TYR B 1 250 ? 54.622 77.824 67.980 1.00 27.56 246 TYR B C 1
ATOM 5246 O O . TYR B 1 250 ? 55.604 78.092 67.264 1.00 25.89 246 TYR B O 1
ATOM 5255 N N . ARG B 1 251 ? 54.739 77.299 69.196 1.00 29.49 247 ARG B N 1
ATOM 5256 C CA . ARG B 1 251 ? 56.056 76.986 69.771 1.00 31.21 247 ARG B CA 1
ATOM 5257 C C . ARG B 1 251 ? 56.826 75.944 68.954 1.00 31.18 247 ARG B C 1
ATOM 5258 O O . ARG B 1 251 ? 58.030 76.058 68.772 1.00 31.45 247 ARG B O 1
ATOM 5266 N N . ARG B 1 252 ? 56.131 74.913 68.494 1.00 31.73 248 ARG B N 1
ATOM 5267 C CA . ARG B 1 252 ? 56.755 73.878 67.654 1.00 33.11 248 ARG B CA 1
ATOM 5268 C C . ARG B 1 252 ? 57.300 74.455 66.336 1.00 31.82 248 ARG B C 1
ATOM 5269 O O . ARG B 1 252 ? 58.423 74.150 65.934 1.00 31.75 248 ARG B O 1
ATOM 5277 N N . VAL B 1 253 ? 56.536 75.341 65.698 1.00 30.46 249 VAL B N 1
ATOM 5278 C CA . VAL B 1 253 ? 56.974 75.943 64.435 1.00 29.41 249 VAL B CA 1
ATOM 5279 C C . VAL B 1 253 ? 58.224 76.794 64.632 1.00 29.84 249 VAL B C 1
ATOM 5280 O O . VAL B 1 253 ? 59.180 76.695 63.859 1.00 29.87 249 VAL B O 1
ATOM 5284 N N . LYS B 1 254 ? 58.215 77.624 65.672 1.00 30.50 250 LYS B N 1
ATOM 5285 C CA . LYS B 1 254 ? 59.353 78.498 65.997 1.00 31.25 250 LYS B CA 1
ATOM 5286 C C . LYS B 1 254 ? 60.605 77.701 66.382 1.00 32.49 250 LYS B C 1
ATOM 5287 O O . LYS B 1 254 ? 61.715 78.076 66.012 1.00 32.35 250 LYS B O 1
ATOM 5293 N N . ALA B 1 255 ? 60.411 76.620 67.132 1.00 33.94 251 ALA B N 1
ATOM 5294 C CA . ALA B 1 255 ? 61.504 75.706 67.485 1.00 35.65 251 ALA B CA 1
ATOM 5295 C C . ALA B 1 255 ? 62.081 75.032 66.224 1.00 36.05 251 ALA B C 1
ATOM 5296 O O . ALA B 1 255 ? 63.294 74.916 66.090 1.00 37.07 251 ALA B O 1
ATOM 5298 N N . ALA B 1 256 ? 61.213 74.611 65.303 1.00 35.60 252 ALA B N 1
ATOM 5299 C CA . ALA B 1 256 ? 61.660 74.001 64.046 1.00 35.83 252 ALA B CA 1
ATOM 5300 C C . ALA B 1 256 ? 62.436 75.006 63.193 1.00 35.81 252 ALA B C 1
ATOM 5301 O O . ALA B 1 256 ? 63.423 74.640 62.564 1.00 36.59 252 ALA B O 1
ATOM 5303 N N . ALA B 1 257 ? 62.018 76.274 63.191 1.00 35.15 253 ALA B N 1
ATOM 5304 C CA . ALA B 1 257 ? 62.794 77.323 62.519 1.00 34.96 253 ALA B CA 1
ATOM 5305 C C . ALA B 1 257 ? 64.200 77.552 63.116 1.00 36.01 253 ALA B C 1
ATOM 5306 O O . ALA B 1 257 ? 65.182 77.699 62.372 1.00 35.59 253 ALA B O 1
ATOM 5308 N N . ALA B 1 258 ? 64.295 77.608 64.446 1.00 37.31 254 ALA B N 1
ATOM 5309 C CA . ALA B 1 258 ? 65.603 77.724 65.120 1.00 38.90 254 ALA B CA 1
ATOM 5310 C C . ALA B 1 258 ? 66.513 76.554 64.741 1.00 39.94 254 ALA B C 1
ATOM 5311 O O . ALA B 1 258 ? 67.655 76.757 64.325 1.00 40.53 254 ALA B O 1
ATOM 5313 N N . ALA B 1 259 ? 65.986 75.339 64.874 1.00 40.34 255 ALA B N 1
ATOM 5314 C CA . ALA B 1 259 ? 66.719 74.119 64.545 1.00 41.20 255 ALA B CA 1
ATOM 5315 C C . ALA B 1 259 ? 67.165 74.085 63.076 1.00 41.02 255 ALA B C 1
ATOM 5316 O O . ALA B 1 259 ? 68.199 73.506 62.757 1.00 41.05 255 ALA B O 1
ATOM 5318 N N . ALA B 1 260 ? 66.394 74.706 62.185 1.00 40.09 256 ALA B N 1
ATOM 5319 C CA . ALA B 1 260 ? 66.806 74.814 60.781 1.00 39.74 256 ALA B CA 1
ATOM 5320 C C . ALA B 1 260 ? 67.812 75.957 60.549 1.00 39.72 256 ALA B C 1
ATOM 5321 O O . ALA B 1 260 ? 68.262 76.153 59.431 1.00 40.22 256 ALA B O 1
ATOM 5323 N N . GLY B 1 261 ? 68.151 76.708 61.598 1.00 40.55 257 GLY B N 1
ATOM 5324 C CA . GLY B 1 261 ? 69.158 77.769 61.524 1.00 40.78 257 GLY B CA 1
ATOM 5325 C C . GLY B 1 261 ? 68.610 79.099 61.048 1.00 40.13 257 GLY B C 1
ATOM 5326 O O . GLY B 1 261 ? 69.357 79.975 60.586 1.00 39.99 257 GLY B O 1
ATOM 5327 N N . ARG B 1 262 ? 67.294 79.260 61.154 1.00 39.43 258 ARG B N 1
ATOM 5328 C CA . ARG B 1 262 ? 66.627 80.462 60.672 1.00 38.50 258 ARG B CA 1
ATOM 5329 C C . ARG B 1 262 ? 66.205 81.345 61.838 1.00 38.42 258 ARG B C 1
ATOM 5330 O O . ARG B 1 262 ? 66.074 80.884 62.964 1.00 38.51 258 ARG B O 1
ATOM 5338 N N . ASN B 1 263 ? 65.963 82.614 61.548 1.00 38.22 259 ASN B N 1
ATOM 5339 C CA . ASN B 1 263 ? 65.366 83.515 62.509 1.00 38.78 259 ASN B CA 1
ATOM 5340 C C . ASN B 1 263 ? 63.866 83.173 62.663 1.00 37.68 259 ASN B C 1
ATOM 5341 O O . ASN B 1 263 ? 63.112 83.344 61.732 1.00 36.37 259 ASN B O 1
ATOM 5346 N N . PRO B 1 264 ? 63.441 82.689 63.849 1.00 37.97 260 PRO B N 1
ATOM 5347 C CA . PRO B 1 264 ? 62.029 82.328 64.064 1.00 36.69 260 PRO B CA 1
ATOM 5348 C C . PRO B 1 264 ? 61.032 83.479 63.861 1.00 35.42 260 PRO B C 1
ATOM 5349 O O . PRO B 1 264 ? 59.875 83.224 63.534 1.00 34.46 260 PRO B O 1
ATOM 5353 N N . ASP B 1 265 ? 61.477 84.724 64.044 1.00 35.02 261 ASP B N 1
ATOM 5354 C CA . ASP B 1 265 ? 60.646 85.893 63.757 1.00 34.46 261 ASP B CA 1
ATOM 5355 C C . ASP B 1 265 ? 60.374 86.101 62.265 1.00 32.83 261 ASP B C 1
ATOM 5356 O O . ASP B 1 265 ? 59.503 86.885 61.911 1.00 31.83 261 ASP B O 1
ATOM 5361 N N . HIS B 1 266 ? 61.117 85.426 61.394 1.00 31.99 262 HIS B N 1
ATOM 5362 C CA . HIS B 1 266 ? 60.838 85.484 59.958 1.00 31.37 262 HIS B CA 1
ATOM 5363 C C . HIS B 1 266 ? 59.978 84.309 59.495 1.00 29.52 262 HIS B C 1
ATOM 5364 O O . HIS B 1 266 ? 59.778 84.127 58.312 1.00 28.51 262 HIS B O 1
ATOM 5371 N N . VAL B 1 267 ? 59.491 83.499 60.432 1.00 29.04 263 VAL B N 1
ATOM 5372 C CA . VAL B 1 267 ? 58.470 82.506 60.118 1.00 28.34 263 VAL B CA 1
ATOM 5373 C C . VAL B 1 267 ? 57.191 82.918 60.860 1.00 27.78 263 VAL B C 1
ATOM 5374 O O . VAL B 1 267 ? 57.053 82.704 62.078 1.00 27.31 263 VAL B O 1
ATOM 5378 N N . LYS B 1 268 ? 56.280 83.535 60.114 1.00 26.85 264 LYS B N 1
ATOM 5379 C CA . LYS B 1 268 ? 55.085 84.157 60.692 1.00 26.93 264 LYS B CA 1
ATOM 5380 C C . LYS B 1 268 ? 53.943 83.137 60.826 1.00 26.60 264 LYS B C 1
ATOM 5381 O O . LYS B 1 268 ? 53.574 82.478 59.844 1.00 26.62 264 LYS B O 1
ATOM 5387 N N . VAL B 1 269 ? 53.387 83.021 62.033 1.00 25.14 265 VAL B N 1
ATOM 5388 C CA . VAL B 1 269 ? 52.333 82.040 62.316 1.00 24.23 265 VAL B CA 1
ATOM 5389 C C . VAL B 1 269 ? 50.983 82.726 62.429 1.00 23.54 265 VAL B C 1
ATOM 5390 O O . VAL B 1 269 ? 50.815 83.646 63.247 1.00 22.70 265 VAL B O 1
ATOM 5394 N N . PHE B 1 270 ? 50.035 82.259 61.618 1.00 23.12 266 PHE B N 1
ATOM 5395 C CA . PHE B 1 270 ? 48.692 82.847 61.491 1.00 23.00 266 PHE B CA 1
ATOM 5396 C C . PHE B 1 270 ? 47.553 81.850 61.746 1.00 22.67 266 PHE B C 1
ATOM 5397 O O . PHE B 1 270 ? 47.185 81.090 60.851 1.00 22.11 266 PHE B O 1
ATOM 5405 N N . PRO B 1 271 ? 46.989 81.846 62.972 1.00 21.97 267 PRO B N 1
ATOM 5406 C CA . PRO B 1 271 ? 45.819 80.998 63.201 1.00 22.17 267 PRO B CA 1
ATOM 5407 C C . PRO B 1 271 ? 44.615 81.466 62.404 1.00 21.05 267 PRO B C 1
ATOM 5408 O O . PRO B 1 271 ? 44.486 82.633 62.141 1.00 19.90 267 PRO B O 1
ATOM 5412 N N . GLY B 1 272 ? 43.748 80.534 62.031 1.00 21.94 268 GLY B N 1
ATOM 5413 C CA . GLY B 1 272 ? 42.512 80.849 61.362 1.00 21.85 268 GLY B CA 1
ATOM 5414 C C . GLY B 1 272 ? 41.461 81.249 62.372 1.00 22.64 268 GLY B C 1
ATOM 5415 O O . GLY B 1 272 ? 41.193 80.501 63.321 1.00 23.69 268 GLY B O 1
ATOM 5416 N N . ILE B 1 273 ? 40.868 82.430 62.199 1.00 22.07 269 ILE B N 1
ATOM 5417 C CA . ILE B 1 273 ? 39.732 82.808 63.047 1.00 22.29 269 ILE B CA 1
ATOM 5418 C C . ILE B 1 273 ? 38.573 83.386 62.247 1.00 21.64 269 ILE B C 1
ATOM 5419 O O . ILE B 1 273 ? 38.759 83.874 61.12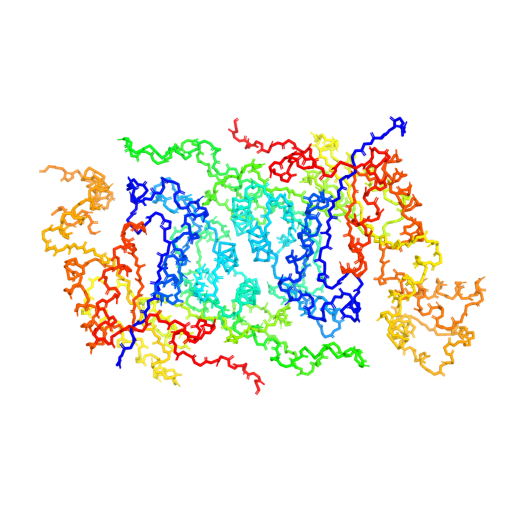1 1.00 20.69 269 ILE B O 1
ATOM 5424 N N . GLY B 1 274 ? 37.377 83.273 62.831 1.00 21.52 270 GLY B N 1
ATOM 5425 C CA . GLY B 1 274 ? 36.130 83.761 62.242 1.00 22.05 270 GLY B CA 1
ATOM 5426 C C . GLY B 1 274 ? 35.324 84.594 63.228 1.00 21.67 270 GLY B C 1
ATOM 5427 O O . GLY B 1 274 ? 34.327 84.144 63.756 1.00 21.44 270 GLY B O 1
ATOM 5428 N N . PRO B 1 275 ? 35.765 85.823 63.485 1.00 21.41 271 PRO B N 1
ATOM 5429 C CA . PRO B 1 275 ? 35.134 86.610 64.538 1.00 21.65 271 PRO B CA 1
ATOM 5430 C C . PRO B 1 275 ? 33.715 87.030 64.171 1.00 21.99 271 PRO B C 1
ATOM 5431 O O . PRO B 1 275 ? 33.433 87.281 62.999 1.00 21.33 271 PRO B O 1
ATOM 5435 N N . ILE B 1 276 ? 32.838 87.086 65.171 1.00 22.61 272 ILE B N 1
ATOM 5436 C CA . ILE B 1 276 ? 31.461 87.550 64.987 1.00 22.66 272 ILE B CA 1
ATOM 5437 C C . ILE B 1 276 ? 31.233 88.622 66.045 1.00 23.52 272 ILE B C 1
ATOM 5438 O O . ILE B 1 276 ? 31.286 88.335 67.248 1.00 23.94 272 ILE B O 1
ATOM 5443 N N . VAL B 1 277 ? 30.986 89.854 65.604 1.00 23.84 273 VAL B N 1
ATOM 5444 C CA . VAL B 1 277 ? 30.802 90.974 66.522 1.00 24.60 273 VAL B CA 1
ATOM 5445 C C . VAL B 1 277 ? 29.400 91.583 66.503 1.00 25.40 273 VAL B C 1
ATOM 5446 O O . VAL B 1 277 ? 28.656 91.473 65.522 1.00 25.34 273 VAL B O 1
ATOM 5450 N N . GLY B 1 278 ? 29.064 92.220 67.619 1.00 25.86 274 GLY B N 1
ATOM 5451 C CA . GLY B 1 278 ? 27.842 93.012 67.796 1.00 26.53 274 GLY B CA 1
ATOM 5452 C C . GLY B 1 278 ? 28.092 94.082 68.857 1.00 27.68 274 GLY B C 1
ATOM 5453 O O . GLY B 1 278 ? 29.132 94.060 69.521 1.00 27.82 274 GLY B O 1
ATOM 5454 N N . ALA B 1 279 ? 27.151 95.010 69.055 1.00 28.25 275 ALA B N 1
ATOM 5455 C CA . ALA B 1 279 ? 27.363 96.095 70.015 1.00 28.66 275 ALA B CA 1
ATOM 5456 C C . ALA B 1 279 ? 27.314 95.581 71.454 1.00 28.82 275 ALA B C 1
ATOM 5457 O O . ALA B 1 279 ? 27.852 96.203 72.350 1.00 28.57 275 ALA B O 1
ATOM 5459 N N . THR B 1 280 ? 26.663 94.440 71.651 1.00 29.03 276 THR B N 1
ATOM 5460 C CA . THR B 1 280 ? 26.486 93.830 72.958 1.00 28.63 276 THR B CA 1
ATOM 5461 C C . THR B 1 280 ? 26.741 92.339 72.763 1.00 28.52 276 THR B C 1
ATOM 5462 O O . THR B 1 280 ? 26.692 91.851 71.632 1.00 27.54 276 THR B O 1
ATOM 5466 N N . GLN B 1 281 ? 26.991 91.609 73.845 1.00 28.73 277 GLN B N 1
ATOM 5467 C CA . GLN B 1 281 ? 27.162 90.166 73.752 1.00 29.15 277 GLN B CA 1
ATOM 5468 C C . GLN B 1 281 ? 25.911 89.499 73.144 1.00 30.51 277 GLN B C 1
ATOM 5469 O O . GLN B 1 281 ? 26.021 88.532 72.386 1.00 29.38 277 GLN B O 1
ATOM 5475 N N . GLN B 1 282 ? 24.736 90.012 73.494 1.00 31.97 278 GLN B N 1
ATOM 5476 C CA . GLN B 1 282 ? 23.488 89.456 72.996 1.00 33.79 278 GLN B CA 1
ATOM 5477 C C . GLN B 1 282 ? 23.399 89.583 71.484 1.00 33.37 278 GLN B C 1
ATOM 5478 O O . GLN B 1 282 ? 23.049 88.628 70.812 1.00 34.11 278 GLN B O 1
ATOM 5484 N N . GLU B 1 283 ? 23.706 90.763 70.960 1.00 32.94 279 GLU B N 1
ATOM 5485 C CA . GLU B 1 283 ? 23.680 90.990 69.525 1.00 32.89 279 GLU B CA 1
ATOM 5486 C C . GLU B 1 283 ? 24.703 90.101 68.807 1.00 31.61 279 GLU B C 1
ATOM 5487 O O . GLU B 1 283 ? 24.439 89.588 67.704 1.00 30.51 279 GLU B O 1
ATOM 5493 N N . ALA B 1 284 ? 25.872 89.924 69.425 1.00 29.83 280 ALA B N 1
ATOM 5494 C CA . ALA B 1 284 ? 26.880 89.045 68.864 1.00 29.37 280 ALA B CA 1
ATOM 5495 C C . ALA B 1 284 ? 26.366 87.598 68.822 1.00 29.51 280 ALA B C 1
ATOM 5496 O O . ALA B 1 284 ? 26.550 86.896 67.820 1.00 28.08 280 ALA B O 1
ATOM 5498 N N . ASP B 1 285 ? 25.715 87.171 69.904 1.00 29.90 281 ASP B N 1
ATOM 5499 C CA . ASP B 1 285 ? 25.172 85.819 69.989 1.00 31.36 281 ASP B CA 1
ATOM 5500 C C . ASP B 1 285 ? 24.036 85.600 68.987 1.00 32.08 281 ASP B C 1
ATOM 5501 O O . ASP B 1 285 ? 23.904 84.509 68.448 1.00 32.60 281 ASP B O 1
ATOM 5506 N N . ASP B 1 286 ? 23.220 86.626 68.757 1.00 32.46 282 ASP B N 1
ATOM 5507 C CA . ASP B 1 286 ? 22.146 86.532 67.779 1.00 33.49 282 ASP B CA 1
ATOM 5508 C C . ASP B 1 286 ? 22.729 86.329 66.388 1.00 32.40 282 ASP B C 1
ATOM 5509 O O . ASP B 1 286 ? 22.237 85.509 65.619 1.00 32.79 282 ASP B O 1
ATOM 5514 N N . LYS B 1 287 ? 23.793 87.063 66.071 1.00 31.15 283 LYS B N 1
ATOM 5515 C CA . LYS B 1 287 ? 24.438 86.934 64.776 1.00 30.12 283 LYS B CA 1
ATOM 5516 C C . LYS B 1 287 ? 25.034 85.551 64.589 1.00 29.47 283 LYS B C 1
ATOM 5517 O O . LYS B 1 287 ? 24.961 84.980 63.500 1.00 29.20 283 LYS B O 1
ATOM 5523 N N . TYR B 1 288 ? 25.635 85.020 65.644 1.00 29.42 284 TYR B N 1
ATOM 5524 C CA . TYR B 1 288 ? 26.110 83.647 65.631 1.00 30.47 284 TYR B CA 1
ATOM 5525 C C . TYR B 1 288 ? 24.985 82.636 65.331 1.00 31.31 284 TYR B C 1
ATOM 5526 O O . TYR B 1 288 ? 25.138 81.781 64.465 1.00 31.43 284 TYR B O 1
ATOM 5535 N N . ARG B 1 289 ? 23.879 82.732 66.048 1.00 33.20 285 ARG B N 1
ATOM 5536 C CA . ARG B 1 289 ? 22.742 81.827 65.805 1.00 35.51 285 ARG B CA 1
ATOM 5537 C C . ARG B 1 289 ? 22.280 81.890 64.350 1.00 35.33 285 ARG B C 1
ATOM 5538 O O . ARG B 1 289 ? 22.055 80.856 63.725 1.00 36.01 285 ARG B O 1
ATOM 5546 N N . GLN B 1 290 ? 22.173 83.103 63.818 1.00 35.01 286 GLN B N 1
ATOM 5547 C CA . GLN B 1 290 ? 21.753 83.319 62.430 1.00 35.30 286 GLN B CA 1
ATOM 5548 C C . GLN B 1 290 ? 22.662 82.574 61.455 1.00 33.75 286 GLN B C 1
ATOM 5549 O O . GLN B 1 290 ? 22.190 81.849 60.592 1.00 32.75 286 GLN B O 1
ATOM 5555 N N . VAL B 1 291 ? 23.968 82.742 61.616 1.00 32.77 287 VAL B N 1
ATOM 5556 C CA . VAL B 1 291 ? 24.949 82.023 60.807 1.00 32.24 287 VAL B CA 1
ATOM 5557 C C . VAL B 1 291 ? 24.822 80.517 61.045 1.00 32.67 287 VAL B C 1
ATOM 5558 O O . VAL B 1 291 ? 24.704 79.742 60.113 1.00 32.01 287 VAL B O 1
ATOM 5562 N N . ARG B 1 292 ? 24.807 80.107 62.306 1.00 33.68 288 ARG B N 1
ATOM 5563 C CA . ARG B 1 292 ? 24.653 78.692 62.621 1.00 35.10 288 ARG B CA 1
ATOM 5564 C C . ARG B 1 292 ? 23.424 78.099 61.921 1.00 35.93 288 ARG B C 1
ATOM 5565 O O . ARG B 1 292 ? 23.514 77.020 61.360 1.00 35.92 288 ARG B O 1
ATOM 5573 N N . ASP B 1 293 ? 22.308 78.830 61.941 1.00 36.37 289 ASP B N 1
ATOM 5574 C CA . ASP B 1 293 ? 21.041 78.361 61.359 1.00 37.97 289 ASP B CA 1
ATOM 5575 C C . ASP B 1 293 ? 21.006 78.270 59.821 1.00 37.84 289 ASP B C 1
ATOM 5576 O O . ASP B 1 293 ? 20.037 77.758 59.261 1.00 38.55 289 ASP B O 1
ATOM 5581 N N . LEU B 1 294 ? 22.048 78.742 59.137 1.00 37.47 290 LEU B N 1
ATOM 5582 C CA . LEU B 1 294 ? 22.185 78.495 57.696 1.00 37.57 290 LEU B CA 1
ATOM 5583 C C . LEU B 1 294 ? 22.226 76.987 57.383 1.00 39.14 290 LEU B C 1
ATOM 5584 O O . LEU B 1 294 ? 21.923 76.562 56.266 1.00 38.66 290 LEU B O 1
ATOM 5589 N N . LEU B 1 295 ? 22.643 76.206 58.381 1.00 40.72 291 LEU B N 1
ATOM 5590 C CA . LEU B 1 295 ? 22.582 74.753 58.357 1.00 42.74 291 LEU B CA 1
ATOM 5591 C C . LEU B 1 295 ? 21.406 74.334 59.226 1.00 44.46 291 LEU B C 1
ATOM 5592 O O . LEU B 1 295 ? 21.390 74.593 60.436 1.00 43.78 291 LEU B O 1
ATOM 5597 N N . SER B 1 296 ? 20.416 73.695 58.613 1.00 46.37 292 SER B N 1
ATOM 5598 C CA . SER B 1 296 ? 19.256 73.246 59.355 1.00 48.53 292 SER B CA 1
ATOM 5599 C C . SER B 1 296 ? 19.699 72.141 60.324 1.00 49.79 292 SER B C 1
ATOM 5600 O O . SER B 1 296 ? 20.638 71.390 60.012 1.00 49.80 292 SER B O 1
ATOM 5603 N N . PRO B 1 297 ? 19.058 72.063 61.509 1.00 51.09 293 PRO B N 1
ATOM 5604 C CA . PRO B 1 297 ? 19.313 70.948 62.426 1.00 51.97 293 PRO B CA 1
ATOM 5605 C C . PRO B 1 297 ? 19.130 69.605 61.737 1.00 52.77 293 PRO B C 1
ATOM 5606 O O . PRO B 1 297 ? 19.925 68.690 61.966 1.00 53.11 293 PRO B O 1
ATOM 5610 N N . ARG B 1 298 ? 18.090 69.516 60.902 1.00 63.84 294 ARG B N 1
ATOM 5611 C CA . ARG B 1 298 ? 17.854 68.374 60.008 1.00 65.86 294 ARG B CA 1
ATOM 5612 C C . ARG B 1 298 ? 19.088 68.026 59.182 1.00 64.96 294 ARG B C 1
ATOM 5613 O O . ARG B 1 298 ? 19.496 66.863 59.141 1.00 65.13 294 ARG B O 1
ATOM 5615 N N . GLU B 1 299 ? 19.678 69.026 58.526 1.00 64.50 295 GLU B N 1
ATOM 5616 C CA . GLU B 1 299 ? 20.906 68.810 57.754 1.00 64.27 295 GLU B CA 1
ATOM 5617 C C . GLU B 1 299 ? 22.030 68.337 58.676 1.00 61.22 295 GLU B C 1
ATOM 5618 O O . GLU B 1 299 ? 22.634 67.287 58.437 1.00 61.84 295 GLU B O 1
ATOM 5624 N N . ALA B 1 300 ? 22.294 69.117 59.726 1.00 58.26 296 ALA B N 1
ATOM 5625 C CA . ALA B 1 300 ? 23.384 68.829 60.666 1.00 56.17 296 ALA B CA 1
ATOM 5626 C C . ALA B 1 300 ? 23.297 67.417 61.233 1.00 56.21 296 ALA B C 1
ATOM 5627 O O . ALA B 1 300 ? 24.294 66.688 61.246 1.00 56.27 296 ALA B O 1
ATOM 5629 N N . LEU B 1 301 ? 22.107 67.041 61.698 1.00 56.53 297 LEU B N 1
ATOM 5630 C CA . LEU B 1 301 ? 21.886 65.701 62.262 1.00 57.26 297 LEU B CA 1
ATOM 5631 C C . LEU B 1 301 ? 22.009 64.605 61.186 1.00 59.43 297 LEU B C 1
ATOM 5632 O O . LEU B 1 301 ? 22.382 63.473 61.498 1.00 60.48 297 LEU B O 1
ATOM 5634 N N . ALA B 1 302 ? 21.710 64.948 59.930 1.00 60.61 298 ALA B N 1
ATOM 5635 C CA . ALA B 1 302 ? 21.912 64.033 58.793 1.00 63.27 298 ALA B CA 1
ATOM 5636 C C . ALA B 1 302 ? 23.399 63.806 58.494 1.00 63.24 298 ALA B C 1
ATOM 5637 O O . ALA B 1 302 ? 23.815 62.672 58.229 1.00 65.04 298 ALA B O 1
ATOM 5639 N N . TYR B 1 303 ? 24.194 64.879 58.544 1.00 61.28 299 TYR B N 1
ATOM 5640 C CA . TYR B 1 303 ? 25.644 64.771 58.351 1.00 61.81 299 TYR B CA 1
ATOM 5641 C C . TYR B 1 303 ? 26.263 63.932 59.477 1.00 61.19 299 TYR B C 1
ATOM 5642 O O . TYR B 1 303 ? 27.035 63.002 59.213 1.00 63.34 299 TYR B O 1
ATOM 5644 N N . LEU B 1 304 ? 25.899 64.251 60.723 1.00 58.38 300 LEU B N 1
ATOM 5645 C CA . LEU B 1 304 ? 26.275 63.434 61.890 1.00 58.46 300 LEU B CA 1
ATOM 5646 C C . LEU B 1 304 ? 25.903 61.953 61.702 1.00 60.97 300 LEU B C 1
ATOM 5647 O O . LEU B 1 304 ? 26.708 61.067 61.990 1.00 63.04 300 LEU B O 1
ATOM 5652 N N . SER B 1 305 ? 24.687 61.695 61.220 1.00 61.45 301 SER B N 1
ATOM 5653 C CA . SER B 1 305 ? 24.187 60.325 61.026 1.00 64.02 301 SER B CA 1
ATOM 5654 C C . SER B 1 305 ? 25.080 59.485 60.105 1.00 67.39 301 SER B C 1
ATOM 5655 O O . SER B 1 305 ? 25.277 58.294 60.352 1.00 69.51 301 SER B O 1
ATOM 5657 N N . HIS B 1 306 ? 25.618 60.113 59.057 1.00 68.24 302 HIS B N 1
ATOM 5658 C CA . HIS B 1 306 ? 26.493 59.439 58.088 1.00 72.49 302 HIS B CA 1
ATOM 5659 C C . HIS B 1 306 ? 27.790 58.912 58.717 1.00 74.01 302 HIS B C 1
ATOM 5660 O O . HIS B 1 306 ? 28.378 57.953 58.213 1.00 78.18 302 HIS B O 1
ATOM 5662 N N . PHE B 1 307 ? 28.227 59.537 59.811 1.00 71.32 303 PHE B N 1
ATOM 5663 C CA . PHE B 1 307 ? 29.400 59.066 60.557 1.00 73.17 303 PHE B CA 1
ATOM 5664 C C . PHE B 1 307 ? 29.080 57.863 61.470 1.00 74.47 303 PHE B C 1
ATOM 5665 O O . PHE B 1 307 ? 29.858 56.913 61.533 1.00 78.30 303 PHE B O 1
ATOM 5667 N N . PHE B 1 308 ? 27.940 57.895 62.162 1.00 71.73 304 PHE B N 1
ATOM 5668 C CA . PHE B 1 308 ? 27.605 56.859 63.164 1.00 73.02 304 PHE B CA 1
ATOM 5669 C C . PHE B 1 308 ? 26.594 55.826 62.619 1.00 74.43 304 PHE B C 1
ATOM 5670 O O . PHE B 1 308 ? 25.536 55.592 63.209 1.00 73.61 304 PHE B O 1
ATOM 5678 N N . GLN B 1 309 ? 26.945 55.229 61.477 1.00 77.07 305 GLN B N 1
ATOM 5679 C CA . GLN B 1 309 ? 26.221 54.093 60.877 1.00 79.68 305 GLN B CA 1
ATOM 5680 C C . GLN B 1 309 ? 24.802 54.393 60.351 1.00 77.59 305 GLN B C 1
ATOM 5681 O O . GLN B 1 309 ? 23.943 53.501 60.340 1.00 79.44 305 GLN B O 1
ATOM 5683 N N . GLN B 1 310 ? 24.569 55.624 59.887 1.00 74.09 306 GLN B N 1
ATOM 5684 C CA . GLN B 1 310 ? 23.240 56.062 59.429 1.00 72.50 306 GLN B CA 1
ATOM 5685 C C . GLN B 1 310 ? 22.173 55.957 60.536 1.00 70.30 306 GLN B C 1
ATOM 5686 O O . GLN B 1 310 ? 20.989 55.749 60.259 1.00 71.08 306 GLN B O 1
ATOM 5688 N N . HIS B 1 311 ? 22.607 56.109 61.786 1.00 67.88 307 HIS B N 1
ATOM 5689 C CA . HIS B 1 311 ? 21.701 56.145 62.938 1.00 66.19 307 HIS B CA 1
ATOM 5690 C C . HIS B 1 311 ? 20.938 57.473 62.961 1.00 63.21 307 HIS B C 1
ATOM 5691 O O . HIS B 1 311 ? 21.526 58.545 62.759 1.00 60.58 307 HIS B O 1
ATOM 5698 N N . ASP B 1 312 ? 19.631 57.378 63.195 1.00 63.58 308 ASP B N 1
ATOM 5699 C CA . ASP B 1 312 ? 18.752 58.543 63.293 1.00 62.06 308 ASP B CA 1
ATOM 5700 C C . ASP B 1 312 ? 18.843 59.176 64.697 1.00 59.91 308 ASP B C 1
ATOM 5701 O O . ASP B 1 312 ? 18.308 58.633 65.669 1.00 61.23 308 ASP B O 1
ATOM 5706 N N . PHE B 1 313 ? 19.511 60.326 64.793 1.00 57.21 309 PHE B N 1
ATOM 5707 C CA . PHE B 1 313 ? 19.721 61.015 66.080 1.00 55.38 309 PHE B CA 1
ATOM 5708 C C . PHE B 1 313 ? 18.625 62.024 66.432 1.00 55.02 309 PHE B C 1
ATOM 5709 O O . PHE B 1 313 ? 18.786 62.792 67.382 1.00 54.33 309 PHE B O 1
ATOM 5711 N N . SER B 1 314 ? 17.529 62.035 65.673 1.00 56.40 310 SER B N 1
ATOM 5712 C CA . SER B 1 314 ? 16.389 62.913 65.960 1.00 57.37 310 SER B CA 1
ATOM 5713 C C . SER B 1 314 ? 15.674 62.494 67.253 1.00 59.33 310 SER B C 1
ATOM 5714 O O . SER B 1 314 ? 15.188 63.340 68.006 1.00 59.53 310 SER B O 1
ATOM 5717 N N . VAL B 1 315 ? 15.623 61.181 67.491 1.00 61.14 311 VAL B N 1
ATOM 5718 C CA . VAL B 1 315 ? 15.021 60.603 68.698 1.00 63.70 311 VAL B CA 1
ATOM 5719 C C . VAL B 1 315 ? 15.612 61.200 69.978 1.00 62.79 311 VAL B C 1
ATOM 5720 O O . VAL B 1 315 ? 15.214 60.827 71.087 1.00 65.31 311 VAL B O 1
ATOM 5722 N N . LEU B 1 351 ? 24.416 67.346 71.890 1.00 64.41 347 LEU B N 1
ATOM 5723 C CA . LEU B 1 351 ? 24.100 66.797 70.568 1.00 63.34 347 LEU B CA 1
ATOM 5724 C C . LEU B 1 351 ? 24.078 67.891 69.491 1.00 60.99 347 LEU B C 1
ATOM 5725 O O . LEU B 1 351 ? 24.641 67.713 68.409 1.00 59.74 347 LEU B O 1
ATOM 5730 N N . ARG B 1 352 ? 23.419 69.009 69.792 1.00 60.60 348 ARG B N 1
ATOM 5731 C CA . ARG B 1 352 ? 23.398 70.163 68.895 1.00 59.27 348 ARG B CA 1
ATOM 5732 C C . ARG B 1 352 ? 24.824 70.621 68.612 1.00 58.31 348 ARG B C 1
ATOM 5733 O O . ARG B 1 352 ? 25.229 70.727 67.448 1.00 57.47 348 ARG B O 1
ATOM 5735 N N . GLU B 1 353 ? 25.580 70.871 69.682 1.00 58.85 349 GLU B N 1
ATOM 5736 C CA . GLU B 1 353 ? 26.971 71.315 69.570 1.00 58.56 349 GLU B CA 1
ATOM 5737 C C . GLU B 1 353 ? 27.822 70.282 68.835 1.00 58.77 349 GLU B C 1
ATOM 5738 O O . GLU B 1 353 ? 28.577 70.630 67.932 1.00 58.47 349 GLU B O 1
ATOM 5740 N N . VAL B 1 354 ? 27.688 69.016 69.218 1.00 59.87 350 VAL B N 1
ATOM 5741 C CA . VAL B 1 354 ? 28.384 67.933 68.527 1.00 60.91 350 VAL B CA 1
ATOM 5742 C C . VAL B 1 354 ? 28.023 67.983 67.038 1.00 59.69 350 VAL B C 1
ATOM 5743 O O . VAL B 1 354 ? 28.906 68.075 66.182 1.00 60.06 350 VAL B O 1
ATOM 5747 N N . ALA B 1 355 ? 26.725 67.958 66.746 1.00 58.68 351 ALA B N 1
ATOM 5748 C CA . ALA B 1 355 ? 26.232 67.923 65.363 1.00 58.76 351 ALA B CA 1
ATOM 5749 C C . ALA B 1 355 ? 26.851 69.016 64.497 1.00 58.25 351 ALA B C 1
ATOM 5750 O O . ALA B 1 355 ? 27.331 68.740 63.391 1.00 59.28 351 ALA B O 1
ATOM 5752 N N . TYR B 1 356 ? 26.847 70.245 65.013 1.00 57.17 352 TYR B N 1
ATOM 5753 C CA . TYR B 1 356 ? 27.349 71.399 64.269 1.00 56.99 352 TYR B CA 1
ATOM 5754 C C . TYR B 1 356 ? 28.883 71.434 64.155 1.00 57.93 352 TYR B C 1
ATOM 5755 O O . TYR B 1 356 ? 29.422 71.615 63.057 1.00 58.49 352 TYR B O 1
ATOM 5764 N N . GLU B 1 357 ? 29.572 71.255 65.282 1.00 58.39 353 GLU B N 1
ATOM 5765 C CA . GLU B 1 357 ? 31.035 71.349 65.317 1.00 59.92 353 GLU B CA 1
ATOM 5766 C C . GLU B 1 357 ? 31.695 70.127 64.682 1.00 62.15 353 GLU B C 1
ATOM 5767 O O . GLU B 1 357 ? 31.729 69.989 63.460 1.00 62.44 353 GLU B O 1
ATOM 5769 N N . GLY B 1 366 ? 38.420 79.027 63.604 1.00 57.82 362 GLY B N 1
ATOM 5770 C CA . GLY B 1 366 ? 37.538 78.993 64.772 1.00 55.10 362 GLY B CA 1
ATOM 5771 C C . GLY B 1 366 ? 36.837 80.311 65.091 1.00 53.19 362 GLY B C 1
ATOM 5772 O O . GLY B 1 366 ? 37.403 81.391 64.932 1.00 53.50 362 GLY B O 1
ATOM 5773 N N . THR B 1 367 ? 35.593 80.208 65.554 1.00 51.02 363 THR B N 1
ATOM 5774 C CA . THR B 1 367 ? 34.853 81.348 66.101 1.00 50.33 363 THR B CA 1
ATOM 5775 C C . THR B 1 367 ? 34.870 81.319 67.657 1.00 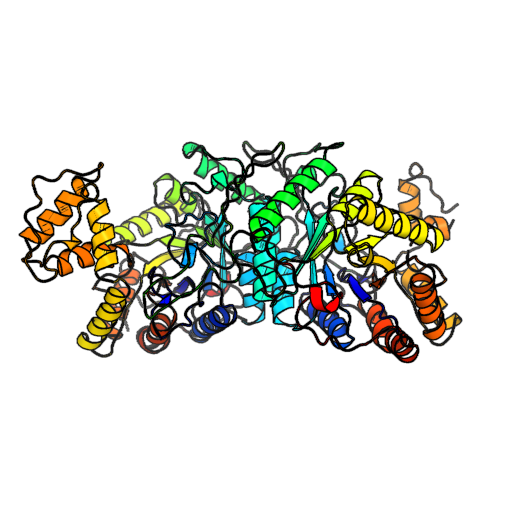51.31 363 THR B C 1
ATOM 5776 O O . THR B 1 367 ? 34.505 82.313 68.313 1.00 50.97 363 THR B O 1
ATOM 5780 N N . SER B 1 368 ? 35.340 80.194 68.225 1.00 52.48 364 SER B N 1
ATOM 5781 C CA . SER B 1 368 ? 35.546 80.028 69.678 1.00 54.30 364 SER B CA 1
ATOM 5782 C C . SER B 1 368 ? 34.260 80.215 70.484 1.00 52.89 364 SER B C 1
ATOM 5783 O O . SER B 1 368 ? 33.463 79.280 70.685 1.00 52.84 364 SER B O 1
ATOM 5786 N N . GLU B 1 369 ? 34.076 81.473 70.883 1.00 52.55 365 GLU B N 1
ATOM 5787 C CA . GLU B 1 369 ? 33.098 81.935 71.855 1.00 51.94 365 GLU B CA 1
ATOM 5788 C C . GLU B 1 369 ? 33.809 83.199 72.319 1.00 53.25 365 GLU B C 1
ATOM 5789 O O . GLU B 1 369 ? 33.211 84.272 72.426 1.00 52.48 365 GLU B O 1
ATOM 5791 N N . ALA B 1 370 ? 35.114 83.021 72.562 1.00 54.24 366 ALA B N 1
ATOM 5792 C CA . ALA B 1 370 ? 36.063 84.102 72.780 1.00 56.18 366 ALA B CA 1
ATOM 5793 C C . ALA B 1 370 ? 36.195 85.075 71.601 1.00 54.27 366 ALA B C 1
ATOM 5794 O O . ALA B 1 370 ? 36.483 86.236 71.858 1.00 55.53 366 ALA B O 1
ATOM 5796 N N . PHE B 1 371 ? 35.970 84.641 70.341 1.00 25.89 367 PHE B N 1
ATOM 5797 C CA . PHE B 1 371 ? 35.878 85.610 69.204 1.00 24.35 367 PHE B CA 1
ATOM 5798 C C . PHE B 1 371 ? 34.433 85.903 68.791 1.00 24.78 367 PHE B C 1
ATOM 5799 O O . PHE B 1 371 ? 34.172 86.307 67.661 1.00 23.42 367 PHE B O 1
ATOM 5807 N N . ILE B 1 372 ? 33.497 85.692 69.707 1.00 24.31 368 ILE B N 1
ATOM 5808 C CA . ILE B 1 372 ? 32.144 86.137 69.502 1.00 24.36 368 ILE B CA 1
ATOM 5809 C C . ILE B 1 372 ? 31.820 87.113 70.616 1.00 23.77 368 ILE B C 1
ATOM 5810 O O . ILE B 1 372 ? 31.725 86.736 71.777 1.00 23.88 368 ILE B O 1
ATOM 5815 N N . GLY B 1 373 ? 31.639 88.380 70.268 1.00 22.70 369 GLY B N 1
ATOM 5816 C CA . GLY B 1 373 ? 31.345 89.364 71.281 1.00 22.49 369 GLY B CA 1
ATOM 5817 C C . GLY B 1 373 ? 31.462 90.759 70.745 1.00 21.72 369 GLY B C 1
ATOM 5818 O O . GLY B 1 373 ? 31.296 90.973 69.551 1.00 21.14 369 GLY B O 1
ATOM 5819 N N . THR B 1 374 ? 31.729 91.706 71.635 1.00 21.79 370 THR B N 1
ATOM 5820 C CA . THR B 1 374 ? 31.806 93.107 71.261 1.00 22.12 370 THR B CA 1
ATOM 5821 C C . THR B 1 374 ? 33.124 93.365 70.543 1.00 22.11 370 THR B C 1
ATOM 5822 O O . THR B 1 374 ? 34.079 92.584 70.699 1.00 21.85 370 THR B O 1
ATOM 5826 N N . PRO B 1 375 ? 33.195 94.456 69.751 1.00 22.27 371 PRO B N 1
ATOM 5827 C CA . PRO B 1 375 ? 34.492 94.756 69.131 1.00 21.81 371 PRO B CA 1
ATOM 5828 C C . PRO B 1 375 ? 35.641 94.820 70.128 1.00 21.63 371 PRO B C 1
ATOM 5829 O O . PRO B 1 375 ? 36.708 94.282 69.864 1.00 20.51 371 PRO B O 1
ATOM 5833 N N . GLU B 1 376 ? 35.415 95.423 71.298 1.00 22.30 372 GLU B N 1
ATOM 5834 C CA . GLU B 1 376 ? 36.494 95.567 72.284 1.00 22.15 372 GLU B CA 1
ATOM 5835 C C . GLU B 1 376 ? 36.911 94.210 72.842 1.00 21.90 372 GLU B C 1
ATOM 5836 O O . GLU B 1 376 ? 38.098 93.930 72.971 1.00 21.77 372 GLU B O 1
ATOM 5842 N N . ALA B 1 377 ? 35.951 93.346 73.144 1.00 21.41 373 ALA B N 1
ATOM 5843 C CA . ALA B 1 377 ? 36.286 92.041 73.711 1.00 21.31 373 ALA B CA 1
ATOM 5844 C C . ALA B 1 377 ? 37.003 91.131 72.698 1.00 21.13 373 ALA B C 1
ATOM 5845 O O . ALA B 1 377 ? 37.952 90.450 73.053 1.00 20.46 373 ALA B O 1
ATOM 5847 N N . VAL B 1 378 ? 36.547 91.139 71.451 1.00 20.77 374 VAL B N 1
ATOM 5848 C CA . VAL B 1 378 ? 37.167 90.328 70.393 1.00 20.79 374 VAL B CA 1
ATOM 5849 C C . VAL B 1 378 ? 38.587 90.836 70.079 1.00 20.05 374 VAL B C 1
ATOM 5850 O O . VAL B 1 378 ? 39.507 90.045 69.897 1.00 20.70 374 VAL B O 1
ATOM 5854 N N . ALA B 1 379 ? 38.768 92.147 70.032 1.00 19.10 375 ALA B N 1
ATOM 5855 C CA . ALA B 1 379 ? 40.121 92.735 69.909 1.00 18.89 375 ALA B CA 1
ATOM 5856 C C . ALA B 1 379 ? 41.010 92.334 71.080 1.00 18.60 375 ALA B C 1
ATOM 5857 O O . ALA B 1 379 ? 42.183 91.982 70.900 1.00 18.63 375 ALA B O 1
ATOM 5859 N N . SER B 1 380 ? 40.459 92.367 72.290 1.00 18.19 376 SER B N 1
ATOM 5860 C CA . SER B 1 380 ? 41.238 91.941 73.459 1.00 18.30 376 SER B CA 1
ATOM 5861 C C . SER B 1 380 ? 41.687 90.481 73.337 1.00 18.51 376 SER B C 1
ATOM 5862 O O . SER B 1 380 ? 42.840 90.146 73.669 1.00 18.46 376 SER B O 1
ATOM 5865 N N . GLU B 1 381 ? 40.813 89.611 72.850 1.00 17.43 377 GLU B N 1
ATOM 5866 C CA . GLU B 1 381 ? 41.179 88.188 72.701 1.00 19.10 377 GLU B CA 1
ATOM 5867 C C . GLU B 1 381 ? 42.267 87.980 71.640 1.00 19.25 377 GLU B C 1
ATOM 5868 O O . GLU B 1 381 ? 43.219 87.211 71.859 1.00 20.20 377 GLU B O 1
ATOM 5874 N N . MET B 1 382 ? 42.151 88.690 70.520 1.00 19.64 378 MET B N 1
ATOM 5875 C CA . MET B 1 382 ? 43.177 88.663 69.490 1.00 19.65 378 MET B CA 1
ATOM 5876 C C . MET B 1 382 ? 44.506 89.145 70.056 1.00 19.61 378 MET B C 1
ATOM 5877 O O . MET B 1 382 ? 45.521 88.499 69.850 1.00 18.97 378 MET B O 1
ATOM 5882 N N . ILE B 1 383 ? 44.479 90.265 70.782 1.00 19.66 379 ILE B N 1
ATOM 5883 C CA . ILE B 1 383 ? 45.674 90.763 71.480 1.00 20.14 379 ILE B CA 1
ATOM 5884 C C . ILE B 1 383 ? 46.276 89.734 72.444 1.00 20.77 379 ILE B C 1
ATOM 5885 O O . ILE B 1 383 ? 47.498 89.549 72.481 1.00 21.53 379 ILE B O 1
ATOM 5890 N N . ARG B 1 384 ? 45.425 89.061 73.224 1.00 20.11 380 ARG B N 1
ATOM 5891 C CA . ARG B 1 384 ? 45.885 87.997 74.099 1.00 20.16 380 ARG B CA 1
ATOM 5892 C C . ARG B 1 384 ? 46.595 86.878 73.331 1.00 19.97 380 ARG B C 1
ATOM 5893 O O . ARG B 1 384 ? 47.614 86.376 73.791 1.00 19.04 380 ARG B O 1
ATOM 5901 N N . TRP B 1 385 ? 46.054 86.457 72.186 1.00 19.96 381 TRP B N 1
ATOM 5902 C CA . TRP B 1 385 ? 46.703 85.374 71.446 1.00 20.75 381 TRP B CA 1
ATOM 5903 C C . TRP B 1 385 ? 48.114 85.797 70.957 1.00 21.70 381 TRP B C 1
ATOM 5904 O O . TRP B 1 385 ? 49.058 84.985 70.948 1.00 21.75 381 TRP B O 1
ATOM 5915 N N . VAL B 1 386 ? 48.241 87.045 70.514 1.00 21.55 382 VAL B N 1
ATOM 5916 C CA . VAL B 1 386 ? 49.532 87.545 70.039 1.00 22.10 382 VAL B CA 1
ATOM 5917 C C . VAL B 1 386 ? 50.498 87.709 71.216 1.00 22.99 382 VAL B C 1
ATOM 5918 O O . VAL B 1 386 ? 51.638 87.226 71.156 1.00 24.07 382 VAL B O 1
ATOM 5922 N N . ASP B 1 387 ? 50.061 88.380 72.287 1.00 22.97 383 ASP B N 1
ATOM 5923 C CA . ASP B 1 387 ? 50.942 88.636 73.433 1.00 23.76 383 ASP B CA 1
ATOM 5924 C C . ASP B 1 387 ? 51.357 87.384 74.191 1.00 24.57 383 ASP B C 1
ATOM 5925 O O . ASP B 1 387 ? 52.421 87.374 74.791 1.00 25.81 383 ASP B O 1
ATOM 5930 N N . GLU B 1 388 ? 50.524 86.346 74.201 1.00 24.55 384 GLU B N 1
ATOM 5931 C CA . GLU B 1 388 ? 50.824 85.141 74.985 1.00 25.49 384 GLU B CA 1
ATOM 5932 C C . GLU B 1 388 ? 51.414 84.014 74.141 1.00 25.57 384 GLU B C 1
ATOM 5933 O O . GLU B 1 388 ? 51.565 82.896 74.621 1.00 26.50 384 GLU B O 1
ATOM 5939 N N . GLY B 1 389 ? 51.778 84.318 72.899 1.00 24.47 385 GLY B N 1
ATOM 5940 C CA . GLY B 1 389 ? 52.537 83.386 72.082 1.00 24.52 385 GLY B CA 1
ATOM 5941 C C . GLY B 1 389 ? 51.734 82.320 71.362 1.00 24.20 385 GLY B C 1
ATOM 5942 O O . GLY B 1 389 ? 52.205 81.185 71.236 1.00 24.62 385 GLY B O 1
ATOM 5943 N N . ALA B 1 390 ? 50.552 82.683 70.854 1.00 22.81 386 ALA B N 1
ATOM 5944 C CA . ALA B 1 390 ? 49.774 81.805 69.978 1.00 22.02 386 ALA B CA 1
ATOM 5945 C C . ALA B 1 390 ? 49.667 82.293 68.509 1.00 21.52 386 ALA B C 1
ATOM 5946 O O . ALA B 1 390 ? 49.217 81.539 67.656 1.00 21.46 386 ALA B O 1
ATOM 5948 N N . ALA B 1 391 ? 50.066 83.535 68.218 1.00 20.77 387 ALA B N 1
ATOM 5949 C CA . ALA B 1 391 ? 49.883 84.097 66.887 1.00 20.65 387 ALA B CA 1
ATOM 5950 C C . ALA B 1 391 ? 50.826 85.266 66.623 1.00 20.71 387 ALA B C 1
ATOM 5951 O O . ALA B 1 391 ? 51.158 86.019 67.529 1.00 20.93 387 ALA B O 1
ATOM 5953 N N . ASP B 1 392 ? 51.277 85.395 65.384 1.00 20.30 388 ASP B N 1
ATOM 5954 C CA . ASP B 1 392 ? 51.913 86.630 64.896 1.00 20.43 388 ASP B CA 1
ATOM 5955 C C . ASP B 1 392 ? 50.934 87.487 64.107 1.00 20.34 388 ASP B C 1
ATOM 5956 O O . ASP B 1 392 ? 51.206 88.642 63.810 1.00 20.24 388 ASP B O 1
ATOM 5961 N N . GLY B 1 393 ? 49.796 86.904 63.763 1.00 20.56 389 GLY B N 1
ATOM 5962 C CA . GLY B 1 393 ? 48.747 87.579 63.004 1.00 20.27 389 GLY B CA 1
ATOM 5963 C C . GLY B 1 393 ? 47.645 86.566 62.797 1.00 20.12 389 GLY B C 1
ATOM 5964 O O . GLY B 1 393 ? 47.723 85.475 63.357 1.00 20.78 389 GLY B O 1
ATOM 5965 N N . PHE B 1 394 ? 46.640 86.900 61.994 1.00 19.60 390 PHE B N 1
ATOM 5966 C CA . PHE B 1 394 ? 45.489 86.040 61.820 1.00 19.34 390 PHE B CA 1
ATOM 5967 C C . PHE B 1 394 ? 45.045 85.926 60.388 1.00 19.44 390 PHE B C 1
ATOM 5968 O O . PHE B 1 394 ? 45.091 86.870 59.599 1.00 19.43 390 PHE B O 1
ATOM 5976 N N . MET B 1 395 ? 44.575 84.741 60.080 1.00 19.87 391 MET B N 1
ATOM 5977 C CA . MET B 1 395 ? 43.957 84.500 58.822 1.00 20.98 391 MET B CA 1
ATOM 5978 C C . MET B 1 395 ? 42.456 84.515 59.080 1.00 20.03 391 MET B C 1
ATOM 5979 O O . MET B 1 395 ? 41.921 83.651 59.762 1.00 19.89 391 MET B O 1
ATOM 5984 N N . LEU B 1 396 ? 41.793 85.518 58.530 1.00 20.29 392 LEU B N 1
ATOM 5985 C CA . LEU B 1 396 ? 40.355 85.695 58.688 1.00 20.25 392 LEU B CA 1
ATOM 5986 C C . LEU B 1 396 ? 39.591 84.751 57.769 1.00 20.92 392 LEU B C 1
ATOM 5987 O O . LEU B 1 396 ? 39.579 84.923 56.527 1.00 20.64 392 LEU B O 1
ATOM 5992 N N . GLY B 1 397 ? 38.986 83.735 58.383 1.00 20.79 393 GLY B N 1
ATOM 5993 C CA . GLY B 1 397 ? 38.119 82.806 57.682 1.00 21.12 393 GLY B CA 1
ATOM 5994 C C . GLY B 1 397 ? 36.704 83.086 58.148 1.00 22.10 393 GLY B C 1
ATOM 5995 O O . GLY B 1 397 ? 36.186 82.358 58.988 1.00 23.07 393 GLY B O 1
ATOM 5996 N N . LEU B 1 398 ? 36.084 84.146 57.632 1.00 21.70 394 LEU B N 1
ATOM 5997 C CA . LEU B 1 398 ? 34.802 84.586 58.163 1.00 21.84 394 LEU B CA 1
ATOM 5998 C C . LEU B 1 398 ? 33.639 83.676 57.704 1.00 21.77 394 LEU B C 1
ATOM 5999 O O . LEU B 1 398 ? 33.626 83.206 56.545 1.00 21.90 394 LEU B O 1
ATOM 6004 N N . PRO B 1 399 ? 32.677 83.398 58.613 1.00 21.23 395 PRO B N 1
ATOM 6005 C CA . PRO B 1 399 ? 31.546 82.529 58.233 1.00 21.45 395 PRO B CA 1
ATOM 6006 C C . PRO B 1 399 ? 30.826 83.016 56.964 1.00 20.42 395 PRO B C 1
ATOM 6007 O O . PRO B 1 399 ? 30.533 82.221 56.068 1.00 19.59 395 PRO B O 1
ATOM 6011 N N . VAL B 1 400 ? 30.595 84.323 56.890 1.00 20.42 396 VAL B N 1
ATOM 6012 C CA . VAL B 1 400 ? 30.000 84.947 55.706 1.00 20.68 396 VAL B CA 1
ATOM 6013 C C . VAL B 1 400 ? 30.899 86.130 55.279 1.00 21.20 396 VAL B C 1
ATOM 6014 O O . VAL B 1 400 ? 31.162 87.039 56.049 1.00 21.66 396 VAL B O 1
ATOM 6018 N N . THR B 1 401 ? 31.357 86.113 54.048 1.00 21.15 397 THR B N 1
ATOM 6019 C CA . THR B 1 401 ? 32.376 87.067 53.580 1.00 21.65 397 THR B CA 1
ATOM 6020 C C . THR B 1 401 ? 31.813 88.494 53.428 1.00 20.90 397 THR B C 1
ATOM 6021 O O . THR B 1 401 ? 32.570 89.456 53.408 1.00 20.32 397 THR B O 1
ATOM 6025 N N . GLY B 1 402 ? 30.493 88.615 53.319 1.00 19.93 398 GLY B N 1
ATOM 6026 C CA . GLY B 1 402 ? 29.845 89.926 53.231 1.00 20.15 398 GLY B CA 1
ATOM 6027 C C . GLY B 1 402 ? 29.884 90.647 54.577 1.00 20.18 398 GLY B C 1
ATOM 6028 O O . GLY B 1 402 ? 30.835 91.374 54.873 1.00 19.18 398 GLY B O 1
ATOM 6029 N N . PHE B 1 403 ? 28.874 90.404 55.409 1.00 19.77 399 PHE B N 1
ATOM 6030 C CA . PHE B 1 403 ? 28.740 91.138 56.675 1.00 20.57 399 PHE B CA 1
ATOM 6031 C C . PHE B 1 403 ? 29.921 90.897 57.601 1.00 20.15 399 PHE B C 1
ATOM 6032 O O . PHE B 1 403 ? 30.339 91.815 58.324 1.00 21.19 399 PHE B O 1
ATOM 6040 N N . GLY B 1 404 ? 30.491 89.693 57.541 1.00 19.54 400 GLY B N 1
ATOM 6041 C CA . GLY B 1 404 ? 31.591 89.326 58.404 1.00 19.54 400 GLY B CA 1
ATOM 6042 C C . GLY B 1 404 ? 32.807 90.210 58.239 1.00 19.78 400 GLY B C 1
ATOM 6043 O O . GLY B 1 404 ? 33.363 90.701 59.224 1.00 19.92 400 GLY B O 1
ATOM 6044 N N . LEU B 1 405 ? 33.210 90.424 56.991 1.00 19.67 401 LEU B N 1
ATOM 6045 C CA . LEU B 1 405 ? 34.363 91.265 56.705 1.00 19.73 401 LEU B CA 1
ATOM 6046 C C . LEU B 1 405 ? 34.044 92.746 56.970 1.00 20.37 401 LEU B C 1
ATOM 6047 O O . LEU B 1 405 ? 34.873 93.458 57.524 1.00 20.27 401 LEU B O 1
ATOM 6052 N N . ASP B 1 406 ? 32.854 93.187 56.572 1.00 20.75 402 ASP B N 1
ATOM 6053 C CA . ASP B 1 406 ? 32.414 94.554 56.831 1.00 21.11 402 ASP B CA 1
ATOM 6054 C C . ASP B 1 406 ? 32.511 94.880 58.337 1.00 21.61 402 ASP B C 1
ATOM 6055 O O . ASP B 1 406 ? 33.110 95.894 58.715 1.00 21.51 402 ASP B O 1
ATOM 6060 N N . ASP B 1 407 ? 31.925 94.009 59.173 1.00 21.48 403 ASP B N 1
ATOM 6061 C CA . ASP B 1 407 ? 31.934 94.168 60.629 1.00 21.69 403 ASP B CA 1
ATOM 6062 C C . ASP B 1 407 ? 33.370 94.191 61.138 1.00 21.84 403 ASP B C 1
ATOM 6063 O O . ASP B 1 407 ? 33.742 95.021 61.978 1.00 22.45 403 ASP B O 1
ATOM 6068 N N . PHE B 1 408 ? 34.182 93.262 60.655 1.00 21.13 404 PHE B N 1
ATOM 6069 C CA . PHE B 1 408 ? 35.538 93.174 61.161 1.00 21.30 404 PHE B CA 1
ATOM 6070 C C . PHE B 1 408 ? 36.346 94.436 60.834 1.00 21.78 404 PHE B C 1
ATOM 6071 O O . PHE B 1 408 ? 36.980 95.030 61.698 1.00 21.70 404 PHE B O 1
ATOM 6079 N N . VAL B 1 409 ? 36.290 94.868 59.582 1.00 21.80 405 VAL B N 1
ATOM 6080 C CA . VAL B 1 409 ? 37.109 95.984 59.146 1.00 22.83 405 VAL B CA 1
ATOM 6081 C C . VAL B 1 409 ? 36.609 97.302 59.747 1.00 23.34 405 VAL B C 1
ATOM 6082 O O . VAL B 1 409 ? 37.404 98.172 60.144 1.00 24.24 405 VAL B O 1
ATOM 6086 N N . ASP B 1 410 ? 35.294 97.452 59.834 1.00 23.65 406 ASP B N 1
ATOM 6087 C CA . ASP B 1 410 ? 34.709 98.732 60.273 1.00 23.59 406 ASP B CA 1
ATOM 6088 C C . ASP B 1 410 ? 34.758 98.898 61.784 1.00 23.78 406 ASP B C 1
ATOM 6089 O O . ASP B 1 410 ? 34.895 100.003 62.256 1.00 23.25 406 ASP B O 1
ATOM 6094 N N . HIS B 1 411 ? 34.683 97.801 62.533 1.00 23.83 407 HIS B N 1
ATOM 6095 C CA . HIS B 1 411 ? 34.561 97.891 63.991 1.00 24.65 407 HIS B CA 1
ATOM 6096 C C . HIS B 1 411 ? 35.703 97.308 64.806 1.00 23.84 407 HIS B C 1
ATOM 6097 O O . HIS B 1 411 ? 35.972 97.812 65.902 1.00 24.78 407 HIS B O 1
ATOM 6104 N N . VAL B 1 412 ? 36.358 96.254 64.322 1.00 22.40 408 VAL B N 1
ATOM 6105 C CA . VAL B 1 412 ? 37.417 95.627 65.103 1.00 21.09 408 VAL B CA 1
ATOM 6106 C C . VAL B 1 412 ? 38.802 96.206 64.789 1.00 21.25 408 VAL B C 1
ATOM 6107 O O . VAL B 1 412 ? 39.546 96.566 65.710 1.00 20.78 408 VAL B O 1
ATOM 6111 N N . LEU B 1 413 ? 39.159 96.330 63.514 1.00 20.37 409 LEU B N 1
ATOM 6112 C CA . LEU B 1 413 ? 40.465 96.900 63.199 1.00 21.03 409 LEU B CA 1
ATOM 6113 C C . LEU B 1 413 ? 40.721 98.283 63.850 1.00 21.38 409 LEU B C 1
ATOM 6114 O O . LEU B 1 413 ? 41.800 98.494 64.393 1.00 21.41 409 LEU B O 1
ATOM 6119 N N . PRO B 1 414 ? 39.734 99.208 63.827 1.00 21.44 410 PRO B N 1
ATOM 6120 C CA . PRO B 1 414 ? 39.968 100.502 64.484 1.00 21.99 410 PRO B CA 1
ATOM 6121 C C . PRO B 1 414 ? 40.245 100.406 65.999 1.00 21.59 410 PRO B C 1
ATOM 6122 O O . PRO B 1 414 ? 40.965 101.237 66.546 1.00 21.68 410 PRO B O 1
ATOM 6126 N N . VAL B 1 415 ? 39.694 99.398 66.657 1.00 21.03 411 VAL B N 1
ATOM 6127 C CA . VAL B 1 415 ? 40.000 99.142 68.052 1.00 21.14 411 VAL B CA 1
ATOM 6128 C C . VAL B 1 415 ? 41.442 98.672 68.185 1.00 21.23 411 VAL B C 1
ATOM 6129 O O . VAL B 1 415 ? 42.177 99.184 69.033 1.00 22.30 411 VAL B O 1
ATOM 6133 N N . LEU B 1 416 ? 41.862 97.728 67.348 1.00 20.67 412 LEU B N 1
ATOM 6134 C CA . LEU B 1 416 ? 43.232 97.268 67.409 1.00 21.44 412 LEU B CA 1
ATOM 6135 C C . LEU B 1 416 ? 44.207 98.409 67.143 1.00 22.28 412 LEU B C 1
ATOM 6136 O O . LEU B 1 416 ? 45.207 98.525 67.854 1.00 22.57 412 LEU B O 1
ATOM 6141 N N . SER B 1 417 ? 43.896 99.268 66.164 1.00 22.83 413 SER B N 1
ATOM 6142 C CA . SER B 1 417 ? 44.720 100.450 65.891 1.00 23.63 413 SER B CA 1
ATOM 6143 C C . SER B 1 417 ? 44.799 101.376 67.111 1.00 24.43 413 SER B C 1
ATOM 6144 O O . SER B 1 417 ? 45.881 101.860 67.444 1.00 24.68 413 SER B O 1
ATOM 6147 N N . ALA B 1 418 ? 43.665 101.624 67.776 1.00 24.67 414 ALA B N 1
ATOM 6148 C CA . ALA B 1 418 ? 43.648 102.504 68.952 1.00 25.12 414 ALA B CA 1
ATOM 6149 C C . ALA B 1 418 ? 44.514 101.943 70.073 1.00 25.18 414 ALA B C 1
ATOM 6150 O O . ALA B 1 418 ? 45.197 102.698 70.742 1.00 25.70 414 ALA B O 1
ATOM 6152 N N . ARG B 1 419 ? 44.528 100.618 70.242 1.00 24.63 415 ARG B N 1
ATOM 6153 C CA . ARG B 1 419 ? 45.376 99.982 71.250 1.00 25.12 415 ARG B CA 1
ATOM 6154 C C . ARG B 1 419 ? 46.844 99.766 70.861 1.00 25.25 415 ARG B C 1
ATOM 6155 O O . ARG B 1 419 ? 47.626 99.261 71.682 1.00 25.91 415 ARG B O 1
ATOM 6163 N N . GLY B 1 420 ? 47.231 100.162 69.653 1.00 23.99 416 GLY B N 1
ATOM 6164 C CA . GLY B 1 420 ? 48.634 100.116 69.274 1.00 23.91 416 GLY B CA 1
ATOM 6165 C C . GLY B 1 420 ? 49.043 98.781 68.657 1.00 23.59 416 GLY B C 1
ATOM 6166 O O . GLY B 1 420 ? 50.241 98.507 68.537 1.00 23.34 416 GLY B O 1
ATOM 6167 N N . TYR B 1 421 ? 48.061 97.975 68.241 1.00 22.49 417 TYR B N 1
ATOM 6168 C CA . TYR B 1 421 ? 48.318 96.651 67.684 1.00 22.92 417 TYR B CA 1
ATOM 6169 C C . TYR B 1 421 ? 48.040 96.504 66.179 1.00 23.20 417 TYR B C 1
ATOM 6170 O O . TYR B 1 421 ? 48.051 95.373 65.647 1.00 23.97 417 TYR B O 1
ATOM 6179 N N . PHE B 1 422 ? 47.780 97.611 65.489 1.00 23.11 418 PHE B N 1
ATOM 6180 C CA . PHE B 1 422 ? 47.525 97.555 64.048 1.00 23.10 418 PHE B CA 1
ATOM 6181 C C . PHE B 1 422 ? 47.727 98.911 63.366 1.00 24.44 418 PHE B C 1
ATOM 6182 O O . PHE B 1 422 ? 46.947 99.843 63.561 1.00 24.02 418 PHE B O 1
ATOM 6190 N N . ASP B 1 423 ? 48.788 99.009 62.574 1.00 25.84 419 ASP B N 1
ATOM 6191 C CA . ASP B 1 423 ? 48.976 100.146 61.687 1.00 26.52 419 ASP B CA 1
ATOM 6192 C C . ASP B 1 423 ? 48.183 99.842 60.425 1.00 26.10 419 ASP B C 1
ATOM 6193 O O . ASP B 1 423 ? 48.531 98.930 59.685 1.00 25.80 419 ASP B O 1
ATOM 6198 N N . PRO B 1 424 ? 47.121 100.611 60.166 1.00 26.93 420 PRO B N 1
ATOM 6199 C CA . PRO B 1 424 ? 46.300 100.312 58.993 1.00 27.38 420 PRO B CA 1
ATOM 6200 C C . PRO B 1 424 ? 46.908 100.717 57.645 1.00 28.01 420 PRO B C 1
ATOM 6201 O O . PRO B 1 424 ? 46.337 100.413 56.602 1.00 28.19 420 PRO B O 1
ATOM 6205 N N . VAL B 1 425 ? 48.053 101.388 57.652 1.00 29.11 421 VAL B N 1
ATOM 6206 C CA . VAL B 1 425 ? 48.656 101.870 56.409 1.00 29.53 421 VAL B CA 1
ATOM 6207 C C . VAL B 1 425 ? 49.730 100.907 55.981 1.00 29.69 421 VAL B C 1
ATOM 6208 O O . VAL B 1 425 ? 50.659 100.654 56.740 1.00 29.68 421 VAL B O 1
ATOM 6212 N N . ARG B 1 426 ? 49.587 100.362 54.770 1.00 29.75 422 ARG B N 1
ATOM 6213 C CA . ARG B 1 426 ? 50.595 99.483 54.175 1.00 29.64 422 ARG B CA 1
ATOM 6214 C C . ARG B 1 426 ? 51.499 100.357 53.306 1.00 30.26 422 ARG B C 1
ATOM 6215 O O . ARG B 1 426 ? 51.189 100.639 52.147 1.00 29.89 422 ARG B O 1
ATOM 6223 N N . ARG B 1 427 ? 52.628 100.769 53.871 1.00 30.66 423 ARG B N 1
ATOM 6224 C CA . ARG B 1 427 ? 53.508 101.735 53.211 1.00 31.65 423 ARG B CA 1
ATOM 6225 C C . ARG B 1 427 ? 54.394 101.121 52.160 1.00 31.27 423 ARG B C 1
ATOM 6226 O O . ARG B 1 427 ? 54.766 101.789 51.196 1.00 32.00 423 ARG B O 1
ATOM 6234 N N . GLY B 1 428 ? 54.755 99.858 52.346 1.00 30.59 424 GLY B N 1
ATOM 6235 C CA . GLY B 1 428 ? 55.596 99.178 51.381 1.00 30.02 424 GLY B CA 1
ATOM 6236 C C . GLY B 1 428 ? 54.838 98.787 50.129 1.00 28.97 424 GLY B C 1
ATOM 6237 O O . GLY B 1 428 ? 53.633 99.033 50.006 1.00 28.61 424 GLY B O 1
ATOM 6238 N N . ALA B 1 429 ? 55.561 98.174 49.199 1.00 28.55 425 ALA B N 1
ATOM 6239 C CA . ALA B 1 429 ? 55.013 97.792 47.910 1.00 27.71 425 ALA B CA 1
ATOM 6240 C C . ALA B 1 429 ? 54.778 96.284 47.803 1.00 25.90 425 ALA B C 1
ATOM 6241 O O . ALA B 1 429 ? 53.906 95.846 47.068 1.00 26.51 425 ALA B O 1
ATOM 6243 N N . THR B 1 430 ? 55.561 95.483 48.509 1.00 24.27 426 THR B N 1
ATOM 6244 C CA . THR B 1 430 ? 55.549 94.034 48.284 1.00 22.55 426 THR B CA 1
ATOM 6245 C C . THR B 1 430 ? 54.883 93.287 49.439 1.00 21.70 426 THR B C 1
ATOM 6246 O O . THR B 1 430 ? 54.714 93.834 50.521 1.00 22.34 426 THR B O 1
ATOM 6250 N N . LEU B 1 431 ? 54.533 92.032 49.214 1.00 20.56 427 LEU B N 1
ATOM 6251 C CA . LEU B 1 431 ? 54.002 91.185 50.274 1.00 20.04 427 LEU B CA 1
ATOM 6252 C C . LEU B 1 431 ? 55.035 90.978 51.388 1.00 20.42 427 LEU B C 1
ATOM 6253 O O . LEU B 1 431 ? 54.696 91.068 52.572 1.00 20.53 427 LEU B O 1
ATOM 6258 N N . ARG B 1 432 ? 56.295 90.770 51.014 1.00 19.84 428 ARG B N 1
ATOM 6259 C CA . ARG B 1 432 ? 57.360 90.688 51.989 1.00 20.32 428 ARG B CA 1
ATOM 6260 C C . ARG B 1 432 ? 57.379 91.951 52.884 1.00 21.20 428 ARG B C 1
ATOM 6261 O O . ARG B 1 432 ? 57.420 91.826 54.115 1.00 20.17 428 ARG B O 1
ATOM 6269 N N . ASP B 1 433 ? 57.304 93.131 52.262 1.00 21.67 429 ASP B N 1
ATOM 6270 C CA . ASP B 1 433 ? 57.272 94.417 52.999 1.00 23.83 429 ASP B CA 1
ATOM 6271 C C . ASP B 1 433 ? 56.129 94.419 53.997 1.00 23.81 429 ASP B C 1
ATOM 6272 O O . ASP B 1 433 ? 56.298 94.820 55.165 1.00 24.08 429 ASP B O 1
ATOM 6277 N N . HIS B 1 434 ? 54.946 94.017 53.533 1.00 23.16 430 HIS B N 1
ATOM 6278 C CA . HIS B 1 434 ? 53.757 94.050 54.396 1.00 23.04 430 HIS B CA 1
ATOM 6279 C C . HIS B 1 434 ? 53.912 93.148 55.610 1.00 23.44 430 HIS B C 1
ATOM 6280 O O . HIS B 1 434 ? 53.401 93.458 56.686 1.00 23.29 430 HIS B O 1
ATOM 6287 N N . LEU B 1 435 ? 54.581 92.016 55.430 1.00 22.75 431 LEU B N 1
ATOM 6288 C CA . LEU B 1 435 ? 54.741 91.052 56.499 1.00 23.70 431 LEU B CA 1
ATOM 6289 C C . LEU B 1 435 ? 56.004 91.277 57.366 1.00 24.78 431 LEU B C 1
ATOM 6290 O O . LEU B 1 435 ? 56.256 90.493 58.279 1.00 24.83 431 LEU B O 1
ATOM 6295 N N . GLY B 1 436 ? 56.770 92.339 57.088 1.00 25.67 432 GLY B N 1
ATOM 6296 C CA . GLY B 1 436 ? 57.992 92.632 57.819 1.00 26.91 432 GLY B CA 1
ATOM 6297 C C . GLY B 1 436 ? 59.154 91.715 57.449 1.00 27.74 432 GLY B C 1
ATOM 6298 O O . GLY B 1 436 ? 60.083 91.519 58.245 1.00 28.48 432 GLY B O 1
ATOM 6299 N N . LEU B 1 437 ? 59.111 91.134 56.256 1.00 26.81 433 LEU B N 1
ATOM 6300 C CA . LEU B 1 437 ? 60.179 90.234 55.824 1.00 27.40 433 LEU B CA 1
ATOM 6301 C C . LEU B 1 437 ? 61.123 90.977 54.891 1.00 27.34 433 LEU B C 1
ATOM 6302 O O . LEU B 1 437 ? 60.678 91.815 54.118 1.00 26.89 433 LEU B O 1
ATOM 6307 N N . PRO B 1 438 ? 62.434 90.669 54.947 1.00 27.94 434 PRO B N 1
ATOM 6308 C CA . PRO B 1 438 ? 63.353 91.370 54.045 1.00 27.74 434 PRO B CA 1
ATOM 6309 C C . PRO B 1 438 ? 63.179 90.918 52.591 1.00 26.91 434 PRO B C 1
ATOM 6310 O O . PRO B 1 438 ? 62.627 89.854 52.338 1.00 25.82 434 PRO B O 1
ATOM 6314 N N . TYR B 1 439 ? 63.655 91.734 51.658 1.00 26.34 435 TYR B N 1
ATOM 6315 C CA . TYR B 1 439 ? 63.772 91.348 50.271 1.00 25.65 435 TYR B CA 1
ATOM 6316 C C . TYR B 1 439 ? 64.475 89.992 50.170 1.00 25.83 435 TYR B C 1
ATOM 6317 O O . TYR B 1 439 ? 65.428 89.730 50.896 1.00 26.14 435 TYR B O 1
ATOM 6326 N N . LYS B 1 440 ? 64.004 89.123 49.281 1.00 24.77 436 LYS B N 1
ATOM 6327 C CA . LYS B 1 440 ? 64.643 87.823 49.119 1.00 24.98 436 LYS B CA 1
ATOM 6328 C C . LYS B 1 440 ? 65.723 87.832 48.032 1.00 24.01 436 LYS B C 1
ATOM 6329 O O . LYS B 1 440 ? 65.438 87.778 46.834 1.00 23.18 436 LYS B O 1
ATOM 6335 N N . GLU B 1 441 ? 66.973 87.887 48.475 1.00 24.16 437 GLU B N 1
ATOM 6336 C CA . GLU B 1 441 ? 68.124 87.858 47.573 1.00 24.84 437 GLU B CA 1
ATOM 6337 C C . GLU B 1 441 ? 68.229 86.497 46.919 1.00 24.54 437 GLU B C 1
ATOM 6338 O O . GLU B 1 441 ? 67.839 85.480 47.497 1.00 23.98 437 GLU B O 1
ATOM 6344 N N . SER B 1 442 ? 68.745 86.497 45.697 1.00 24.19 438 SER B N 1
ATOM 6345 C CA . SER B 1 442 ? 69.045 85.271 44.981 1.00 23.90 438 SER B CA 1
ATOM 6346 C C . SER B 1 442 ? 70.126 84.470 45.709 1.00 25.19 438 SER B C 1
ATOM 6347 O O . SER B 1 442 ? 71.056 85.046 46.294 1.00 24.82 438 SER B O 1
ATOM 6350 N N . ARG B 1 443 ? 69.986 83.142 45.659 1.00 25.91 439 ARG B N 1
ATOM 6351 C CA . ARG B 1 443 ? 71.028 82.211 46.079 1.00 27.25 439 ARG B CA 1
ATOM 6352 C C . ARG B 1 443 ? 72.396 82.461 45.431 1.00 28.51 439 ARG B C 1
ATOM 6353 O O . ARG B 1 443 ? 73.428 82.044 45.989 1.00 29.92 439 ARG B O 1
ATOM 6361 N N . TYR B 1 444 ? 72.395 83.112 44.267 1.00 28.90 440 TYR B N 1
ATOM 6362 C CA . TYR B 1 444 ? 73.606 83.447 43.530 1.00 30.00 440 TYR B CA 1
ATOM 6363 C C . TYR B 1 444 ? 74.025 84.928 43.684 1.00 31.55 440 TYR B C 1
ATOM 6364 O O . TYR B 1 444 ? 75.009 85.356 43.062 1.00 32.85 440 TYR B O 1
ATOM 6373 N N . ALA B 1 445 ? 73.331 85.689 44.532 1.00 31.66 441 ALA B N 1
ATOM 6374 C CA . ALA B 1 445 ? 73.481 87.155 44.567 1.00 32.28 441 ALA B CA 1
ATOM 6375 C C . ALA B 1 445 ? 74.949 87.595 44.588 1.00 33.58 441 ALA B C 1
ATOM 6376 O O . ALA B 1 445 ? 75.675 87.251 45.519 1.00 34.77 441 ALA B O 1
#

Solvent-accessible surface area: 31644 Å² total; per-residue (Å²): 96,45,113,81,130,105,36,0,17,2,0,0,34,2,24,0,7,4,44,7,90,6,0,8,41,17,112,48,5,45,53,46,0,14,15,37,25,107,18,3,10,74,15,0,104,73,0,25,130,19,22,5,9,0,0,7,8,22,37,10,15,25,2,46,88,96,26,24,19,18,63,2,2,4,5,6,2,0,0,1,0,0,0,0,4,32,40,18,83,82,1,0,0,0,0,9,26,20,1,23,15,15,44,0,0,33,0,0,9,12,0,6,0,0,1,31,20,9,30,0,8,0,0,0,6,6,36,22,62,44,76,153,16,5,2,81,1,26,37,115,64,165,58,92,103,83,70,66,36,50,35,0,16,22,0,1,86,0,0,24,2,0,11,3,3,1,25,56,91,0,21,52,44,40,95,103,104,28,117,19,20,27,78,125,58,19,38,135,39,78,41,92,35,98,88,34,52,3,34,0,2,1,0,5,63,6,6,76,1,1,1,3,0,0,0,5,43,20,89,44,106,84,2,8,69,4,0,0,119,22,0,12,0,0,25,22,70,32,35,81,28,99,96,3,81,65,24,37,144,95,0,32,62,14,0,58,97,45,72,69,80,43,91,56,0,23,2,1,4,14,4,0,6,5,4,4,73,76,89,65,75,0,44,75,39,67,101,91,1,75,80,12,20,38,48,188,62,1,16,66,91,0,19,83,10,2,92,139,42,80,3,75,106,61,97,46,96,13,112,24,24,151,8,41,144,59,35,10,79,67,68,93,82,22,7,73,75,6,60,126,46,16,88,140,120,110,18,33,0,82,83,0,1,16,66,6,4,9,57,104,24,13,103,22,24,59,153,48,4,15,0,38,26,98,55,0,0,47,23,0,14,94,10,9,58,81,21,0,1,16,0,0,9,0,18,6,4,0,3,4,32,5,0,44,18,2,10,68,95,0,6,69,25,0,40,92,72,32,2,8,61,62,120,73,94,21,75,8,0,8,62,12,0,41,10,76,84,65,106,10,134,87,101,140,44,63,0,18,2,0,0,25,1,26,0,7,8,54,26,86,8,1,8,45,13,113,48,5,43,54,48,0,13,18,37,23,108,15,3,10,74,15,0,104,71,0,29,129,15,3,2,4,0,0,11,8,24,37,10,14,28,2,48,93,93,28,24,15,21,60,3,2,4,5,6,2,0,0,1,0,0,0,0,2,30,43,17,79,71,1,0,0,0,0,9,25,20,1,15,18,15,33,6,0,31,0,0,10,12,0,4,0,0,2,31,19,8,30,0,8,0,0,0,6,5,38,14,53,43,86,94,16,5,3,74,0,15,36,86,67,161,70,25,79,103,32,80,45,54,12,0,19,22,0,2,78,0,0,24,2,0,7,2,2,1,24,59,83,0,19,57,38,46,90,101,106,31,116,20,22,26,77,126,65,18,41,122,40,53,38,196,40,96,95,34,48,4,30,0,3,0,0,2,65,6,7,75,1,2,1,3,0,0,0,6,55,9,80,56,100,84,1,7,76,8,0,0,124,20,0,13,0,0,18,7,101,15,68,66,26,95,98,0,59,86,28,36,136,97,0,28,62,16,0,58,95,45,72,67,75,40,91,68,0,31,0,1,0,19,2,2,7,5,6,6,79,75,91,108,77,0,41,71,48,80,95,96,6,78,80,19,34,42,90,76,74,3,30,61,72,28,18,86,80,122,98,87,119,92,24,96,129,131,72,77,95,21,58,126,54,28,59,72,48,1,17,1,36,29,103,53,0,0,48,25,0,10,97,6,31,79,91,21,0,1,27,0,0,19,0,17,5,16,0,4,3,31,4,0,43,21,2,15,67,94,0,5,69,20,0,39,92,116,27,36,8,50,64,80,31,171,24,60,9,0,9,72,10,0,52,10,80,84,69,109,10,135,86,97

InterPro domains:
  IPR011251 Luciferase-like domain [PF00296] (27-386)
  IPR016215 Nitrilotriacetate monooxygenase component A/pristinamycin IIA synthase subunit A [PIRSF000337] (2-440)
  IPR016215 Nitrilotriacetate monooxygenase component A/pristinamycin IIA synthase subunit A [TIGR03860] (8-430)
  IPR016215 Nitrilotriacetate monooxygenase component A/pristinamycin IIA synthase subunit A [cd01095] (6-418)
  IPR036661 Luciferase-like domain superfamily [G3DSA:3.20.20.30] (1-447)
  IPR036661 Luciferase-like domain superfamily [SSF51679] (3-435)
  IPR051260 Diverse substrate monooxygenases [PTHR30011] (1-443)

Secondary structure (DSSP, 8-state):
--TT--PPEEEEE--TT-SSTTGGGSTTS-TTGGG-HHHHHHHHHHHHHTT--EEEE-------TTS-HHHHS---HHHHHHHHHHT-SSSEEEEEEESSSS-HHHHHHHHHHHHHHTTS-EEEEEESS--TTGGGGTT-SS--GGGHHHHHHHHHHHHHHHHTSB-TT-----TTT---S-GGGB----EE-SS-EE----SS--BTTBSPEEEE---SHHHHHHHHHH-SEEEESS--HHHHHHHHHHHHHHHHHTT--GGGSEEEEEE--EE-SSHHHHHHHHHHHHTTS-HHHHHHHHHHHTTT--GGGS-TTSBPP--TT---SS-HHHHHHHHHHHHHTT-BHHHHHHHHHHHHH-TT--GGGEE-HHHHHHHHHHHHHTTS-SEEEE--SSHHHHHHHIIIIIHHHHHHTTS--TT---SSHHHHHT------TT-/--PPEEEEE--TT-SSTTGGGSTTS-TTGGG-HHHHHHHHHHHHHTT--EEEE-------TTS-HHHHS---HHHHHHHHHTT-SS-EEEEEEESSSS-HHHHHHHHHHHHHHTTS-EEEEEESS--TTGGGGTT-SS--STTHHHHHHHHHHHHHHHHTSB-TT----BTTTTB---GGGB----EE-SS-EE----SS--BTTBSPEEEE---SHHHHHHHHHH-SEEEE--SSHHHHHHHHHHHHHHHHHTTS-GGGSEEEEEE--EE-SSHHHHHHHHHHHHTTS-HHHHHHHHHHHTTT--TT--HHHHH---TTTTEE-HHHHHHHHHHHHHTTS-SEEEE--SSTTHHHHHIIIIIHHHHHHTTS------SSSHHHHTTPPP---TT-

Foldseek 3Di:
DDPPFAAFAEEEECLFQFLQLLSLPDPLHPNVRQPDLVNVLVLQVLCLLLQHAAYEYEDAQDDDPPDRPSNVDHDAQLVSQLVSLVSHFGHAREYEDELVQDQLLVVLVSQQVSCASNQARYAYEYDLDHPQQNCVVVVRNDDDSVCSLVSSLLSVVSSQLLQQQAAPCFQPCDPVVRDGGDPVRGDWRQDDDPNDGGTDNRPHHAGPLSGHAYEYEQDDPSRLLSLLQDHQEYEYFQDDLVRLQVSLVSNLVSVVVNVHHSVRYFYAYEAAFFADAFLVRLVVVLVVLLPSQPLVNLVQVVCQFQVNDDPVPDDQQAQQDPPVVTDGPPNVVVVVVLVVCSVVDVDGNNRSSSVVVVCVSHSRYDVQRGGHLLSNLVVVVVSCVSRSGSHYHYRHRGSRVRSVCCSVGNQVNSVVVSHHDSCQDDRHSCSSSVHHRDHRPVD/DAAFAEEEECLFFFLALLSLPDPLHDVPRQPDLVNVLVLQVLCLLLQHAAYEYEDAQDDDPPDGPSNNDHDAQLVSQLVSLVSHFGHAREYEDELFQDQLLVVLQSQQVSCASNQARYEYEYDLDHPQQSCVVVVQNPHDDPCSLVSSLLSVVSSQLQQQQAAPCFQVCDPVVRDGGDPVRGDWRQDDDDPDGGTDNRPHHAGNLSGHAYEYEADDPSRLLSLLQDHQEYEYEDLDLVRLQVSLVSNLVSVVVNVHHSLSYFYAYEEAAFADQFLVRLVVVVVVLLPSQPPVNLQQVVCVVVVVDRPPVPSCVSSDNHNSQRRGHLLSNLVVQVCSCVVRRGSHYYYRHSGSRVRSVCCSVRNSVNCVVVVHHDSDQPDRHSCSSSVHHRDHRPVD

Organism: Burkholderia pseudomallei (strain 1710b) (NCBI:txid320372)

Nearest PDB structures (foldseek):
  3sdo-assembly1_B  TM=1.003E+00  e=1.005E-84  Burkholderia pseudomallei 1710b
  6ask-assembly1_A  TM=9.485E-01  e=1.533E-49  Bacillus subtilis subsp. subtilis str. 168
  1yw1-assembly1_A-2  TM=9.433E-01  e=2.108E-48  Bacillus subtilis
  5xkc-assembly1_C  TM=8.782E-01  e=5.733E-39  Bacillus subtilis
  5tlc-assembly1_C  TM=8.985E-01  e=1.734E-38  Bacillus subtilis

B-factor: mean 27.31, std 10.57, range [5.87, 81.74]

Sequence (839 aa):
GSMTRKHIHFGVLIQGAGANMNAWKHPSVPPDASVNFDFYVDRARRAENAGIAFAFIADSAYVTPKSAPHFLNRFEPISLLSALAVLTSKIGLVGTMSSSYSEPYNVARQFASLDLISGGRAGWNVVTSSIEGTGKNYGRPHPDHAQRYAIAAEHLDVVQGLWDSWDDDALVRDRATGRFFDPDKLHRLDHRGRFFSSVEGPLNIRRSPQGQPVIFQAGSSDDGIDLAGRSADAVFSNGSTFDEARVFYRRVKAAAAAAGRNPDHVKVFPGIGPIVGATQQEADDKYRQVRDLLSPREALAYLSHFFQQHDFSVYPLDGPFPDIGTLGSDGFQSTTDNIKRLARERKLTLREVAYEVSTRRSNIGTSEAFIGTPEAVASEMIRWVDEGAADGFMLGLPVTGFGLDDFVDHVLPVLSARGYFDPVRRGATLRDHLGLPYKESRYARKHIHFGVLIQQGAGANMNAWKHPSVPPDASVNFDFYVDRARRAENAGIAFAFIADSAYVTPKSAPHFLNRFEPISLLSALAVLTSKIGLVGTMSSSYSEPYNVARQFASLDLISGGRAGWNVVTSSIEGTGKNYGRPHPDHAQRYAIAAEHLDVVQGLWDSWDDDALVRDRATGRFFDPDKLHRLDHRGRFFSVEGPLNIRRSPQGQPVIFQAGSSDDGIDLAGRSADAVFSNGSTFDEARVFYRRVKAAAAAAGRNPDHVKVFPGIGPIVGATQQEADDKYRQVRDLLSPREALAYLSHFFQQHDFSVLREVAYEGTSEAFIGTPEAVASEMIRWVDEGAADGFMLGLPVTGFGLDDFVDHVLPVLSARGYFDPVRRGATLRDHLGLPYKESRYA

Radius of gyration: 28.97 Å; Cα contacts (8 Å, |Δi|>4): 1786; chains: 2; bounding box: 74×52×85 Å

CATH classification: 3.20.20.30